Protein AF-A0A8J5IB08-F1 (afdb_monomer_lite)

Sequence (1137 aa):
MLRLRRYTSVGRRSAARDLHSLPSAELRNRFLQFFEDQGHRVVPSASLVPPGGDHSLLFVNAGMVPFKQAFLGIDGGAEARGYSRATSAQRCVRAGGKHNDLDQVGLTRRHHTMFEMLGNFSFGDYFKEQAIAMCWCFLTQELRLPIDRLHVTVLKSDQEARRLWKQIAGLPDHKILELDENENFWAMGDSGPCGPCSEVFWDLGDHIADPDERFLELWNLVFMQFFRNEGETEMASVEARVNAFAAAELDVTTVQLPREEAERSGAICNFGDKYGDVVRVVRIGGGGDVAEGGAAEAPVSSEFCGGTHVKNVKGIFPFALVSEGSVAAGTRRVEAVAGQAGARFLQAKAQTLSEVADQLSTTPAKVVERVTKMQKQMKQLESRAQALGDVLATLPSTPLVSGPIDGPISVPQVELHALDLPGGGEFSKVLKRRSEFLAEQGSPNSVLLVLLGSQVACIANAEAEVHADKLLQQVVKPLGGRGAVRDLRVRGLKQATQFAAELLLGMGEIAHVRSPYTPRRNEEEDVDTEDWTEADRFEAAKACFDVGEYLRVHHMLSHSDSWPENGDGDALRCPTQKTRFLAYYALYLAGEKAKEEMDLEMNVTGSSKEVARNLHRQGTNPHLKELYLALSAAYQQNSLDGFGLYLYAVVLKRLGYSTSTGSTQAQSSTPISMKTRHHVDFAEEQKRQQLHDSNASNSDRTNKSEPGGATTLTFDVTTRFILIESIRRYPWNWSAWVELAAHSPFMSSEEEVILAASCPWMFQLFQAHVLLDQQQNDAARALLTSLEEQFPQSTYLLAQQALASYHIRDFDQSQEQFERLAAQDPHRMENMDVYSNVLYVKEDKTGLSQLAHRALKVEKYRPETCCIVGNYYSIKNKHDRAIIYFHRALKLDPNFLSAWTLIGHEYIEMKNTSAAIEAYRHAIDLNVRDYRAWYGLGQAYEILNMFLYSIYYYRKSVAIRPYDARMWCALGGCYEKLNKVDEALACFHRAVNNQDREGIASYHLGRLYAGRGRQHEAAKYYLMHLGLRSAPESLLQDQDERFLLAGSAQNSEDRREVLVLPGGSGGNIRVDTPQALAAILFLANYYKQLGQFSEATIFCNRLLDMQGPEKEEAKALLREMHSLEATRMQFATTGGN

Secondary structure (DSSP, 8-state):
------------------GGG--HHHHHHHHHHHHHHTTPEE-PPPPSSPGGG-TT-SS--STTGGGHHHHTTTTSHHHHHT-SEEEEEEEEE----SS-GGGGTTTSTT--SEEEEEEEEESSS--HHHHHHHHHHIIIIIS---GGGEEEEEETT-HHHHHHHHHHH---GGGEEEE-TTTSEEESSSSEEEEEEEEEEEE--TT-S-HHHHEEEEEEEE---EEE--SHHHHHHHHHHHHHHHHS--BEEEEEEEHHHHHHTT-B--TT----SEEEEEEES--S---TTPPPPPPSEEEE-S--S-SBGGGGPSPEEEEEEEEETTEEEEEEE-HHHHHHHHHHHHHHHHHHHHHTTS-GGGHHHHHHHHHHHHHHHHHHHHHHHHHHTT------------SS-------EE--B----TTHHHHHHHHHHHHHTT--TT-EEEEEETTEEEEEE-TT----HHHHHHHHHGGG-HHHHHHHHHHTT-HHHHHHHHHHHHTTGGGGGS--S---S--TTSS-S---HHHHHHHHHHHHHHHHT-HHHHHHHHH----S---------PPPPHHHHHHHHHHHHHHHHHHHHHHHHHHHHSS-HHHHHHHTT-PPPPTTHHHHHHHHHHHHHTT---HHHHHHHHHHHHHTT-S---S--------------SS-SSSSSSTTSS-------------------------HHHHHHHHHHHHHHH-TT-HHHHHHHHHS-S---HHHHHHHHHH-HHHHHHHHHHHHHHTT-HHHHHHHHHHHHTT-TT-HHHHHHHHHHHHHHT-HHHHHHHHHHHHHH-TT--TTHHHHHHHHHHTT-HHHHHHHHHHHHHH-SS-HHHHHHHHHHHHTTT-HHHHHHHHHHHHHH-TT-HHHHHHHHHHHHHTT-HHHHHHHHHHHHHH-TT-HHHHHHHHHHHHHTT-HHHHHHHHHHHHHH-TT-HHHHHHHHHHHHHTT-HHHHHHHHHHHHHTT-TT-HHHHHHHHHHHHTT-HHHHHHHHHHHTT-SPPPGGG-S-S--------------S---------SS--S--TTSHHHHHHHHHHHHHHHHTT-HHHHHHHHHHHHTS-SHHHHHHHHHHHHHHHHHHHHHHHHHH---

Foldseek 3Di:
DDDDDDDDDDDDDDPPPDPPDQDPVNVLVLLQVLVVVVVAAEDEADAQQQPPPPQPDRGAADPCSVQQCLLVCVCPHPVVVPGQKHWYWYKHAPDDDLPRVVVCAPVAPARDRIDTDTDIDGSPPDFQLVLLLSVLCCVCPVVVDDLVFKAKEWEQVCVVNVVSCCVRVVDDPVRYHYDHCSPQKDDPAQWGFIAGKMWMWGACDPVPPDPVNRIDTDDIGTGGDDTRDCPPCPQVVVQVVLQVLLVPFWFKDKDKDFPVVLVVLVADEDPPDDDDRIFIKIFTHQDDDDDPDDDGDRTPHIYGDPDDPDRTSVQFPNKDWDDWHDPDRVDIDTDIGGHPRNVVVVVVVVVVLCVLCVVLVHHSVCSVVSVVVVVVVVVVVVVVVVVVVVVVLPDDDDFDDDDDDDDDDDDPDEDEGEDEDEDDDPVVVSVVVVLVVVVVVDDQHYWYWYDHDPDTDIDGDDPDPDPPVVVLCVVCVLLCAVVLLVLCVLLPVVVLNVQSVLLNVLQPCSNVPDPPDDDPPPCPPVPPPDPVVLVVLSVVLSVCVVVLVLVSSLVSLVDPPPDPPPDDDDDDDDRDLSSVSSNLVSLQSVLVVVQLVVLVVQLPPDDPVSNVVSLPDGDQRPCLVVSQVVLVVCVVVVNHALSSLLVNLVSCVSVVLDDPPDDDDDDDDDDPDPDDDDDDPDPVVVVVDDDDDDDDDDDDDDDDDDDDDPPPPRSLNVSLVSLLVSCLRPVSRLSSLVSNLVRDLDDDPVSLVSNCVSRVLSSLQSVLVSCVLLLVLVSSLVSLVVCCVSRVRRLVSLLSNLSSCVSVVVLVSSLVSVVVSCVSPVLDLPSVLSNLVSCLVVLVLPVLVVSLVSLCVNDVQELSNLSSVLSNCVSVVNLVSSLVSLVSSCSSPVLPLVSLLSNLVSCVVVVNLVSSLVSLVSSCVSPVLPLSSLQSPLVSCVVVVVLVSSLVSLVSSCVSPVLALVSLLSNLVSCVSVVVLVSSLVSLVSSVVSPVVQLSSLLVQLVSCVVVVVLVSSLVSLCVSQVQDDDDPPPPDDPDDDDDDDDDDDDPPPDPDDRDDDDDPDDPDPCPDPSNLVSLLSNLVSCVVVLVNSRSLVSLVSQCVDDDPSVVVSVVSVVVNVVVVVVVVVCVVVDDD

Organism: NCBI:txid2496075

Structure (mmCIF, N/CA/C/O backbone):
data_AF-A0A8J5IB08-F1
#
_entry.id   AF-A0A8J5IB08-F1
#
loop_
_atom_site.group_PDB
_atom_site.id
_atom_site.type_symbol
_atom_site.label_atom_id
_atom_site.label_alt_id
_atom_site.label_comp_id
_atom_site.label_asym_id
_atom_site.label_entity_id
_atom_site.label_seq_id
_atom_site.pdbx_PDB_ins_code
_atom_site.Cartn_x
_atom_site.Cartn_y
_atom_site.Cartn_z
_atom_site.occupancy
_atom_site.B_iso_or_equiv
_atom_site.auth_seq_id
_atom_site.auth_comp_id
_atom_site.auth_asym_id
_atom_site.auth_atom_id
_atom_site.pdbx_PDB_model_num
ATOM 1 N N . MET A 1 1 ? 36.129 2.587 -63.712 1.00 31.02 1 MET A N 1
ATOM 2 C CA . MET A 1 1 ? 37.326 3.461 -63.797 1.00 31.02 1 MET A CA 1
ATOM 3 C C . MET A 1 1 ? 36.909 4.910 -63.560 1.00 31.02 1 MET A C 1
ATOM 5 O O . MET A 1 1 ? 35.909 5.311 -64.130 1.00 31.02 1 MET A O 1
ATOM 9 N N . LEU A 1 2 ? 37.713 5.654 -62.780 1.00 25.58 2 LEU A N 1
ATOM 10 C CA . LEU A 1 2 ? 37.695 7.113 -62.516 1.00 25.58 2 LEU A CA 1
ATOM 11 C C . LEU A 1 2 ? 36.671 7.682 -61.507 1.00 25.58 2 LEU A C 1
ATOM 13 O O . LEU A 1 2 ? 35.718 8.345 -61.894 1.00 25.58 2 LEU A O 1
ATOM 17 N N . ARG A 1 3 ? 36.979 7.564 -60.204 1.00 23.00 3 ARG A N 1
ATOM 18 C CA . ARG A 1 3 ? 37.324 8.697 -59.299 1.00 23.00 3 ARG A CA 1
ATOM 19 C C . ARG A 1 3 ? 37.548 8.208 -57.852 1.00 23.00 3 ARG A C 1
ATOM 21 O O . ARG A 1 3 ? 36.832 8.559 -56.931 1.00 23.00 3 ARG A O 1
ATOM 28 N N . LEU A 1 4 ? 38.610 7.428 -57.656 1.00 28.06 4 LEU A N 1
ATOM 29 C CA . LEU A 1 4 ? 39.269 7.247 -56.358 1.00 28.06 4 LEU A CA 1
ATOM 30 C C . LEU A 1 4 ? 40.598 8.000 -56.436 1.00 28.06 4 LEU A C 1
ATOM 32 O O . LEU A 1 4 ? 41.594 7.447 -56.892 1.00 28.06 4 LEU A O 1
ATOM 36 N N . ARG A 1 5 ? 40.588 9.301 -56.122 1.00 27.64 5 ARG A N 1
ATOM 37 C CA . ARG A 1 5 ? 41.795 10.110 -55.871 1.00 27.64 5 ARG A CA 1
ATOM 38 C C . ARG A 1 5 ? 41.400 11.477 -55.320 1.00 27.64 5 ARG A C 1
ATOM 40 O O . ARG A 1 5 ? 41.049 12.371 -56.084 1.00 27.64 5 ARG A O 1
ATOM 47 N N . ARG A 1 6 ? 41.510 11.615 -54.002 1.00 28.61 6 ARG A N 1
ATOM 48 C CA . ARG A 1 6 ? 42.015 12.785 -53.262 1.00 28.61 6 ARG A CA 1
ATOM 49 C C . ARG A 1 6 ? 41.823 12.472 -51.786 1.00 28.61 6 ARG A C 1
ATOM 51 O O . ARG A 1 6 ? 40.702 12.539 -51.334 1.00 28.61 6 ARG A O 1
ATOM 58 N N . TYR A 1 7 ? 42.891 12.060 -51.112 1.00 27.33 7 TYR A N 1
ATOM 59 C CA . TYR A 1 7 ? 43.240 12.420 -49.731 1.00 27.33 7 TYR A CA 1
ATOM 60 C C . TYR A 1 7 ? 44.576 11.736 -49.416 1.00 27.33 7 TYR A C 1
ATOM 62 O O . TYR A 1 7 ? 44.661 10.701 -48.770 1.00 27.33 7 TYR A O 1
ATOM 70 N N . THR A 1 8 ? 45.652 12.319 -49.938 1.00 28.09 8 THR A N 1
ATOM 71 C CA . THR A 1 8 ? 47.007 12.096 -49.432 1.00 28.09 8 THR A CA 1
ATOM 72 C C . THR A 1 8 ? 47.593 13.464 -49.141 1.00 28.09 8 THR A C 1
ATOM 74 O O . THR A 1 8 ? 47.812 14.212 -50.087 1.00 28.09 8 THR A O 1
ATOM 77 N N . SER A 1 9 ? 47.812 13.741 -47.851 1.00 29.73 9 SER A N 1
ATOM 78 C CA . SER A 1 9 ? 48.865 14.584 -47.256 1.00 29.73 9 SER A CA 1
ATOM 79 C C . SER A 1 9 ? 48.345 15.504 -46.143 1.00 29.73 9 SER A C 1
ATOM 81 O O . SER A 1 9 ? 48.130 16.690 -46.371 1.00 29.73 9 SER A O 1
ATOM 83 N N . VAL A 1 10 ? 48.246 14.984 -44.915 1.00 30.84 10 VAL A N 1
ATOM 84 C CA . VAL A 1 10 ? 48.510 15.779 -43.705 1.00 30.84 10 VAL A CA 1
ATOM 85 C C . VAL A 1 10 ? 49.291 14.908 -42.718 1.00 30.84 10 VAL A C 1
ATOM 87 O O . VAL A 1 10 ? 48.803 13.885 -42.261 1.00 30.84 10 VAL A O 1
ATOM 90 N N . GLY A 1 11 ? 50.533 15.325 -42.462 1.00 27.03 11 GLY A N 1
ATOM 91 C CA . GLY A 1 11 ? 51.249 15.225 -41.187 1.00 27.03 11 GLY A CA 1
ATOM 92 C C . GLY A 1 11 ? 51.314 13.883 -40.456 1.00 27.03 11 GLY A C 1
ATOM 93 O O . GLY A 1 11 ? 50.397 13.505 -39.739 1.00 27.03 11 GLY A O 1
ATOM 94 N N . ARG A 1 12 ? 52.503 13.268 -40.474 1.00 33.53 12 ARG A N 1
ATOM 95 C CA . ARG A 1 12 ? 52.973 12.346 -39.429 1.00 33.53 12 ARG A CA 1
ATOM 96 C C . ARG A 1 12 ? 52.881 13.019 -38.045 1.00 33.53 12 ARG A C 1
ATOM 98 O O . ARG A 1 12 ? 53.773 13.769 -37.663 1.00 33.53 12 ARG A O 1
ATOM 105 N N . ARG A 1 13 ? 51.827 12.716 -37.291 1.00 29.78 13 ARG A N 1
ATOM 106 C CA . ARG A 1 13 ? 51.799 12.683 -35.820 1.00 29.78 13 ARG A CA 1
ATOM 107 C C . ARG A 1 13 ? 51.134 11.362 -35.439 1.00 29.78 13 ARG A C 1
ATOM 109 O O . ARG A 1 13 ? 50.157 10.972 -36.069 1.00 29.78 13 ARG A O 1
ATOM 116 N N . SER A 1 14 ? 51.738 10.631 -34.509 1.00 31.97 14 SER A N 1
ATOM 117 C CA . SER A 1 14 ? 51.389 9.255 -34.146 1.00 31.97 14 SER A CA 1
ATOM 118 C C . SER A 1 14 ? 49.915 9.120 -33.743 1.00 31.97 14 SER A C 1
ATOM 120 O O . SER A 1 14 ? 49.540 9.433 -32.618 1.00 31.97 14 SER A O 1
ATOM 122 N N . ALA A 1 15 ? 49.086 8.623 -34.659 1.00 32.94 15 ALA A N 1
ATOM 123 C CA . ALA A 1 15 ? 47.690 8.257 -34.418 1.00 32.94 15 ALA A CA 1
ATOM 124 C C . ALA A 1 15 ? 47.576 6.806 -33.911 1.00 32.94 15 ALA A C 1
ATOM 126 O O . ALA A 1 15 ? 46.748 6.038 -34.386 1.00 32.94 15 ALA A O 1
ATOM 127 N N . ALA A 1 16 ? 48.455 6.446 -32.978 1.00 33.03 16 ALA A N 1
ATOM 128 C CA . ALA A 1 16 ? 48.367 5.242 -32.159 1.00 33.03 16 ALA A CA 1
ATOM 129 C C . ALA A 1 16 ? 48.093 5.661 -30.704 1.00 33.03 16 ALA A C 1
ATOM 131 O O . ALA A 1 16 ? 48.766 5.213 -29.787 1.00 33.03 16 ALA A O 1
ATOM 132 N N . ARG A 1 17 ? 47.164 6.610 -30.523 1.00 34.16 17 ARG A N 1
ATOM 133 C CA . ARG A 1 17 ? 46.481 6.854 -29.251 1.00 34.16 17 ARG A CA 1
ATOM 134 C C . ARG A 1 17 ? 45.122 6.169 -29.344 1.00 34.16 17 ARG A C 1
ATOM 136 O O . ARG A 1 17 ? 44.182 6.711 -29.913 1.00 34.16 17 ARG A O 1
ATOM 143 N N . ASP A 1 18 ? 45.160 4.911 -28.931 1.00 40.81 18 ASP A N 1
ATOM 144 C CA . ASP A 1 18 ? 44.198 4.228 -28.074 1.00 40.81 18 ASP A CA 1
ATOM 145 C C . ASP A 1 18 ? 42.718 4.231 -28.478 1.00 40.81 18 ASP A C 1
ATOM 147 O O . ASP A 1 18 ? 41.937 5.120 -28.160 1.00 40.81 18 ASP A O 1
ATOM 151 N N . LEU A 1 19 ? 42.303 3.096 -29.047 1.00 43.59 19 LEU A N 1
ATOM 152 C CA . LEU A 1 19 ? 40.911 2.638 -29.109 1.00 43.59 19 LEU A CA 1
ATOM 153 C C . LEU A 1 19 ? 40.273 2.476 -27.703 1.00 43.59 19 LEU A C 1
ATOM 155 O O . LEU A 1 19 ? 39.069 2.270 -27.595 1.00 43.59 19 LEU A O 1
ATOM 159 N N . HIS A 1 20 ? 41.071 2.570 -26.630 1.00 44.91 20 HIS A N 1
ATOM 160 C CA . HIS A 1 20 ? 40.664 2.411 -25.230 1.00 44.91 20 HIS A CA 1
ATOM 161 C C . HIS A 1 20 ? 39.833 3.576 -24.660 1.00 44.91 20 HIS A C 1
ATOM 163 O O . HIS A 1 20 ? 39.441 3.509 -23.499 1.00 44.91 20 HIS A O 1
ATOM 169 N N . SER A 1 21 ? 39.533 4.620 -25.442 1.00 51.50 21 SER A N 1
ATOM 170 C CA . SER A 1 21 ? 38.833 5.814 -24.945 1.00 51.50 21 SER A CA 1
ATOM 171 C C . SER A 1 21 ? 37.720 6.346 -25.854 1.00 51.50 21 SER A C 1
ATOM 173 O O . SER A 1 21 ? 37.365 7.513 -25.723 1.00 51.50 21 SER A O 1
ATOM 175 N N . LEU A 1 22 ? 37.197 5.561 -26.804 1.00 63.03 22 LEU A N 1
ATOM 176 C CA . LEU A 1 22 ? 36.076 6.000 -27.649 1.00 63.03 22 LEU A CA 1
ATOM 177 C C . LEU A 1 22 ? 34.758 5.885 -26.865 1.00 63.03 22 LEU A C 1
ATOM 179 O O . LEU A 1 22 ? 34.326 4.763 -26.592 1.00 63.03 22 LEU A O 1
ATOM 183 N N . PRO A 1 23 ? 34.085 7.000 -26.517 1.00 71.56 23 PRO A N 1
ATOM 184 C CA . PRO A 1 23 ? 32.798 6.938 -25.840 1.00 71.56 23 PRO A CA 1
ATOM 185 C C . PRO A 1 23 ? 31.757 6.274 -26.744 1.00 71.56 23 PRO A C 1
ATOM 187 O O . PRO A 1 23 ? 31.730 6.504 -27.957 1.00 71.56 23 PRO A O 1
ATOM 190 N N . SER A 1 24 ? 30.833 5.511 -26.160 1.00 73.69 24 SER A N 1
ATOM 191 C CA . SER A 1 24 ? 29.781 4.796 -26.902 1.00 73.69 24 SER A CA 1
ATOM 192 C C . SER A 1 24 ? 28.961 5.719 -27.814 1.00 73.69 24 SER A C 1
ATOM 194 O O . SER A 1 24 ? 28.569 5.331 -28.914 1.00 73.69 24 SER A O 1
ATOM 196 N N . ALA A 1 25 ? 28.737 6.970 -27.393 1.00 75.94 25 ALA A N 1
ATOM 197 C CA . ALA A 1 25 ? 28.060 7.983 -28.200 1.00 75.94 25 ALA A CA 1
ATOM 198 C C . ALA A 1 25 ? 28.853 8.373 -29.460 1.00 75.94 25 ALA A C 1
ATOM 200 O O . ALA A 1 25 ? 28.258 8.578 -30.517 1.00 75.94 25 ALA A O 1
ATOM 201 N N . GLU A 1 26 ? 30.182 8.447 -29.371 1.00 81.94 26 GLU A N 1
ATOM 202 C CA . GLU A 1 26 ? 31.035 8.759 -30.516 1.00 81.94 26 GLU A CA 1
ATOM 203 C C . GLU A 1 26 ? 31.082 7.588 -31.500 1.00 81.94 26 GLU A C 1
ATOM 205 O O . GLU A 1 26 ? 30.905 7.799 -32.698 1.00 81.94 26 GLU A O 1
ATOM 210 N N . LEU A 1 27 ? 31.225 6.353 -31.007 1.00 84.88 27 LEU A N 1
ATOM 211 C CA . LEU A 1 27 ? 31.163 5.150 -31.843 1.00 84.88 27 LEU A CA 1
ATOM 212 C C . LEU A 1 27 ? 29.825 5.055 -32.591 1.00 84.88 27 LEU A C 1
ATOM 214 O O . LEU A 1 27 ? 29.804 4.817 -33.800 1.00 84.88 27 LEU A O 1
ATOM 218 N N . ARG A 1 28 ? 28.713 5.308 -31.887 1.00 89.31 28 ARG A N 1
ATOM 219 C CA . ARG A 1 28 ? 27.367 5.362 -32.472 1.00 89.31 28 ARG A CA 1
ATOM 220 C C . ARG A 1 28 ? 27.288 6.403 -33.585 1.00 89.31 28 ARG A C 1
ATOM 222 O O . ARG A 1 28 ? 26.820 6.093 -34.676 1.00 89.31 28 ARG A O 1
ATOM 229 N N . ASN A 1 29 ? 27.755 7.621 -33.324 1.00 89.19 29 ASN A N 1
ATOM 230 C CA . ASN A 1 29 ? 27.704 8.704 -34.303 1.00 89.19 29 ASN A CA 1
ATOM 231 C C . ASN A 1 29 ? 28.573 8.401 -35.527 1.00 89.19 29 ASN A C 1
ATOM 233 O O . ASN A 1 29 ? 28.102 8.576 -36.646 1.00 89.19 29 ASN A O 1
ATOM 237 N N . ARG A 1 30 ? 29.789 7.871 -35.335 1.00 91.50 30 ARG A N 1
ATOM 238 C CA . ARG A 1 30 ? 30.668 7.453 -36.439 1.00 91.50 30 ARG A CA 1
ATOM 239 C C . ARG A 1 30 ? 30.033 6.358 -37.292 1.00 91.50 30 ARG A C 1
ATOM 241 O O . ARG A 1 30 ? 30.085 6.443 -38.512 1.00 91.50 30 ARG A O 1
ATOM 248 N N . PHE A 1 31 ? 29.392 5.364 -36.674 1.00 93.75 31 PHE A N 1
ATOM 249 C CA . PHE A 1 31 ? 28.672 4.317 -37.403 1.00 93.75 31 PHE A CA 1
ATOM 250 C C . PHE A 1 31 ? 27.521 4.888 -38.237 1.00 93.75 31 PHE A C 1
ATOM 252 O O . PHE A 1 31 ? 27.423 4.615 -39.433 1.00 93.75 31 PHE A O 1
ATOM 259 N N . LEU A 1 32 ? 26.653 5.696 -37.620 1.00 93.94 32 LEU A N 1
ATOM 260 C CA . LEU A 1 32 ? 25.498 6.276 -38.307 1.00 93.94 32 LEU A CA 1
ATOM 261 C C . LEU A 1 32 ? 25.935 7.189 -39.456 1.00 93.94 32 LEU A C 1
ATOM 263 O O . LEU A 1 32 ? 25.386 7.078 -40.549 1.00 93.94 32 LEU A O 1
ATOM 267 N N . GLN A 1 33 ? 26.952 8.022 -39.228 1.00 93.69 33 GLN A N 1
ATOM 268 C CA . GLN A 1 33 ? 27.485 8.942 -40.228 1.00 93.69 33 GLN A CA 1
ATOM 269 C C . GLN A 1 33 ? 28.177 8.205 -41.381 1.00 93.69 33 GLN A C 1
ATOM 271 O O . GLN A 1 33 ? 27.921 8.518 -42.539 1.00 93.69 33 GLN A O 1
ATOM 276 N N . PHE A 1 34 ? 28.970 7.166 -41.092 1.00 95.50 34 PHE A N 1
ATOM 277 C CA . PHE A 1 34 ? 29.599 6.342 -42.126 1.00 95.50 34 PHE A CA 1
ATOM 278 C C . PHE A 1 34 ? 28.562 5.747 -43.086 1.00 95.50 34 PHE A C 1
ATOM 280 O O . PHE A 1 34 ? 28.745 5.803 -44.298 1.00 95.50 34 PHE A O 1
ATOM 287 N N . PHE A 1 35 ? 27.460 5.196 -42.568 1.00 94.88 35 PHE A N 1
ATOM 288 C CA . PHE A 1 35 ? 26.410 4.634 -43.423 1.00 94.88 35 PHE A CA 1
ATOM 289 C C . PHE A 1 35 ? 25.536 5.707 -44.082 1.00 94.88 35 PHE A C 1
ATOM 291 O O . PHE A 1 35 ? 25.094 5.504 -45.212 1.00 94.88 35 PHE A O 1
ATOM 298 N N . GLU A 1 36 ? 25.332 6.861 -43.446 1.00 94.06 36 GLU A N 1
ATOM 299 C CA . GLU A 1 36 ? 24.692 8.014 -44.091 1.00 94.06 36 GLU A CA 1
ATOM 300 C C . GLU A 1 36 ? 25.476 8.468 -45.333 1.00 94.06 36 GLU A C 1
ATOM 302 O O . GLU A 1 36 ? 24.888 8.638 -46.404 1.00 94.06 36 GLU A O 1
ATOM 307 N N . ASP A 1 37 ? 26.808 8.524 -45.240 1.00 93.12 37 ASP A N 1
ATOM 308 C CA . ASP A 1 37 ? 27.702 8.836 -46.364 1.00 93.12 37 ASP A CA 1
ATOM 309 C C . ASP A 1 37 ? 27.651 7.776 -47.487 1.00 93.12 37 ASP A C 1
ATOM 311 O O . ASP A 1 37 ? 27.913 8.084 -48.653 1.00 93.12 37 ASP A O 1
ATOM 315 N N . GLN A 1 38 ? 27.267 6.530 -47.170 1.00 90.06 38 GLN A N 1
ATOM 316 C CA . GLN A 1 38 ? 27.010 5.453 -48.146 1.00 90.06 38 GLN A CA 1
ATOM 317 C C . GLN A 1 38 ? 25.568 5.454 -48.699 1.00 90.06 38 GLN A C 1
ATOM 319 O O . GLN A 1 38 ? 25.180 4.553 -49.457 1.00 90.06 38 GLN A O 1
ATOM 324 N N . GLY A 1 39 ? 24.770 6.472 -48.364 1.00 89.69 39 GLY A N 1
ATOM 325 C CA . GLY A 1 39 ? 23.407 6.662 -48.857 1.00 89.69 39 GLY A CA 1
ATOM 326 C C . GLY A 1 39 ? 22.322 5.970 -48.029 1.00 89.69 39 GLY A C 1
ATOM 327 O O . GLY A 1 39 ? 21.196 5.832 -48.512 1.00 89.69 39 GLY A O 1
ATOM 328 N N . HIS A 1 40 ? 22.622 5.521 -46.807 1.00 93.94 40 HIS A N 1
ATOM 329 C CA . HIS A 1 40 ? 21.616 4.990 -45.885 1.00 93.94 40 HIS A CA 1
ATOM 330 C C . HIS A 1 40 ? 20.861 6.113 -45.183 1.00 93.94 40 HIS A C 1
ATOM 332 O O . HIS A 1 40 ? 21.436 7.095 -44.727 1.00 93.94 40 HIS A O 1
ATOM 338 N N . ARG A 1 41 ? 19.547 5.950 -45.021 1.00 93.75 41 ARG A N 1
ATOM 339 C CA . ARG A 1 41 ? 18.749 6.862 -44.200 1.00 93.75 41 ARG A CA 1
ATOM 340 C C . ARG A 1 41 ? 18.975 6.562 -42.719 1.00 93.75 41 ARG A C 1
ATOM 342 O O . ARG A 1 41 ? 18.704 5.445 -42.285 1.00 93.75 41 ARG A O 1
ATOM 349 N N . VAL A 1 42 ? 19.387 7.554 -41.930 1.00 93.75 42 VAL A N 1
ATOM 350 C CA . VAL A 1 42 ? 19.427 7.430 -40.464 1.00 93.75 42 VAL A CA 1
ATOM 351 C C . VAL A 1 42 ? 17.997 7.374 -39.917 1.00 93.75 42 VAL A C 1
ATOM 353 O O . VAL A 1 42 ? 17.211 8.309 -40.098 1.00 93.75 42 VAL A O 1
ATOM 356 N N . VAL A 1 43 ? 17.647 6.265 -39.265 1.00 91.06 43 VAL A N 1
ATOM 357 C CA . VAL A 1 43 ? 16.329 6.012 -38.667 1.00 91.06 43 VAL A CA 1
ATOM 358 C C . VAL A 1 43 ? 16.460 6.031 -37.137 1.00 91.06 43 VAL A C 1
ATOM 360 O O . VAL A 1 43 ? 17.354 5.375 -36.596 1.00 91.06 43 VAL A O 1
ATOM 363 N N . PRO A 1 44 ? 15.599 6.775 -36.414 1.00 88.12 44 PRO A N 1
ATOM 364 C CA . PRO A 1 44 ? 15.640 6.811 -34.955 1.00 88.12 44 PRO A CA 1
ATOM 365 C C . PRO A 1 44 ? 15.276 5.451 -34.344 1.00 88.12 44 PRO A C 1
ATOM 367 O O . PRO A 1 44 ? 14.481 4.703 -34.912 1.00 88.12 44 PRO A O 1
ATOM 370 N N . SER A 1 45 ? 15.817 5.161 -33.155 1.00 87.75 45 SER A N 1
ATOM 371 C CA . SER A 1 45 ? 15.467 3.957 -32.390 1.00 87.75 45 SER A CA 1
ATOM 372 C C . SER A 1 45 ? 13.954 3.871 -32.172 1.00 87.75 45 SER A C 1
ATOM 374 O O . SER A 1 45 ? 13.324 4.829 -31.720 1.00 87.75 45 SER A O 1
ATOM 376 N N . ALA A 1 46 ? 13.382 2.701 -32.439 1.00 84.44 46 ALA A N 1
ATOM 377 C CA . ALA A 1 46 ? 11.991 2.378 -32.159 1.00 84.44 46 ALA A CA 1
ATOM 378 C C . ALA A 1 46 ? 11.780 1.982 -30.686 1.00 84.44 46 ALA A C 1
ATOM 380 O O . ALA A 1 46 ? 12.740 1.749 -29.943 1.00 84.44 46 ALA A O 1
ATOM 381 N N . SER A 1 47 ? 10.507 1.892 -30.283 1.00 85.81 47 SER A N 1
ATOM 382 C CA . SER A 1 47 ? 10.076 1.383 -28.972 1.00 85.81 47 SER A CA 1
ATOM 383 C C . SER A 1 47 ? 10.625 -0.022 -28.696 1.00 85.81 47 SER A C 1
ATOM 385 O O . SER A 1 47 ? 10.756 -0.823 -29.618 1.00 85.81 47 SER A O 1
ATOM 387 N N . LEU A 1 48 ? 10.894 -0.335 -27.422 1.00 83.50 48 LEU A N 1
ATOM 388 C CA . LEU A 1 48 ? 11.236 -1.696 -26.990 1.00 83.50 48 LEU A CA 1
ATOM 389 C C . LEU A 1 48 ? 10.064 -2.668 -27.129 1.00 83.50 48 LEU A C 1
ATOM 391 O O . LEU A 1 48 ? 10.288 -3.867 -27.235 1.00 83.50 48 LEU A O 1
ATOM 395 N N . VAL A 1 49 ? 8.830 -2.166 -27.134 1.00 82.56 49 VAL A N 1
ATOM 396 C CA . VAL A 1 49 ? 7.659 -2.965 -27.503 1.00 82.56 49 VAL A CA 1
ATOM 397 C C . VAL A 1 49 ? 7.576 -2.975 -29.032 1.00 82.56 49 VAL A C 1
ATOM 399 O O . VAL A 1 49 ? 7.519 -1.881 -29.611 1.00 82.56 49 VAL A O 1
ATOM 402 N N . PRO A 1 50 ? 7.578 -4.152 -29.690 1.00 75.62 50 PRO A N 1
ATOM 403 C CA . PRO A 1 50 ? 7.588 -4.239 -31.144 1.00 75.62 50 PRO A CA 1
ATOM 404 C C . PRO A 1 50 ? 6.478 -3.393 -31.794 1.00 75.62 50 PRO A C 1
ATOM 406 O O . PRO A 1 50 ? 5.307 -3.493 -31.413 1.00 75.62 50 PRO A O 1
ATOM 409 N N . PRO A 1 51 ? 6.820 -2.522 -32.759 1.00 65.12 51 PRO A N 1
ATOM 410 C CA . PRO A 1 51 ? 5.844 -1.656 -33.405 1.00 65.12 51 PRO A CA 1
ATOM 411 C C . PRO A 1 51 ? 4.881 -2.455 -34.297 1.00 65.12 51 PRO A C 1
ATOM 413 O O . PRO A 1 51 ? 5.225 -3.503 -34.835 1.00 65.12 51 PRO A O 1
ATOM 416 N N . GLY A 1 52 ? 3.666 -1.929 -34.485 1.00 62.03 52 GLY A N 1
ATOM 417 C CA . GLY A 1 52 ? 2.706 -2.468 -35.453 1.00 62.03 52 GLY A CA 1
ATOM 418 C C . GLY A 1 52 ? 2.023 -3.780 -35.049 1.00 62.03 52 GLY A C 1
ATOM 419 O O . GLY A 1 52 ? 1.524 -4.475 -35.928 1.00 62.03 52 GLY A O 1
ATOM 420 N N . GLY A 1 53 ? 1.982 -4.104 -33.750 1.00 56.91 53 GLY A N 1
ATOM 421 C CA . GLY A 1 53 ? 1.242 -5.261 -33.228 1.00 56.91 53 GLY A CA 1
ATOM 422 C C . GLY A 1 53 ? 1.921 -6.610 -33.476 1.00 56.91 53 GLY A C 1
ATOM 423 O O . GLY A 1 53 ? 1.244 -7.631 -33.513 1.00 56.91 53 GLY A O 1
ATOM 424 N N . ASP A 1 54 ? 3.243 -6.629 -33.675 1.00 62.56 54 ASP A N 1
ATOM 425 C CA . ASP A 1 54 ? 3.994 -7.879 -33.813 1.00 62.56 54 ASP A CA 1
ATOM 426 C C . ASP A 1 54 ? 3.987 -8.667 -32.490 1.00 62.56 54 ASP A C 1
ATOM 428 O O . ASP A 1 54 ? 4.731 -8.356 -31.563 1.00 62.56 54 ASP A O 1
ATOM 432 N N . HIS A 1 55 ? 3.129 -9.687 -32.413 1.00 63.06 55 HIS A N 1
ATOM 433 C CA . HIS A 1 55 ? 2.967 -10.560 -31.245 1.00 63.06 55 HIS A CA 1
ATOM 434 C C . HIS A 1 55 ? 3.992 -11.705 -31.175 1.00 63.06 55 HIS A C 1
ATOM 436 O O . HIS A 1 55 ? 3.940 -12.504 -30.241 1.00 63.06 55 HIS A O 1
ATOM 442 N N . SER A 1 56 ? 4.910 -11.812 -32.147 1.00 61.59 56 SER A N 1
ATOM 443 C CA . SER A 1 56 ? 5.935 -12.872 -32.152 1.00 61.59 56 SER A CA 1
ATOM 444 C C . SER A 1 56 ? 7.046 -12.650 -31.124 1.00 61.59 56 SER A C 1
ATOM 446 O O . SER A 1 56 ? 7.718 -13.603 -30.741 1.00 61.59 56 SER A O 1
ATOM 448 N N . LEU A 1 57 ? 7.231 -11.412 -30.654 1.00 67.69 57 LEU A N 1
ATOM 449 C CA . LEU A 1 57 ? 8.232 -11.048 -29.657 1.00 67.69 57 LEU A CA 1
ATOM 450 C C . LEU A 1 57 ? 7.593 -10.186 -28.568 1.00 67.69 57 LEU A C 1
ATOM 452 O O . LEU A 1 57 ? 6.785 -9.306 -28.854 1.00 67.69 57 LEU A O 1
ATOM 456 N N . LEU A 1 58 ? 7.988 -10.410 -27.314 1.00 70.44 58 LEU A N 1
ATOM 457 C CA . LEU A 1 58 ? 7.560 -9.569 -26.191 1.00 70.44 58 LEU A CA 1
ATOM 458 C C . LEU A 1 58 ? 8.313 -8.226 -26.175 1.00 70.44 58 LEU A C 1
ATOM 460 O O . LEU A 1 58 ? 7.725 -7.186 -25.887 1.00 70.44 58 LEU A O 1
ATOM 464 N N . PHE A 1 59 ? 9.603 -8.251 -26.529 1.00 80.44 59 PHE A N 1
ATOM 465 C CA . PHE A 1 59 ? 10.472 -7.079 -26.627 1.00 80.44 59 PHE A CA 1
ATOM 466 C C . PHE A 1 59 ? 11.324 -7.125 -27.900 1.00 80.44 59 PHE A C 1
ATOM 468 O O . PHE A 1 59 ? 11.634 -8.197 -28.417 1.00 80.44 59 PHE A O 1
ATOM 475 N N . VAL A 1 60 ? 11.740 -5.955 -28.387 1.00 81.81 60 VAL A N 1
ATOM 476 C CA . VAL A 1 60 ? 12.738 -5.812 -29.453 1.00 81.81 60 VAL A CA 1
ATOM 477 C C . VAL A 1 60 ? 14.068 -6.375 -28.954 1.00 81.81 60 VAL A C 1
ATOM 479 O O . VAL A 1 60 ? 14.741 -5.764 -28.125 1.00 81.81 60 VAL A O 1
ATOM 482 N N . ASN A 1 61 ? 14.435 -7.551 -29.458 1.00 79.94 61 ASN A N 1
ATOM 483 C CA . ASN A 1 61 ? 15.670 -8.257 -29.115 1.00 79.94 61 ASN A CA 1
ATOM 484 C C . ASN A 1 61 ? 16.787 -8.071 -30.156 1.00 79.94 61 ASN A C 1
ATOM 486 O O . ASN A 1 61 ? 17.938 -8.376 -29.854 1.00 79.94 61 ASN A O 1
ATOM 490 N N . ALA A 1 62 ? 16.464 -7.555 -31.348 1.00 83.00 62 ALA A N 1
ATOM 491 C CA . ALA A 1 62 ? 17.413 -7.317 -32.428 1.00 83.00 62 ALA A CA 1
ATOM 492 C C . ALA A 1 62 ? 17.123 -6.031 -33.213 1.00 83.00 62 ALA A C 1
ATOM 494 O O . ALA A 1 62 ? 15.971 -5.623 -33.379 1.00 83.00 62 ALA A O 1
ATOM 495 N N . GLY A 1 63 ? 18.179 -5.429 -33.771 1.00 86.06 63 GLY A N 1
ATOM 496 C CA . GLY A 1 63 ? 18.100 -4.161 -34.502 1.00 86.06 63 GLY A CA 1
ATOM 497 C C . GLY A 1 63 ? 17.189 -4.184 -35.735 1.00 86.06 63 GLY A C 1
ATOM 498 O O . GLY A 1 63 ? 16.688 -3.140 -36.138 1.00 86.06 63 GLY A O 1
ATOM 499 N N . MET A 1 64 ? 16.924 -5.358 -36.316 1.00 84.94 64 MET A N 1
ATOM 500 C CA . MET A 1 64 ? 16.052 -5.500 -37.490 1.00 84.94 64 MET A CA 1
ATOM 501 C C . MET A 1 64 ? 14.559 -5.608 -37.179 1.00 84.94 64 MET A C 1
ATOM 503 O O . MET A 1 64 ? 13.751 -5.448 -38.092 1.00 84.94 64 MET A O 1
ATOM 507 N N . VAL A 1 65 ? 14.166 -5.870 -35.925 1.00 83.94 65 VAL A N 1
ATOM 508 C CA . VAL A 1 65 ? 12.750 -6.042 -35.543 1.00 83.94 65 VAL A CA 1
ATOM 509 C C . VAL A 1 65 ? 11.879 -4.859 -36.005 1.00 83.94 65 VAL A C 1
ATOM 511 O O . VAL A 1 65 ? 10.840 -5.108 -36.617 1.00 83.94 65 VAL A O 1
ATOM 514 N N . PRO A 1 66 ? 12.292 -3.580 -35.853 1.00 86.12 66 PRO A N 1
ATOM 515 C CA . PRO A 1 66 ? 11.513 -2.434 -36.347 1.00 86.12 66 PRO A CA 1
ATOM 516 C C . PRO A 1 66 ? 11.339 -2.391 -37.877 1.00 86.12 66 PRO A C 1
ATOM 518 O O . PRO A 1 66 ? 10.445 -1.715 -38.402 1.00 86.12 66 PRO A O 1
ATOM 521 N N . PHE A 1 67 ? 12.202 -3.101 -38.603 1.00 85.56 67 PHE A N 1
ATOM 522 C CA . PHE A 1 67 ? 12.210 -3.192 -40.061 1.00 85.56 67 PHE A CA 1
ATOM 523 C C . PHE A 1 67 ? 11.552 -4.470 -40.582 1.00 85.56 67 PHE A C 1
ATOM 525 O O . PHE A 1 67 ? 11.351 -4.586 -41.788 1.00 85.56 67 PHE A O 1
ATOM 532 N N . LYS A 1 68 ? 11.151 -5.401 -39.706 1.00 80.31 68 LYS A N 1
ATOM 533 C CA . LYS A 1 68 ? 10.521 -6.670 -40.095 1.00 80.31 68 LYS A CA 1
ATOM 534 C C . LYS A 1 68 ? 9.324 -6.451 -41.019 1.00 80.31 68 LYS A C 1
ATOM 536 O O . LYS A 1 68 ? 9.286 -7.032 -42.092 1.00 80.31 68 LYS A O 1
ATOM 541 N N . GLN A 1 69 ? 8.394 -5.559 -40.676 1.00 76.50 69 GLN A N 1
ATOM 542 C CA . GLN A 1 69 ? 7.232 -5.273 -41.536 1.00 76.50 69 GLN A CA 1
ATOM 543 C C . GLN A 1 69 ? 7.625 -4.756 -42.927 1.00 76.50 69 GLN A C 1
ATOM 545 O O . GLN A 1 69 ? 7.012 -5.166 -43.912 1.00 76.50 69 GLN A O 1
ATOM 550 N N . ALA A 1 70 ? 8.692 -3.953 -43.012 1.00 78.44 70 ALA A N 1
ATOM 551 C CA . ALA A 1 70 ? 9.211 -3.449 -44.278 1.00 78.44 70 ALA A CA 1
ATOM 552 C C . ALA A 1 70 ? 9.851 -4.565 -45.122 1.00 78.44 70 ALA A C 1
ATOM 554 O O . ALA A 1 70 ? 9.638 -4.602 -46.331 1.00 78.44 70 ALA A O 1
ATOM 555 N N . PHE A 1 71 ? 10.567 -5.508 -44.494 1.00 76.69 71 PHE A N 1
ATOM 556 C CA . PHE A 1 71 ? 11.086 -6.710 -45.163 1.00 76.69 71 PHE A CA 1
ATOM 557 C C . PHE A 1 71 ? 9.977 -7.643 -45.664 1.00 76.69 71 PHE A C 1
ATOM 559 O O . PHE A 1 71 ? 10.162 -8.327 -46.665 1.00 76.69 71 PHE A O 1
ATOM 566 N N . LEU A 1 72 ? 8.826 -7.660 -44.987 1.00 71.94 72 LEU A N 1
ATOM 567 C CA . LEU A 1 72 ? 7.667 -8.478 -45.358 1.00 71.94 72 LEU A CA 1
ATOM 568 C C . LEU A 1 72 ? 6.689 -7.773 -46.300 1.00 71.94 72 LEU A C 1
ATOM 570 O O . LEU A 1 72 ? 5.720 -8.386 -46.738 1.00 71.94 72 LEU A O 1
ATOM 574 N N . GLY A 1 73 ? 6.909 -6.489 -46.592 1.00 68.31 73 GLY A N 1
ATOM 575 C CA . GLY A 1 73 ? 6.002 -5.682 -47.409 1.00 68.31 73 GLY A CA 1
ATOM 576 C C . GLY A 1 73 ? 4.632 -5.417 -46.770 1.00 68.31 73 GLY A C 1
ATOM 577 O O . GLY A 1 73 ? 3.743 -4.906 -47.447 1.00 68.31 73 GLY A O 1
ATOM 578 N N . ILE A 1 74 ? 4.447 -5.733 -45.481 1.00 68.00 74 ILE A N 1
ATOM 579 C CA . ILE A 1 74 ? 3.153 -5.663 -44.773 1.00 68.00 74 ILE A CA 1
ATOM 580 C C . ILE A 1 74 ? 2.653 -4.217 -44.659 1.00 68.00 74 ILE A C 1
ATOM 582 O O . ILE A 1 74 ? 1.458 -3.952 -44.763 1.00 68.00 74 ILE A O 1
ATOM 586 N N . ASP A 1 75 ? 3.564 -3.266 -44.480 1.00 62.31 75 ASP A N 1
ATOM 587 C CA . ASP A 1 75 ? 3.269 -1.838 -44.348 1.00 62.31 75 ASP A CA 1
ATOM 588 C C . ASP A 1 75 ? 3.544 -1.043 -45.638 1.00 62.31 75 ASP A C 1
ATOM 590 O O . ASP A 1 75 ? 3.748 0.171 -45.605 1.00 62.31 75 ASP A O 1
ATOM 594 N N . GLY A 1 76 ? 3.538 -1.728 -46.787 1.00 62.91 76 GLY A N 1
ATOM 595 C CA . GLY A 1 76 ? 3.906 -1.158 -48.085 1.00 62.91 76 GLY A CA 1
ATOM 596 C C . GLY A 1 76 ? 5.412 -1.188 -48.369 1.00 62.91 76 GLY A C 1
ATOM 597 O O . GLY A 1 76 ? 5.850 -0.650 -49.386 1.00 62.91 76 GLY A O 1
ATOM 598 N N . GLY A 1 77 ? 6.199 -1.827 -47.496 1.00 73.50 77 GLY A N 1
ATOM 599 C CA . GLY A 1 77 ? 7.624 -2.057 -47.699 1.00 73.50 77 GLY A CA 1
ATOM 600 C C . GLY A 1 77 ? 8.479 -0.798 -47.552 1.00 73.50 77 GLY A C 1
ATOM 601 O O . GLY A 1 77 ? 8.029 0.268 -47.127 1.00 73.50 77 GLY A O 1
ATOM 602 N N . ALA A 1 78 ? 9.751 -0.919 -47.922 1.00 68.31 78 ALA A N 1
ATOM 603 C CA . ALA A 1 78 ? 10.719 0.172 -47.825 1.00 68.31 78 ALA A CA 1
ATOM 604 C C . ALA A 1 78 ? 10.341 1.388 -48.704 1.00 68.31 78 ALA A C 1
ATOM 606 O O . ALA A 1 78 ? 10.534 2.538 -48.305 1.00 68.31 78 ALA A O 1
ATOM 607 N N . GLU A 1 79 ? 9.691 1.145 -49.850 1.00 69.19 79 GLU A N 1
ATOM 608 C CA . GLU A 1 79 ? 9.185 2.191 -50.750 1.00 69.19 79 GLU A CA 1
ATOM 609 C C . GLU A 1 79 ? 8.145 3.093 -50.072 1.00 69.19 79 GLU A C 1
ATOM 611 O O . GLU A 1 79 ? 8.242 4.318 -50.160 1.00 69.19 79 GLU A O 1
ATOM 616 N N . ALA A 1 80 ? 7.194 2.517 -49.325 1.00 74.44 80 ALA A N 1
ATOM 617 C CA . ALA A 1 80 ? 6.200 3.289 -48.578 1.00 74.44 80 ALA A CA 1
ATOM 618 C C . ALA A 1 80 ? 6.816 4.106 -47.428 1.00 74.44 80 ALA A C 1
ATOM 620 O O . ALA A 1 80 ? 6.278 5.153 -47.057 1.00 74.44 80 ALA A O 1
ATOM 621 N N . ARG A 1 81 ? 7.958 3.660 -46.885 1.00 79.25 81 ARG A N 1
ATOM 622 C CA . ARG A 1 81 ? 8.719 4.374 -45.846 1.00 79.25 81 ARG A CA 1
ATOM 623 C C . ARG A 1 81 ? 9.692 5.426 -46.405 1.00 79.25 81 ARG A C 1
ATOM 625 O O . ARG A 1 81 ? 10.251 6.200 -45.628 1.00 79.25 81 ARG A O 1
ATOM 632 N N . GLY A 1 82 ? 9.859 5.500 -47.729 1.00 80.19 82 GLY A N 1
ATOM 633 C CA . GLY A 1 82 ? 10.642 6.533 -48.412 1.00 80.19 82 GLY A CA 1
ATOM 634 C C . GLY A 1 82 ? 12.161 6.324 -48.390 1.00 80.19 82 GLY A C 1
ATOM 635 O O . GLY A 1 82 ? 12.900 7.297 -48.540 1.00 80.19 82 GLY A O 1
ATOM 636 N N . TYR A 1 83 ? 12.641 5.092 -48.190 1.00 83.31 83 TYR A N 1
ATOM 637 C CA . TYR A 1 83 ? 14.069 4.755 -48.240 1.00 83.31 83 TYR A CA 1
ATOM 638 C C . TYR A 1 83 ? 14.301 3.327 -48.754 1.00 83.31 83 TYR A C 1
ATOM 640 O O . TYR A 1 83 ? 13.517 2.435 -48.467 1.00 83.31 83 TYR A O 1
ATOM 648 N N . SER A 1 84 ? 15.400 3.089 -49.479 1.00 84.75 84 SER A N 1
ATOM 649 C CA . SER A 1 84 ? 15.849 1.744 -49.904 1.00 84.75 84 SER A CA 1
ATOM 650 C C . SER A 1 84 ? 16.985 1.178 -49.040 1.00 84.75 84 SER A C 1
ATOM 652 O O . SER A 1 84 ? 17.227 -0.028 -49.042 1.00 84.75 84 SER A O 1
ATOM 654 N N . ARG A 1 85 ? 17.645 2.049 -48.266 1.00 91.06 85 ARG A N 1
ATOM 655 C CA . ARG A 1 85 ? 18.738 1.762 -47.329 1.00 91.06 85 ARG A CA 1
ATOM 656 C C . ARG A 1 85 ? 18.454 2.449 -45.998 1.00 91.06 85 ARG A C 1
ATOM 658 O O . ARG A 1 85 ? 18.098 3.629 -46.000 1.00 91.06 85 ARG A O 1
ATOM 665 N N . ALA A 1 86 ? 18.661 1.769 -44.875 1.00 92.25 86 ALA A N 1
ATOM 666 C CA . ALA A 1 86 ? 18.482 2.356 -43.545 1.00 92.25 86 ALA A CA 1
ATOM 667 C C . ALA A 1 86 ? 19.651 2.037 -42.610 1.00 92.25 86 ALA A C 1
ATOM 669 O O . ALA A 1 86 ? 20.235 0.962 -42.689 1.00 92.25 86 ALA A O 1
ATOM 670 N N . THR A 1 87 ? 19.976 2.954 -41.704 1.00 94.81 87 THR A N 1
ATOM 671 C CA . THR A 1 87 ? 20.923 2.727 -40.606 1.00 94.81 87 THR A CA 1
ATOM 672 C C . THR A 1 87 ? 20.309 3.198 -39.293 1.00 94.81 87 THR A C 1
ATOM 674 O O . THR A 1 87 ? 19.593 4.202 -39.272 1.00 94.81 87 THR A O 1
ATOM 677 N N . SER A 1 88 ? 20.525 2.467 -38.202 1.00 94.31 88 SER A N 1
ATOM 678 C CA . SER A 1 88 ? 19.953 2.810 -36.894 1.00 94.31 88 SER A CA 1
ATOM 679 C C . SER A 1 88 ? 20.802 2.313 -35.731 1.00 94.31 88 SER A C 1
ATOM 681 O O . SER A 1 88 ? 21.468 1.285 -35.838 1.00 94.31 88 SER A O 1
ATOM 683 N N . ALA A 1 89 ? 20.683 2.998 -34.594 1.00 93.38 89 ALA A N 1
ATOM 684 C CA . ALA A 1 89 ? 21.148 2.529 -33.294 1.00 93.38 89 ALA A CA 1
ATOM 685 C C . ALA A 1 89 ? 19.929 2.130 -32.450 1.00 93.38 89 ALA A C 1
ATOM 687 O O . ALA A 1 89 ? 19.271 2.990 -31.863 1.00 93.38 89 ALA A O 1
ATOM 688 N N . GLN A 1 90 ? 19.585 0.842 -32.455 1.00 92.19 90 GLN A N 1
ATOM 689 C CA . GLN A 1 90 ? 18.361 0.328 -31.843 1.00 92.19 90 GLN A CA 1
ATOM 690 C C . GLN A 1 90 ? 18.637 -0.211 -30.443 1.00 92.19 90 GLN A C 1
ATOM 692 O O . GLN A 1 90 ? 19.437 -1.128 -30.259 1.00 92.19 90 GLN A O 1
ATOM 697 N N . ARG A 1 91 ? 17.905 0.300 -29.454 1.00 89.69 91 ARG A N 1
ATOM 698 C CA . ARG A 1 91 ? 17.891 -0.280 -28.107 1.00 89.69 91 ARG A CA 1
ATOM 699 C C . ARG A 1 91 ? 17.215 -1.650 -28.130 1.00 89.69 91 ARG A C 1
ATOM 701 O O . ARG A 1 91 ? 16.104 -1.768 -28.647 1.00 89.69 91 ARG A O 1
ATOM 708 N N . CYS A 1 92 ? 17.879 -2.654 -27.572 1.00 83.88 92 CYS A N 1
ATOM 709 C CA . CYS A 1 92 ? 17.445 -4.045 -27.566 1.00 83.88 92 CYS A CA 1
ATOM 710 C C . CYS A 1 92 ? 17.489 -4.620 -26.147 1.00 83.88 92 CYS A C 1
ATOM 712 O O . CYS A 1 92 ? 18.405 -4.322 -25.378 1.00 83.88 92 CYS A O 1
ATOM 714 N N . VAL A 1 93 ? 16.520 -5.478 -25.827 1.00 80.94 93 VAL A N 1
ATOM 715 C CA . VAL A 1 93 ? 16.492 -6.277 -24.594 1.00 80.94 93 VAL A CA 1
ATOM 716 C C . VAL A 1 93 ? 16.720 -7.736 -24.956 1.00 80.94 93 VAL A C 1
ATOM 718 O O . VAL A 1 93 ? 16.029 -8.283 -25.818 1.00 80.94 93 VAL A O 1
ATOM 721 N N . ARG A 1 94 ? 17.665 -8.392 -24.282 1.00 73.69 94 ARG A N 1
ATOM 722 C CA . ARG A 1 94 ? 17.867 -9.835 -24.432 1.00 73.69 94 ARG A CA 1
ATOM 723 C C . ARG A 1 94 ? 16.725 -10.562 -23.718 1.00 73.69 94 ARG A C 1
ATOM 725 O O . ARG A 1 94 ? 16.726 -10.683 -22.499 1.00 73.69 94 ARG A O 1
ATOM 732 N N . ALA A 1 95 ? 15.742 -11.014 -24.489 1.00 60.44 95 ALA A N 1
ATOM 733 C CA . ALA A 1 95 ? 14.572 -11.742 -24.007 1.00 60.44 95 ALA A CA 1
ATOM 734 C C . ALA A 1 95 ? 14.356 -12.992 -24.874 1.00 60.44 95 ALA A C 1
ATOM 736 O O . ALA A 1 95 ? 13.554 -12.958 -25.798 1.00 60.44 95 ALA A O 1
ATOM 737 N N . GLY A 1 96 ? 15.110 -14.064 -24.597 1.00 54.28 96 GLY A N 1
ATOM 738 C CA . GLY A 1 96 ? 15.026 -15.348 -25.310 1.00 54.28 96 GLY A CA 1
ATOM 739 C C . GLY A 1 96 ? 15.463 -15.298 -26.787 1.00 54.28 96 GLY A C 1
ATOM 740 O O . GLY A 1 96 ? 15.143 -14.376 -27.535 1.00 54.28 96 GLY A O 1
ATOM 741 N N . GLY A 1 97 ? 16.222 -16.300 -27.226 1.00 47.91 97 GLY A N 1
ATOM 742 C CA . GLY A 1 97 ? 16.709 -16.436 -28.604 1.00 47.91 97 GLY A CA 1
ATOM 743 C C . GLY A 1 97 ? 17.065 -17.888 -28.932 1.00 47.91 97 GLY A C 1
ATOM 744 O O . GLY A 1 97 ? 16.841 -18.770 -28.106 1.00 47.91 97 GLY A O 1
ATOM 745 N N . LYS A 1 98 ? 17.630 -18.139 -30.128 1.00 43.34 98 LYS A N 1
ATOM 746 C CA . LYS A 1 98 ? 18.086 -19.476 -30.590 1.00 43.34 98 LYS A CA 1
ATOM 747 C C . LYS A 1 98 ? 19.001 -20.166 -29.563 1.00 43.34 98 LYS A C 1
ATOM 749 O O . LYS A 1 98 ? 18.928 -21.378 -29.394 1.00 43.34 98 LYS A O 1
ATOM 754 N N . HIS A 1 99 ? 19.795 -19.372 -28.848 1.00 48.50 99 HIS A N 1
ATOM 755 C CA . HIS A 1 99 ? 20.535 -19.770 -27.658 1.00 48.50 99 HIS A CA 1
ATOM 756 C C . HIS A 1 99 ? 19.824 -19.149 -26.456 1.00 48.50 99 HIS A C 1
ATOM 758 O O . HIS A 1 99 ? 19.769 -17.925 -26.302 1.00 48.50 99 HIS A O 1
ATOM 764 N N . ASN A 1 100 ? 19.150 -19.981 -25.668 1.00 51.06 100 ASN A N 1
ATOM 765 C CA . ASN A 1 100 ? 18.342 -19.529 -24.544 1.00 51.06 100 ASN A CA 1
ATOM 766 C C . ASN A 1 100 ? 19.247 -19.311 -23.319 1.00 51.06 100 ASN A C 1
ATOM 768 O O . ASN A 1 100 ? 19.076 -19.945 -22.286 1.00 51.06 100 ASN A O 1
ATOM 772 N N . ASP A 1 101 ? 20.227 -18.412 -23.446 1.00 58.28 101 ASP A N 1
ATOM 773 C CA . ASP A 1 101 ? 21.294 -18.190 -22.457 1.00 58.28 101 ASP A CA 1
ATOM 774 C C . ASP A 1 101 ? 20.871 -17.194 -21.366 1.00 58.28 101 ASP A C 1
ATOM 776 O O . ASP A 1 101 ? 21.687 -16.435 -20.839 1.00 58.28 101 ASP A O 1
ATOM 780 N N . LEU A 1 102 ? 19.571 -17.156 -21.048 1.00 61.16 102 LEU A N 1
ATOM 781 C CA . LEU A 1 102 ? 18.992 -16.282 -20.020 1.00 61.16 102 LEU A CA 1
ATOM 782 C C . LEU A 1 102 ? 19.703 -16.459 -18.677 1.00 61.16 102 LEU A C 1
ATOM 784 O O . LEU A 1 102 ? 19.984 -15.471 -18.004 1.00 61.16 102 LEU A O 1
ATOM 788 N N . ASP A 1 103 ? 20.083 -17.695 -18.359 1.00 58.91 103 ASP A N 1
ATOM 789 C CA . ASP A 1 103 ? 20.811 -18.036 -17.138 1.00 58.91 103 ASP A CA 1
ATOM 790 C C . ASP A 1 103 ? 22.248 -17.482 -17.122 1.00 58.91 103 ASP A C 1
ATOM 792 O O . ASP A 1 103 ? 22.841 -17.366 -16.055 1.00 58.91 103 ASP A O 1
ATOM 796 N N . GLN A 1 104 ? 22.817 -17.108 -18.278 1.00 56.03 104 GLN A N 1
ATOM 797 C CA . GLN A 1 104 ? 24.159 -16.517 -18.388 1.00 56.03 104 GLN A CA 1
ATOM 798 C C . GLN A 1 104 ? 24.155 -14.983 -18.473 1.00 56.03 104 GLN A C 1
ATOM 800 O O . GLN A 1 104 ? 25.226 -14.357 -18.455 1.00 56.03 104 GLN A O 1
ATOM 805 N N . VAL A 1 105 ? 22.975 -14.356 -18.569 1.00 61.38 105 VAL A N 1
ATOM 806 C CA . VAL A 1 105 ? 22.833 -12.896 -18.633 1.00 61.38 105 VAL A CA 1
ATOM 807 C C . VAL A 1 105 ? 23.362 -12.271 -17.343 1.00 61.38 105 VAL A C 1
ATOM 809 O O . VAL A 1 105 ? 22.912 -12.582 -16.247 1.00 61.38 105 VAL A O 1
ATOM 812 N N . GLY A 1 106 ? 24.343 -11.376 -17.473 1.00 55.91 106 GLY A N 1
ATOM 813 C CA . GLY A 1 106 ? 25.003 -10.724 -16.339 1.00 55.91 106 GLY A CA 1
ATOM 814 C C . GLY A 1 106 ? 26.092 -11.550 -15.641 1.00 55.91 106 GLY A C 1
ATOM 815 O O . GLY A 1 106 ? 26.814 -10.980 -14.828 1.00 55.91 106 GLY A O 1
ATOM 816 N N . LEU A 1 107 ? 26.263 -12.837 -15.977 1.00 55.88 107 LEU A N 1
ATOM 817 C CA . LEU A 1 107 ? 27.344 -13.687 -15.445 1.00 55.88 107 LEU A CA 1
ATOM 818 C C . LEU A 1 107 ? 28.626 -13.632 -16.283 1.00 55.88 107 LEU A C 1
ATOM 820 O O . LEU A 1 107 ? 29.708 -13.913 -15.781 1.00 55.88 107 LEU A O 1
ATOM 824 N N . THR A 1 108 ? 28.512 -13.266 -17.560 1.00 59.66 108 THR A N 1
ATOM 825 C CA . THR A 1 108 ? 29.632 -13.243 -18.513 1.00 59.66 108 THR A CA 1
ATOM 826 C C . THR A 1 108 ? 29.774 -11.862 -19.147 1.00 59.66 108 THR A C 1
ATOM 828 O O . THR A 1 108 ? 28.816 -11.088 -19.226 1.00 59.66 108 THR A O 1
ATOM 831 N N . ARG A 1 109 ? 30.964 -11.557 -19.675 1.00 57.78 109 ARG A N 1
ATOM 832 C CA . ARG A 1 109 ? 31.261 -10.257 -20.311 1.00 57.78 109 ARG A CA 1
ATOM 833 C C . ARG A 1 109 ? 30.500 -10.007 -21.623 1.00 57.78 109 ARG A C 1
ATOM 835 O O . ARG A 1 109 ? 30.477 -8.875 -22.087 1.00 57.78 109 ARG A O 1
ATOM 842 N N . ARG A 1 110 ? 29.881 -11.042 -22.204 1.00 63.25 110 ARG A N 1
ATOM 843 C CA . ARG A 1 110 ? 29.211 -11.022 -23.522 1.00 63.25 110 ARG A CA 1
ATOM 844 C C . ARG A 1 110 ? 27.677 -11.075 -23.461 1.00 63.25 110 ARG A C 1
ATOM 846 O O . ARG A 1 110 ? 27.011 -10.823 -24.466 1.00 63.25 110 ARG A O 1
ATOM 853 N N . HIS A 1 111 ? 27.089 -11.393 -22.303 1.00 69.56 111 HIS A N 1
ATOM 854 C CA . HIS A 1 111 ? 25.638 -11.544 -22.156 1.00 69.56 111 HIS A CA 1
ATOM 855 C C . HIS A 1 111 ? 25.004 -10.366 -21.402 1.00 69.56 111 HIS A C 1
ATOM 857 O O . HIS A 1 111 ? 24.749 -10.433 -20.200 1.00 69.56 111 HIS A O 1
ATOM 863 N N . HIS A 1 112 ? 24.721 -9.277 -22.127 1.00 68.38 112 HIS A N 1
ATOM 864 C CA . HIS A 1 112 ? 24.036 -8.095 -21.590 1.00 68.38 112 HIS A CA 1
ATOM 865 C C . HIS A 1 112 ? 22.505 -8.220 -21.647 1.00 68.38 112 HIS A C 1
ATOM 867 O O . HIS A 1 112 ? 21.945 -8.690 -22.636 1.00 68.38 112 HIS A O 1
ATOM 873 N N . THR A 1 113 ? 21.820 -7.734 -20.607 1.00 73.19 113 THR A N 1
ATOM 874 C CA . THR A 1 113 ? 20.346 -7.671 -20.536 1.00 73.19 113 THR A CA 1
ATOM 875 C C . THR A 1 113 ? 19.761 -6.613 -21.476 1.00 73.19 113 THR A C 1
ATOM 877 O O . THR A 1 113 ? 18.738 -6.839 -22.113 1.00 73.19 113 THR A O 1
ATOM 880 N N . MET A 1 114 ? 20.417 -5.454 -21.564 1.00 78.88 114 MET A N 1
ATOM 881 C CA . MET A 1 114 ? 19.995 -4.286 -22.336 1.00 78.88 114 MET A CA 1
ATOM 882 C C . MET A 1 114 ? 21.215 -3.725 -23.060 1.00 78.88 114 MET A C 1
ATOM 884 O O . MET A 1 114 ? 22.251 -3.511 -22.430 1.00 78.88 114 MET A O 1
ATOM 888 N N . PHE A 1 115 ? 21.109 -3.511 -24.366 1.00 81.88 115 PHE A N 1
ATOM 889 C CA . PHE A 1 115 ? 22.230 -3.079 -25.200 1.00 81.88 115 PHE A CA 1
ATOM 890 C C . PHE A 1 115 ? 21.734 -2.355 -26.458 1.00 81.88 115 PHE A C 1
ATOM 892 O O . PHE A 1 115 ? 20.551 -2.403 -26.795 1.00 81.88 115 PHE A O 1
ATOM 899 N N . GLU A 1 116 ? 22.623 -1.642 -27.147 1.00 86.56 116 GLU A N 1
ATOM 900 C CA . GLU A 1 116 ? 22.317 -1.004 -28.429 1.00 86.56 116 GLU A CA 1
ATOM 901 C C . GLU A 1 116 ? 22.900 -1.835 -29.572 1.00 86.56 116 GLU A C 1
ATOM 903 O O . GLU A 1 116 ? 24.095 -2.116 -29.590 1.00 86.56 116 GLU A O 1
ATOM 908 N N . MET A 1 117 ? 22.063 -2.209 -30.540 1.00 88.62 117 MET A N 1
ATOM 909 C CA . MET A 1 117 ? 22.523 -2.789 -31.799 1.00 88.62 117 MET A CA 1
ATOM 910 C C . MET A 1 117 ? 22.635 -1.698 -32.857 1.00 88.62 117 MET A C 1
ATOM 912 O O . MET A 1 117 ? 21.643 -1.056 -33.217 1.00 88.62 117 MET A O 1
ATOM 916 N N . LEU A 1 118 ? 23.847 -1.521 -33.373 1.00 92.50 118 LEU A N 1
ATOM 917 C CA . LEU A 1 118 ? 24.114 -0.708 -34.552 1.00 92.50 118 LEU A CA 1
ATOM 918 C C . LEU A 1 118 ? 23.868 -1.574 -35.787 1.00 92.50 118 LEU A C 1
ATOM 920 O O . LEU A 1 118 ? 24.467 -2.636 -35.927 1.00 92.50 118 LEU A O 1
ATOM 924 N N . GLY A 1 119 ? 22.952 -1.151 -36.654 1.00 92.19 119 GLY A N 1
ATOM 925 C CA . GLY A 1 119 ? 22.536 -1.951 -37.802 1.00 92.19 119 GLY A CA 1
ATOM 926 C C . GLY A 1 119 ? 22.450 -1.132 -39.077 1.00 92.19 119 GLY A C 1
ATOM 927 O O . GLY A 1 119 ? 21.914 -0.023 -39.069 1.00 92.19 119 GLY A O 1
ATOM 928 N N . ASN A 1 120 ? 22.946 -1.708 -40.169 1.00 92.12 120 ASN A N 1
ATOM 929 C CA . ASN A 1 120 ? 22.760 -1.231 -41.533 1.00 92.12 120 ASN A CA 1
ATOM 930 C C . ASN A 1 120 ? 21.879 -2.226 -42.306 1.00 92.12 120 ASN A C 1
ATOM 932 O O . ASN A 1 120 ? 22.140 -3.426 -42.339 1.00 92.12 120 ASN A O 1
ATOM 936 N N . PHE A 1 121 ? 20.839 -1.720 -42.956 1.00 91.88 121 PHE A N 1
ATOM 937 C CA . PHE A 1 121 ? 19.797 -2.519 -43.591 1.00 91.88 121 PHE A CA 1
ATOM 938 C C . PHE A 1 121 ? 19.670 -2.147 -45.067 1.00 91.88 121 PHE A C 1
ATOM 940 O O . PHE A 1 121 ? 19.554 -0.968 -45.415 1.00 91.88 121 PHE A O 1
ATOM 947 N N . SER A 1 122 ? 19.668 -3.171 -45.920 1.00 89.06 122 SER A N 1
ATOM 948 C CA . SER A 1 122 ? 19.316 -3.084 -47.338 1.00 89.06 122 SER A CA 1
ATOM 949 C C . SER A 1 122 ? 17.948 -3.707 -47.549 1.00 89.06 122 SER A C 1
ATOM 951 O O . SER A 1 122 ? 17.703 -4.796 -47.037 1.00 89.06 122 SER A O 1
ATOM 953 N N . PHE A 1 123 ? 17.092 -3.067 -48.343 1.00 85.56 123 PHE A N 1
ATOM 954 C CA . PHE A 1 123 ? 15.788 -3.613 -48.733 1.00 85.56 123 PHE A CA 1
ATOM 955 C C . PHE A 1 123 ? 15.781 -4.115 -50.186 1.00 85.56 123 PHE A C 1
ATOM 957 O O . PHE A 1 123 ? 14.791 -3.965 -50.897 1.00 85.56 123 PHE A O 1
ATOM 964 N N . GLY A 1 124 ? 16.898 -4.710 -50.626 1.00 74.25 124 GLY A N 1
ATOM 965 C CA . GLY A 1 124 ? 17.040 -5.337 -51.948 1.00 74.25 124 GLY A CA 1
ATOM 966 C C . GLY A 1 124 ? 17.943 -4.585 -52.928 1.00 74.25 124 GLY A C 1
ATOM 967 O O . GLY A 1 124 ? 18.013 -4.944 -54.099 1.00 74.25 124 GLY A O 1
ATOM 968 N N . ASP A 1 125 ? 18.638 -3.547 -52.468 1.00 77.50 125 ASP A N 1
ATOM 969 C CA . ASP A 1 125 ? 19.476 -2.691 -53.307 1.00 77.50 125 ASP A CA 1
ATOM 970 C C . ASP A 1 125 ? 20.975 -3.060 -53.266 1.00 77.50 125 ASP A C 1
ATOM 972 O O . ASP A 1 125 ? 21.714 -2.740 -54.199 1.00 77.50 125 ASP A O 1
ATOM 976 N N . TYR A 1 126 ? 21.422 -3.761 -52.216 1.00 87.94 126 TYR A N 1
ATOM 977 C CA . TYR A 1 126 ? 22.746 -4.370 -52.128 1.00 87.94 126 TYR A CA 1
ATOM 978 C C . TYR A 1 126 ? 22.731 -5.682 -51.333 1.00 87.94 126 TYR A C 1
ATOM 980 O O . TYR A 1 126 ? 21.846 -5.930 -50.521 1.00 87.94 126 TYR A O 1
ATOM 988 N N . PHE A 1 127 ? 23.728 -6.541 -51.564 1.00 86.56 127 PHE A N 1
ATOM 989 C CA . PHE A 1 127 ? 23.817 -7.868 -50.940 1.00 86.56 127 PHE A CA 1
ATOM 990 C C . PHE A 1 127 ? 25.251 -8.158 -50.453 1.00 86.56 127 PHE A C 1
ATOM 992 O O . PHE A 1 127 ? 25.946 -7.237 -50.021 1.00 86.56 127 PHE A O 1
ATOM 999 N N . LYS A 1 128 ? 25.712 -9.415 -50.521 1.00 90.31 128 LYS A N 1
ATOM 1000 C CA . LYS A 1 128 ? 26.977 -9.903 -49.935 1.00 90.31 128 LYS A CA 1
ATOM 1001 C C . LYS A 1 128 ? 28.213 -9.049 -50.236 1.00 90.31 128 LYS A C 1
ATOM 1003 O O . LYS A 1 128 ? 28.880 -8.620 -49.303 1.00 90.31 128 LYS A O 1
ATOM 1008 N N . GLU A 1 129 ? 28.526 -8.782 -51.507 1.00 90.44 129 GLU A N 1
ATOM 1009 C CA . GLU A 1 129 ? 29.774 -8.092 -51.891 1.00 90.44 129 GLU A CA 1
ATOM 1010 C C . GLU A 1 129 ? 29.889 -6.699 -51.255 1.00 90.44 129 GLU A C 1
ATOM 1012 O O . GLU A 1 129 ? 30.897 -6.368 -50.634 1.00 90.44 129 GLU A O 1
ATOM 1017 N N . GLN A 1 130 ? 28.832 -5.893 -51.359 1.00 89.56 130 GLN A N 1
ATOM 1018 C CA . GLN A 1 130 ? 28.825 -4.529 -50.831 1.00 89.56 130 GLN A CA 1
ATOM 1019 C C . GLN A 1 130 ? 28.692 -4.513 -49.303 1.00 89.56 130 GLN A C 1
ATOM 1021 O O . GLN A 1 130 ? 29.331 -3.688 -48.654 1.00 89.56 130 GLN A O 1
ATOM 1026 N N . ALA A 1 131 ? 27.923 -5.440 -48.717 1.00 90.81 131 ALA A N 1
ATOM 1027 C CA . ALA A 1 131 ? 27.805 -5.576 -47.266 1.00 90.81 131 ALA A CA 1
ATOM 1028 C C . ALA A 1 131 ? 29.156 -5.921 -46.616 1.00 90.81 131 ALA A C 1
ATOM 1030 O O . ALA A 1 131 ? 29.568 -5.246 -45.672 1.00 90.81 131 ALA A O 1
ATOM 1031 N N . ILE A 1 132 ? 29.879 -6.902 -47.173 1.00 93.12 132 ILE A N 1
ATOM 1032 C CA . ILE A 1 132 ? 31.219 -7.293 -46.714 1.00 93.12 132 ILE A CA 1
ATOM 1033 C C . ILE A 1 132 ? 32.206 -6.131 -46.897 1.00 93.12 132 ILE A C 1
ATOM 1035 O O . ILE A 1 132 ? 32.958 -5.819 -45.976 1.00 93.12 132 ILE A O 1
ATOM 1039 N N . ALA A 1 133 ? 32.179 -5.438 -48.042 1.00 92.38 133 ALA A N 1
ATOM 1040 C CA . ALA A 1 133 ? 33.060 -4.295 -48.293 1.00 92.38 133 ALA A CA 1
ATOM 1041 C C . ALA A 1 133 ? 32.835 -3.134 -47.313 1.00 92.38 133 ALA A C 1
ATOM 1043 O O . ALA A 1 133 ? 33.807 -2.583 -46.796 1.00 92.38 133 ALA A O 1
ATOM 1044 N N . MET A 1 134 ? 31.580 -2.773 -47.026 1.00 93.44 134 MET A N 1
ATOM 1045 C CA . MET A 1 134 ? 31.257 -1.705 -46.071 1.00 93.44 134 MET A CA 1
ATOM 1046 C C . MET A 1 134 ? 31.624 -2.088 -44.634 1.00 93.44 134 MET A C 1
ATOM 1048 O O . MET A 1 134 ? 32.243 -1.283 -43.944 1.00 93.44 134 MET A O 1
ATOM 1052 N N . CYS A 1 135 ? 31.307 -3.316 -44.206 1.00 93.56 135 CYS A N 1
ATOM 1053 C CA . CYS A 1 135 ? 31.692 -3.841 -42.893 1.00 93.56 135 CYS A CA 1
ATOM 1054 C C . CYS A 1 135 ? 33.214 -3.803 -42.711 1.00 93.56 135 CYS A C 1
ATOM 1056 O O . CYS A 1 135 ? 33.720 -3.203 -41.761 1.00 93.56 135 CYS A O 1
ATOM 1058 N N . TRP A 1 136 ? 33.956 -4.359 -43.672 1.00 94.06 136 TRP A N 1
ATOM 1059 C CA . TRP A 1 136 ? 35.412 -4.398 -43.606 1.00 94.06 136 TRP A CA 1
ATOM 1060 C C . TRP A 1 136 ? 36.031 -2.996 -43.623 1.00 94.06 136 TRP A C 1
ATOM 1062 O O . TRP A 1 136 ? 36.954 -2.720 -42.855 1.00 94.06 136 TRP A O 1
ATOM 1072 N N . CYS A 1 137 ? 35.504 -2.092 -44.455 1.00 92.56 137 CYS A N 1
ATOM 1073 C CA . CYS A 1 137 ? 35.950 -0.702 -44.526 1.00 92.56 137 CYS A CA 1
ATOM 1074 C C . CYS A 1 137 ? 35.747 0.014 -43.185 1.00 92.56 137 CYS A C 1
ATOM 1076 O O . CYS A 1 137 ? 36.681 0.632 -42.676 1.00 92.56 137 CYS A O 1
ATOM 1078 N N . PHE A 1 138 ? 34.573 -0.131 -42.565 1.00 92.56 138 PHE A N 1
ATOM 1079 C CA . PHE A 1 138 ? 34.305 0.477 -41.264 1.00 92.56 138 PHE A CA 1
ATOM 1080 C C . PHE A 1 138 ? 35.264 -0.048 -40.185 1.00 92.56 138 PHE A C 1
ATOM 1082 O O . PHE A 1 138 ? 35.903 0.736 -39.487 1.00 92.56 138 PHE A O 1
ATOM 1089 N N . LEU A 1 139 ? 35.446 -1.368 -40.081 1.00 90.94 139 LEU A N 1
ATOM 1090 C CA . LEU A 1 139 ? 36.316 -1.953 -39.055 1.00 90.94 139 LEU A CA 1
ATOM 1091 C C . LEU A 1 139 ? 37.798 -1.572 -39.249 1.00 90.94 139 LEU A C 1
ATOM 1093 O O . LEU A 1 139 ? 38.478 -1.211 -38.292 1.00 90.94 139 LEU A O 1
ATOM 1097 N N . THR A 1 140 ? 38.313 -1.625 -40.481 1.00 89.81 140 THR A N 1
ATOM 1098 C CA . THR A 1 140 ? 39.760 -1.489 -40.763 1.00 89.81 140 THR A CA 1
ATOM 1099 C C . THR A 1 140 ? 40.209 -0.082 -41.150 1.00 89.81 140 THR A C 1
ATOM 1101 O O . THR A 1 140 ? 41.372 0.255 -40.936 1.00 89.81 140 THR A O 1
ATOM 1104 N N . GLN A 1 141 ? 39.332 0.758 -41.709 1.00 88.06 141 GLN A N 1
ATOM 1105 C CA . GLN A 1 141 ? 39.675 2.120 -42.144 1.00 88.06 141 GLN A CA 1
ATOM 1106 C C . GLN A 1 141 ? 39.129 3.177 -41.181 1.00 88.06 141 GLN A C 1
ATOM 1108 O O . GLN A 1 141 ? 39.887 4.062 -40.774 1.00 88.06 141 GLN A O 1
ATOM 1113 N N . GLU A 1 142 ? 37.857 3.059 -40.783 1.00 86.75 142 GLU A N 1
ATOM 1114 C CA . GLU A 1 142 ? 37.199 4.031 -39.896 1.00 86.75 142 GLU A CA 1
ATOM 1115 C C . GLU A 1 142 ? 37.604 3.817 -38.430 1.00 86.75 142 GLU A C 1
ATOM 1117 O O . GLU A 1 142 ? 38.112 4.732 -37.779 1.00 86.75 142 GLU A O 1
ATOM 1122 N N . LEU A 1 143 ? 37.472 2.583 -37.928 1.00 85.38 143 LEU A N 1
ATOM 1123 C CA . LEU A 1 143 ? 37.898 2.203 -36.574 1.00 85.38 143 LEU A CA 1
ATOM 1124 C C . LEU A 1 143 ? 39.377 1.816 -36.482 1.00 85.38 143 LEU A C 1
ATOM 1126 O O . LEU A 1 143 ? 39.926 1.768 -35.385 1.00 85.38 143 LEU A O 1
ATOM 1130 N N . ARG A 1 144 ? 40.038 1.577 -37.623 1.00 87.50 144 ARG A N 1
ATOM 1131 C CA . ARG A 1 144 ? 41.469 1.222 -37.704 1.00 87.50 144 ARG A CA 1
ATOM 1132 C C . ARG A 1 144 ? 41.847 0.001 -36.865 1.00 87.50 144 ARG A C 1
ATOM 1134 O O . ARG A 1 144 ? 42.929 -0.041 -36.276 1.00 87.50 144 ARG A O 1
ATOM 1141 N N . LEU A 1 145 ? 40.967 -0.998 -36.824 1.00 86.19 145 LEU A N 1
ATOM 1142 C CA . LEU A 1 145 ? 41.228 -2.237 -36.105 1.00 86.19 145 LEU A CA 1
ATOM 1143 C C . LEU A 1 145 ? 42.367 -3.041 -36.768 1.00 86.19 145 LEU A C 1
ATOM 1145 O O . LEU A 1 145 ? 42.376 -3.202 -37.994 1.00 86.19 145 LEU A O 1
ATOM 1149 N N . PRO A 1 146 ? 43.314 -3.575 -35.975 1.00 86.19 146 PRO A N 1
ATOM 1150 C CA . PRO A 1 146 ? 44.345 -4.496 -36.445 1.00 86.19 146 PRO A CA 1
ATOM 1151 C C . PRO A 1 146 ? 43.768 -5.749 -37.127 1.00 86.19 146 PRO A C 1
ATOM 1153 O O . PRO A 1 146 ? 43.050 -6.543 -36.519 1.00 86.19 146 PRO A O 1
ATOM 1156 N N . ILE A 1 147 ? 44.110 -5.950 -38.404 1.00 87.12 147 ILE A N 1
ATOM 1157 C CA . ILE A 1 147 ? 43.616 -7.067 -39.237 1.00 87.12 147 ILE A CA 1
ATOM 1158 C C . ILE A 1 147 ? 44.117 -8.432 -38.723 1.00 87.12 147 ILE A C 1
ATOM 1160 O O . ILE A 1 147 ? 43.461 -9.465 -38.875 1.00 87.12 147 ILE A O 1
ATOM 1164 N N . ASP A 1 148 ? 45.281 -8.459 -38.081 1.00 86.44 148 ASP A N 1
ATOM 1165 C CA . ASP A 1 148 ? 45.891 -9.648 -37.483 1.00 86.44 148 ASP A CA 1
ATOM 1166 C C . ASP A 1 148 ? 45.096 -10.213 -36.297 1.00 86.44 148 ASP A C 1
ATOM 1168 O O . ASP A 1 148 ? 45.256 -11.393 -36.001 1.00 86.44 148 ASP A O 1
ATOM 1172 N N . ARG A 1 149 ? 44.163 -9.454 -35.712 1.00 87.44 149 ARG A N 1
ATOM 1173 C CA . ARG A 1 149 ? 43.267 -9.933 -34.643 1.00 87.44 149 ARG A CA 1
ATOM 1174 C C . ARG A 1 149 ? 41.848 -10.262 -35.096 1.00 87.44 149 ARG A C 1
ATOM 1176 O O . ARG A 1 149 ? 41.064 -10.784 -34.313 1.00 87.44 149 ARG A O 1
ATOM 1183 N N . LEU A 1 150 ? 41.516 -9.977 -36.353 1.00 90.56 150 LEU A N 1
ATOM 1184 C CA . LEU A 1 150 ? 40.197 -10.263 -36.908 1.00 90.56 150 LEU A CA 1
ATOM 1185 C C . LEU A 1 150 ? 40.147 -11.677 -37.497 1.00 90.56 150 LEU A C 1
ATOM 1187 O O . LEU A 1 150 ? 41.060 -12.097 -38.219 1.00 90.56 150 LEU A O 1
ATOM 1191 N N . HIS A 1 151 ? 39.069 -12.386 -37.182 1.00 91.38 151 HIS A N 1
ATOM 1192 C CA . HIS A 1 151 ? 38.699 -13.694 -37.719 1.00 91.38 151 HIS A CA 1
ATOM 1193 C C . HIS A 1 151 ? 37.283 -13.617 -38.284 1.00 91.38 151 HIS A C 1
ATOM 1195 O O . HIS A 1 151 ? 36.489 -12.786 -37.847 1.00 91.38 151 HIS A O 1
ATOM 1201 N N . VAL A 1 152 ? 36.967 -14.455 -39.268 1.00 92.94 152 VAL A N 1
ATOM 1202 C CA . VAL A 1 152 ? 35.650 -14.471 -39.911 1.00 92.94 152 VAL A CA 1
ATOM 1203 C C . VAL A 1 152 ? 35.120 -15.894 -39.980 1.00 92.94 152 VAL A C 1
ATOM 1205 O O . VAL A 1 152 ? 35.873 -16.816 -40.292 1.00 92.94 152 VAL A O 1
ATOM 1208 N N . THR A 1 153 ? 33.825 -16.069 -39.741 1.00 92.44 153 THR A N 1
ATOM 1209 C CA . THR A 1 153 ? 33.114 -17.336 -39.940 1.00 92.44 153 THR A CA 1
ATOM 1210 C C . THR A 1 153 ? 32.157 -17.233 -41.128 1.00 92.44 153 THR A C 1
ATOM 1212 O O . THR A 1 153 ? 31.629 -16.158 -41.433 1.00 92.44 153 THR A O 1
ATOM 1215 N N . VAL A 1 154 ? 31.971 -18.332 -41.856 1.00 92.00 154 VAL A N 1
ATOM 1216 C CA . VAL A 1 154 ? 31.039 -18.443 -42.988 1.00 92.00 154 VAL A CA 1
ATOM 1217 C C . VAL A 1 154 ? 30.331 -19.794 -42.957 1.00 92.00 154 VAL A C 1
ATOM 1219 O O . VAL A 1 154 ? 30.920 -20.806 -42.578 1.00 92.00 154 VAL A O 1
ATOM 1222 N N . LEU A 1 155 ? 29.087 -19.839 -43.433 1.00 89.19 155 LEU A N 1
ATOM 1223 C CA . LEU A 1 155 ? 28.365 -21.099 -43.594 1.00 89.19 155 LEU A CA 1
ATOM 1224 C C . LEU A 1 155 ? 29.064 -22.003 -44.623 1.00 89.19 155 LEU A C 1
ATOM 1226 O O . LEU A 1 155 ? 29.353 -21.564 -45.736 1.00 89.19 155 LEU A O 1
ATOM 1230 N N . LYS A 1 156 ? 29.269 -23.288 -44.300 1.00 87.00 156 LYS A N 1
ATOM 1231 C CA . LYS A 1 156 ? 29.909 -24.292 -45.184 1.00 87.00 156 LYS A CA 1
ATOM 1232 C C . LYS A 1 156 ? 29.325 -24.342 -46.601 1.00 87.00 156 LYS A C 1
ATOM 1234 O O . LYS A 1 156 ? 30.058 -24.550 -47.570 1.00 87.00 156 LYS A O 1
ATOM 1239 N N . SER A 1 157 ? 28.011 -24.162 -46.737 1.00 85.25 157 SER A N 1
ATOM 1240 C CA . SER A 1 157 ? 27.319 -24.153 -48.032 1.00 85.25 157 SER A CA 1
ATOM 1241 C C . SER A 1 157 ? 27.427 -22.815 -48.785 1.00 85.25 157 SER A C 1
ATOM 1243 O O . SER A 1 157 ? 27.194 -22.786 -49.993 1.00 85.25 157 SER A O 1
ATOM 1245 N N . ASP A 1 158 ? 27.846 -21.722 -48.132 1.00 87.38 158 ASP A N 1
ATOM 1246 C CA . ASP A 1 158 ? 27.972 -20.381 -48.719 1.00 87.38 158 ASP A CA 1
ATOM 1247 C C . ASP A 1 158 ? 29.399 -20.083 -49.221 1.00 87.38 158 ASP A C 1
ATOM 1249 O O . ASP A 1 158 ? 30.142 -19.237 -48.713 1.00 87.38 158 ASP A O 1
ATOM 1253 N N . GLN A 1 159 ? 29.783 -20.777 -50.294 1.00 88.69 159 GLN A N 1
ATOM 1254 C CA . GLN A 1 159 ? 31.094 -20.610 -50.936 1.00 88.69 159 GLN A CA 1
ATOM 1255 C C . GLN A 1 159 ? 31.284 -19.224 -51.583 1.00 88.69 159 GLN A C 1
ATOM 1257 O O . GLN A 1 159 ? 32.413 -18.777 -51.812 1.00 88.69 159 GLN A O 1
ATOM 1262 N N . GLU A 1 160 ? 30.190 -18.514 -51.860 1.00 90.25 160 GLU A N 1
ATOM 1263 C CA . GLU A 1 160 ? 30.227 -17.153 -52.388 1.00 90.25 160 GLU A CA 1
ATOM 1264 C C . GLU A 1 160 ? 30.763 -16.171 -51.341 1.00 90.25 160 GLU A C 1
ATOM 1266 O O . GLU A 1 160 ? 31.697 -15.420 -51.639 1.00 90.25 160 GLU A O 1
ATOM 1271 N N . ALA A 1 161 ? 30.235 -16.218 -50.112 1.00 88.81 161 ALA A N 1
ATOM 1272 C CA . ALA A 1 161 ? 30.710 -15.385 -49.010 1.00 88.81 161 ALA A CA 1
ATOM 1273 C C . ALA A 1 161 ? 32.201 -15.633 -48.723 1.00 88.81 161 ALA A C 1
ATOM 1275 O O . ALA A 1 161 ? 32.971 -14.679 -48.601 1.00 88.81 161 ALA A O 1
ATOM 1276 N N . ARG A 1 162 ? 32.647 -16.901 -48.731 1.00 90.00 162 ARG A N 1
ATOM 1277 C CA . ARG A 1 162 ? 34.070 -17.260 -48.574 1.00 90.00 162 ARG A CA 1
ATOM 1278 C C . ARG A 1 162 ? 34.957 -16.603 -49.632 1.00 90.00 162 ARG A C 1
ATOM 1280 O O . ARG A 1 162 ? 36.002 -16.032 -49.310 1.00 90.00 162 ARG A O 1
ATOM 1287 N N . ARG A 1 163 ? 34.556 -16.676 -50.905 1.00 92.06 163 ARG A N 1
ATOM 1288 C CA . ARG A 1 163 ? 35.303 -16.063 -52.015 1.00 92.06 163 ARG A CA 1
ATOM 1289 C C . ARG A 1 163 ? 35.368 -14.542 -51.870 1.00 92.06 163 ARG A C 1
ATOM 1291 O O . ARG A 1 163 ? 36.424 -13.957 -52.111 1.00 92.06 163 ARG A O 1
ATOM 1298 N N . LEU A 1 164 ? 34.263 -13.914 -51.468 1.00 91.88 164 LEU A N 1
ATOM 1299 C CA . LEU A 1 164 ? 34.179 -12.467 -51.270 1.00 91.88 164 LEU A CA 1
ATOM 1300 C C . LEU A 1 164 ? 35.062 -11.998 -50.112 1.00 91.88 164 LEU A C 1
ATOM 1302 O O . LEU A 1 164 ? 35.811 -11.043 -50.290 1.00 91.88 164 LEU A O 1
ATOM 1306 N N . TRP A 1 165 ? 35.075 -12.701 -48.978 1.00 92.31 165 TRP A N 1
ATOM 1307 C CA . TRP A 1 165 ? 35.975 -12.385 -47.866 1.00 92.31 165 TRP A CA 1
ATOM 1308 C C . TRP A 1 165 ? 37.453 -12.469 -48.260 1.00 92.31 165 TRP A C 1
ATOM 1310 O O . TRP A 1 165 ? 38.226 -11.569 -47.936 1.00 92.31 165 TRP A O 1
ATOM 1320 N N . LYS A 1 166 ? 37.849 -13.472 -49.054 1.00 90.19 166 LYS A N 1
ATOM 1321 C CA . LYS A 1 166 ? 39.215 -13.538 -49.606 1.00 90.19 166 LYS A CA 1
ATOM 1322 C C . LYS A 1 166 ? 39.534 -12.361 -50.525 1.00 90.19 166 LYS A C 1
ATOM 1324 O O . LYS A 1 166 ? 40.618 -11.791 -50.442 1.00 90.19 166 LYS A O 1
ATOM 1329 N N . GLN A 1 167 ? 38.605 -12.010 -51.412 1.00 89.94 167 GLN A N 1
ATOM 1330 C CA . GLN A 1 167 ? 38.816 -10.975 -52.422 1.00 89.94 167 GLN A CA 1
ATOM 1331 C C . GLN A 1 167 ? 38.815 -9.557 -51.828 1.00 89.94 167 GLN A C 1
ATOM 1333 O O . GLN A 1 167 ? 39.598 -8.717 -52.264 1.00 89.94 167 GLN A O 1
ATOM 1338 N N . ILE A 1 168 ? 37.933 -9.289 -50.862 1.00 88.69 168 ILE A N 1
ATOM 1339 C CA . ILE A 1 168 ? 37.701 -7.958 -50.289 1.00 88.69 168 ILE A CA 1
ATOM 1340 C C . ILE A 1 168 ? 38.624 -7.706 -49.095 1.00 88.69 168 ILE A C 1
ATOM 1342 O O . ILE A 1 168 ? 39.263 -6.657 -49.031 1.00 88.69 168 ILE A O 1
ATOM 1346 N N . ALA A 1 169 ? 38.701 -8.655 -48.157 1.00 85.19 169 ALA A N 1
ATOM 1347 C CA . ALA A 1 169 ? 39.452 -8.478 -46.916 1.00 85.19 169 ALA A CA 1
ATOM 1348 C C . ALA A 1 169 ? 40.915 -8.931 -47.014 1.00 85.19 169 ALA A C 1
ATOM 1350 O O . ALA A 1 169 ? 41.737 -8.520 -46.197 1.00 85.19 169 ALA A O 1
ATOM 1351 N N . GLY A 1 170 ? 41.257 -9.769 -48.001 1.00 84.69 170 GLY A N 1
ATOM 1352 C CA . GLY A 1 170 ? 42.612 -10.307 -48.158 1.00 84.69 170 GLY A CA 1
ATOM 1353 C C . GLY A 1 170 ? 43.035 -11.248 -47.024 1.00 84.69 170 GLY A C 1
ATOM 1354 O O . GLY A 1 170 ? 44.230 -11.443 -46.805 1.00 84.69 170 GLY A O 1
ATOM 1355 N N . LEU A 1 171 ? 42.073 -11.809 -46.283 1.00 85.25 171 LEU A N 1
ATOM 1356 C CA . LEU A 1 171 ? 42.343 -12.700 -45.158 1.00 85.25 171 LEU A CA 1
ATOM 1357 C C . LEU A 1 171 ? 42.892 -14.061 -45.637 1.00 85.25 171 LEU A C 1
ATOM 1359 O O . LEU A 1 171 ? 42.380 -14.623 -46.611 1.00 85.25 171 LEU A O 1
ATOM 1363 N N . PRO A 1 172 ? 43.914 -14.619 -44.960 1.00 84.94 172 PRO A N 1
ATOM 1364 C CA . PRO A 1 172 ? 44.427 -15.954 -45.254 1.00 84.94 172 PRO A CA 1
ATOM 1365 C C . PRO A 1 172 ? 43.413 -17.043 -44.864 1.00 84.94 172 PRO A C 1
ATOM 1367 O O . PRO A 1 172 ? 42.587 -16.844 -43.978 1.00 84.94 172 PRO A O 1
ATOM 1370 N N . ASP A 1 173 ? 43.514 -18.227 -45.480 1.00 84.19 173 ASP A N 1
ATOM 1371 C CA . ASP A 1 173 ? 42.539 -19.321 -45.309 1.00 84.19 173 ASP A CA 1
ATOM 1372 C C . ASP A 1 173 ? 42.306 -19.740 -43.849 1.00 84.19 173 ASP A C 1
ATOM 1374 O O . ASP A 1 173 ? 41.179 -20.030 -43.475 1.00 84.19 173 ASP A O 1
ATOM 1378 N N . HIS A 1 174 ? 43.336 -19.712 -43.000 1.00 85.06 174 HIS A N 1
ATOM 1379 C CA . HIS A 1 174 ? 43.211 -20.091 -41.586 1.00 85.06 174 HIS A CA 1
ATOM 1380 C C . HIS A 1 174 ? 42.399 -19.094 -40.737 1.00 85.06 174 HIS A C 1
ATOM 1382 O O . HIS A 1 174 ? 42.078 -19.397 -39.592 1.00 85.06 174 HIS A O 1
ATOM 1388 N N . LYS A 1 175 ? 42.085 -17.904 -41.269 1.00 87.06 175 LYS A N 1
ATOM 1389 C CA . LYS A 1 175 ? 41.260 -16.883 -40.601 1.00 87.06 175 LYS A CA 1
ATOM 1390 C C . LYS A 1 175 ? 39.804 -16.874 -41.060 1.00 87.06 175 LYS A C 1
ATOM 1392 O O . LYS A 1 175 ? 39.023 -16.102 -40.510 1.00 87.06 175 LYS A O 1
ATOM 1397 N N . ILE A 1 176 ? 39.457 -17.694 -42.054 1.00 90.62 176 ILE A N 1
ATOM 1398 C CA . ILE A 1 176 ? 38.093 -17.849 -42.563 1.00 90.62 176 ILE A CA 1
ATOM 1399 C C . ILE A 1 176 ? 37.620 -19.255 -42.185 1.00 90.62 176 ILE A C 1
ATOM 1401 O O . ILE A 1 176 ? 37.977 -20.232 -42.842 1.00 90.62 176 ILE A O 1
ATOM 1405 N N . LEU A 1 177 ? 36.856 -19.351 -41.102 1.00 89.44 177 LEU A N 1
ATOM 1406 C CA . LEU A 1 177 ? 36.357 -20.608 -40.548 1.00 89.44 177 LEU A CA 1
ATOM 1407 C C . LEU A 1 177 ? 35.017 -20.977 -41.197 1.00 89.44 177 LEU A C 1
ATOM 1409 O O . LEU A 1 177 ? 34.137 -20.132 -41.328 1.00 89.44 177 LEU A O 1
ATOM 1413 N N . GLU A 1 178 ? 34.856 -22.235 -41.603 1.00 88.25 178 GLU A N 1
ATOM 1414 C CA . GLU A 1 178 ? 33.605 -22.733 -42.184 1.00 88.25 178 GLU A CA 1
ATOM 1415 C C . GLU A 1 178 ? 32.797 -23.502 -41.133 1.00 88.25 178 GLU A C 1
ATOM 1417 O O . GLU A 1 178 ? 33.198 -24.599 -40.728 1.00 88.25 178 GLU A O 1
ATOM 1422 N N . LEU A 1 179 ? 31.647 -22.960 -40.726 1.00 87.31 179 LEU A N 1
ATOM 1423 C CA . LEU A 1 179 ? 30.776 -23.556 -39.707 1.00 87.31 179 LEU A CA 1
ATOM 1424 C C . LEU A 1 179 ? 29.472 -24.096 -40.315 1.00 87.31 179 LEU A C 1
ATOM 1426 O O . LEU A 1 179 ? 29.185 -23.915 -41.503 1.00 87.31 179 LEU A O 1
ATOM 1430 N N . ASP A 1 180 ? 28.724 -24.870 -39.533 1.00 86.00 180 ASP A N 1
ATOM 1431 C CA . ASP A 1 180 ? 27.477 -25.502 -39.972 1.00 86.00 180 ASP A CA 1
ATOM 1432 C C . ASP A 1 180 ? 26.257 -24.562 -39.851 1.00 86.00 180 ASP A C 1
ATOM 1434 O O . ASP A 1 180 ? 26.375 -23.393 -39.489 1.00 86.00 180 ASP A O 1
ATOM 1438 N N . GLU A 1 181 ? 25.066 -25.066 -40.192 1.00 78.56 181 GLU A N 1
ATOM 1439 C CA . GLU A 1 181 ? 23.809 -24.302 -40.102 1.00 78.56 181 GLU A CA 1
ATOM 1440 C C . GLU A 1 181 ? 23.380 -24.009 -38.653 1.00 78.56 181 GLU A C 1
ATOM 1442 O O . GLU A 1 181 ? 22.561 -23.119 -38.405 1.00 78.56 181 GLU A O 1
ATOM 1447 N N . ASN A 1 182 ? 23.921 -24.726 -37.666 1.00 77.06 182 ASN A N 1
ATOM 1448 C CA . ASN A 1 182 ? 23.615 -24.431 -36.271 1.00 77.06 182 ASN A CA 1
ATOM 1449 C C . ASN A 1 182 ? 24.282 -23.121 -35.843 1.00 77.06 182 ASN A C 1
ATOM 1451 O O . ASN A 1 182 ? 23.663 -22.353 -35.103 1.00 77.06 182 ASN A O 1
ATOM 1455 N N . GLU A 1 183 ? 25.461 -22.826 -36.390 1.00 76.94 183 GLU A N 1
ATOM 1456 C CA . GLU A 1 183 ? 26.262 -21.649 -36.047 1.00 76.94 183 GLU A CA 1
ATOM 1457 C C . GLU A 1 183 ? 26.084 -20.498 -37.055 1.00 76.94 183 GLU A C 1
ATOM 1459 O O . GLU A 1 183 ? 25.664 -19.414 -36.668 1.00 76.94 183 GLU A O 1
ATOM 1464 N N . ASN A 1 184 ? 26.275 -20.719 -38.364 1.00 87.50 184 ASN A N 1
ATOM 1465 C CA . ASN A 1 184 ? 26.224 -19.656 -39.388 1.00 87.50 184 ASN A CA 1
ATOM 1466 C C . ASN A 1 184 ? 24.902 -19.597 -40.187 1.00 87.50 184 ASN A C 1
ATOM 1468 O O . ASN A 1 184 ? 24.878 -19.293 -41.387 1.00 87.50 184 ASN A O 1
ATOM 1472 N N . PHE A 1 185 ? 23.775 -19.867 -39.529 1.00 85.19 185 PHE A N 1
ATOM 1473 C CA . PHE A 1 185 ? 22.446 -19.617 -40.092 1.00 85.19 185 PHE A CA 1
ATOM 1474 C C . PHE A 1 185 ? 21.571 -18.854 -39.104 1.00 85.19 185 PHE A C 1
ATOM 1476 O O . PHE A 1 185 ? 21.244 -19.336 -38.010 1.00 85.19 185 PHE A O 1
ATOM 1483 N N . TRP A 1 186 ? 21.149 -17.667 -39.528 1.00 84.75 186 TRP A N 1
ATOM 1484 C CA . TRP A 1 186 ? 20.404 -16.738 -38.701 1.00 84.75 186 TRP A CA 1
ATOM 1485 C C . TRP A 1 186 ? 18.907 -16.770 -39.048 1.00 84.75 186 TRP A C 1
ATOM 1487 O O . TRP A 1 186 ? 18.515 -16.798 -40.220 1.00 84.75 186 TRP A O 1
ATOM 1497 N N . ALA A 1 187 ? 18.054 -16.743 -38.021 1.00 75.31 187 ALA A N 1
ATOM 1498 C CA . ALA A 1 187 ? 16.602 -16.667 -38.155 1.00 75.31 187 ALA A CA 1
ATOM 1499 C C . ALA A 1 187 ? 15.990 -15.778 -37.060 1.00 75.31 187 ALA A C 1
ATOM 1501 O O . ALA A 1 187 ? 16.428 -15.818 -35.912 1.00 75.31 187 ALA A O 1
ATOM 1502 N N . MET A 1 188 ? 14.939 -15.025 -37.410 1.00 64.25 188 MET A N 1
ATOM 1503 C CA . MET A 1 188 ? 14.183 -14.166 -36.476 1.00 64.25 188 MET A CA 1
ATOM 1504 C C . MET A 1 188 ? 13.490 -14.931 -35.329 1.00 64.25 188 MET A C 1
ATOM 1506 O O . MET A 1 188 ? 13.126 -14.322 -34.326 1.00 64.25 188 MET A O 1
ATOM 1510 N N . GLY A 1 189 ? 13.252 -16.231 -35.503 1.00 64.75 189 GLY A N 1
ATOM 1511 C CA . GLY A 1 189 ? 12.436 -17.087 -34.642 1.00 64.75 189 GLY A CA 1
ATOM 1512 C C . GLY A 1 189 ? 11.843 -18.239 -35.459 1.00 64.75 189 GLY A C 1
ATOM 1513 O O . GLY A 1 189 ? 12.307 -18.505 -36.571 1.00 64.75 189 GLY A O 1
ATOM 1514 N N . ASP A 1 190 ? 10.796 -18.886 -34.940 1.00 57.78 190 ASP A N 1
ATOM 1515 C CA . ASP A 1 190 ? 10.116 -20.006 -35.620 1.00 57.78 190 ASP A CA 1
ATOM 1516 C C . ASP A 1 190 ? 9.508 -19.581 -36.972 1.00 57.78 190 ASP A C 1
ATOM 1518 O O . ASP A 1 190 ? 9.507 -20.339 -37.941 1.00 57.78 190 ASP A O 1
ATOM 1522 N N . SER A 1 191 ? 9.075 -18.319 -37.077 1.00 57.66 191 SER A N 1
ATOM 1523 C CA . SER A 1 191 ? 8.658 -17.687 -38.330 1.00 57.66 191 SER A CA 1
ATOM 1524 C C . SER A 1 191 ? 9.302 -16.310 -38.504 1.00 57.66 191 SER A C 1
ATOM 1526 O O . SER A 1 191 ? 9.521 -15.574 -37.538 1.00 57.66 191 SER A O 1
ATOM 1528 N N . GLY A 1 192 ? 9.624 -15.942 -39.744 1.00 67.12 192 GLY A N 1
ATOM 1529 C CA . GLY A 1 192 ? 10.297 -14.679 -40.041 1.00 67.12 192 GLY A CA 1
ATOM 1530 C C . GLY A 1 192 ? 11.327 -14.759 -41.172 1.00 67.12 192 GLY A C 1
ATOM 1531 O O . GLY A 1 192 ? 11.596 -15.839 -41.698 1.00 67.12 192 GLY A O 1
ATOM 1532 N N . PRO A 1 193 ? 11.920 -13.617 -41.567 1.00 72.38 193 PRO A N 1
ATOM 1533 C CA . PRO A 1 193 ? 13.041 -13.606 -42.502 1.00 72.38 193 PRO A CA 1
ATOM 1534 C C . PRO A 1 193 ? 14.242 -14.353 -41.908 1.00 72.38 193 PRO A C 1
ATOM 1536 O O . PRO A 1 193 ? 14.504 -14.269 -40.705 1.00 72.38 193 PRO A O 1
ATOM 1539 N N . CYS A 1 194 ? 14.960 -15.091 -42.751 1.00 81.69 194 CYS A N 1
ATOM 1540 C CA . CYS A 1 194 ? 16.138 -15.867 -42.372 1.00 81.69 194 CYS A CA 1
ATOM 1541 C C . CYS A 1 194 ? 17.136 -15.997 -43.535 1.00 81.69 194 CYS A C 1
ATOM 1543 O O . CYS A 1 194 ? 16.845 -15.660 -44.692 1.00 81.69 194 CYS A O 1
ATOM 1545 N N . GLY A 1 195 ? 18.345 -16.461 -43.225 1.00 85.25 195 GLY A N 1
ATOM 1546 C CA . GLY A 1 195 ? 19.389 -16.660 -44.223 1.00 85.25 195 GLY A CA 1
ATOM 1547 C C . GLY A 1 195 ? 20.744 -17.051 -43.634 1.00 85.25 195 GLY A C 1
ATOM 1548 O O . GLY A 1 195 ? 20.920 -17.023 -42.413 1.00 85.25 195 GLY A O 1
ATOM 1549 N N . PRO A 1 196 ? 21.709 -17.409 -44.500 1.00 89.19 196 PRO A N 1
ATOM 1550 C CA . PRO A 1 196 ? 23.087 -17.622 -44.084 1.00 89.19 196 PRO A CA 1
ATOM 1551 C C . PRO A 1 196 ? 23.662 -16.329 -43.503 1.00 89.19 196 PRO A C 1
ATOM 1553 O O . PRO A 1 196 ? 23.356 -15.230 -43.981 1.00 89.19 196 PRO A O 1
ATOM 1556 N N . CYS A 1 197 ? 24.506 -16.459 -42.485 1.00 89.94 197 CYS A N 1
ATOM 1557 C CA . CYS A 1 197 ? 25.231 -15.331 -41.917 1.00 89.94 197 CYS A CA 1
ATOM 1558 C C . CYS A 1 197 ? 26.744 -15.556 -41.940 1.00 89.94 197 CYS A C 1
ATOM 1560 O O . CYS A 1 197 ? 27.237 -16.674 -42.103 1.00 89.94 197 CYS A O 1
ATOM 1562 N N . SER A 1 198 ? 27.479 -14.457 -41.822 1.00 92.44 198 SER A N 1
ATOM 1563 C CA . SER A 1 198 ? 28.926 -14.445 -41.660 1.00 92.44 198 SER A CA 1
ATOM 1564 C C . SER A 1 198 ? 29.285 -13.498 -40.527 1.00 92.44 198 SER A C 1
ATOM 1566 O O . SER A 1 198 ? 28.807 -12.365 -40.500 1.00 92.44 198 SER A O 1
ATOM 1568 N N . GLU A 1 199 ? 30.110 -13.952 -39.593 1.00 91.81 199 GLU A N 1
ATOM 1569 C CA . GLU A 1 199 ? 30.397 -13.204 -38.369 1.00 91.81 199 GLU A CA 1
ATOM 1570 C C . GLU A 1 199 ? 31.870 -12.823 -38.308 1.00 91.81 199 GLU A C 1
ATOM 1572 O O . GLU A 1 199 ? 32.741 -13.580 -38.739 1.00 91.81 199 GLU A O 1
ATOM 1577 N N . VAL A 1 200 ? 32.147 -11.630 -37.786 1.00 92.69 200 VAL A N 1
ATOM 1578 C CA . VAL A 1 200 ? 33.503 -11.123 -37.569 1.00 92.69 200 VAL A CA 1
ATOM 1579 C C . VAL A 1 200 ? 33.818 -11.190 -36.082 1.00 92.69 200 VAL A C 1
ATOM 1581 O O . VAL A 1 200 ? 33.130 -10.569 -35.274 1.00 92.69 200 VAL A O 1
ATOM 1584 N N . PHE A 1 201 ? 34.890 -11.893 -35.733 1.00 88.88 201 PHE A N 1
ATOM 1585 C CA . PHE A 1 201 ? 35.370 -12.066 -34.367 1.00 88.88 201 PHE A CA 1
ATOM 1586 C C . PHE A 1 201 ? 36.661 -11.290 -34.124 1.00 88.88 201 PHE A C 1
ATOM 1588 O O . PHE A 1 201 ? 37.533 -11.200 -34.993 1.00 88.88 201 PHE A O 1
ATOM 1595 N N . TRP A 1 202 ? 36.791 -10.773 -32.908 1.00 87.19 202 TRP A N 1
ATOM 1596 C CA . TRP A 1 202 ? 38.004 -10.183 -32.364 1.00 87.19 202 TRP A CA 1
ATOM 1597 C C . TRP A 1 202 ? 38.694 -11.165 -31.422 1.00 87.19 202 TRP A C 1
ATOM 1599 O O . TRP A 1 202 ? 38.102 -11.592 -30.430 1.00 87.19 202 TRP A O 1
ATOM 1609 N N . ASP A 1 203 ? 39.949 -11.498 -31.719 1.00 86.31 203 ASP A N 1
ATOM 1610 C CA . ASP A 1 203 ? 40.798 -12.300 -30.841 1.00 86.31 203 ASP A CA 1
ATOM 1611 C C . ASP A 1 203 ? 41.400 -11.418 -29.733 1.00 86.31 203 ASP A C 1
ATOM 1613 O O . ASP A 1 203 ? 42.237 -10.539 -29.982 1.00 86.31 203 ASP A O 1
ATOM 1617 N N . LEU A 1 204 ? 40.967 -11.651 -28.491 1.00 78.06 204 LEU A N 1
ATOM 1618 C CA . LEU A 1 204 ? 41.502 -10.969 -27.313 1.00 78.06 204 LEU A CA 1
ATOM 1619 C C . LEU A 1 204 ? 42.923 -11.449 -26.968 1.00 78.06 204 LEU A C 1
ATOM 1621 O O . LEU A 1 204 ? 43.676 -10.689 -26.363 1.00 78.06 204 LEU A O 1
ATOM 1625 N N . GLY A 1 205 ? 43.333 -12.632 -27.432 1.00 78.00 205 GLY A N 1
ATOM 1626 C CA . GLY A 1 205 ? 44.680 -13.189 -27.304 1.00 78.00 205 GLY A CA 1
ATOM 1627 C C . GLY A 1 205 ? 44.797 -14.345 -26.307 1.00 78.00 205 GLY A C 1
ATOM 1628 O O . GLY A 1 205 ? 43.923 -14.583 -25.479 1.00 78.00 205 GLY A O 1
ATOM 1629 N N . ASP A 1 206 ? 45.935 -15.046 -26.354 1.00 75.81 206 ASP A N 1
ATOM 1630 C CA . ASP A 1 206 ? 46.184 -16.306 -25.624 1.00 75.81 206 ASP A CA 1
ATOM 1631 C C . ASP A 1 206 ? 46.214 -16.186 -24.084 1.00 75.81 206 ASP A C 1
ATOM 1633 O O . ASP A 1 206 ? 46.346 -17.187 -23.386 1.00 75.81 206 ASP A O 1
ATOM 1637 N N . HIS A 1 207 ? 46.131 -14.972 -23.533 1.00 74.19 207 HIS A N 1
ATOM 1638 C CA . HIS A 1 207 ? 46.160 -14.731 -22.087 1.00 74.19 207 HIS A CA 1
ATOM 1639 C C . HIS A 1 207 ? 44.802 -14.961 -21.403 1.00 74.19 207 HIS A C 1
ATOM 1641 O O . HIS A 1 207 ? 44.736 -14.984 -20.174 1.00 74.19 207 HIS A O 1
ATOM 1647 N N . ILE A 1 208 ? 43.727 -15.129 -22.179 1.00 72.38 208 ILE A N 1
ATOM 1648 C CA . ILE A 1 208 ? 42.420 -15.546 -21.669 1.00 72.38 208 ILE A CA 1
ATOM 1649 C C . ILE A 1 208 ? 42.405 -17.075 -21.599 1.00 72.38 208 ILE A C 1
ATOM 1651 O O . ILE A 1 208 ? 42.556 -17.751 -22.612 1.00 72.38 208 ILE A O 1
ATOM 1655 N N . ALA A 1 209 ? 42.267 -17.608 -20.382 1.00 66.81 209 ALA A N 1
ATOM 1656 C CA . ALA A 1 209 ? 42.373 -19.042 -20.111 1.00 66.81 209 ALA A CA 1
ATOM 1657 C C . ALA A 1 209 ? 41.182 -19.857 -20.641 1.00 66.81 209 ALA A C 1
ATOM 1659 O O . ALA A 1 209 ? 41.349 -21.038 -20.940 1.00 66.81 209 ALA A O 1
ATOM 1660 N N . ASP A 1 210 ? 40.005 -19.236 -20.746 1.00 70.44 210 ASP A N 1
ATOM 1661 C CA . ASP A 1 210 ? 38.811 -19.850 -21.319 1.00 70.44 210 ASP A CA 1
ATOM 1662 C C . ASP A 1 210 ? 38.773 -19.605 -22.843 1.00 70.44 210 ASP A C 1
ATOM 1664 O O . ASP A 1 210 ? 38.655 -18.449 -23.271 1.00 70.44 210 ASP A O 1
ATOM 1668 N N . PRO A 1 211 ? 38.880 -20.657 -23.679 1.00 65.00 211 PRO A N 1
ATOM 1669 C CA . PRO A 1 211 ? 38.798 -20.531 -25.132 1.00 65.00 211 PRO A CA 1
ATOM 1670 C C . PRO A 1 211 ? 37.499 -19.875 -25.607 1.00 65.00 211 PRO A C 1
ATOM 1672 O O . PRO A 1 211 ? 37.519 -19.167 -26.616 1.00 65.00 211 PRO A O 1
ATOM 1675 N N . ASP A 1 212 ? 36.400 -20.062 -24.873 1.00 63.91 212 ASP A N 1
ATOM 1676 C CA . ASP A 1 212 ? 35.097 -19.523 -25.250 1.00 63.91 212 ASP A CA 1
ATOM 1677 C C . ASP A 1 212 ? 35.014 -18.017 -24.968 1.00 63.91 212 ASP A C 1
ATOM 1679 O O . ASP A 1 212 ? 34.296 -17.305 -25.667 1.00 63.91 212 ASP A O 1
ATOM 1683 N N . GLU A 1 213 ? 35.760 -17.490 -23.991 1.00 68.44 213 GLU A N 1
ATOM 1684 C CA . GLU A 1 213 ? 35.810 -16.048 -23.694 1.00 68.44 213 GLU A CA 1
ATOM 1685 C C . GLU A 1 213 ? 36.865 -15.288 -24.512 1.00 68.44 213 GLU A C 1
ATOM 1687 O O . GLU A 1 213 ? 36.896 -14.055 -24.489 1.00 68.44 213 GLU A O 1
ATOM 1692 N N . ARG A 1 214 ? 37.730 -16.000 -25.245 1.00 79.50 214 ARG A N 1
ATOM 1693 C CA . ARG A 1 214 ? 38.813 -15.411 -26.045 1.00 79.50 214 ARG A CA 1
ATOM 1694 C C . ARG A 1 214 ? 38.312 -14.654 -27.276 1.00 79.50 214 ARG A C 1
ATOM 1696 O O . ARG A 1 214 ? 38.902 -13.636 -27.646 1.00 79.50 214 ARG A O 1
ATOM 1703 N N . PHE A 1 215 ? 37.266 -15.154 -27.927 1.00 81.81 215 PHE A N 1
ATOM 1704 C CA . PHE A 1 215 ? 36.742 -14.579 -29.164 1.00 81.81 215 PHE A CA 1
ATOM 1705 C C . PHE A 1 215 ? 35.481 -13.759 -28.887 1.00 81.81 215 PHE A C 1
ATOM 1707 O O . PHE A 1 215 ? 34.487 -14.276 -28.381 1.00 81.81 215 PHE A O 1
ATOM 1714 N N . LEU A 1 216 ? 35.515 -12.475 -29.248 1.00 81.81 216 LEU A N 1
ATOM 1715 C CA . LEU A 1 216 ? 34.371 -11.571 -29.123 1.00 81.81 216 LEU A CA 1
ATOM 1716 C C . LEU A 1 216 ? 33.752 -11.312 -30.498 1.00 81.81 216 LEU A C 1
ATOM 1718 O O . LEU A 1 216 ? 34.432 -10.814 -31.395 1.00 81.81 216 LEU A O 1
ATOM 1722 N N . GLU A 1 217 ? 32.468 -11.615 -30.664 1.00 86.12 217 GLU A N 1
ATOM 1723 C CA . GLU A 1 217 ? 31.723 -11.262 -31.876 1.00 86.12 217 GLU A CA 1
ATOM 1724 C C . GLU A 1 217 ? 31.590 -9.733 -31.981 1.00 86.12 217 GLU A C 1
ATOM 1726 O O . GLU A 1 217 ? 31.058 -9.078 -31.083 1.00 86.12 217 GLU A O 1
ATOM 1731 N N . LEU A 1 218 ? 32.092 -9.156 -33.076 1.00 87.75 218 LEU A N 1
ATOM 1732 C CA . LEU A 1 218 ? 32.007 -7.720 -33.362 1.00 87.75 218 LEU A CA 1
ATOM 1733 C C . LEU A 1 218 ? 30.855 -7.372 -34.304 1.00 87.75 218 LEU A C 1
ATOM 1735 O O . LEU A 1 218 ? 30.286 -6.286 -34.203 1.00 87.75 218 LEU A O 1
ATOM 1739 N N . TRP A 1 219 ? 30.571 -8.241 -35.276 1.00 90.88 219 TRP A N 1
ATOM 1740 C CA . TRP A 1 219 ? 29.603 -7.956 -36.333 1.00 90.88 219 TRP A CA 1
ATOM 1741 C C . TRP A 1 219 ? 29.002 -9.238 -36.899 1.00 90.88 219 TRP A C 1
ATOM 1743 O O . TRP A 1 219 ? 29.742 -10.114 -37.340 1.00 90.88 219 TRP A O 1
ATOM 1753 N N . ASN A 1 220 ? 27.671 -9.283 -36.993 1.00 90.44 220 ASN A N 1
ATOM 1754 C CA . ASN A 1 220 ? 26.925 -10.337 -37.679 1.00 90.44 220 ASN A CA 1
ATOM 1755 C C . ASN A 1 220 ? 26.368 -9.848 -39.028 1.00 90.44 220 ASN A C 1
ATOM 1757 O O . ASN A 1 220 ? 25.506 -8.964 -39.071 1.00 90.44 220 ASN A O 1
ATOM 1761 N N . LEU A 1 221 ? 26.878 -10.371 -40.145 1.00 90.75 221 LEU A N 1
ATOM 1762 C CA . LEU A 1 221 ? 26.363 -10.088 -41.487 1.00 90.75 221 LEU A CA 1
ATOM 1763 C C . LEU A 1 221 ? 25.325 -11.138 -41.872 1.00 90.75 221 LEU A C 1
ATOM 1765 O O . LEU A 1 221 ? 25.673 -12.232 -42.307 1.00 90.75 221 LEU A O 1
ATOM 1769 N N . VAL A 1 222 ? 24.048 -10.780 -41.765 1.00 89.00 222 VAL A N 1
ATOM 1770 C CA . VAL A 1 222 ? 22.931 -11.655 -42.136 1.00 89.00 222 VAL A CA 1
ATOM 1771 C C . VAL A 1 222 ? 22.523 -11.417 -43.591 1.00 89.00 222 VAL A C 1
ATOM 1773 O O . VAL A 1 222 ? 22.043 -10.338 -43.948 1.00 89.00 222 VAL A O 1
ATOM 1776 N N . PHE A 1 223 ? 22.650 -12.441 -44.436 1.00 88.38 223 PHE A N 1
ATOM 1777 C CA . PHE A 1 223 ? 22.236 -12.397 -45.840 1.00 88.38 223 PHE A CA 1
ATOM 1778 C C . PHE A 1 223 ? 20.811 -12.933 -45.987 1.00 88.38 223 PHE A C 1
ATOM 1780 O O . PHE A 1 223 ? 20.584 -14.075 -46.387 1.00 88.38 223 PHE A O 1
ATOM 1787 N N . MET A 1 224 ? 19.832 -12.102 -45.623 1.00 81.00 224 MET A N 1
ATOM 1788 C CA . MET A 1 224 ? 18.414 -12.464 -45.706 1.00 81.00 224 MET A CA 1
ATOM 1789 C C . MET A 1 224 ? 18.021 -12.805 -47.146 1.00 81.00 224 MET A C 1
ATOM 1791 O O . MET A 1 224 ? 18.077 -11.956 -48.033 1.00 81.00 224 MET A O 1
ATOM 1795 N N . GLN A 1 225 ? 17.610 -14.051 -47.361 1.00 75.81 225 GLN A N 1
ATOM 1796 C CA . GLN A 1 225 ? 17.229 -14.568 -48.681 1.00 75.81 225 GLN A CA 1
ATOM 1797 C C . GLN A 1 225 ? 16.035 -15.530 -48.622 1.00 75.81 225 GLN A C 1
ATOM 1799 O O . GLN A 1 225 ? 15.482 -15.892 -49.659 1.00 75.81 225 GLN A O 1
ATOM 1804 N N . PHE A 1 226 ? 15.616 -15.925 -47.417 1.00 75.25 226 PHE A N 1
ATOM 1805 C CA . PHE A 1 226 ? 14.502 -16.834 -47.185 1.00 75.25 226 PHE A CA 1
ATOM 1806 C C . PHE A 1 226 ? 13.485 -16.206 -46.227 1.00 75.25 226 PHE A C 1
ATOM 1808 O O . PHE A 1 226 ? 13.821 -15.360 -45.396 1.00 75.25 226 PHE A O 1
ATOM 1815 N N . PHE A 1 227 ? 12.231 -16.645 -46.326 1.00 66.62 227 PHE A N 1
ATOM 1816 C CA . PHE A 1 227 ? 11.189 -16.332 -45.355 1.00 66.62 227 PHE A CA 1
ATOM 1817 C C . PHE A 1 227 ? 10.611 -17.635 -44.808 1.00 66.62 227 PHE A C 1
ATOM 1819 O O . PHE A 1 227 ? 10.079 -18.449 -45.565 1.00 66.62 227 PHE A O 1
ATOM 1826 N N . ARG A 1 228 ? 10.746 -17.846 -43.498 1.00 63.62 228 ARG A N 1
ATOM 1827 C CA . ARG A 1 228 ? 10.231 -19.023 -42.802 1.00 63.62 228 ARG A CA 1
ATOM 1828 C C . ARG A 1 228 ? 8.776 -18.765 -42.405 1.00 63.62 228 ARG A C 1
ATOM 1830 O O . ARG A 1 228 ? 8.499 -17.910 -41.568 1.00 63.62 228 ARG A O 1
ATOM 1837 N N . ASN A 1 229 ? 7.856 -19.473 -43.056 1.00 53.41 229 ASN A N 1
ATOM 1838 C CA . ASN A 1 229 ? 6.408 -19.332 -42.907 1.00 53.41 229 ASN A CA 1
ATOM 1839 C C . ASN A 1 229 ? 5.826 -20.478 -42.072 1.00 53.41 229 ASN A C 1
ATOM 1841 O O . ASN A 1 229 ? 5.694 -21.582 -42.589 1.00 53.41 229 ASN A O 1
ATOM 1845 N N . GLU A 1 230 ? 5.410 -20.203 -40.836 1.00 52.25 230 GLU A N 1
ATOM 1846 C CA . GLU A 1 230 ? 4.705 -21.175 -39.970 1.00 52.25 230 GLU A CA 1
ATOM 1847 C C . GLU A 1 230 ? 3.480 -20.541 -39.257 1.00 52.25 230 GLU A C 1
ATOM 1849 O O . GLU A 1 230 ? 3.141 -20.880 -38.128 1.00 52.25 230 GLU A O 1
ATOM 1854 N N . GLY A 1 231 ? 2.823 -19.547 -39.875 1.00 50.41 231 GLY A N 1
ATOM 1855 C CA . GLY A 1 231 ? 1.723 -18.779 -39.254 1.00 50.41 231 GLY A CA 1
ATOM 1856 C C . GLY A 1 231 ? 0.336 -19.067 -39.838 1.00 50.41 231 GLY A C 1
ATOM 1857 O O . GLY A 1 231 ? -0.404 -19.915 -39.350 1.00 50.41 231 GLY A O 1
ATOM 1858 N N . GLU A 1 232 ? -0.047 -18.363 -40.903 1.00 45.97 232 GLU A N 1
ATOM 1859 C CA . GLU A 1 232 ? -1.421 -18.438 -41.432 1.00 45.97 232 GLU A CA 1
ATOM 1860 C C . GLU A 1 232 ? -1.712 -19.736 -42.192 1.00 45.97 232 GLU A C 1
ATOM 1862 O O . GLU A 1 232 ? -2.800 -20.299 -42.077 1.00 45.97 232 GLU A O 1
ATOM 1867 N N . THR A 1 233 ? -0.736 -20.253 -42.938 1.00 52.00 233 THR A N 1
ATOM 1868 C CA . THR A 1 233 ? -0.887 -21.504 -43.688 1.00 52.00 233 THR A CA 1
ATOM 1869 C C . THR A 1 233 ? -0.868 -22.728 -42.787 1.00 52.00 233 THR A C 1
ATOM 1871 O O . THR A 1 233 ? -1.533 -23.703 -43.121 1.00 52.00 233 THR A O 1
ATOM 1874 N N . GLU A 1 234 ? -0.164 -22.690 -41.650 1.00 59.62 234 GLU A N 1
ATOM 1875 C CA . GLU A 1 234 ? -0.111 -23.811 -40.711 1.00 59.62 234 GLU A CA 1
ATOM 1876 C C . GLU A 1 234 ? -1.365 -23.878 -39.843 1.00 59.62 234 GLU A C 1
ATOM 1878 O O . GLU A 1 234 ? -1.969 -24.941 -39.779 1.00 59.62 234 GLU A O 1
ATOM 1883 N N . MET A 1 235 ? -1.831 -22.764 -39.268 1.00 65.12 235 MET A N 1
ATOM 1884 C CA . MET A 1 235 ? -3.056 -22.745 -38.456 1.00 65.12 235 MET A CA 1
ATOM 1885 C C . MET A 1 235 ? -4.303 -23.052 -39.289 1.00 65.12 235 MET A C 1
ATOM 1887 O O . MET A 1 235 ? -5.131 -23.862 -38.875 1.00 65.12 235 MET A O 1
ATOM 1891 N N . ALA A 1 236 ? -4.399 -22.503 -40.507 1.00 65.12 236 ALA A N 1
ATOM 1892 C CA . ALA A 1 236 ? -5.446 -22.889 -41.451 1.00 65.12 236 ALA A CA 1
ATOM 1893 C C . ALA A 1 236 ? -5.305 -24.356 -41.889 1.00 65.12 236 ALA A C 1
ATOM 1895 O O . ALA A 1 236 ? -6.309 -25.045 -42.042 1.00 65.12 236 ALA A O 1
ATOM 1896 N N . SER A 1 237 ? -4.077 -24.868 -42.044 1.00 70.38 237 SER A N 1
ATOM 1897 C CA . SER A 1 237 ? -3.818 -26.292 -42.305 1.00 70.38 237 SER A CA 1
ATOM 1898 C C . SER A 1 237 ? -4.211 -27.177 -41.121 1.00 70.38 237 SER A C 1
ATOM 1900 O O . SER A 1 237 ? -4.769 -28.245 -41.339 1.00 70.38 237 SER A O 1
ATOM 1902 N N . VAL A 1 238 ? -3.951 -26.767 -39.878 1.00 77.50 238 VAL A N 1
ATOM 1903 C CA . VAL A 1 238 ? -4.324 -27.495 -38.659 1.00 77.50 238 VAL A CA 1
ATOM 1904 C C . VAL A 1 238 ? -5.839 -27.509 -38.527 1.00 77.50 238 VAL A C 1
ATOM 1906 O O . VAL A 1 238 ? -6.419 -28.584 -38.407 1.00 77.50 238 VAL A O 1
ATOM 1909 N N . GLU A 1 239 ? -6.495 -26.352 -38.641 1.00 80.69 239 GLU A N 1
ATOM 1910 C CA . GLU A 1 239 ? -7.955 -26.254 -38.622 1.00 80.69 239 GLU A CA 1
ATOM 1911 C C . GLU A 1 239 ? -8.584 -27.083 -39.754 1.00 80.69 239 GLU A C 1
ATOM 1913 O O . GLU A 1 239 ? -9.514 -27.850 -39.507 1.00 80.69 239 GLU A O 1
ATOM 1918 N N . ALA A 1 240 ? -8.045 -27.020 -40.977 1.00 77.75 240 ALA A N 1
ATOM 1919 C CA . ALA A 1 240 ? -8.517 -27.820 -42.108 1.00 77.75 240 ALA A CA 1
ATOM 1920 C C . ALA A 1 240 ? -8.287 -29.325 -41.906 1.00 77.75 240 ALA A C 1
ATOM 1922 O O . ALA A 1 240 ? -9.157 -30.126 -42.235 1.00 77.75 240 ALA A O 1
ATOM 1923 N N . ARG A 1 241 ? -7.144 -29.726 -41.340 1.00 80.81 241 ARG A N 1
ATOM 1924 C CA . ARG A 1 241 ? -6.787 -31.129 -41.088 1.00 80.81 241 ARG A CA 1
ATOM 1925 C C . ARG A 1 241 ? -7.635 -31.729 -39.972 1.00 80.81 241 ARG A C 1
ATOM 1927 O O . ARG A 1 241 ? -8.152 -32.829 -40.134 1.00 80.81 241 ARG A O 1
ATOM 1934 N N . VAL A 1 242 ? -7.844 -30.992 -38.881 1.00 83.06 242 VAL A N 1
ATOM 1935 C CA . VAL A 1 242 ? -8.745 -31.396 -37.793 1.00 83.06 242 VAL A CA 1
ATOM 1936 C C . VAL A 1 242 ? -10.182 -31.472 -38.298 1.00 83.06 242 VAL A C 1
ATOM 1938 O O . VAL A 1 242 ? -10.858 -32.455 -38.020 1.00 83.06 242 VAL A O 1
ATOM 1941 N N . ASN A 1 243 ? -10.642 -30.506 -39.098 1.00 85.94 243 ASN A N 1
ATOM 1942 C CA . ASN A 1 243 ? -11.969 -30.571 -39.714 1.00 85.94 243 ASN A CA 1
ATOM 1943 C C . ASN A 1 243 ? -12.108 -31.721 -40.720 1.00 85.94 243 ASN A C 1
ATOM 1945 O O . ASN A 1 243 ? -13.174 -32.325 -40.788 1.00 85.94 243 ASN A O 1
ATOM 1949 N N . ALA A 1 244 ? -11.053 -32.064 -41.463 1.00 81.44 244 ALA A N 1
ATOM 1950 C CA . ALA A 1 244 ? -11.046 -33.222 -42.353 1.00 81.44 244 ALA A CA 1
ATOM 1951 C C . ALA A 1 244 ? -11.158 -34.540 -41.568 1.00 81.44 244 ALA A C 1
ATOM 1953 O O . ALA A 1 244 ? -11.953 -35.401 -41.938 1.00 81.44 244 ALA A O 1
ATOM 1954 N N . PHE A 1 245 ? -10.435 -34.678 -40.451 1.00 80.12 245 PHE A N 1
ATOM 1955 C CA . PHE A 1 245 ? -10.568 -35.837 -39.562 1.00 80.12 245 PHE A CA 1
ATOM 1956 C C . PHE A 1 245 ? -11.913 -35.876 -38.838 1.00 80.12 245 PHE A C 1
ATOM 1958 O O . PHE A 1 245 ? -12.506 -36.939 -38.722 1.00 80.12 245 PHE A O 1
ATOM 1965 N N . ALA A 1 246 ? -12.425 -34.732 -38.388 1.00 82.31 246 ALA A N 1
ATOM 1966 C CA . ALA A 1 246 ? -13.737 -34.628 -37.759 1.00 82.31 246 ALA A CA 1
ATOM 1967 C C . ALA A 1 246 ? -14.883 -34.909 -38.747 1.00 82.31 246 ALA A C 1
ATOM 1969 O O . ALA A 1 246 ? -15.952 -35.349 -38.339 1.00 82.31 246 ALA A O 1
ATOM 1970 N N . ALA A 1 247 ? -14.675 -34.674 -40.044 1.00 79.31 247 ALA A N 1
ATOM 1971 C CA . ALA A 1 247 ? -15.610 -35.071 -41.092 1.00 79.31 247 ALA A CA 1
ATOM 1972 C C . ALA A 1 247 ? -1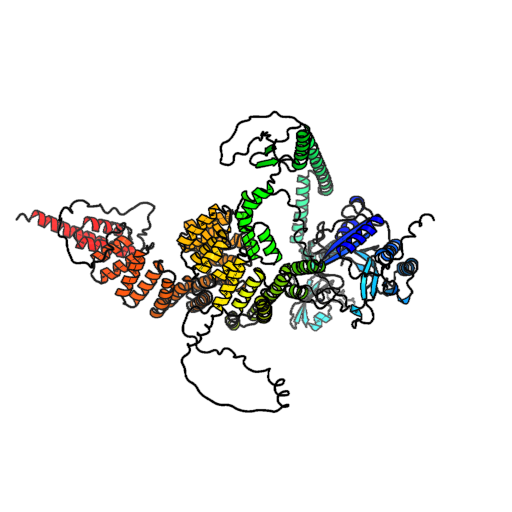5.536 -36.576 -41.420 1.00 79.31 247 ALA A C 1
ATOM 1974 O O . ALA A 1 247 ? -16.494 -37.120 -41.970 1.00 79.31 247 ALA A O 1
ATOM 1975 N N . ALA A 1 248 ? -14.432 -37.251 -41.079 1.00 71.06 248 ALA A N 1
ATOM 1976 C CA . ALA A 1 248 ? -14.315 -38.700 -41.181 1.00 71.06 248 ALA A CA 1
ATOM 1977 C C . ALA A 1 248 ? -15.081 -39.363 -40.021 1.00 71.06 248 ALA A C 1
ATOM 1979 O O . ALA A 1 248 ? -14.956 -38.959 -38.870 1.00 71.06 248 ALA A O 1
ATOM 1980 N N . GLU A 1 249 ? -15.892 -40.386 -40.294 1.00 73.62 249 GLU A N 1
ATOM 1981 C CA . GLU A 1 249 ? -16.747 -41.041 -39.285 1.00 73.62 249 GLU A CA 1
ATOM 1982 C C . GLU A 1 249 ? -15.959 -42.021 -38.392 1.00 73.62 249 GLU A C 1
ATOM 1984 O O . GLU A 1 249 ? -16.349 -43.170 -38.213 1.00 73.62 249 GLU A O 1
ATOM 1989 N N . LEU A 1 250 ? -14.832 -41.576 -37.827 1.00 81.94 250 LEU A N 1
ATOM 1990 C CA . LEU A 1 250 ? -13.929 -42.406 -37.028 1.00 81.94 250 LEU A CA 1
ATOM 1991 C C . LEU A 1 250 ? -14.429 -42.574 -35.586 1.00 81.94 250 LEU A C 1
ATOM 1993 O O . LEU A 1 250 ? -14.743 -41.600 -34.892 1.00 81.94 250 LEU A O 1
ATOM 1997 N N . ASP A 1 251 ? -14.430 -43.814 -35.109 1.00 82.81 251 ASP A N 1
ATOM 1998 C CA . ASP A 1 251 ? -14.789 -44.137 -33.731 1.00 82.81 251 ASP A CA 1
ATOM 1999 C C . ASP A 1 251 ? -13.649 -43.852 -32.747 1.00 82.81 251 ASP A C 1
ATOM 2001 O O . ASP A 1 251 ? -12.460 -43.973 -33.063 1.00 82.81 251 ASP A O 1
ATOM 2005 N N . VAL A 1 252 ? -14.038 -43.481 -31.524 1.00 85.00 252 VAL A N 1
ATOM 2006 C CA . VAL A 1 252 ? -13.127 -43.227 -30.407 1.00 85.00 252 VAL A CA 1
ATOM 2007 C C . VAL A 1 252 ? -13.269 -44.353 -29.388 1.00 85.00 252 VAL A C 1
ATOM 2009 O O . VAL A 1 252 ? -14.319 -44.515 -28.762 1.00 85.00 252 VAL A O 1
ATOM 2012 N N . THR A 1 253 ? -12.202 -45.125 -29.198 1.00 83.62 253 THR A N 1
ATOM 2013 C CA . THR A 1 253 ? -12.166 -46.274 -28.281 1.00 83.62 253 THR A CA 1
ATOM 2014 C C . THR A 1 253 ? -11.237 -46.008 -27.100 1.00 83.62 253 THR A C 1
ATOM 2016 O O . THR A 1 253 ? -10.357 -45.150 -27.156 1.00 83.62 253 THR A O 1
ATOM 2019 N N . THR A 1 254 ? -11.442 -46.728 -25.994 1.00 83.44 254 THR A N 1
ATOM 2020 C CA . THR A 1 254 ? -10.585 -46.622 -24.803 1.00 83.44 254 THR A CA 1
ATOM 2021 C C . THR A 1 254 ? -10.154 -47.997 -24.332 1.00 83.44 254 THR A C 1
ATOM 2023 O O . THR A 1 254 ? -10.986 -48.901 -24.264 1.00 83.44 254 THR A O 1
ATOM 2026 N N . VAL A 1 255 ? -8.878 -48.143 -23.978 1.00 82.75 255 VAL A N 1
ATOM 2027 C CA . VAL A 1 255 ? -8.298 -49.387 -23.454 1.00 82.75 255 VAL A CA 1
ATOM 2028 C C . VAL A 1 255 ? -7.498 -49.063 -22.195 1.00 82.75 255 VAL A C 1
ATOM 2030 O O . VAL A 1 255 ? -6.846 -48.024 -22.124 1.00 82.75 255 VAL A O 1
ATOM 2033 N N . GLN A 1 256 ? -7.567 -49.922 -21.179 1.00 85.81 256 GLN A N 1
ATOM 2034 C CA . GLN A 1 256 ? -6.706 -49.820 -19.999 1.00 85.81 256 GLN A CA 1
ATOM 2035 C C . GLN A 1 256 ? -5.518 -50.755 -20.179 1.00 85.81 256 GLN A C 1
ATOM 2037 O O . GLN A 1 256 ? -5.712 -51.940 -20.440 1.00 85.81 256 GLN A O 1
ATOM 2042 N N . LEU A 1 257 ? -4.311 -50.212 -20.060 1.00 83.50 257 LEU A N 1
ATOM 2043 C CA . LEU A 1 257 ? -3.063 -50.936 -20.269 1.00 83.50 257 LEU A CA 1
ATOM 2044 C C . LEU A 1 257 ? -2.093 -50.635 -19.121 1.00 83.50 257 LEU A C 1
ATOM 2046 O O . LEU A 1 257 ? -2.111 -49.522 -18.582 1.00 83.50 257 LEU A O 1
ATOM 2050 N N . PRO A 1 258 ? -1.219 -51.583 -18.749 1.00 86.88 258 PRO A N 1
ATOM 2051 C CA . PRO A 1 258 ? -0.036 -51.271 -17.960 1.00 86.88 258 PRO A CA 1
ATOM 2052 C C . PRO A 1 258 ? 0.778 -50.166 -18.638 1.00 86.88 258 PRO A C 1
ATOM 2054 O O . PRO A 1 258 ? 0.899 -50.142 -19.866 1.00 86.88 258 PRO A O 1
ATOM 2057 N N . ARG A 1 259 ? 1.358 -49.259 -17.849 1.00 82.06 259 ARG A N 1
ATOM 2058 C CA . ARG A 1 259 ? 2.077 -48.084 -18.366 1.00 82.06 259 ARG A CA 1
ATOM 2059 C C . ARG A 1 259 ? 3.145 -48.439 -19.404 1.00 82.06 259 ARG A C 1
ATOM 2061 O O . ARG A 1 259 ? 3.163 -47.854 -20.480 1.00 82.06 259 ARG A O 1
ATOM 2068 N N . GLU A 1 260 ? 3.979 -49.434 -19.120 1.00 78.50 260 GLU A N 1
ATOM 2069 C CA . GLU A 1 260 ? 5.049 -49.860 -20.035 1.00 78.50 260 GLU A CA 1
ATOM 2070 C C . GLU A 1 260 ? 4.530 -50.408 -21.374 1.00 78.50 260 GLU A C 1
ATOM 2072 O O . GLU A 1 260 ? 5.225 -50.355 -22.389 1.00 78.50 260 GLU A O 1
ATOM 2077 N N . GLU A 1 261 ? 3.326 -50.982 -21.383 1.00 79.94 261 GLU A N 1
ATOM 2078 C CA . GLU A 1 261 ? 2.683 -51.512 -22.586 1.00 79.94 261 GLU A CA 1
ATOM 2079 C C . GLU A 1 261 ? 1.995 -50.394 -23.379 1.00 79.94 261 GLU A C 1
ATOM 2081 O O . GLU A 1 261 ? 2.065 -50.363 -24.608 1.00 79.94 261 GLU A O 1
ATOM 2086 N N . ALA A 1 262 ? 1.409 -49.420 -22.677 1.00 79.19 262 ALA A N 1
ATOM 2087 C CA . ALA A 1 262 ? 0.861 -48.211 -23.278 1.00 79.19 262 ALA A CA 1
ATOM 2088 C C . ALA A 1 262 ? 1.949 -47.375 -23.978 1.00 79.19 262 ALA A C 1
ATOM 2090 O O . ALA A 1 262 ? 1.758 -46.982 -25.130 1.00 79.19 262 ALA A O 1
ATOM 2091 N N . GLU A 1 263 ? 3.106 -47.180 -23.335 1.00 77.44 263 GLU A N 1
ATOM 2092 C CA . GLU A 1 263 ? 4.264 -46.482 -23.918 1.00 77.44 263 GLU A CA 1
ATOM 2093 C C . GLU A 1 263 ? 4.810 -47.240 -25.144 1.00 77.44 263 GLU A C 1
ATOM 2095 O O . GLU A 1 263 ? 5.054 -46.639 -26.191 1.00 77.44 263 GLU A O 1
ATOM 2100 N N . ARG A 1 264 ? 4.901 -48.579 -25.075 1.00 76.50 264 ARG A N 1
ATOM 2101 C CA . ARG A 1 264 ? 5.293 -49.421 -26.223 1.00 76.50 264 ARG A CA 1
ATOM 2102 C C . ARG A 1 264 ? 4.313 -49.371 -27.395 1.00 76.50 264 ARG A C 1
ATOM 2104 O O . ARG A 1 264 ? 4.731 -49.583 -28.529 1.00 76.50 264 ARG A O 1
ATOM 2111 N N . SER A 1 265 ? 3.036 -49.083 -27.144 1.00 72.56 265 SER A N 1
ATOM 2112 C CA . SER A 1 265 ? 2.019 -48.940 -28.196 1.00 72.56 265 SER A CA 1
ATOM 2113 C C . SER A 1 265 ? 2.099 -47.612 -28.963 1.00 72.56 265 SER A C 1
ATOM 2115 O O . SER A 1 265 ? 1.306 -47.398 -29.878 1.00 72.56 265 SER A O 1
ATOM 2117 N N . GLY A 1 266 ? 3.042 -46.726 -28.609 1.00 70.88 266 GLY A N 1
ATOM 2118 C CA . GLY A 1 266 ? 3.226 -45.423 -29.254 1.00 70.88 266 GLY A CA 1
ATOM 2119 C C . GLY A 1 266 ? 2.231 -44.353 -28.798 1.00 70.88 266 GLY A C 1
ATOM 2120 O O . GLY A 1 266 ? 2.084 -43.335 -29.468 1.00 70.88 266 GLY A O 1
ATOM 2121 N N . ALA A 1 267 ? 1.531 -44.575 -27.682 1.00 77.62 267 ALA A N 1
ATOM 2122 C CA . ALA A 1 267 ? 0.584 -43.610 -27.142 1.00 77.62 267 ALA A CA 1
ATOM 2123 C C . ALA A 1 267 ? 1.307 -42.454 -26.426 1.00 77.62 267 ALA A C 1
ATOM 2125 O O . ALA A 1 267 ? 2.237 -42.672 -25.649 1.00 77.62 267 ALA A O 1
ATOM 2126 N N . ILE A 1 268 ? 0.870 -41.223 -26.699 1.00 75.69 268 ILE A N 1
ATOM 2127 C CA . ILE A 1 268 ? 1.532 -39.997 -26.236 1.00 75.69 268 ILE A CA 1
ATOM 2128 C C . ILE A 1 268 ? 1.138 -39.690 -24.782 1.00 75.69 268 ILE A C 1
ATOM 2130 O O . ILE A 1 268 ? -0.027 -39.821 -24.396 1.00 75.69 268 ILE A O 1
ATOM 2134 N N . CYS A 1 269 ? 2.120 -39.267 -23.983 1.00 74.12 269 CYS A N 1
ATOM 2135 C CA . CYS A 1 269 ? 1.988 -38.891 -22.576 1.00 74.12 269 CYS A CA 1
ATOM 2136 C C . CYS A 1 269 ? 2.257 -37.383 -22.409 1.00 74.12 269 CYS A C 1
ATOM 2138 O O . CYS A 1 269 ? 3.277 -36.887 -22.891 1.00 74.12 269 CYS A O 1
ATOM 2140 N N . ASN A 1 270 ? 1.363 -36.647 -21.738 1.00 62.31 270 ASN A N 1
ATOM 2141 C CA . ASN A 1 270 ? 1.514 -35.197 -21.551 1.00 62.31 270 ASN A CA 1
ATOM 2142 C C . ASN A 1 270 ? 2.567 -34.842 -20.484 1.00 62.31 270 ASN A C 1
ATOM 2144 O O . ASN A 1 270 ? 2.626 -35.457 -19.417 1.00 62.31 270 ASN A O 1
ATOM 2148 N N . PHE A 1 271 ? 3.367 -33.804 -20.762 1.00 48.69 271 PHE A N 1
ATOM 2149 C CA . PHE A 1 271 ? 4.402 -33.278 -19.864 1.00 48.69 271 PHE A CA 1
ATOM 2150 C C . PHE A 1 271 ? 3.809 -32.780 -18.533 1.00 48.69 271 PHE A C 1
ATOM 2152 O O . PHE A 1 271 ? 2.990 -31.866 -18.519 1.00 48.69 271 PHE A O 1
ATOM 2159 N N . GLY A 1 272 ? 4.283 -33.333 -17.410 1.00 54.62 272 GLY A N 1
ATOM 2160 C CA . GLY A 1 272 ? 4.027 -32.815 -16.056 1.00 54.62 272 GLY A CA 1
ATOM 2161 C C . GLY A 1 272 ? 3.001 -33.583 -15.214 1.00 54.62 272 GLY A C 1
ATOM 2162 O O . GLY A 1 272 ? 2.967 -33.391 -13.997 1.00 54.62 272 GLY A O 1
ATOM 2163 N N . ASP A 1 273 ? 2.226 -34.492 -15.808 1.00 58.31 273 ASP A N 1
ATOM 2164 C CA . ASP A 1 273 ? 1.204 -35.256 -15.084 1.00 58.31 273 ASP A CA 1
ATOM 2165 C C . ASP A 1 273 ? 1.757 -36.551 -14.459 1.00 58.31 273 ASP A C 1
ATOM 2167 O O . ASP A 1 273 ? 2.589 -37.258 -15.032 1.00 58.31 273 ASP A O 1
ATOM 2171 N N . LYS A 1 274 ? 1.283 -36.885 -13.250 1.00 67.00 274 LYS A N 1
ATOM 2172 C CA . LYS A 1 274 ? 1.644 -38.125 -12.542 1.00 67.00 274 LYS A CA 1
ATOM 2173 C C . LYS A 1 274 ? 0.642 -39.234 -12.877 1.00 67.00 274 LYS A C 1
ATOM 2175 O O . LYS A 1 274 ? -0.494 -39.197 -12.412 1.00 67.00 274 LYS A O 1
ATOM 2180 N N . TYR A 1 275 ? 1.081 -40.237 -13.634 1.00 74.56 275 TYR A N 1
ATOM 2181 C CA . TYR A 1 275 ? 0.287 -41.419 -13.994 1.00 74.56 275 TYR A CA 1
ATOM 2182 C C . TYR A 1 275 ? 0.584 -42.609 -13.063 1.00 74.56 275 TYR A C 1
ATOM 2184 O O . TYR A 1 275 ? 1.717 -42.765 -12.607 1.00 74.56 275 TYR A O 1
ATOM 2192 N N . GLY A 1 276 ? -0.427 -43.442 -12.788 1.00 75.81 276 GLY A N 1
ATOM 2193 C CA . GLY A 1 276 ? -0.275 -44.703 -12.042 1.00 75.81 276 GLY A CA 1
ATOM 2194 C C . GLY A 1 276 ? 0.200 -45.877 -12.913 1.00 75.81 276 GLY A C 1
ATOM 2195 O O . GLY A 1 276 ? 0.422 -45.713 -14.111 1.00 75.81 276 GLY A O 1
ATOM 2196 N N . ASP A 1 277 ? 0.319 -47.071 -12.320 1.00 80.50 277 ASP A N 1
ATOM 2197 C CA . ASP A 1 277 ? 0.857 -48.277 -12.987 1.00 80.50 277 ASP A CA 1
ATOM 2198 C C . ASP A 1 277 ? -0.028 -48.799 -14.134 1.00 80.50 277 ASP A C 1
ATOM 2200 O O . ASP A 1 277 ? 0.457 -49.436 -15.072 1.00 80.50 277 ASP A O 1
ATOM 2204 N N . VAL A 1 278 ? -1.328 -48.496 -14.082 1.00 82.94 278 VAL A N 1
ATOM 2205 C CA . VAL A 1 278 ? -2.304 -48.766 -15.143 1.00 82.94 278 VAL A CA 1
ATOM 2206 C C . VAL A 1 278 ? -2.830 -47.435 -15.664 1.00 82.94 278 VAL A C 1
ATOM 2208 O O . VAL A 1 278 ? -3.350 -46.618 -14.899 1.00 82.94 278 VAL A O 1
ATOM 2211 N N . VAL A 1 279 ? -2.719 -47.227 -16.973 1.00 85.25 279 VAL A N 1
ATOM 2212 C CA . VAL A 1 279 ? -3.134 -46.003 -17.661 1.00 85.25 279 VAL A CA 1
ATOM 2213 C C . VAL A 1 279 ? -4.252 -46.298 -18.655 1.00 85.25 279 VAL A C 1
ATOM 2215 O O . VAL A 1 279 ? -4.344 -47.380 -19.236 1.00 85.25 279 VAL A O 1
ATOM 2218 N N . ARG A 1 280 ? -5.141 -45.324 -18.847 1.00 85.62 280 ARG A N 1
ATOM 2219 C CA . ARG A 1 280 ? -6.182 -45.379 -19.875 1.00 85.62 280 ARG A CA 1
ATOM 2220 C C . ARG A 1 280 ? -5.654 -44.721 -21.144 1.00 85.62 280 ARG A C 1
ATOM 2222 O O . ARG A 1 280 ? -5.272 -43.554 -21.117 1.00 85.62 280 ARG A O 1
ATOM 2229 N N . VAL A 1 281 ? -5.677 -45.467 -22.241 1.00 83.62 281 VAL A N 1
ATOM 2230 C CA . VAL A 1 281 ? -5.293 -45.005 -23.575 1.00 83.62 281 VAL A CA 1
ATOM 2231 C C . VAL A 1 281 ? -6.556 -44.784 -24.399 1.00 83.62 281 VAL A C 1
ATOM 2233 O O . VAL A 1 281 ? -7.376 -45.694 -24.545 1.00 83.62 281 VAL A O 1
ATOM 2236 N N . VAL A 1 282 ? -6.722 -43.572 -24.918 1.00 86.19 282 VAL A N 1
ATOM 2237 C CA . VAL A 1 282 ? -7.776 -43.201 -25.868 1.00 86.19 282 VAL A CA 1
ATOM 2238 C C . VAL A 1 282 ? -7.215 -43.337 -27.278 1.00 86.19 282 VAL A C 1
ATOM 2240 O O . VAL A 1 282 ? -6.126 -42.839 -27.542 1.00 86.19 282 VAL A O 1
ATOM 2243 N N . ARG A 1 283 ? -7.951 -43.997 -28.178 1.00 84.06 283 ARG A N 1
ATOM 2244 C CA . ARG A 1 283 ? -7.578 -44.194 -29.588 1.00 84.06 283 ARG A CA 1
ATOM 2245 C C . ARG A 1 283 ? -8.656 -43.656 -30.515 1.00 84.06 283 ARG A C 1
ATOM 2247 O O . ARG A 1 283 ? -9.842 -43.881 -30.274 1.00 84.06 283 ARG A O 1
ATOM 2254 N N . ILE A 1 284 ? -8.233 -42.983 -31.578 1.00 82.00 284 ILE A N 1
ATOM 2255 C CA . ILE A 1 284 ? -9.098 -42.413 -32.613 1.00 82.00 284 ILE A CA 1
ATOM 2256 C C . ILE A 1 284 ? -8.827 -43.145 -33.932 1.00 82.00 284 ILE A C 1
ATOM 2258 O O . ILE A 1 284 ? -7.735 -43.023 -34.487 1.00 82.00 284 ILE A O 1
ATOM 2262 N N . GLY A 1 285 ? -9.814 -43.892 -34.438 1.00 71.94 285 GLY A N 1
ATOM 2263 C CA . GLY A 1 285 ? -9.656 -44.753 -35.620 1.00 71.94 285 GLY A CA 1
ATOM 2264 C C . GLY A 1 285 ? -8.819 -46.020 -35.363 1.00 71.94 285 GLY A C 1
ATOM 2265 O O . GLY A 1 285 ? -8.191 -46.159 -34.316 1.00 71.94 285 GLY A O 1
ATOM 2266 N N . GLY A 1 286 ? -8.835 -46.970 -36.308 1.00 65.62 286 GLY A N 1
ATOM 2267 C CA . GLY A 1 286 ? -8.045 -48.215 -36.227 1.00 65.62 286 GLY A CA 1
ATOM 2268 C C . GLY A 1 286 ? -8.624 -49.316 -35.321 1.00 65.62 286 GLY A C 1
ATOM 2269 O O . GLY A 1 286 ? -7.896 -50.202 -34.883 1.00 65.62 286 GLY A O 1
ATOM 2270 N N . GLY A 1 287 ? -9.923 -49.265 -35.008 1.00 54.75 287 GLY A N 1
ATOM 2271 C CA . GLY A 1 287 ? -10.610 -50.224 -34.133 1.00 54.75 287 GLY A CA 1
ATOM 2272 C C . GLY A 1 287 ? -11.667 -51.053 -34.859 1.00 54.75 287 GLY A C 1
ATOM 2273 O O . GLY A 1 287 ? -12.847 -50.918 -34.556 1.00 54.75 287 GLY A O 1
ATOM 2274 N N . GLY A 1 288 ? -11.262 -51.878 -35.824 1.00 46.34 288 GLY A N 1
ATOM 2275 C CA . GLY A 1 288 ? -12.109 -52.930 -36.392 1.00 46.34 288 GLY A CA 1
ATOM 2276 C C . GLY A 1 288 ? -11.505 -54.297 -36.085 1.00 46.34 288 GLY A C 1
ATOM 2277 O O . GLY A 1 288 ? -10.290 -54.455 -36.196 1.00 46.34 288 GLY A O 1
ATOM 2278 N N . ASP A 1 289 ? -12.333 -55.264 -35.685 1.00 40.00 289 ASP A N 1
ATOM 2279 C CA . ASP A 1 289 ? -11.920 -56.659 -35.517 1.00 40.00 289 ASP A CA 1
ATOM 2280 C C . ASP A 1 289 ? -11.142 -57.129 -36.755 1.00 40.00 289 ASP A C 1
ATOM 2282 O O . ASP A 1 289 ? -11.625 -57.045 -37.888 1.00 40.00 289 ASP A O 1
ATOM 2286 N N . VAL A 1 290 ? -9.913 -57.600 -36.537 1.00 39.19 290 VAL A N 1
ATOM 2287 C CA . VAL A 1 290 ? -9.041 -58.118 -37.592 1.00 39.19 290 VAL A CA 1
ATOM 2288 C C . VAL A 1 290 ? -9.683 -59.387 -38.151 1.00 39.19 290 VAL A C 1
ATOM 2290 O O . VAL A 1 290 ? -9.577 -60.460 -37.560 1.00 39.19 290 VAL A O 1
ATOM 2293 N N . ALA A 1 291 ? -10.347 -59.281 -39.302 1.00 40.34 291 ALA A N 1
ATOM 2294 C CA . ALA A 1 291 ? -10.581 -60.442 -40.146 1.00 40.34 291 ALA A CA 1
ATOM 2295 C C . ALA A 1 291 ? -9.210 -60.959 -40.611 1.00 40.34 291 ALA A C 1
ATOM 2297 O O . ALA A 1 291 ? -8.385 -60.190 -41.113 1.00 40.34 291 ALA A O 1
ATOM 2298 N N . GLU A 1 292 ? -8.956 -62.247 -40.374 1.00 37.78 292 GLU A N 1
ATOM 2299 C CA . GLU A 1 292 ? -7.685 -62.931 -40.620 1.00 37.78 292 GLU A CA 1
ATOM 2300 C C . GLU A 1 292 ? -7.053 -62.532 -41.968 1.00 37.78 292 GLU A C 1
ATOM 2302 O O . GLU A 1 292 ? -7.577 -62.842 -43.037 1.00 37.78 292 GLU A O 1
ATOM 2307 N N . GLY A 1 293 ? -5.897 -61.857 -41.908 1.00 44.91 293 GLY A N 1
ATOM 2308 C CA . GLY A 1 293 ? -5.007 -61.650 -43.057 1.00 44.91 293 GLY A CA 1
ATOM 2309 C C . GLY A 1 293 ? -4.816 -60.213 -43.561 1.00 44.91 293 GLY A C 1
ATOM 2310 O O . GLY A 1 293 ? -4.021 -60.022 -44.480 1.00 44.91 293 GLY A O 1
ATOM 2311 N N . GLY A 1 294 ? -5.473 -59.201 -42.985 1.00 39.12 294 GLY A N 1
ATOM 2312 C CA . GLY A 1 294 ? -5.243 -57.786 -43.326 1.00 39.12 294 GLY A CA 1
ATOM 2313 C C . GLY A 1 294 ? -4.306 -57.072 -42.345 1.00 39.12 294 GLY A C 1
ATOM 2314 O O . GLY A 1 294 ? -4.446 -57.233 -41.135 1.00 39.12 294 GLY A O 1
ATOM 2315 N N . ALA A 1 295 ? -3.360 -56.268 -42.844 1.00 41.62 295 ALA A N 1
ATOM 2316 C CA . ALA A 1 295 ? -2.547 -55.385 -42.002 1.00 41.62 295 ALA A CA 1
ATOM 2317 C C . ALA A 1 295 ? -3.459 -54.397 -41.251 1.00 41.62 295 ALA A C 1
ATOM 2319 O O . ALA A 1 295 ? -4.243 -53.691 -41.881 1.00 41.62 295 ALA A O 1
ATOM 2320 N N . ALA A 1 296 ? -3.377 -54.366 -39.918 1.00 49.16 296 ALA A N 1
ATOM 2321 C CA . ALA A 1 296 ? -4.171 -53.459 -39.094 1.00 49.16 296 ALA A CA 1
ATOM 2322 C C . ALA A 1 296 ? -3.823 -51.996 -39.424 1.00 49.16 296 ALA A C 1
ATOM 2324 O O . ALA A 1 296 ? -2.656 -51.606 -39.347 1.00 49.16 296 ALA A O 1
ATOM 2325 N N . GLU A 1 297 ? -4.820 -51.189 -39.798 1.00 55.56 297 GLU A N 1
ATOM 2326 C CA . GLU A 1 297 ? -4.636 -49.747 -39.973 1.00 55.56 297 GLU A CA 1
ATOM 2327 C C . GLU A 1 297 ? -4.277 -49.105 -38.628 1.00 55.56 297 GLU A C 1
ATOM 2329 O O . GLU A 1 297 ? -4.972 -49.283 -37.625 1.00 55.56 297 GLU A O 1
ATOM 2334 N N . ALA A 1 298 ? -3.168 -48.367 -38.604 1.00 61.16 298 ALA A N 1
ATOM 2335 C CA . ALA A 1 298 ? -2.713 -47.669 -37.412 1.00 61.16 298 ALA A CA 1
ATOM 2336 C C . ALA A 1 298 ? -3.737 -46.596 -36.979 1.00 61.16 298 ALA A C 1
ATOM 2338 O O . ALA A 1 298 ? -4.313 -45.922 -37.839 1.00 61.16 298 ALA A O 1
ATOM 2339 N N . PRO A 1 299 ? -3.965 -46.408 -35.664 1.00 69.31 299 PRO A N 1
ATOM 2340 C CA . PRO A 1 299 ? -4.854 -45.361 -35.170 1.00 69.31 299 PRO A CA 1
ATOM 2341 C C . PRO A 1 299 ? -4.338 -43.974 -35.578 1.00 69.31 299 PRO A C 1
ATOM 2343 O O . PRO A 1 299 ? -3.134 -43.724 -35.579 1.00 69.31 299 PRO A O 1
ATOM 2346 N N . VAL A 1 300 ? -5.258 -43.057 -35.887 1.00 73.56 300 VAL A N 1
ATOM 2347 C CA . VAL A 1 300 ? -4.950 -41.676 -36.310 1.00 73.56 300 VAL A CA 1
ATOM 2348 C C . VAL A 1 300 ? -4.353 -40.864 -35.158 1.00 73.56 300 VAL A C 1
ATOM 2350 O O . VAL A 1 300 ? -3.471 -40.037 -35.375 1.00 73.56 300 VAL A O 1
ATOM 2353 N N . SER A 1 301 ? -4.822 -41.103 -33.931 1.00 79.44 301 SER A N 1
ATOM 2354 C CA . SER A 1 301 ? -4.216 -40.577 -32.704 1.00 79.44 301 SER A CA 1
ATOM 2355 C C . SER A 1 301 ? -4.412 -41.556 -31.543 1.00 79.44 301 SER A C 1
ATOM 2357 O O . SER A 1 301 ? -5.428 -42.259 -31.480 1.00 79.44 301 SER A O 1
ATOM 2359 N N . SER A 1 302 ? -3.434 -41.612 -30.634 1.00 82.94 302 SER A N 1
ATOM 2360 C CA . SER A 1 302 ? -3.450 -42.450 -29.435 1.00 82.94 302 SER A CA 1
ATOM 2361 C C . SER A 1 302 ? -2.774 -41.726 -28.265 1.00 82.94 302 SER A C 1
ATOM 2363 O O . SER A 1 302 ? -1.588 -41.414 -28.335 1.00 82.94 302 SER A O 1
ATOM 2365 N N . GLU A 1 303 ? -3.505 -41.488 -27.173 1.00 86.06 303 GLU A N 1
ATOM 2366 C CA . GLU A 1 303 ? -3.056 -40.634 -26.056 1.00 86.06 303 GLU A CA 1
ATOM 2367 C C . GLU A 1 303 ? -3.450 -41.194 -24.684 1.00 86.06 303 GLU A C 1
ATOM 2369 O O . GLU A 1 303 ? -4.460 -41.891 -24.538 1.00 86.06 303 GLU A O 1
ATOM 2374 N N . PHE A 1 304 ? -2.668 -40.858 -23.656 1.00 83.69 304 PHE A N 1
ATOM 2375 C CA . PHE A 1 304 ? -2.991 -41.150 -22.259 1.00 83.69 304 PHE A CA 1
ATOM 2376 C C . PHE A 1 304 ? -4.046 -40.147 -21.791 1.00 83.69 304 PHE A C 1
ATOM 2378 O O . PHE A 1 304 ? -3.771 -38.954 -21.695 1.00 83.69 304 PHE A O 1
ATOM 2385 N N . CYS A 1 305 ? -5.266 -40.600 -21.495 1.00 77.62 305 CYS A N 1
ATOM 2386 C CA . CYS A 1 305 ? -6.341 -39.677 -21.134 1.00 77.62 305 CYS A CA 1
ATOM 2387 C C . CYS A 1 305 ? -7.381 -40.296 -20.190 1.00 77.62 305 CYS A C 1
ATOM 2389 O O . CYS A 1 305 ? -7.677 -41.491 -20.220 1.00 77.62 305 CYS A O 1
ATOM 2391 N N . GLY A 1 306 ? -7.967 -39.450 -19.336 1.00 67.75 306 GLY A N 1
ATOM 2392 C CA . GLY A 1 306 ? -8.940 -39.818 -18.307 1.00 67.75 306 GLY A CA 1
ATOM 2393 C C . GLY A 1 306 ? -10.327 -40.224 -18.820 1.00 67.75 306 GLY A C 1
ATOM 2394 O O . GLY A 1 306 ? -11.151 -40.658 -18.018 1.00 67.75 306 GLY A O 1
ATOM 2395 N N . GLY A 1 307 ? -10.620 -40.147 -20.122 1.00 69.94 307 GLY A N 1
ATOM 2396 C CA . GLY A 1 307 ? -11.910 -40.549 -20.703 1.00 69.94 307 GLY A CA 1
ATOM 2397 C C . GLY A 1 307 ? -12.214 -39.865 -22.036 1.00 69.94 307 GLY A C 1
ATOM 2398 O O . GLY A 1 307 ? -11.407 -39.090 -22.536 1.00 69.94 307 GLY A O 1
ATOM 2399 N N . THR A 1 308 ? -13.382 -40.151 -22.616 1.00 74.69 308 THR A N 1
ATOM 2400 C CA . THR A 1 308 ? -13.822 -39.577 -23.898 1.00 74.69 308 THR A CA 1
ATOM 2401 C C . THR A 1 308 ? -15.126 -38.798 -23.725 1.00 74.69 308 THR A C 1
ATOM 2403 O O . THR A 1 308 ? -16.059 -39.255 -23.066 1.00 74.69 308 THR A O 1
ATOM 2406 N N . HIS A 1 309 ? -15.205 -37.606 -24.321 1.00 78.25 309 HIS A N 1
ATOM 2407 C CA . HIS A 1 309 ? -16.436 -36.801 -24.364 1.00 78.25 309 HIS A CA 1
ATOM 2408 C C . HIS A 1 309 ? -17.293 -37.085 -25.604 1.00 78.25 309 HIS A C 1
ATOM 2410 O O . HIS A 1 309 ? -18.466 -36.719 -25.650 1.00 78.25 309 HIS A O 1
ATOM 2416 N N . VAL A 1 310 ? -16.713 -37.753 -26.601 1.00 80.38 310 VAL A N 1
ATOM 2417 C CA . VAL A 1 310 ? -17.366 -38.133 -27.852 1.00 80.38 310 VAL A CA 1
ATOM 2418 C C . VAL A 1 310 ? -17.093 -39.606 -28.134 1.00 80.38 310 VAL A C 1
ATOM 2420 O O . VAL A 1 310 ? -16.008 -40.107 -27.850 1.00 80.38 310 VAL A O 1
ATOM 2423 N N . LYS A 1 311 ? -18.094 -40.307 -28.675 1.00 82.12 311 LYS A N 1
ATOM 2424 C CA . LYS A 1 311 ? -17.950 -41.702 -29.128 1.00 82.12 311 LYS A CA 1
ATOM 2425 C C . LYS A 1 311 ? -17.402 -41.797 -30.553 1.00 82.12 311 LYS A C 1
ATOM 2427 O O . LYS A 1 311 ? -16.826 -42.808 -30.920 1.00 82.12 311 LYS A O 1
ATOM 2432 N N . ASN A 1 312 ? -17.585 -40.734 -31.331 1.00 85.38 312 ASN A N 1
ATOM 2433 C CA . ASN A 1 312 ? -17.171 -40.626 -32.721 1.00 85.38 312 ASN A CA 1
ATOM 2434 C C . ASN A 1 312 ? -16.698 -39.188 -32.979 1.00 85.38 312 ASN A C 1
ATOM 2436 O O . ASN A 1 312 ? -17.298 -38.238 -32.456 1.00 85.38 312 ASN A O 1
ATOM 2440 N N . VAL A 1 313 ? -15.632 -39.022 -33.763 1.00 85.81 313 VAL A N 1
ATOM 2441 C CA . VAL A 1 313 ? -15.022 -37.704 -34.020 1.00 85.81 313 VAL A CA 1
ATOM 2442 C C . VAL A 1 313 ? -15.927 -36.759 -34.812 1.00 85.81 313 VAL A C 1
ATOM 2444 O O . VAL A 1 313 ? -15.740 -35.549 -34.755 1.00 85.81 313 VAL A O 1
ATOM 2447 N N . LYS A 1 314 ? -17.005 -37.247 -35.431 1.00 84.06 314 LYS A N 1
ATOM 2448 C CA . LYS A 1 314 ? -18.045 -36.382 -36.010 1.00 84.06 314 LYS A CA 1
ATOM 2449 C C . LYS A 1 314 ? -18.632 -35.383 -35.011 1.00 84.06 314 LYS A C 1
ATOM 2451 O O . LYS A 1 314 ? -19.044 -34.290 -35.389 1.00 84.06 314 LYS A O 1
ATOM 2456 N N . GLY A 1 315 ? -18.638 -35.727 -33.720 1.00 83.25 315 GLY A N 1
ATOM 2457 C CA . GLY A 1 315 ? -19.131 -34.851 -32.655 1.00 83.25 315 GLY A CA 1
ATOM 2458 C C . GLY A 1 315 ? -18.324 -33.562 -32.451 1.00 83.25 315 GLY A C 1
ATOM 2459 O O . GLY A 1 315 ? -18.831 -32.644 -31.807 1.00 83.25 315 GLY A O 1
ATOM 2460 N N . ILE A 1 316 ? -17.100 -33.474 -32.988 1.00 86.56 316 ILE A N 1
ATOM 2461 C CA . ILE A 1 316 ? -16.250 -32.277 -32.885 1.00 86.56 316 ILE A CA 1
ATOM 2462 C C . ILE A 1 316 ? -16.308 -31.378 -34.135 1.00 86.56 316 ILE A C 1
ATOM 2464 O O . ILE A 1 316 ? -15.744 -30.287 -34.115 1.00 86.56 316 ILE A O 1
ATOM 2468 N N . PHE A 1 317 ? -17.042 -31.763 -35.186 1.00 85.25 317 PHE A N 1
ATOM 2469 C CA . PHE A 1 317 ? -17.239 -30.931 -36.378 1.00 85.25 317 PHE A CA 1
ATOM 2470 C C . PHE A 1 317 ? -18.369 -29.891 -36.176 1.00 85.25 317 PHE A C 1
ATOM 2472 O O . PHE A 1 317 ? -19.455 -30.270 -35.728 1.00 85.25 317 PHE A O 1
ATOM 2479 N N . PRO A 1 318 ? -18.198 -28.603 -36.543 1.00 87.88 318 PRO A N 1
ATOM 2480 C CA . PRO A 1 318 ? -16.974 -27.961 -37.024 1.00 87.88 318 PRO A CA 1
ATOM 2481 C C . PRO A 1 318 ? -16.031 -27.571 -35.874 1.00 87.88 318 PRO A C 1
ATOM 2483 O O . PRO A 1 318 ? -16.473 -27.176 -34.793 1.00 87.88 318 PRO A O 1
ATOM 2486 N N . PHE A 1 319 ? -14.734 -27.629 -36.146 1.00 89.38 319 PHE A N 1
ATOM 2487 C CA . PHE A 1 319 ? -13.651 -27.150 -35.296 1.00 89.38 319 PHE A CA 1
ATOM 2488 C C . PHE A 1 319 ? -13.174 -25.783 -35.801 1.00 89.38 319 PHE A C 1
ATOM 2490 O O . PHE A 1 319 ? -12.946 -25.617 -36.996 1.00 89.38 319 PHE A O 1
ATOM 2497 N N . ALA A 1 320 ? -13.040 -24.806 -34.908 1.00 87.75 320 ALA A N 1
ATOM 2498 C CA . ALA A 1 320 ? -12.572 -23.464 -35.239 1.00 87.75 320 ALA A CA 1
ATOM 2499 C C . ALA A 1 320 ? -11.595 -22.955 -34.179 1.00 87.75 320 ALA A C 1
ATOM 2501 O O . ALA A 1 320 ? -11.854 -23.054 -32.973 1.00 87.75 320 ALA A O 1
ATOM 2502 N N . LEU A 1 321 ? -10.489 -22.371 -34.630 1.00 84.38 321 LEU A N 1
ATOM 2503 C CA . LEU A 1 321 ? -9.489 -21.755 -33.769 1.00 84.38 321 LEU A CA 1
ATOM 2504 C C . LEU A 1 321 ? -9.967 -20.364 -33.319 1.00 84.38 321 LEU A C 1
ATOM 2506 O O . LEU A 1 321 ? -10.461 -19.548 -34.105 1.00 84.38 321 LEU A O 1
ATOM 2510 N N . VAL A 1 322 ? -9.863 -20.100 -32.017 1.00 81.31 322 VAL A N 1
ATOM 2511 C CA . VAL A 1 322 ? -10.317 -18.854 -31.380 1.00 81.31 322 VAL A CA 1
ATOM 2512 C C . VAL A 1 322 ? -9.164 -17.877 -31.243 1.00 81.31 322 VAL A C 1
ATOM 2514 O O . VAL A 1 322 ? -9.307 -16.710 -31.613 1.00 81.31 322 VAL A O 1
ATOM 2517 N N . SER A 1 323 ? -8.045 -18.349 -30.699 1.00 74.44 323 SER A N 1
ATOM 2518 C CA . SER A 1 323 ? -6.872 -17.534 -30.412 1.00 74.44 323 SER A CA 1
ATOM 2519 C C . SER A 1 323 ? -5.597 -18.382 -30.436 1.00 74.44 323 SER A C 1
ATOM 2521 O O . SER A 1 323 ? -5.621 -19.597 -30.222 1.00 74.44 323 SER A O 1
ATOM 2523 N N . GLU A 1 324 ? -4.480 -17.712 -30.697 1.00 65.75 324 GLU A N 1
ATOM 2524 C CA . GLU A 1 324 ? -3.126 -18.235 -30.554 1.00 65.75 324 GLU A CA 1
ATOM 2525 C C . GLU A 1 324 ? -2.366 -17.307 -29.605 1.00 65.75 324 GLU A C 1
ATOM 2527 O O . GLU A 1 324 ? -2.511 -16.084 -29.671 1.00 65.75 324 GLU A O 1
ATOM 2532 N N . GLY A 1 325 ? -1.566 -17.883 -28.713 1.00 47.91 325 GLY A N 1
ATOM 2533 C CA . GLY A 1 325 ? -0.683 -17.144 -27.821 1.00 47.91 325 GLY A CA 1
ATOM 2534 C C . GLY A 1 325 ? 0.650 -17.858 -27.652 1.00 47.91 325 GLY A C 1
ATOM 2535 O O . GLY A 1 325 ? 0.708 -19.085 -27.593 1.00 47.91 325 GLY A O 1
ATOM 2536 N N . SER A 1 326 ? 1.734 -17.095 -27.549 1.00 48.94 326 SER A N 1
ATOM 2537 C CA . SER A 1 326 ? 3.043 -17.647 -27.193 1.00 48.94 326 SER A CA 1
ATOM 2538 C C . SER A 1 326 ? 3.092 -17.954 -25.694 1.00 48.94 326 SER A C 1
ATOM 2540 O O . SER A 1 326 ? 2.660 -17.135 -24.881 1.00 48.94 326 SER A O 1
ATOM 2542 N N . VAL A 1 327 ? 3.592 -19.138 -25.326 1.00 44.66 327 VAL A N 1
ATOM 2543 C CA . VAL A 1 327 ? 3.835 -19.518 -23.919 1.00 44.66 327 VAL A CA 1
ATOM 2544 C C . VAL A 1 327 ? 5.329 -19.492 -23.608 1.00 44.66 327 VAL A C 1
ATOM 2546 O O . VAL A 1 327 ? 5.725 -19.027 -22.544 1.00 44.66 327 VAL A O 1
ATOM 2549 N N . ALA A 1 328 ? 6.147 -19.975 -24.543 1.00 37.16 328 ALA A N 1
ATOM 2550 C CA . ALA A 1 328 ? 7.606 -19.972 -24.501 1.00 37.16 328 ALA A CA 1
ATOM 2551 C C . ALA A 1 328 ? 8.154 -20.118 -25.934 1.00 37.16 328 ALA A C 1
ATOM 2553 O O . ALA A 1 328 ? 7.399 -20.418 -26.861 1.00 37.16 328 ALA A O 1
ATOM 2554 N N . ALA A 1 329 ? 9.463 -19.942 -26.131 1.00 38.66 329 ALA A N 1
ATOM 2555 C CA . ALA A 1 329 ? 10.100 -20.210 -27.422 1.00 38.66 329 ALA A CA 1
ATOM 2556 C C . ALA A 1 329 ? 9.817 -21.658 -27.878 1.00 38.66 329 ALA A C 1
ATOM 2558 O O . ALA A 1 329 ? 9.987 -22.596 -27.098 1.00 38.66 329 ALA A O 1
ATOM 2559 N N . GLY A 1 330 ? 9.330 -21.840 -29.110 1.00 45.09 330 GLY A N 1
ATOM 2560 C CA . GLY A 1 330 ? 8.959 -23.148 -29.659 1.00 45.09 330 GLY A CA 1
ATOM 2561 C C . GLY A 1 330 ? 7.670 -23.770 -29.101 1.00 45.09 330 GLY A C 1
ATOM 2562 O O . GLY A 1 330 ? 7.330 -24.885 -29.486 1.00 45.09 330 GLY A O 1
ATOM 2563 N N . THR A 1 331 ? 6.934 -23.096 -28.202 1.00 49.47 331 THR A N 1
ATOM 2564 C CA . THR A 1 331 ? 5.677 -23.615 -27.627 1.00 49.47 331 THR A CA 1
ATOM 2565 C C . THR A 1 331 ? 4.540 -22.602 -27.750 1.00 49.47 331 THR A C 1
ATOM 2567 O O . THR A 1 331 ? 4.573 -21.511 -27.172 1.00 49.47 331 THR A O 1
ATOM 2570 N N . ARG A 1 332 ? 3.481 -22.998 -28.463 1.00 61.56 332 ARG A N 1
ATOM 2571 C CA . ARG A 1 332 ? 2.290 -22.179 -28.717 1.00 61.56 332 ARG A CA 1
ATOM 2572 C C . ARG A 1 332 ? 1.100 -22.718 -27.930 1.00 61.56 332 ARG A C 1
ATOM 2574 O O . ARG A 1 332 ? 0.865 -23.923 -27.884 1.00 61.56 332 ARG A O 1
ATOM 2581 N N . ARG A 1 333 ? 0.321 -21.820 -27.334 1.00 70.75 333 ARG A N 1
ATOM 2582 C CA . ARG A 1 333 ? -1.004 -22.124 -26.796 1.00 70.75 333 ARG A CA 1
ATOM 2583 C C . ARG A 1 333 ? -2.040 -21.782 -27.846 1.00 70.75 333 ARG A C 1
ATOM 2585 O O . ARG A 1 333 ? -2.138 -20.639 -28.281 1.00 70.75 333 ARG A O 1
ATOM 2592 N N . VAL A 1 334 ? -2.838 -22.777 -28.198 1.00 72.94 334 VAL A N 1
ATOM 2593 C CA . VAL A 1 334 ? -3.941 -22.635 -29.139 1.00 72.94 334 VAL A CA 1
ATOM 2594 C C . VAL A 1 334 ? -5.244 -22.858 -28.387 1.00 72.94 334 VAL A C 1
ATOM 2596 O O . VAL A 1 334 ? -5.404 -23.867 -27.700 1.00 72.94 334 VAL A O 1
ATOM 2599 N N . GLU A 1 335 ? -6.174 -21.916 -28.503 1.00 80.12 335 GLU A N 1
ATOM 2600 C CA . GLU A 1 335 ? -7.530 -22.070 -27.982 1.00 80.12 335 GLU A CA 1
ATOM 2601 C C . GLU A 1 335 ? -8.482 -22.342 -29.141 1.00 80.12 335 GLU A C 1
ATOM 2603 O O . GLU A 1 335 ? -8.475 -21.635 -30.149 1.00 80.12 335 GLU A O 1
ATOM 2608 N N . ALA A 1 336 ? -9.314 -23.371 -29.000 1.00 83.69 336 ALA A N 1
ATOM 2609 C CA . ALA A 1 336 ? -10.203 -23.825 -30.057 1.00 83.69 336 ALA A CA 1
ATOM 2610 C C . ALA A 1 336 ? -11.585 -24.187 -29.516 1.00 83.69 336 ALA A C 1
ATOM 2612 O O . ALA A 1 336 ? -11.741 -24.596 -28.363 1.00 83.69 336 ALA A O 1
ATOM 2613 N N . VAL A 1 337 ? -12.592 -24.065 -30.375 1.00 89.94 337 VAL A N 1
ATOM 2614 C CA . VAL A 1 337 ? -13.971 -24.482 -30.111 1.00 89.94 337 VAL A CA 1
ATOM 2615 C C . VAL A 1 337 ? -14.408 -25.503 -31.154 1.00 89.94 337 VAL A C 1
ATOM 2617 O O . VAL A 1 337 ? -14.053 -25.405 -32.323 1.00 89.94 337 VAL A O 1
ATOM 2620 N N . ALA A 1 338 ? -15.195 -26.487 -30.729 1.00 87.50 338 ALA A N 1
ATOM 2621 C CA . ALA A 1 338 ? -15.616 -27.610 -31.561 1.00 87.50 338 ALA A CA 1
ATOM 2622 C C . ALA A 1 338 ? -17.134 -27.840 -31.481 1.00 87.50 338 ALA A C 1
ATOM 2624 O O . ALA A 1 338 ? -17.799 -27.398 -30.534 1.00 87.50 338 ALA A O 1
ATOM 2625 N N . GLY A 1 339 ? -17.695 -28.529 -32.476 1.00 86.94 339 GLY A N 1
ATOM 2626 C CA . GLY A 1 339 ? -19.112 -28.891 -32.524 1.00 86.94 339 GLY A CA 1
ATOM 2627 C C . GLY A 1 339 ? -20.050 -27.676 -32.549 1.00 86.94 339 GLY A C 1
ATOM 2628 O O . GLY A 1 339 ? -19.809 -26.675 -33.225 1.00 86.94 339 GLY A O 1
ATOM 2629 N N . GLN A 1 340 ? -21.134 -27.726 -31.767 1.00 84.50 340 GLN A N 1
ATOM 2630 C CA . GLN A 1 340 ? -22.146 -26.657 -31.742 1.00 84.50 340 GLN A CA 1
ATOM 2631 C C . GLN A 1 340 ? -21.582 -25.296 -31.297 1.00 84.50 340 GLN A C 1
ATOM 2633 O O . GLN A 1 340 ? -22.058 -24.251 -31.749 1.00 84.50 340 GLN A O 1
ATOM 2638 N N . ALA A 1 341 ? -20.584 -25.295 -30.408 1.00 83.94 341 ALA A N 1
ATOM 2639 C CA . ALA A 1 341 ? -19.915 -24.071 -29.975 1.00 83.94 341 ALA A CA 1
ATOM 2640 C C . ALA A 1 341 ? -19.094 -23.455 -31.119 1.00 83.94 341 ALA A C 1
ATOM 2642 O O . ALA A 1 341 ? -19.170 -22.244 -31.328 1.00 83.94 341 ALA A O 1
ATOM 2643 N N . GLY A 1 342 ? -18.402 -24.287 -31.907 1.00 85.88 342 GLY A N 1
ATOM 2644 C CA . GLY A 1 342 ? -17.691 -23.864 -33.117 1.00 85.88 342 GLY A CA 1
ATOM 2645 C C . GLY A 1 342 ? -18.626 -23.269 -34.170 1.00 85.88 342 GLY A C 1
ATOM 2646 O O . GLY A 1 342 ? -18.379 -22.174 -34.672 1.00 85.88 342 GLY A O 1
ATOM 2647 N N . ALA A 1 343 ? -19.768 -23.915 -34.426 1.00 85.00 343 ALA A N 1
ATOM 2648 C CA . ALA A 1 343 ? -20.769 -23.399 -35.364 1.00 85.00 343 ALA A CA 1
ATOM 2649 C C . ALA A 1 343 ? -21.313 -22.018 -34.945 1.00 85.00 343 ALA A C 1
ATOM 2651 O O . ALA A 1 343 ? -21.391 -21.103 -35.765 1.00 85.00 343 ALA A O 1
ATOM 2652 N N . ARG A 1 344 ? -21.638 -21.838 -33.654 1.00 87.69 344 ARG A N 1
ATOM 2653 C CA . ARG A 1 344 ? -22.092 -20.541 -33.115 1.00 87.69 344 ARG A CA 1
ATOM 2654 C C . ARG A 1 344 ? -21.013 -19.465 -33.211 1.00 87.69 344 ARG A C 1
ATOM 2656 O O . ARG A 1 344 ? -21.332 -18.322 -33.518 1.00 87.69 344 ARG A O 1
ATOM 2663 N N . PHE A 1 345 ? -19.756 -19.822 -32.962 1.00 86.25 345 PHE A N 1
ATOM 2664 C CA . PHE A 1 345 ? -18.627 -18.899 -33.055 1.00 86.25 345 PHE A CA 1
ATOM 2665 C C . PHE A 1 345 ? -18.418 -18.386 -34.486 1.00 86.25 345 PHE A C 1
ATOM 2667 O O . PHE A 1 345 ? -18.307 -17.177 -34.697 1.00 86.25 345 PHE A O 1
ATOM 2674 N N . LEU A 1 346 ? -18.439 -19.283 -35.478 1.00 84.44 346 LEU A N 1
ATOM 2675 C CA . LEU A 1 346 ? -18.335 -18.914 -36.893 1.00 84.44 346 LEU A CA 1
ATOM 2676 C C . LEU A 1 346 ? -19.518 -18.042 -37.340 1.00 84.44 346 LEU A C 1
ATOM 2678 O O . LEU A 1 346 ? -19.324 -17.044 -38.036 1.00 84.44 346 LEU A O 1
ATOM 2682 N N . GLN A 1 347 ? -20.732 -18.367 -36.887 1.00 86.88 347 GLN A N 1
ATOM 2683 C CA . GLN A 1 347 ? -21.927 -17.574 -37.178 1.00 86.88 347 GLN A CA 1
ATOM 2684 C C . GLN A 1 347 ? -21.855 -16.166 -36.563 1.00 86.88 347 GLN A C 1
ATOM 2686 O O . GLN A 1 347 ? -22.167 -15.190 -37.242 1.00 86.88 347 GLN A O 1
ATOM 2691 N N . ALA A 1 348 ? -21.394 -16.043 -35.314 1.00 84.62 348 ALA A N 1
ATOM 2692 C CA . ALA A 1 348 ? -21.217 -14.753 -34.649 1.00 84.62 348 ALA A CA 1
ATOM 2693 C C . ALA A 1 348 ? -20.180 -13.876 -35.372 1.00 84.62 348 ALA A C 1
ATOM 2695 O O . ALA A 1 348 ? -20.445 -12.702 -35.621 1.00 84.62 348 ALA A O 1
ATOM 2696 N N . LYS A 1 349 ? -19.041 -14.449 -35.794 1.00 81.81 349 LYS A N 1
ATOM 2697 C CA . LYS A 1 349 ? -18.031 -13.730 -36.594 1.00 81.81 349 LYS A CA 1
ATOM 2698 C C . LYS A 1 349 ? -18.596 -13.221 -37.922 1.00 81.81 349 LYS A C 1
ATOM 2700 O O . LYS A 1 349 ? -18.344 -12.074 -38.292 1.00 81.81 349 LYS A O 1
ATOM 2705 N N . ALA A 1 350 ? -19.373 -14.048 -38.624 1.00 84.62 350 ALA A N 1
ATOM 2706 C CA . ALA A 1 350 ? -20.022 -13.646 -39.870 1.00 84.62 350 ALA A CA 1
ATOM 2707 C C . ALA A 1 350 ? -21.026 -12.499 -39.649 1.00 84.62 350 ALA A C 1
ATOM 2709 O O . ALA A 1 350 ? -21.079 -11.564 -40.449 1.00 84.62 350 ALA A O 1
ATOM 2710 N N . GLN A 1 351 ? -21.773 -12.536 -38.543 1.00 86.88 351 GLN A N 1
ATOM 2711 C CA . GLN A 1 351 ? -22.728 -11.491 -38.185 1.00 86.88 351 GLN A CA 1
ATOM 2712 C C . GLN A 1 351 ? -22.034 -10.164 -37.849 1.00 86.88 351 GLN A C 1
ATOM 2714 O O . GLN A 1 351 ? -22.405 -9.136 -38.409 1.00 86.88 351 GLN A O 1
ATOM 2719 N N . THR A 1 352 ? -20.974 -10.179 -37.035 1.00 84.88 352 THR A N 1
ATOM 2720 C CA . THR A 1 352 ? -20.185 -8.972 -36.729 1.00 84.88 352 THR A CA 1
ATOM 2721 C C . THR A 1 352 ? -19.591 -8.349 -37.991 1.00 84.88 352 THR A C 1
ATOM 2723 O O . THR A 1 352 ? -19.624 -7.132 -38.158 1.00 84.88 352 THR A O 1
ATOM 2726 N N . LEU A 1 353 ? -19.078 -9.167 -38.917 1.00 83.38 353 LEU A N 1
ATOM 2727 C CA . LEU A 1 353 ? -18.554 -8.660 -40.185 1.00 83.38 353 LEU A CA 1
ATOM 2728 C C . LEU A 1 353 ? -19.655 -8.013 -41.043 1.00 83.38 353 LEU A C 1
ATOM 2730 O O . LEU A 1 353 ? -19.398 -7.005 -41.701 1.00 83.38 353 LEU A O 1
ATOM 2734 N N . SER A 1 354 ? -20.872 -8.562 -41.015 1.00 85.62 354 SER A N 1
ATOM 2735 C CA . SER A 1 354 ? -22.035 -7.961 -41.675 1.00 85.62 354 SER A CA 1
ATOM 2736 C C . SER A 1 354 ? -22.419 -6.621 -41.045 1.00 85.62 354 SER A C 1
ATOM 2738 O O . SER A 1 354 ? -22.582 -5.645 -41.766 1.00 85.62 354 SER A O 1
ATOM 2740 N N . GLU A 1 355 ? -22.475 -6.536 -39.715 1.00 86.19 355 GLU A N 1
ATOM 2741 C CA . GLU A 1 355 ? -22.811 -5.300 -38.991 1.00 86.19 355 GLU A CA 1
ATOM 2742 C C . GLU A 1 355 ? -21.803 -4.174 -39.270 1.00 86.19 355 GLU A C 1
ATOM 2744 O O . GLU A 1 355 ? -22.187 -3.026 -39.503 1.00 86.19 355 GLU A O 1
ATOM 2749 N N . VAL A 1 356 ? -20.506 -4.498 -39.304 1.00 81.81 356 VAL A N 1
ATOM 2750 C CA . VAL A 1 356 ? -19.447 -3.539 -39.662 1.00 81.81 356 VAL A CA 1
ATOM 2751 C C . VAL A 1 356 ? -19.586 -3.084 -41.117 1.00 81.81 356 VAL A C 1
ATOM 2753 O O . VAL A 1 356 ? -19.392 -1.906 -41.424 1.00 81.81 356 VAL A O 1
ATOM 2756 N N . ALA A 1 357 ? -19.934 -4.000 -42.021 1.00 87.94 357 ALA A N 1
ATOM 2757 C CA . ALA A 1 357 ? -20.169 -3.670 -43.419 1.00 87.94 357 ALA A CA 1
ATOM 2758 C C . ALA A 1 357 ? -21.370 -2.726 -43.589 1.00 87.94 357 ALA A C 1
ATOM 2760 O O . ALA A 1 357 ? -21.253 -1.721 -44.296 1.00 87.94 357 ALA A O 1
ATOM 2761 N N . ASP A 1 358 ? -22.464 -2.975 -42.866 1.00 86.94 358 ASP A N 1
ATOM 2762 C CA . ASP A 1 358 ? -23.666 -2.140 -42.877 1.00 86.94 358 ASP A CA 1
ATOM 2763 C C . ASP A 1 358 ? -23.382 -0.728 -42.342 1.00 86.94 358 ASP A C 1
ATOM 2765 O O . ASP A 1 358 ? -23.724 0.265 -42.991 1.00 86.94 358 ASP A O 1
ATOM 2769 N N . GLN A 1 359 ? -22.669 -0.612 -41.214 1.00 84.62 359 GLN A N 1
ATOM 2770 C CA . GLN A 1 359 ? -22.269 0.685 -40.647 1.00 84.62 359 GLN A CA 1
ATOM 2771 C C . GLN A 1 359 ? -21.390 1.501 -41.602 1.00 84.62 359 GLN A C 1
ATOM 2773 O O . GLN A 1 359 ? -21.502 2.725 -41.673 1.00 84.62 359 GLN A O 1
ATOM 2778 N N . LEU A 1 360 ? -20.531 0.827 -42.368 1.00 84.00 360 LEU A N 1
ATOM 2779 C CA . LEU A 1 360 ? -19.662 1.456 -43.363 1.00 84.00 360 LEU A CA 1
ATOM 2780 C C . LEU A 1 360 ? -20.331 1.618 -44.739 1.00 84.00 360 LEU A C 1
ATOM 2782 O O . LEU A 1 360 ? -19.683 2.108 -45.675 1.00 84.00 360 LEU A O 1
ATOM 2786 N N . SER A 1 361 ? -21.609 1.231 -44.861 1.00 88.25 361 SER A N 1
ATOM 2787 C CA . SER A 1 361 ? -22.390 1.226 -46.105 1.00 88.25 361 SER A CA 1
ATOM 2788 C C . SER A 1 361 ? -21.653 0.523 -47.253 1.00 88.25 361 SER A C 1
ATOM 2790 O O . SER A 1 361 ? -21.527 1.051 -48.360 1.00 88.25 361 SER A O 1
ATOM 2792 N N . THR A 1 362 ? -21.098 -0.654 -46.970 1.00 89.94 362 THR A N 1
ATOM 2793 C CA . THR A 1 362 ? -20.328 -1.473 -47.911 1.00 89.94 362 THR A CA 1
ATOM 2794 C C . THR A 1 362 ? -20.699 -2.948 -47.766 1.00 89.94 362 THR A C 1
ATOM 2796 O O . THR A 1 362 ? -21.463 -3.332 -46.893 1.00 89.94 362 THR A O 1
ATOM 2799 N N . THR A 1 363 ? -20.173 -3.801 -48.639 1.00 86.62 363 THR A N 1
ATOM 2800 C CA . THR A 1 363 ? -20.328 -5.259 -48.519 1.00 86.62 363 THR A CA 1
ATOM 2801 C C . THR A 1 363 ? -19.202 -5.844 -47.661 1.00 86.62 363 THR A C 1
ATOM 2803 O O . THR A 1 363 ? -18.085 -5.332 -47.773 1.00 86.62 363 THR A O 1
ATOM 2806 N N . PRO A 1 364 ? -19.410 -6.953 -46.920 1.00 82.00 364 PRO A N 1
ATOM 2807 C CA . PRO A 1 364 ? -18.373 -7.625 -46.121 1.00 82.00 364 PRO A CA 1
ATOM 2808 C C . PRO A 1 364 ? -17.024 -7.804 -46.838 1.00 82.00 364 PRO A C 1
ATOM 2810 O O . PRO A 1 364 ? -15.973 -7.515 -46.274 1.00 82.00 364 PRO A O 1
ATOM 2813 N N . ALA A 1 365 ? -17.045 -8.162 -48.127 1.00 82.56 365 ALA A N 1
ATOM 2814 C CA . ALA A 1 365 ? -15.843 -8.335 -48.950 1.00 82.56 365 ALA A CA 1
ATOM 2815 C C . ALA A 1 365 ? -15.056 -7.035 -49.240 1.00 82.56 365 ALA A C 1
ATOM 2817 O O . ALA A 1 365 ? -13.893 -7.093 -49.622 1.00 82.56 365 ALA A O 1
ATOM 2818 N N . LYS A 1 366 ? -15.677 -5.860 -49.080 1.00 84.94 366 LYS A N 1
ATOM 2819 C CA . LYS A 1 366 ? -15.115 -4.532 -49.404 1.00 84.94 366 LYS A CA 1
ATOM 2820 C C . LYS A 1 366 ? -14.917 -3.639 -48.175 1.00 84.94 366 LYS A C 1
ATOM 2822 O O . LYS A 1 366 ? -14.615 -2.453 -48.313 1.00 84.94 366 LYS A O 1
ATOM 2827 N N . VAL A 1 367 ? -15.092 -4.181 -46.968 1.00 83.12 367 VAL A N 1
ATOM 2828 C CA . VAL A 1 367 ? -14.913 -3.443 -45.705 1.00 83.12 367 VAL A CA 1
ATOM 2829 C C . VAL A 1 367 ? -13.504 -2.858 -45.604 1.00 83.12 367 VAL A C 1
ATOM 2831 O O . VAL A 1 367 ? -13.346 -1.662 -45.362 1.00 83.12 367 VAL A O 1
ATOM 2834 N N . VAL A 1 368 ? -12.483 -3.669 -45.888 1.00 77.62 368 VAL A N 1
ATOM 2835 C CA . VAL A 1 368 ? -11.066 -3.276 -45.782 1.00 77.62 368 VAL A CA 1
ATOM 2836 C C . VAL A 1 368 ? -10.719 -2.111 -46.720 1.00 77.62 368 VAL A C 1
ATOM 2838 O O . VAL A 1 368 ? -10.051 -1.156 -46.318 1.00 77.62 368 VAL A O 1
ATOM 2841 N N . GLU A 1 369 ? -11.229 -2.139 -47.953 1.00 79.88 369 GLU A N 1
ATOM 2842 C CA . GLU A 1 369 ? -11.023 -1.082 -48.954 1.00 79.88 369 GLU A CA 1
ATOM 2843 C C . GLU A 1 369 ? -11.680 0.249 -48.534 1.00 79.88 369 GLU A C 1
ATOM 2845 O O . GLU A 1 369 ? -11.121 1.337 -48.709 1.00 79.88 369 GLU A O 1
ATOM 2850 N N . ARG A 1 370 ? -12.874 0.188 -47.929 1.00 80.19 370 ARG A N 1
ATOM 2851 C CA . ARG A 1 370 ? -13.600 1.381 -47.469 1.00 80.19 370 ARG A CA 1
ATOM 2852 C C . ARG A 1 370 ? -12.899 2.054 -46.289 1.00 80.19 370 ARG A C 1
ATOM 2854 O O . ARG A 1 370 ? -12.769 3.280 -46.289 1.00 80.19 370 ARG A O 1
ATOM 2861 N N . VAL A 1 371 ? -12.412 1.264 -45.330 1.00 76.31 371 VAL A N 1
ATOM 2862 C CA . VAL A 1 371 ? -11.677 1.752 -44.149 1.00 76.31 371 VAL A CA 1
ATOM 2863 C C . VAL A 1 371 ? -10.382 2.457 -44.559 1.00 76.31 371 VAL A C 1
ATOM 2865 O O . VAL A 1 371 ? -10.125 3.582 -44.127 1.00 76.31 371 VAL A O 1
ATOM 2868 N N . THR A 1 372 ? -9.607 1.859 -45.465 1.00 72.19 372 THR A N 1
ATOM 2869 C CA . THR A 1 372 ? -8.357 2.460 -45.971 1.00 72.19 372 THR A CA 1
ATOM 2870 C C . THR A 1 372 ? -8.596 3.769 -46.728 1.00 72.19 372 THR A C 1
ATOM 2872 O O . THR A 1 372 ? -7.817 4.718 -46.598 1.00 72.19 372 THR A O 1
ATOM 2875 N N . LYS A 1 373 ? -9.699 3.883 -47.480 1.00 75.50 373 LYS A N 1
ATOM 2876 C CA . LYS A 1 373 ? -10.082 5.144 -48.138 1.00 75.50 373 LYS A CA 1
ATOM 2877 C C . LYS A 1 373 ? -10.462 6.237 -47.132 1.00 75.50 373 LYS A C 1
ATOM 2879 O O . LYS A 1 373 ? -10.087 7.392 -47.324 1.00 75.50 373 LYS A O 1
ATOM 2884 N N . MET A 1 374 ? -11.163 5.880 -46.058 1.00 72.12 374 MET A N 1
ATOM 2885 C CA . MET A 1 374 ? -11.604 6.824 -45.025 1.00 72.12 374 MET A CA 1
ATOM 2886 C C . MET A 1 374 ? -10.425 7.384 -44.212 1.00 72.12 374 MET A C 1
ATOM 2888 O O . MET A 1 374 ? -10.355 8.588 -43.970 1.00 72.12 374 MET A O 1
ATOM 2892 N N . GLN A 1 375 ? -9.432 6.547 -43.895 1.00 67.56 375 GLN A N 1
ATOM 2893 C CA . GLN A 1 375 ? -8.192 6.976 -43.233 1.00 67.56 375 GLN A CA 1
ATOM 2894 C C . GLN A 1 375 ? -7.404 8.005 -44.061 1.00 67.56 375 GLN A C 1
ATOM 2896 O O . GLN A 1 375 ? -6.869 8.972 -43.515 1.00 67.56 375 GLN A O 1
ATOM 2901 N N . LYS A 1 376 ? -7.369 7.850 -45.393 1.00 72.19 376 LYS A N 1
ATOM 2902 C CA . LYS A 1 376 ? -6.748 8.842 -46.289 1.00 72.19 376 LYS A CA 1
ATOM 2903 C C . LYS A 1 376 ? -7.491 10.183 -46.280 1.00 72.19 376 LYS A C 1
ATOM 2905 O O . LYS A 1 376 ? -6.849 11.227 -46.353 1.00 72.19 376 LYS A O 1
ATOM 2910 N N . GLN A 1 377 ? -8.821 10.166 -46.165 1.00 72.88 377 GLN A N 1
ATOM 2911 C CA . GLN A 1 377 ? -9.632 11.388 -46.098 1.00 72.88 377 GLN A CA 1
ATOM 2912 C C . GLN A 1 377 ? -9.438 12.150 -44.780 1.00 72.88 377 GLN A C 1
ATOM 2914 O O . GLN A 1 377 ? -9.353 13.377 -44.812 1.00 72.88 377 GLN A O 1
ATOM 2919 N N . MET A 1 378 ? -9.294 11.454 -43.645 1.00 62.91 378 MET A N 1
ATOM 2920 C CA . MET A 1 378 ? -9.011 12.101 -42.353 1.00 62.91 378 MET A CA 1
ATOM 2921 C C . MET A 1 378 ? -7.696 12.893 -42.382 1.00 62.91 378 MET A C 1
ATOM 2923 O O . MET A 1 378 ? -7.691 14.070 -42.032 1.00 62.91 378 MET A O 1
ATOM 2927 N N . LYS A 1 379 ? -6.619 12.311 -42.928 1.00 64.56 379 LYS A N 1
ATOM 2928 C CA . LYS A 1 379 ? -5.327 13.009 -43.077 1.00 64.56 379 LYS A CA 1
ATOM 2929 C C . LYS A 1 379 ? -5.405 14.265 -43.956 1.00 64.56 379 LYS A C 1
ATOM 2931 O O . LYS A 1 379 ? -4.689 15.233 -43.720 1.00 64.56 379 LYS A O 1
ATOM 2936 N N . GLN A 1 380 ? -6.264 14.273 -44.978 1.00 67.25 380 GLN A N 1
ATOM 2937 C CA . GLN A 1 380 ? -6.452 15.455 -45.831 1.00 67.25 380 GLN A CA 1
ATOM 2938 C C . GLN A 1 380 ? -7.234 16.578 -45.139 1.00 67.25 380 GLN A C 1
ATOM 2940 O O . GLN A 1 380 ? -6.974 17.752 -45.406 1.00 67.25 380 GLN A O 1
ATOM 2945 N N . LEU A 1 381 ? -8.190 16.244 -44.268 1.00 60.28 381 LEU A N 1
ATOM 2946 C CA . LEU A 1 381 ? -8.959 17.237 -43.513 1.00 60.28 381 LEU A CA 1
ATOM 2947 C C . LEU A 1 381 ? -8.107 17.926 -42.441 1.00 60.28 381 LEU A C 1
ATOM 2949 O O . LEU A 1 381 ? -8.192 19.145 -42.301 1.00 60.28 381 LEU A O 1
ATOM 2953 N N . GLU A 1 382 ? -7.230 17.180 -41.768 1.00 56.22 382 GLU A N 1
ATOM 2954 C CA . GLU A 1 382 ? -6.274 17.725 -40.792 1.00 56.22 382 GLU A CA 1
ATOM 2955 C C . GLU A 1 382 ? -5.346 18.774 -41.425 1.00 56.22 382 GLU A C 1
ATOM 2957 O O . GLU A 1 382 ? -5.192 19.875 -40.899 1.00 56.22 382 GLU A O 1
ATOM 2962 N N . SER A 1 383 ? -4.819 18.492 -42.621 1.00 58.53 383 SER A N 1
ATOM 2963 C CA . SER A 1 383 ? -3.975 19.433 -43.371 1.00 58.53 383 SER A CA 1
ATOM 2964 C C . SER A 1 383 ? -4.700 20.735 -43.757 1.00 58.53 383 SER A C 1
ATOM 2966 O O . SER A 1 383 ? -4.080 21.798 -43.789 1.00 58.53 383 SER A O 1
ATOM 2968 N N . ARG A 1 384 ? -6.011 20.687 -44.040 1.00 55.84 384 ARG A N 1
ATOM 2969 C CA . ARG A 1 384 ? -6.795 21.881 -44.418 1.00 55.84 384 ARG A CA 1
ATOM 2970 C C . ARG A 1 384 ? -7.153 22.760 -43.223 1.00 55.84 384 ARG A C 1
ATOM 2972 O O . ARG A 1 384 ? -7.235 23.973 -43.391 1.00 55.84 384 ARG A O 1
ATOM 2979 N N . ALA A 1 385 ? -7.354 22.170 -42.045 1.00 51.84 385 ALA A N 1
ATOM 2980 C CA . ALA A 1 385 ? -7.575 22.922 -40.810 1.00 51.84 385 ALA A CA 1
ATOM 2981 C C . ALA A 1 385 ? -6.351 23.784 -40.458 1.00 51.84 385 ALA A C 1
ATOM 2983 O O . ALA A 1 385 ? -6.501 24.936 -40.058 1.00 51.84 385 ALA A O 1
ATOM 2984 N N . GLN A 1 386 ? -5.152 23.255 -40.710 1.00 49.06 386 GLN A N 1
ATOM 2985 C CA . GLN A 1 386 ? -3.885 23.942 -40.469 1.00 49.06 386 GLN A CA 1
ATOM 2986 C C . GLN A 1 386 ? -3.717 25.193 -41.355 1.00 49.06 386 GLN A C 1
ATOM 2988 O O . GLN A 1 386 ? -3.409 26.272 -40.864 1.00 49.06 386 GLN A O 1
ATOM 2993 N N . ALA A 1 387 ? -4.052 25.094 -42.646 1.00 53.81 387 ALA A N 1
ATOM 2994 C CA . ALA A 1 387 ? -3.957 26.221 -43.582 1.00 53.81 387 ALA A CA 1
ATOM 2995 C C . ALA A 1 387 ? -4.940 27.379 -43.289 1.00 53.81 387 ALA A C 1
ATOM 2997 O O . ALA A 1 387 ? -4.702 28.513 -43.699 1.00 53.81 387 ALA A O 1
ATOM 2998 N N . LEU A 1 388 ? -6.057 27.113 -42.600 1.00 42.03 388 LEU A N 1
ATOM 2999 C CA . LEU A 1 388 ? -7.043 28.134 -42.215 1.00 42.03 388 LEU A CA 1
ATOM 3000 C C . LEU A 1 388 ? -6.610 28.939 -40.978 1.00 42.03 388 LEU A C 1
ATOM 3002 O O . LEU A 1 388 ? -6.961 30.115 -40.873 1.00 42.03 388 LEU A O 1
ATOM 3006 N N . GLY A 1 389 ? -5.824 28.335 -40.078 1.00 48.12 389 GLY A N 1
ATOM 3007 C CA . GLY A 1 389 ? -5.239 29.019 -38.919 1.00 48.12 389 GLY A CA 1
ATOM 3008 C C . GLY A 1 389 ? -4.257 30.125 -39.317 1.00 48.12 389 GLY A C 1
ATOM 3009 O O . GLY A 1 389 ? -4.260 31.201 -38.718 1.00 48.12 389 GLY A O 1
ATOM 3010 N N . ASP A 1 390 ? -3.502 29.912 -40.398 1.00 47.53 390 ASP A N 1
ATOM 3011 C CA . ASP A 1 390 ? -2.514 30.867 -40.916 1.00 47.53 390 ASP A CA 1
ATOM 3012 C C . ASP A 1 390 ? -3.133 32.183 -41.432 1.00 47.53 390 ASP A C 1
ATOM 3014 O O . ASP A 1 390 ? -2.504 33.239 -41.357 1.00 47.53 390 ASP A O 1
ATOM 3018 N N . VAL A 1 391 ? -4.380 32.159 -41.921 1.00 47.00 391 VAL A N 1
ATOM 3019 C CA . VAL A 1 391 ? -5.066 33.338 -42.494 1.00 47.00 391 VAL A CA 1
ATOM 3020 C C . VAL A 1 391 ? -5.662 34.249 -41.409 1.00 47.00 391 VAL A C 1
ATOM 3022 O O . VAL A 1 391 ? -5.752 35.467 -41.578 1.00 47.00 391 VAL A O 1
ATOM 3025 N N . LEU A 1 392 ? -6.041 33.683 -40.261 1.00 40.47 392 LEU A N 1
ATOM 3026 C CA . LEU A 1 392 ? -6.623 34.423 -39.134 1.00 40.47 392 LEU A CA 1
ATOM 3027 C C . LEU A 1 392 ? -5.601 35.318 -38.407 1.00 40.47 392 LEU A C 1
ATOM 3029 O O . LEU A 1 392 ? -5.984 36.319 -37.806 1.00 40.47 392 LEU A O 1
ATOM 3033 N N . ALA A 1 393 ? -4.304 35.016 -38.514 1.00 47.97 393 ALA A N 1
ATOM 3034 C CA . ALA A 1 393 ? -3.224 35.743 -37.840 1.00 47.97 393 ALA A CA 1
ATOM 3035 C C . ALA A 1 393 ? -2.897 37.135 -38.437 1.00 47.97 393 ALA A C 1
ATOM 3037 O O . ALA A 1 393 ? -2.096 37.875 -37.862 1.00 47.97 393 ALA A O 1
ATOM 3038 N N . THR A 1 394 ? -3.488 37.508 -39.580 1.00 45.09 394 THR A N 1
ATOM 3039 C CA . THR A 1 394 ? -3.116 38.715 -40.353 1.00 45.09 394 THR A CA 1
ATOM 3040 C C . THR A 1 394 ? -4.030 39.947 -40.200 1.00 45.09 394 THR A C 1
ATOM 3042 O O . THR A 1 394 ? -3.796 40.948 -40.873 1.00 45.09 394 THR A O 1
ATOM 3045 N N . LEU A 1 395 ? -5.039 39.946 -39.318 1.00 37.19 395 LEU A N 1
ATOM 3046 C CA . LEU A 1 395 ? -5.963 41.090 -39.142 1.00 37.19 395 LEU A CA 1
ATOM 3047 C C . LEU A 1 395 ? -5.520 42.078 -38.022 1.00 37.19 395 LEU A C 1
ATOM 3049 O O . LEU A 1 395 ? -4.977 41.639 -37.007 1.00 37.19 395 LEU A O 1
ATOM 3053 N N . PRO A 1 396 ? -5.722 43.408 -38.165 1.00 35.94 396 PRO A N 1
ATOM 3054 C CA . PRO A 1 396 ? -5.388 44.412 -37.137 1.00 35.94 396 PRO A CA 1
ATOM 3055 C C . PRO A 1 396 ? -6.574 44.799 -36.218 1.00 35.94 396 PRO A C 1
ATOM 3057 O O . PRO A 1 396 ? -7.712 44.856 -36.678 1.00 35.94 396 PRO A O 1
ATOM 3060 N N . SER A 1 397 ? -6.310 45.151 -34.946 1.00 35.75 397 SER A N 1
ATOM 3061 C CA . SER A 1 397 ? -7.308 45.686 -33.989 1.00 35.75 397 SER A CA 1
ATOM 3062 C C . SER A 1 397 ? -6.738 46.758 -33.030 1.00 35.75 397 SER A C 1
ATOM 3064 O O . SER A 1 397 ? -5.548 46.760 -32.721 1.00 35.75 397 SER A O 1
ATOM 3066 N N . THR A 1 398 ? -7.607 47.694 -32.619 1.00 30.70 398 THR A N 1
ATOM 3067 C CA . THR A 1 398 ? -7.376 49.000 -31.949 1.00 30.70 398 THR A CA 1
ATOM 3068 C C . THR A 1 398 ? -7.121 48.943 -30.426 1.00 30.70 398 THR A C 1
ATOM 3070 O O . THR A 1 398 ? -7.714 48.092 -29.768 1.00 30.70 398 THR A O 1
ATOM 3073 N N . PRO A 1 399 ? -6.334 49.873 -29.833 1.00 31.52 399 PRO A N 1
ATOM 3074 C CA . PRO A 1 399 ? -6.005 49.883 -28.397 1.00 31.52 399 PRO A CA 1
ATOM 3075 C C . PRO A 1 399 ? -7.107 50.491 -27.500 1.00 31.52 399 PRO A C 1
ATOM 3077 O O . PRO A 1 399 ? -7.740 51.480 -27.870 1.00 31.52 399 PRO A O 1
ATOM 3080 N N . LEU A 1 400 ? -7.296 49.927 -26.296 1.00 29.53 400 LEU A N 1
ATOM 3081 C CA . LEU A 1 400 ? -8.251 50.363 -25.263 1.00 29.53 400 LEU A CA 1
ATOM 3082 C C . LEU A 1 400 ? -7.527 50.655 -23.926 1.00 29.53 400 LEU A C 1
ATOM 3084 O O . LEU A 1 400 ? -7.065 49.737 -23.263 1.00 29.53 400 LEU A O 1
ATOM 3088 N N . VAL A 1 401 ? -7.541 51.941 -23.542 1.00 31.78 401 VAL A N 1
ATOM 3089 C CA . VAL A 1 401 ? -7.407 52.536 -22.187 1.00 31.78 401 VAL A CA 1
ATOM 3090 C C . VAL A 1 401 ? -6.023 52.562 -21.502 1.00 31.78 401 VAL A C 1
ATOM 3092 O O . VAL A 1 401 ? -5.429 51.541 -21.183 1.00 31.78 401 VAL A O 1
ATOM 3095 N N . SER A 1 402 ? -5.589 53.782 -21.150 1.00 28.58 402 SER A N 1
ATOM 3096 C CA . SER A 1 402 ? -4.463 54.121 -20.266 1.00 28.58 402 SER A CA 1
ATOM 3097 C C . SER A 1 402 ? -4.969 54.673 -18.918 1.00 28.58 402 SER A C 1
ATOM 3099 O O . SER A 1 402 ? -5.590 55.739 -18.894 1.00 28.58 402 SER A O 1
ATOM 3101 N N . GLY A 1 403 ? -4.691 54.003 -17.794 1.00 30.19 403 GLY A N 1
ATOM 3102 C CA . GLY A 1 403 ? -4.916 54.543 -16.441 1.00 30.19 403 GLY A CA 1
ATOM 3103 C C . GLY A 1 403 ? -4.263 53.691 -15.330 1.00 30.19 403 GLY A C 1
ATOM 3104 O O . GLY A 1 403 ? -4.181 52.478 -15.512 1.00 30.19 403 GLY A O 1
ATOM 3105 N N . PRO A 1 404 ? -3.778 54.271 -14.205 1.00 29.45 404 PRO A N 1
ATOM 3106 C CA . PRO A 1 404 ? -3.003 53.554 -13.180 1.00 29.45 404 PRO A CA 1
ATOM 3107 C C . PRO A 1 404 ? -3.888 52.790 -12.172 1.00 29.45 404 PRO A C 1
ATOM 3109 O O . PRO A 1 404 ? -4.970 53.259 -11.824 1.00 29.45 404 PRO A O 1
ATOM 3112 N N . ILE A 1 405 ? -3.400 51.650 -11.662 1.00 28.72 405 ILE A N 1
ATOM 3113 C CA . ILE A 1 405 ? -4.005 50.853 -10.574 1.00 28.72 405 ILE A CA 1
ATOM 3114 C C . ILE A 1 405 ? -3.101 50.962 -9.331 1.00 28.72 405 ILE A C 1
ATOM 3116 O O . ILE A 1 405 ? -1.903 50.709 -9.434 1.00 28.72 405 ILE A O 1
ATOM 3120 N N . ASP A 1 406 ? -3.662 51.319 -8.170 1.00 25.91 406 ASP A N 1
ATOM 3121 C CA . ASP A 1 406 ? -2.944 51.427 -6.887 1.00 25.91 406 ASP A CA 1
ATOM 3122 C C . ASP A 1 406 ? -2.779 50.058 -6.182 1.00 25.91 406 ASP A C 1
ATOM 3124 O O . ASP A 1 406 ? -3.751 49.341 -5.944 1.00 25.91 406 ASP A O 1
ATOM 3128 N N . GLY A 1 407 ? -1.534 49.725 -5.812 1.00 30.95 407 GLY A N 1
ATOM 3129 C CA . GLY A 1 407 ? -1.077 48.542 -5.057 1.00 30.95 407 GLY A CA 1
ATOM 3130 C C . GLY A 1 407 ? 0.439 48.644 -4.765 1.00 30.95 407 GLY A C 1
ATOM 3131 O O . GLY A 1 407 ? 1.111 49.447 -5.411 1.00 30.95 407 GLY A O 1
ATOM 3132 N N . PRO A 1 408 ? 1.023 47.900 -3.796 1.00 29.56 408 PRO A N 1
ATOM 3133 C CA . PRO A 1 408 ? 2.248 48.299 -3.077 1.00 29.56 408 PRO A CA 1
ATOM 3134 C C . PRO A 1 408 ? 3.581 48.105 -3.828 1.00 29.56 408 PRO A C 1
ATOM 3136 O O . PRO A 1 408 ? 4.626 47.964 -3.196 1.00 29.56 408 PRO A O 1
ATOM 3139 N N . ILE A 1 409 ? 3.583 48.125 -5.162 1.00 31.59 409 ILE A N 1
ATOM 3140 C CA . ILE A 1 409 ? 4.808 48.198 -5.968 1.00 31.59 409 ILE A CA 1
ATOM 3141 C C . ILE A 1 409 ? 4.543 49.141 -7.146 1.00 31.59 409 ILE A C 1
ATOM 3143 O O . ILE A 1 409 ? 3.977 48.749 -8.162 1.00 31.59 409 ILE A O 1
ATOM 3147 N N . SER A 1 410 ? 4.954 50.402 -7.002 1.00 25.64 410 SER A N 1
ATOM 3148 C CA . SER A 1 410 ? 4.962 51.365 -8.104 1.00 25.64 410 SER A CA 1
ATOM 3149 C C . SER A 1 410 ? 6.205 51.131 -8.964 1.00 25.64 410 SER A C 1
ATOM 3151 O O . SER A 1 410 ? 7.329 51.305 -8.490 1.00 25.64 410 SER A O 1
ATOM 3153 N N . VAL A 1 411 ? 6.008 50.723 -10.220 1.00 32.06 411 VAL A N 1
ATOM 3154 C CA . VAL A 1 411 ? 7.053 50.712 -11.255 1.00 32.06 411 VAL A CA 1
ATOM 3155 C C . VAL A 1 411 ? 6.721 51.847 -12.234 1.00 32.06 411 VAL A C 1
ATOM 3157 O O . VAL A 1 411 ? 5.637 51.819 -12.820 1.00 32.06 411 VAL A O 1
ATOM 3160 N N . PRO A 1 412 ? 7.567 52.877 -12.416 1.00 31.47 412 PRO A N 1
ATOM 3161 C CA . PRO A 1 412 ? 7.223 53.999 -13.287 1.00 31.47 412 PRO A CA 1
ATOM 3162 C C . PRO A 1 412 ? 7.344 53.627 -14.778 1.00 31.47 412 PRO A C 1
ATOM 3164 O O . PRO A 1 412 ? 8.329 53.014 -15.173 1.00 31.47 412 PRO A O 1
ATOM 3167 N N . GLN A 1 413 ? 6.396 54.110 -15.596 1.00 37.31 413 GLN A N 1
ATOM 3168 C CA . GLN A 1 413 ? 6.448 54.225 -17.072 1.00 37.31 413 GLN A CA 1
ATOM 3169 C C . GLN A 1 413 ? 6.361 52.934 -17.915 1.00 37.31 413 GLN A C 1
ATOM 3171 O O . GLN A 1 413 ? 7.247 52.659 -18.719 1.00 37.31 413 GLN A O 1
ATOM 3176 N N . VAL A 1 414 ? 5.247 52.198 -17.831 1.00 38.97 414 VAL A N 1
ATOM 3177 C CA . VAL A 1 414 ? 4.923 51.119 -18.788 1.00 38.97 414 VAL A CA 1
ATOM 3178 C C . VAL A 1 414 ? 3.558 51.389 -19.432 1.00 38.97 414 VAL A C 1
ATOM 3180 O O . VAL A 1 414 ? 2.549 51.455 -18.732 1.00 38.97 414 VAL A O 1
ATOM 3183 N N . GLU A 1 415 ? 3.514 51.558 -20.759 1.00 33.78 415 GLU A N 1
ATOM 3184 C CA . GLU A 1 415 ? 2.261 51.566 -21.535 1.00 33.78 415 GLU A CA 1
ATOM 3185 C C . GLU A 1 415 ? 1.801 50.126 -21.809 1.00 33.78 415 GLU A C 1
ATOM 3187 O O . GLU A 1 415 ? 2.585 49.281 -22.244 1.00 33.78 415 GLU A O 1
ATOM 3192 N N . LEU A 1 416 ? 0.524 49.853 -21.531 1.00 34.59 416 LEU A N 1
ATOM 3193 C CA . LEU A 1 416 ? -0.087 48.523 -21.517 1.00 34.59 416 LEU A CA 1
ATOM 3194 C C . LEU A 1 416 ? -1.063 48.392 -22.697 1.00 34.59 416 LEU A C 1
ATOM 3196 O O . LEU A 1 416 ? -1.985 49.195 -22.831 1.00 34.59 416 LEU A O 1
ATOM 3200 N N . HIS A 1 417 ? -0.893 47.369 -23.539 1.00 35.19 417 HIS A N 1
ATOM 3201 C CA . HIS A 1 417 ? -1.813 47.063 -24.643 1.00 35.19 417 HIS A CA 1
ATOM 3202 C C . HIS A 1 417 ? -2.394 45.655 -24.469 1.00 35.19 417 HIS A C 1
ATOM 3204 O O . HIS A 1 417 ? -1.634 44.691 -24.430 1.00 35.19 417 HIS A O 1
ATOM 3210 N N . ALA A 1 418 ? -3.724 45.534 -24.397 1.00 30.91 418 ALA A N 1
ATOM 3211 C CA . ALA A 1 418 ? -4.433 44.257 -24.263 1.00 30.91 418 ALA A CA 1
ATOM 3212 C C . ALA A 1 418 ? -5.064 43.811 -25.597 1.00 30.91 418 ALA A C 1
ATOM 3214 O O . ALA A 1 418 ? -5.635 44.627 -26.323 1.00 30.91 418 ALA A O 1
ATOM 3215 N N . LEU A 1 419 ? -4.992 42.512 -25.905 1.00 35.69 419 LEU A N 1
ATOM 3216 C CA . LEU A 1 419 ? -5.679 41.876 -27.035 1.00 35.69 419 LEU A CA 1
ATOM 3217 C C . LEU A 1 419 ? -6.253 40.527 -26.581 1.00 35.69 419 LEU A C 1
ATOM 3219 O O . LEU A 1 419 ? -5.528 39.769 -25.943 1.00 35.69 419 LEU A O 1
ATOM 3223 N N . ASP A 1 420 ? -7.507 40.235 -26.931 1.00 33.34 420 ASP A N 1
ATOM 3224 C CA . ASP A 1 420 ? -8.242 39.036 -26.499 1.00 33.34 420 ASP A CA 1
ATOM 3225 C C . ASP A 1 420 ? -8.471 38.086 -27.693 1.00 33.34 420 ASP A C 1
ATOM 3227 O O . ASP A 1 420 ? -8.994 38.514 -28.728 1.00 33.34 420 ASP A O 1
ATOM 3231 N N . LEU A 1 421 ? -8.036 36.819 -27.599 1.00 37.81 421 LEU A N 1
ATOM 3232 C CA . LEU A 1 421 ? -8.112 35.828 -28.693 1.00 37.81 421 LEU A CA 1
ATOM 3233 C C . LEU A 1 421 ? -8.392 34.385 -28.185 1.00 37.81 421 LEU A C 1
ATOM 3235 O O . LEU A 1 421 ? -7.905 34.018 -27.117 1.00 37.81 421 LEU A O 1
ATOM 3239 N N . PRO A 1 422 ? -9.113 33.515 -28.937 1.00 32.94 422 PRO A N 1
ATOM 3240 C CA . PRO A 1 422 ? -9.486 32.160 -28.490 1.00 32.94 422 PRO A CA 1
ATOM 3241 C C . PRO A 1 422 ? -8.483 31.045 -28.886 1.00 32.94 422 PRO A C 1
ATOM 3243 O O . PRO A 1 422 ? -7.873 31.102 -29.949 1.00 32.94 422 PRO A O 1
ATOM 3246 N N . GLY A 1 423 ? -8.349 30.015 -28.029 1.00 31.95 423 GLY A N 1
ATOM 3247 C CA . GLY A 1 423 ? -7.214 29.070 -27.873 1.00 31.95 423 GLY A CA 1
ATOM 3248 C C . GLY A 1 423 ? -6.926 27.945 -28.912 1.00 31.95 423 GLY A C 1
ATOM 3249 O O . GLY A 1 423 ? -7.851 27.339 -29.441 1.00 31.95 423 GLY A O 1
ATOM 3250 N N . GLY A 1 424 ? -5.636 27.575 -29.095 1.00 32.88 424 GLY A N 1
ATOM 3251 C CA . GLY A 1 424 ? -5.085 26.382 -29.784 1.00 32.88 424 GLY A CA 1
ATOM 3252 C C . GLY A 1 424 ? -3.543 26.400 -30.019 1.00 32.88 424 GLY A C 1
ATOM 3253 O O . GLY A 1 424 ? -2.954 27.440 -30.277 1.00 32.88 424 GLY A O 1
ATOM 3254 N N . GLY A 1 425 ? -2.861 25.244 -29.951 1.00 37.25 425 GLY A N 1
ATOM 3255 C CA . GLY A 1 425 ? -1.393 25.064 -29.806 1.00 37.25 425 GLY A CA 1
ATOM 3256 C C . GLY A 1 425 ? -0.403 25.598 -30.870 1.00 37.25 425 GLY A C 1
ATOM 3257 O O . GLY A 1 425 ? 0.792 25.341 -30.734 1.00 37.25 425 GLY A O 1
ATOM 3258 N N . GLU A 1 426 ? -0.819 26.363 -31.883 1.00 42.59 426 GLU A N 1
ATOM 3259 C CA . GLU A 1 426 ? 0.086 26.969 -32.889 1.00 42.59 426 GLU A CA 1
ATOM 3260 C C . GLU A 1 426 ? 0.519 28.424 -32.558 1.00 42.59 426 GLU A C 1
ATOM 3262 O O . GLU A 1 426 ? 1.274 29.054 -33.303 1.00 42.59 426 GLU A O 1
ATOM 3267 N N . PHE A 1 427 ? 0.136 28.944 -31.384 1.00 48.50 427 PHE A N 1
ATOM 3268 C CA . PHE A 1 427 ? 0.336 30.342 -30.958 1.00 48.50 427 PHE A CA 1
ATOM 3269 C C . PHE A 1 427 ? 1.773 30.856 -30.858 1.00 48.50 427 PHE A C 1
ATOM 3271 O O . PHE A 1 427 ? 2.009 32.050 -31.048 1.00 48.50 427 PHE A O 1
ATOM 3278 N N . SER A 1 428 ? 2.746 29.993 -30.556 1.00 41.41 428 SER A N 1
ATOM 3279 C CA . SER A 1 428 ? 4.133 30.422 -30.318 1.00 41.41 428 SER A CA 1
ATOM 3280 C C . SER A 1 428 ? 4.745 31.124 -31.538 1.00 41.41 428 SER A C 1
ATOM 3282 O O . SER A 1 428 ? 5.517 32.070 -31.385 1.00 41.41 428 SER A O 1
ATOM 3284 N N . LYS A 1 429 ? 4.364 30.709 -32.752 1.00 43.31 429 LYS A N 1
ATOM 3285 C CA . LYS A 1 429 ? 4.893 31.278 -34.001 1.00 43.31 429 LYS A CA 1
ATOM 3286 C C . LYS A 1 429 ? 4.237 32.613 -34.360 1.00 43.31 429 LYS A C 1
ATOM 3288 O O . LYS A 1 429 ? 4.914 33.498 -34.878 1.00 43.31 429 LYS A O 1
ATOM 3293 N N . VAL A 1 430 ? 2.949 32.772 -34.048 1.00 42.84 430 VAL A N 1
ATOM 3294 C CA . VAL A 1 430 ? 2.187 34.011 -34.284 1.00 42.84 430 VAL A CA 1
ATOM 3295 C C . VAL A 1 430 ? 2.614 35.109 -33.303 1.00 42.84 430 VAL A C 1
ATOM 3297 O O . VAL A 1 430 ? 2.862 36.239 -33.721 1.00 42.84 430 VAL A O 1
ATOM 3300 N N . LEU A 1 431 ? 2.798 34.768 -32.021 1.00 47.28 431 LEU A N 1
ATOM 3301 C CA . LEU A 1 431 ? 3.251 35.704 -30.982 1.00 47.28 431 LEU A CA 1
ATOM 3302 C C . LEU A 1 431 ? 4.677 36.217 -31.238 1.00 47.28 431 LEU A C 1
ATOM 3304 O O . LEU A 1 431 ? 4.932 37.408 -31.080 1.00 47.28 431 LEU A O 1
ATOM 3308 N N . LYS A 1 432 ? 5.578 35.347 -31.716 1.00 49.38 432 LYS A N 1
ATOM 3309 C CA . LYS A 1 432 ? 6.971 35.708 -32.028 1.00 49.38 432 LYS A CA 1
ATOM 3310 C C . LYS A 1 432 ? 7.086 36.678 -33.213 1.00 49.38 432 LYS A C 1
ATOM 3312 O O . LYS A 1 432 ? 7.852 37.632 -33.160 1.00 49.38 432 LYS A O 1
ATOM 3317 N N . ARG A 1 433 ? 6.256 36.507 -34.249 1.00 49.06 433 ARG A N 1
ATOM 3318 C CA . ARG A 1 433 ? 6.200 37.459 -35.376 1.00 49.06 433 ARG A CA 1
ATOM 3319 C C . ARG A 1 433 ? 5.578 38.802 -34.992 1.00 49.06 433 ARG A C 1
ATOM 3321 O O . ARG A 1 433 ? 5.957 39.831 -35.541 1.00 49.06 433 ARG A O 1
ATOM 3328 N N . ARG A 1 434 ? 4.630 38.820 -34.047 1.00 47.53 434 ARG A N 1
ATOM 3329 C CA . ARG A 1 434 ? 4.019 40.068 -33.560 1.00 47.53 434 ARG A CA 1
ATOM 3330 C C . ARG A 1 434 ? 4.980 40.865 -32.669 1.00 47.53 434 ARG A C 1
ATOM 3332 O O . ARG A 1 434 ? 4.983 42.088 -32.765 1.00 47.53 434 ARG A O 1
ATOM 3339 N N . SER A 1 435 ? 5.814 40.195 -31.862 1.00 45.78 435 SER A N 1
ATOM 3340 C CA . SER A 1 435 ? 6.871 40.860 -31.080 1.00 45.78 435 SER A CA 1
ATOM 3341 C C . SER A 1 435 ? 7.953 41.476 -31.969 1.00 45.78 435 SER A C 1
ATOM 3343 O O . SER A 1 435 ? 8.421 42.570 -31.678 1.00 45.78 435 SER A O 1
ATOM 3345 N N . GLU A 1 436 ? 8.298 40.822 -33.081 1.00 51.81 436 GLU A N 1
ATOM 3346 C CA . GLU A 1 436 ? 9.246 41.354 -34.072 1.00 51.81 436 GLU A CA 1
ATOM 3347 C C . GLU A 1 436 ? 8.691 42.614 -34.769 1.00 51.81 436 GLU A C 1
ATOM 3349 O O . GLU A 1 436 ? 9.394 43.612 -34.885 1.00 51.81 436 GLU A O 1
ATOM 3354 N N . PHE A 1 437 ? 7.401 42.630 -35.130 1.00 48.28 437 PHE A N 1
ATOM 3355 C CA . PHE A 1 437 ? 6.750 43.797 -35.748 1.00 48.28 437 PHE A CA 1
ATOM 3356 C C . PHE A 1 437 ? 6.624 45.014 -34.808 1.00 48.28 437 PHE A C 1
ATOM 3358 O O . PHE A 1 437 ? 6.711 46.156 -35.253 1.00 48.28 437 PHE A O 1
ATOM 3365 N N . LEU A 1 438 ? 6.412 44.793 -33.504 1.00 46.56 438 LEU A N 1
ATOM 3366 C CA . LEU A 1 438 ? 6.342 45.877 -32.511 1.00 46.56 438 LEU A CA 1
ATOM 3367 C C . LEU A 1 438 ? 7.727 46.453 -32.179 1.00 46.56 438 LEU A C 1
ATOM 3369 O O . LEU A 1 438 ? 7.835 47.654 -31.935 1.00 46.56 438 LEU A O 1
ATOM 3373 N N . ALA A 1 439 ? 8.783 45.634 -32.242 1.00 50.31 439 ALA A N 1
ATOM 3374 C CA . ALA A 1 439 ? 10.164 46.096 -32.098 1.00 50.31 439 ALA A CA 1
ATOM 3375 C C . ALA A 1 439 ? 10.578 47.065 -33.226 1.00 50.31 439 ALA A C 1
ATOM 3377 O O . ALA A 1 439 ? 11.319 48.014 -32.979 1.00 50.31 439 ALA A O 1
ATOM 3378 N N . GLU A 1 440 ? 10.045 46.893 -34.441 1.00 51.34 440 GLU A N 1
ATOM 3379 C CA . GLU A 1 440 ? 10.308 47.785 -35.582 1.00 51.34 440 GLU A CA 1
ATOM 3380 C C . GLU A 1 440 ? 9.615 49.164 -35.478 1.00 51.34 440 GLU A C 1
ATOM 3382 O O . GLU A 1 440 ? 10.017 50.099 -36.169 1.00 51.34 440 GLU A O 1
ATOM 3387 N N . GLN A 1 441 ? 8.602 49.331 -34.614 1.00 48.72 441 GLN A N 1
ATOM 3388 C CA . GLN A 1 441 ? 7.820 50.578 -34.480 1.00 48.72 441 GLN A CA 1
ATOM 3389 C C . GLN A 1 441 ? 8.336 51.548 -33.391 1.00 48.72 441 GLN A C 1
ATOM 3391 O O . GLN A 1 441 ? 7.811 52.653 -33.266 1.00 48.72 441 GLN A O 1
ATOM 3396 N N . GLY A 1 442 ? 9.399 51.200 -32.655 1.00 40.75 442 GLY A N 1
ATOM 3397 C CA . GLY A 1 442 ? 10.239 52.184 -31.954 1.00 40.75 442 GLY A CA 1
ATOM 3398 C C . GLY A 1 442 ? 9.721 52.782 -30.634 1.00 40.75 442 GLY A C 1
ATOM 3399 O O . GLY A 1 442 ? 9.933 53.971 -30.401 1.00 40.75 442 GLY A O 1
ATOM 3400 N N . SER A 1 443 ? 9.111 51.999 -29.734 1.00 41.19 443 SER A N 1
ATOM 3401 C CA . SER A 1 443 ? 8.856 52.425 -28.342 1.00 41.19 443 SER A CA 1
ATOM 3402 C C . SER A 1 443 ? 9.695 51.611 -27.329 1.00 41.19 443 SER A C 1
ATOM 3404 O O . SER A 1 443 ? 9.353 50.469 -27.015 1.00 41.19 443 SER A O 1
ATOM 3406 N N . PRO A 1 444 ? 10.801 52.167 -26.790 1.00 41.72 444 PRO A N 1
ATOM 3407 C CA . PRO A 1 444 ? 11.810 51.396 -26.047 1.00 41.72 444 PRO A CA 1
ATOM 3408 C C . PRO A 1 444 ? 11.382 50.883 -24.655 1.00 41.72 444 PRO A C 1
ATOM 3410 O O . PRO A 1 444 ? 12.083 50.056 -24.090 1.00 41.72 444 PRO A O 1
ATOM 3413 N N . ASN A 1 445 ? 10.217 51.281 -24.121 1.00 41.91 445 ASN A N 1
ATOM 3414 C CA . ASN A 1 445 ? 9.758 50.913 -22.764 1.00 41.91 445 ASN A CA 1
ATOM 3415 C C . ASN A 1 445 ? 8.358 50.259 -22.705 1.00 41.91 445 ASN A C 1
ATOM 3417 O O . ASN A 1 445 ? 7.671 50.337 -21.687 1.00 41.91 445 ASN A O 1
ATOM 3421 N N . SER A 1 446 ? 7.893 49.617 -23.778 1.00 37.50 446 SER A N 1
ATOM 3422 C CA . SER A 1 446 ? 6.586 48.941 -23.777 1.00 37.50 446 SER A CA 1
ATOM 3423 C C . SER A 1 446 ? 6.692 47.466 -23.345 1.00 37.50 446 SER A C 1
ATOM 3425 O O . SER A 1 446 ? 7.572 46.730 -23.793 1.00 37.50 446 SER A O 1
ATOM 3427 N N . VAL A 1 447 ? 5.790 47.018 -22.460 1.00 41.56 447 VAL A N 1
ATOM 3428 C CA . VAL A 1 447 ? 5.612 45.601 -22.085 1.00 41.56 447 VAL A CA 1
ATOM 3429 C C . VAL A 1 447 ? 4.256 45.154 -22.614 1.00 41.56 447 VAL A C 1
ATOM 3431 O O . VAL A 1 447 ? 3.228 45.745 -22.281 1.00 41.56 447 VAL A O 1
ATOM 3434 N N . LEU A 1 448 ? 4.239 44.109 -23.444 1.00 37.97 448 LEU A N 1
ATOM 3435 C CA . LEU A 1 448 ? 3.002 43.586 -24.014 1.00 37.97 448 LEU A CA 1
ATOM 3436 C C . LEU A 1 448 ? 2.448 42.483 -23.104 1.00 37.97 448 LEU A C 1
ATOM 3438 O O . LEU A 1 448 ? 3.048 41.415 -22.960 1.00 37.97 448 LEU A O 1
ATOM 3442 N N . LEU A 1 449 ? 1.287 42.739 -22.505 1.00 37.47 449 LEU A N 1
ATOM 3443 C CA . LEU A 1 449 ? 0.523 41.764 -21.729 1.00 37.47 449 LEU A CA 1
ATOM 3444 C C . LEU A 1 449 ? -0.633 41.254 -22.591 1.00 37.47 449 LEU A C 1
ATOM 3446 O O . LEU A 1 449 ? -1.582 41.983 -22.872 1.00 37.47 449 LEU A O 1
ATOM 3450 N N . VAL A 1 450 ? -0.548 39.996 -23.022 1.00 36.56 450 VAL A N 1
ATOM 3451 C CA . VAL A 1 450 ? -1.617 39.352 -23.792 1.00 36.56 450 VAL A CA 1
ATOM 3452 C C . VAL A 1 450 ? -2.470 38.537 -22.824 1.00 36.56 450 VAL A C 1
ATOM 3454 O O . VAL A 1 450 ? -1.982 37.606 -22.179 1.00 36.56 450 VAL A O 1
ATOM 3457 N N . LEU A 1 451 ? -3.741 38.917 -22.709 1.00 33.66 451 LEU A N 1
ATOM 3458 C CA . LEU A 1 451 ? -4.757 38.197 -21.948 1.00 33.66 451 LEU A CA 1
ATOM 3459 C C . LEU A 1 451 ? -5.437 37.203 -22.890 1.00 33.66 451 LEU A C 1
ATOM 3461 O O . LEU A 1 451 ? -6.057 37.599 -23.871 1.00 33.66 451 LEU A O 1
ATOM 3465 N N . LEU A 1 452 ? -5.301 35.911 -22.607 1.00 32.25 452 LEU A N 1
ATOM 3466 C CA . LEU A 1 452 ? -6.010 34.847 -23.320 1.00 32.25 452 LEU A CA 1
ATOM 3467 C C . LEU A 1 452 ? -7.023 34.249 -22.341 1.00 32.25 452 LEU A C 1
ATOM 3469 O O . LEU A 1 452 ? -6.707 33.311 -21.605 1.00 32.25 452 LEU A O 1
ATOM 3473 N N . GLY A 1 453 ? -8.225 34.826 -22.268 1.00 43.91 453 GLY A N 1
ATOM 3474 C CA . GLY A 1 453 ? -9.224 34.430 -21.270 1.00 43.91 453 GLY A CA 1
ATOM 3475 C C . GLY A 1 453 ? -8.717 34.599 -19.827 1.00 43.91 453 GLY A C 1
ATOM 3476 O O . GLY A 1 453 ? -8.377 35.703 -19.416 1.00 43.91 453 GLY A O 1
ATOM 3477 N N . SER A 1 454 ? -8.662 33.514 -19.042 1.00 28.55 454 SER A N 1
ATOM 3478 C CA . SER A 1 454 ? -8.229 33.521 -17.630 1.00 28.55 454 SER A CA 1
ATOM 3479 C C . SER A 1 454 ? -6.711 33.399 -17.416 1.00 28.55 454 SER A C 1
ATOM 3481 O O . SER A 1 454 ? -6.270 33.222 -16.282 1.00 28.55 454 SER A O 1
ATOM 3483 N N . GLN A 1 455 ? -5.899 33.472 -18.476 1.00 32.62 455 GLN A N 1
ATOM 3484 C CA . GLN A 1 455 ? -4.437 33.405 -18.392 1.00 32.62 455 GLN A CA 1
ATOM 3485 C C . GLN A 1 455 ? -3.783 34.722 -18.825 1.00 32.62 455 GLN A C 1
ATOM 3487 O O . GLN A 1 455 ? -4.152 35.315 -19.840 1.00 32.62 455 GLN A O 1
ATOM 3492 N N . VAL A 1 456 ? -2.762 35.143 -18.074 1.00 31.06 456 VAL A N 1
ATOM 3493 C CA . VAL A 1 456 ? -1.914 36.303 -18.380 1.00 31.06 456 VAL A CA 1
ATOM 3494 C C . VAL A 1 456 ? -0.582 35.808 -18.943 1.00 31.06 456 VAL A C 1
ATOM 3496 O O . VAL A 1 456 ? 0.136 35.074 -18.263 1.00 31.06 456 VAL A O 1
ATOM 3499 N N . ALA A 1 457 ? -0.219 36.231 -20.155 1.00 36.62 457 ALA A N 1
ATOM 3500 C CA . ALA A 1 457 ? 1.122 36.039 -20.705 1.00 36.62 457 ALA A CA 1
ATOM 3501 C C . ALA A 1 457 ? 1.831 37.398 -20.835 1.00 36.62 457 ALA A C 1
ATOM 3503 O O . ALA A 1 457 ? 1.322 38.310 -21.486 1.00 36.62 457 ALA A O 1
ATOM 3504 N N . CYS A 1 458 ? 3.005 37.535 -20.210 1.00 36.56 458 CYS A N 1
ATOM 3505 C CA . CYS A 1 458 ? 3.815 38.755 -20.235 1.00 36.56 458 CYS A CA 1
ATOM 3506 C C . CYS A 1 458 ? 5.002 38.578 -21.192 1.00 36.56 458 CYS A C 1
ATOM 3508 O O . CYS A 1 458 ? 5.776 37.632 -21.037 1.00 36.56 458 CYS A O 1
ATOM 3510 N N . ILE A 1 459 ? 5.151 39.472 -22.172 1.00 42.59 459 ILE A N 1
ATOM 3511 C CA . ILE A 1 459 ? 6.335 39.545 -23.037 1.00 42.59 459 ILE A CA 1
ATOM 3512 C C . ILE A 1 459 ? 6.987 40.910 -22.801 1.00 42.59 459 ILE A C 1
ATOM 3514 O O . ILE A 1 459 ? 6.427 41.949 -23.154 1.00 42.59 459 ILE A O 1
ATOM 3518 N N . ALA A 1 460 ? 8.163 40.902 -22.170 1.00 38.16 460 ALA A N 1
ATOM 3519 C CA . ALA A 1 460 ? 8.968 42.098 -21.942 1.00 38.16 460 ALA A CA 1
ATOM 3520 C C . ALA A 1 460 ? 9.928 42.340 -23.117 1.00 38.16 460 ALA A C 1
ATOM 3522 O O . ALA A 1 460 ? 10.483 41.392 -23.678 1.00 38.16 460 ALA A O 1
ATOM 3523 N N . ASN A 1 461 ? 10.111 43.611 -23.479 1.00 38.16 461 ASN A N 1
ATOM 3524 C CA . ASN A 1 461 ? 11.057 44.030 -24.507 1.00 38.16 461 ASN A CA 1
ATOM 3525 C C . ASN A 1 461 ? 12.512 43.861 -24.021 1.00 38.16 461 ASN A C 1
ATOM 3527 O O . ASN A 1 461 ? 12.797 43.966 -22.828 1.00 38.16 461 ASN A O 1
ATOM 3531 N N . ALA A 1 462 ? 13.425 43.583 -24.951 1.00 39.25 462 ALA A N 1
ATOM 3532 C CA . ALA A 1 462 ? 14.757 43.030 -24.686 1.00 39.25 462 ALA A CA 1
ATOM 3533 C C . ALA A 1 462 ? 15.760 43.976 -23.989 1.00 39.25 462 ALA A C 1
ATOM 3535 O O . ALA A 1 462 ? 16.856 43.537 -23.654 1.00 39.25 462 ALA A O 1
ATOM 3536 N N . GLU A 1 463 ? 15.411 45.243 -23.745 1.00 34.84 463 GLU A N 1
ATOM 3537 C CA . GLU A 1 463 ? 16.341 46.247 -23.196 1.00 34.84 463 GLU A CA 1
ATOM 3538 C C . GLU A 1 463 ? 16.114 46.592 -21.709 1.00 34.84 463 GLU A C 1
ATOM 3540 O O . GLU A 1 463 ? 16.925 47.302 -21.117 1.00 34.84 463 GLU A O 1
ATOM 3545 N N . ALA A 1 464 ? 15.075 46.056 -21.053 1.00 34.31 464 ALA A N 1
ATOM 3546 C CA . ALA A 1 464 ? 14.874 46.240 -19.613 1.00 34.31 464 ALA A CA 1
ATOM 3547 C C . ALA A 1 464 ? 15.609 45.153 -18.802 1.00 34.31 464 ALA A C 1
ATOM 3549 O O . ALA A 1 464 ? 15.228 43.983 -18.786 1.00 34.31 464 ALA A O 1
ATOM 3550 N N . GLU A 1 465 ? 16.656 45.554 -18.083 1.00 32.84 465 GLU A N 1
ATOM 3551 C CA . GLU A 1 465 ? 17.589 44.703 -17.327 1.00 32.84 465 GLU A CA 1
ATOM 3552 C C . GLU A 1 465 ? 17.008 44.114 -16.014 1.00 32.84 465 GLU A C 1
ATOM 3554 O O . GLU A 1 465 ? 17.689 43.993 -14.996 1.00 32.84 465 GLU A O 1
ATOM 3559 N N . VAL A 1 466 ? 15.731 43.717 -16.001 1.00 33.88 466 VAL A N 1
ATOM 3560 C CA . VAL A 1 466 ? 15.100 43.014 -14.870 1.00 33.88 466 VAL A CA 1
ATOM 3561 C C . VAL A 1 466 ? 14.557 41.678 -15.367 1.00 33.88 466 VAL A C 1
ATOM 3563 O O . VAL A 1 466 ? 13.452 41.577 -15.890 1.00 33.88 466 VAL A O 1
ATOM 3566 N N . HIS A 1 467 ? 15.358 40.620 -15.217 1.00 39.06 467 HIS A N 1
ATOM 3567 C CA . HIS A 1 467 ? 14.940 39.256 -15.546 1.00 39.06 467 HIS A CA 1
ATOM 3568 C C . HIS A 1 467 ? 13.803 38.804 -14.620 1.00 39.06 467 HIS A C 1
ATOM 3570 O O . HIS A 1 467 ? 14.016 38.605 -13.422 1.00 39.06 467 HIS A O 1
ATOM 3576 N N . ALA A 1 468 ? 12.617 38.567 -15.186 1.00 34.75 468 ALA A N 1
ATOM 3577 C CA . ALA A 1 468 ? 11.464 37.980 -14.496 1.00 34.75 468 ALA A CA 1
ATOM 3578 C C . ALA A 1 468 ? 11.808 36.671 -13.745 1.00 34.75 468 ALA A C 1
ATOM 3580 O O . ALA A 1 468 ? 11.230 36.378 -12.698 1.00 34.75 468 ALA A O 1
ATOM 3581 N N . ASP A 1 469 ? 12.820 35.932 -14.214 1.00 34.19 469 ASP A N 1
ATOM 3582 C CA . ASP A 1 469 ? 13.345 34.728 -13.563 1.00 34.19 469 ASP A CA 1
ATOM 3583 C C . ASP A 1 469 ? 13.926 34.977 -12.157 1.00 34.19 469 ASP A C 1
ATOM 3585 O O . ASP A 1 469 ? 13.795 34.117 -11.285 1.00 34.19 469 ASP A O 1
ATOM 3589 N N . LYS A 1 470 ? 14.533 36.146 -11.886 1.00 35.56 470 LYS A N 1
ATOM 3590 C CA . LYS A 1 470 ? 15.110 36.456 -10.559 1.00 35.56 470 LYS A CA 1
ATOM 3591 C C . LYS A 1 470 ? 14.032 36.691 -9.500 1.00 35.56 470 LYS A C 1
ATOM 3593 O O . LYS A 1 470 ? 14.209 36.276 -8.357 1.00 35.56 470 LYS A O 1
ATOM 3598 N N . LEU A 1 471 ? 12.915 37.309 -9.884 1.00 34.66 471 LEU A N 1
ATOM 3599 C CA . LEU A 1 471 ? 11.767 37.543 -9.002 1.00 34.66 471 LEU A CA 1
ATOM 3600 C C . LEU A 1 471 ? 11.027 36.234 -8.678 1.00 34.66 471 LEU A C 1
ATOM 3602 O O . LEU A 1 471 ? 10.684 35.995 -7.523 1.00 34.66 471 LEU A O 1
ATOM 3606 N N . LEU A 1 472 ? 10.871 35.333 -9.655 1.00 37.72 472 LEU A N 1
ATOM 3607 C CA . LEU A 1 472 ? 10.236 34.022 -9.450 1.00 37.72 472 LEU A CA 1
ATOM 3608 C C . LEU A 1 472 ? 11.101 33.047 -8.633 1.00 37.72 472 LEU A C 1
ATOM 3610 O O . LEU A 1 472 ? 10.584 32.302 -7.798 1.00 37.72 472 LEU A O 1
ATOM 3614 N N . GLN A 1 473 ? 12.426 33.069 -8.809 1.00 36.44 473 GLN A N 1
ATOM 3615 C CA . GLN A 1 473 ? 13.343 32.228 -8.030 1.00 36.44 473 GLN A CA 1
ATOM 3616 C C . GLN A 1 473 ? 13.377 32.582 -6.537 1.00 36.44 473 GLN A C 1
ATOM 3618 O O . GLN A 1 473 ? 13.599 31.688 -5.720 1.00 36.44 473 GLN A O 1
ATOM 3623 N N . GLN A 1 474 ? 13.144 33.843 -6.163 1.00 34.59 474 GLN A N 1
ATOM 3624 C CA . GLN A 1 474 ? 13.111 34.266 -4.757 1.00 34.59 474 GLN A CA 1
ATOM 3625 C C . GLN A 1 474 ? 11.875 33.749 -4.004 1.00 34.59 474 GLN A C 1
ATOM 3627 O O . GLN A 1 474 ? 11.964 33.509 -2.803 1.00 34.59 474 GLN A O 1
ATOM 3632 N N . VAL A 1 475 ? 10.767 33.493 -4.707 1.00 38.78 475 VAL A N 1
ATOM 3633 C CA . VAL A 1 475 ? 9.528 32.950 -4.120 1.00 38.78 475 VAL A CA 1
ATOM 3634 C C . VAL A 1 475 ? 9.579 31.416 -3.979 1.00 38.78 475 VAL A C 1
ATOM 3636 O O . VAL A 1 475 ? 9.045 30.871 -3.019 1.00 38.78 475 VAL A O 1
ATOM 3639 N N . VAL A 1 476 ? 10.264 30.700 -4.886 1.00 41.16 476 VAL A N 1
ATOM 3640 C CA . VAL A 1 476 ? 10.253 29.215 -4.950 1.00 41.16 476 VAL A CA 1
ATOM 3641 C C . VAL A 1 476 ? 11.423 28.543 -4.202 1.00 41.16 476 VAL A C 1
ATOM 3643 O O . VAL A 1 476 ? 11.297 27.400 -3.757 1.00 41.16 476 VAL A O 1
ATOM 3646 N N . LYS A 1 477 ? 12.566 29.223 -4.017 1.00 43.81 477 LYS A N 1
ATOM 3647 C CA . LYS A 1 477 ? 13.769 28.660 -3.355 1.00 43.81 477 LYS A CA 1
ATOM 3648 C C . LYS A 1 477 ? 13.542 28.069 -1.947 1.00 43.81 477 LYS A C 1
ATOM 3650 O O . LYS A 1 477 ? 14.123 27.019 -1.675 1.00 43.81 477 LYS A O 1
ATOM 3655 N N . PRO A 1 478 ? 12.718 28.664 -1.061 1.00 47.88 478 PRO A N 1
ATOM 3656 C CA . PRO A 1 478 ? 12.483 28.131 0.290 1.00 47.88 478 PRO A CA 1
ATOM 3657 C C . PRO A 1 478 ? 11.726 26.786 0.333 1.00 47.88 478 PRO A C 1
ATOM 3659 O O . PRO A 1 478 ? 11.686 26.129 1.373 1.00 47.88 478 PRO A O 1
ATOM 3662 N N . LEU A 1 479 ? 11.132 26.358 -0.787 1.00 51.84 479 LEU A N 1
ATOM 3663 C CA . LEU A 1 479 ? 10.256 25.182 -0.873 1.00 51.84 479 LEU A CA 1
ATOM 3664 C C . LEU A 1 479 ? 10.942 23.942 -1.487 1.00 51.84 479 LEU A C 1
ATOM 3666 O O . LEU A 1 479 ? 10.303 22.912 -1.663 1.00 51.84 479 LEU A O 1
ATOM 3670 N N . GLY A 1 480 ? 12.232 24.009 -1.849 1.00 58.19 480 GLY A N 1
ATOM 3671 C CA . GLY A 1 480 ? 12.991 22.892 -2.453 1.00 58.19 480 GLY A CA 1
ATOM 3672 C C . GLY A 1 480 ? 12.668 22.601 -3.928 1.00 58.19 480 GLY A C 1
ATOM 3673 O O . GLY A 1 480 ? 13.545 22.191 -4.694 1.00 58.19 480 GLY A O 1
ATOM 3674 N N . GLY A 1 481 ? 11.439 22.891 -4.364 1.00 65.88 481 GLY A N 1
ATOM 3675 C CA . GLY A 1 481 ? 11.008 22.899 -5.763 1.00 65.88 481 GLY A CA 1
ATOM 3676 C C . GLY A 1 481 ? 11.297 21.602 -6.535 1.00 65.88 481 GLY A C 1
ATOM 3677 O O . GLY A 1 481 ? 11.451 20.516 -5.979 1.00 65.88 481 GLY A O 1
ATOM 3678 N N . ARG A 1 482 ? 11.412 21.711 -7.867 1.00 69.62 482 ARG A N 1
ATOM 3679 C CA . ARG A 1 482 ? 11.731 20.564 -8.747 1.00 69.62 482 ARG A CA 1
ATOM 3680 C C . ARG A 1 482 ? 13.138 19.992 -8.520 1.00 69.62 482 ARG A C 1
ATOM 3682 O O . ARG A 1 482 ? 13.383 18.846 -8.891 1.00 69.62 482 ARG A O 1
ATOM 3689 N N . GLY A 1 483 ? 14.051 20.778 -7.941 1.00 70.81 483 GLY A N 1
ATOM 3690 C CA . GLY A 1 483 ? 15.413 20.347 -7.616 1.00 70.81 483 GLY A CA 1
ATOM 3691 C C . GLY A 1 483 ? 15.421 19.246 -6.559 1.00 70.81 483 GLY A C 1
ATOM 3692 O O . GLY A 1 483 ? 16.005 18.192 -6.792 1.00 70.81 483 GLY A O 1
ATOM 3693 N N . ALA A 1 484 ? 14.668 19.430 -5.470 1.00 78.19 484 ALA A N 1
ATOM 3694 C CA . ALA A 1 484 ? 14.567 18.428 -4.412 1.00 78.19 484 ALA A CA 1
ATOM 3695 C C . ALA A 1 484 ? 13.982 17.094 -4.913 1.00 78.19 484 ALA A C 1
ATOM 3697 O O . ALA A 1 484 ? 14.540 16.027 -4.657 1.00 78.19 484 ALA A O 1
ATOM 3698 N N . VAL A 1 485 ? 12.912 17.151 -5.718 1.00 82.50 485 VAL A N 1
ATOM 3699 C CA . VAL A 1 485 ? 12.315 15.958 -6.350 1.00 82.50 485 VAL A CA 1
ATOM 3700 C C . VAL A 1 485 ? 13.333 15.239 -7.244 1.00 82.50 485 VAL A C 1
ATOM 3702 O O . VAL A 1 485 ? 13.413 14.010 -7.231 1.00 82.50 485 VAL A O 1
ATOM 3705 N N . ARG A 1 486 ? 14.145 15.984 -8.010 1.00 81.75 486 ARG A N 1
ATOM 3706 C CA . ARG A 1 486 ? 15.206 15.408 -8.851 1.00 81.75 486 ARG A CA 1
ATOM 3707 C C . ARG A 1 486 ? 16.263 14.703 -8.003 1.00 81.75 486 ARG A C 1
ATOM 3709 O O . ARG A 1 486 ? 16.602 13.565 -8.319 1.00 81.75 486 ARG A O 1
ATOM 3716 N N . ASP A 1 487 ? 16.768 15.349 -6.958 1.00 83.88 487 ASP A N 1
ATOM 3717 C CA . ASP A 1 487 ? 17.852 14.819 -6.124 1.00 83.88 487 ASP A CA 1
ATOM 3718 C C . ASP A 1 487 ? 17.451 13.541 -5.382 1.00 83.88 487 ASP A C 1
ATOM 3720 O O . ASP A 1 487 ? 18.235 12.587 -5.340 1.00 83.88 487 ASP A O 1
ATOM 3724 N N . LEU A 1 488 ? 16.223 13.503 -4.849 1.00 88.19 488 LEU A N 1
ATOM 3725 C CA . LEU A 1 488 ? 15.636 12.326 -4.200 1.00 88.19 488 LEU A CA 1
ATOM 3726 C C . LEU A 1 488 ? 15.455 11.172 -5.196 1.00 88.19 488 LEU A C 1
ATOM 3728 O O . LEU A 1 488 ? 15.828 10.030 -4.906 1.00 88.19 488 LEU A O 1
ATOM 3732 N N . ARG A 1 489 ? 14.959 11.478 -6.404 1.00 88.88 489 ARG A N 1
ATOM 3733 C CA . ARG A 1 489 ? 14.741 10.492 -7.472 1.00 88.88 489 ARG A CA 1
ATOM 3734 C C . ARG A 1 489 ? 16.046 9.880 -7.969 1.00 88.88 489 ARG A C 1
ATOM 3736 O O . ARG A 1 489 ? 16.127 8.664 -8.134 1.00 88.88 489 ARG A O 1
ATOM 3743 N N . VAL A 1 490 ? 17.063 10.710 -8.212 1.00 86.19 490 VAL A N 1
ATOM 3744 C CA . VAL A 1 490 ? 18.392 10.267 -8.672 1.00 86.19 490 VAL A CA 1
ATOM 3745 C C . VAL A 1 490 ? 19.016 9.301 -7.664 1.00 86.19 490 VAL A C 1
ATOM 3747 O O . VAL A 1 490 ? 19.629 8.315 -8.055 1.00 86.19 490 VAL A O 1
ATOM 3750 N N . ARG A 1 491 ? 18.783 9.523 -6.369 1.00 89.00 491 ARG A N 1
ATOM 3751 C CA . ARG A 1 491 ? 19.269 8.664 -5.281 1.00 89.00 491 ARG A CA 1
ATOM 3752 C C . ARG A 1 491 ? 18.413 7.416 -5.031 1.00 89.00 491 ARG A C 1
ATOM 3754 O O . ARG A 1 491 ? 18.791 6.578 -4.224 1.00 89.00 491 ARG A O 1
ATOM 3761 N N . GLY A 1 492 ? 17.284 7.256 -5.724 1.00 88.44 492 GLY A N 1
ATOM 3762 C CA . GLY A 1 492 ? 16.433 6.067 -5.619 1.00 88.44 492 GLY A CA 1
ATOM 3763 C C . GLY A 1 492 ? 15.487 6.047 -4.412 1.00 88.44 492 GLY A C 1
ATOM 3764 O O . GLY A 1 492 ? 14.854 5.023 -4.167 1.00 88.44 492 GLY A O 1
ATOM 3765 N N . LEU A 1 493 ? 15.344 7.158 -3.678 1.00 92.19 493 LEU A N 1
ATOM 3766 C CA . LEU A 1 493 ? 14.445 7.267 -2.522 1.00 92.19 493 LEU A CA 1
ATOM 3767 C C . LEU A 1 493 ? 12.994 7.486 -2.983 1.00 92.19 493 LEU A C 1
ATOM 3769 O O . LEU A 1 493 ? 12.523 8.621 -3.083 1.00 92.19 493 LEU A O 1
ATOM 3773 N N . LYS A 1 494 ? 12.281 6.397 -3.301 1.00 90.69 494 LYS A N 1
ATOM 3774 C CA . LYS A 1 494 ? 10.953 6.434 -3.946 1.00 90.69 494 LYS A CA 1
ATOM 3775 C C . LYS A 1 494 ? 9.884 7.147 -3.107 1.00 90.69 494 LYS A C 1
ATOM 3777 O O . LYS A 1 494 ? 9.247 8.062 -3.621 1.00 90.69 494 LYS A O 1
ATOM 3782 N N . GLN A 1 495 ? 9.727 6.796 -1.827 1.00 89.75 495 GLN A N 1
ATOM 3783 C CA . GLN A 1 495 ? 8.684 7.367 -0.958 1.00 89.75 495 GLN A CA 1
ATOM 3784 C C . GLN A 1 495 ? 8.910 8.860 -0.692 1.00 89.75 495 GLN A C 1
ATOM 3786 O O . GLN A 1 495 ? 7.989 9.660 -0.817 1.00 89.75 495 GLN A O 1
ATOM 3791 N N . ALA A 1 496 ? 10.151 9.261 -0.399 1.00 89.69 496 ALA A N 1
ATOM 3792 C CA . ALA A 1 496 ? 10.484 10.672 -0.215 1.00 89.69 496 ALA A CA 1
ATOM 3793 C C . ALA A 1 496 ? 10.272 11.480 -1.509 1.00 89.69 496 ALA A C 1
ATOM 3795 O O . ALA A 1 496 ? 9.809 12.617 -1.456 1.00 89.69 496 ALA A O 1
ATOM 3796 N N . THR A 1 497 ? 10.566 10.883 -2.674 1.00 91.06 497 THR A N 1
ATOM 3797 C CA . THR A 1 497 ? 10.305 11.490 -3.993 1.00 91.06 497 THR A CA 1
ATOM 3798 C C . THR A 1 497 ? 8.809 11.683 -4.229 1.00 91.06 497 THR A C 1
ATOM 3800 O O . THR A 1 497 ? 8.406 12.761 -4.661 1.00 91.06 497 THR A O 1
ATOM 3803 N N . GLN A 1 498 ? 7.997 10.658 -3.945 1.00 90.00 498 GLN A N 1
ATOM 3804 C CA . GLN A 1 498 ? 6.538 10.713 -4.066 1.00 90.00 498 GLN A CA 1
ATOM 3805 C C . GLN A 1 498 ? 5.975 11.822 -3.177 1.00 90.00 498 GLN A C 1
ATOM 3807 O O . GLN A 1 498 ? 5.297 12.710 -3.677 1.00 90.00 498 GLN A O 1
ATOM 3812 N N . PHE A 1 499 ? 6.339 11.828 -1.896 1.00 90.19 499 PHE A N 1
ATOM 3813 C CA . PHE A 1 499 ? 5.901 12.840 -0.941 1.00 90.19 499 PHE A CA 1
ATOM 3814 C C . PHE A 1 499 ? 6.271 14.267 -1.383 1.00 90.19 499 PHE A C 1
ATOM 3816 O O . PHE A 1 499 ? 5.420 15.155 -1.416 1.00 90.19 499 PHE A O 1
ATOM 3823 N N . ALA A 1 500 ? 7.529 14.492 -1.782 1.00 87.06 500 ALA A N 1
ATOM 3824 C CA . ALA A 1 500 ? 7.977 15.804 -2.245 1.00 87.06 500 ALA A CA 1
ATOM 3825 C C . ALA A 1 500 ? 7.247 16.244 -3.528 1.00 87.06 500 ALA A C 1
ATOM 3827 O O . ALA A 1 500 ? 6.949 17.426 -3.700 1.00 87.06 500 ALA A O 1
ATOM 3828 N N . ALA A 1 501 ? 6.940 15.302 -4.426 1.00 85.88 501 ALA A N 1
ATOM 3829 C CA . ALA A 1 501 ? 6.170 15.573 -5.634 1.00 85.88 501 ALA A CA 1
ATOM 3830 C C . ALA A 1 501 ? 4.692 15.876 -5.329 1.00 85.88 501 ALA A C 1
ATOM 3832 O O . ALA A 1 501 ? 4.147 16.810 -5.914 1.00 85.88 501 ALA A O 1
ATOM 3833 N N . GLU A 1 502 ? 4.062 15.143 -4.406 1.00 86.75 502 GLU A N 1
ATOM 3834 C CA . GLU A 1 502 ? 2.680 15.377 -3.963 1.00 86.75 502 GLU A CA 1
ATOM 3835 C C . GLU A 1 502 ? 2.520 16.771 -3.346 1.00 86.75 502 GLU A C 1
ATOM 3837 O O . GLU A 1 502 ? 1.612 17.511 -3.726 1.00 86.75 502 GLU A O 1
ATOM 3842 N N . LEU A 1 503 ? 3.438 17.184 -2.464 1.00 84.25 503 LEU A N 1
ATOM 3843 C CA . LEU A 1 503 ? 3.412 18.534 -1.892 1.00 84.25 503 LEU A CA 1
ATOM 3844 C C . LEU A 1 503 ? 3.643 19.625 -2.941 1.00 84.25 503 LEU A C 1
ATOM 3846 O O . LEU A 1 503 ? 2.968 20.653 -2.914 1.00 84.25 503 LEU A O 1
ATOM 3850 N N . LEU A 1 504 ? 4.557 19.396 -3.891 1.00 81.94 504 LEU A N 1
ATOM 3851 C CA . LEU A 1 504 ? 4.808 20.337 -4.984 1.00 81.94 504 LEU A CA 1
ATOM 3852 C C . LEU A 1 504 ? 3.575 20.511 -5.884 1.00 81.94 504 LEU A C 1
ATOM 3854 O O . LEU A 1 504 ? 3.292 21.623 -6.324 1.00 81.94 504 LEU A O 1
ATOM 3858 N N . LEU A 1 505 ? 2.836 19.430 -6.150 1.00 82.00 505 LEU A N 1
ATOM 3859 C CA . LEU A 1 505 ? 1.557 19.481 -6.866 1.00 82.00 505 LEU A CA 1
ATOM 3860 C C . LEU A 1 505 ? 0.473 20.184 -6.037 1.00 82.00 505 LEU A C 1
ATOM 3862 O O . LEU A 1 505 ? -0.320 20.946 -6.587 1.00 82.00 505 LEU A O 1
ATOM 3866 N N . GLY A 1 506 ? 0.486 19.996 -4.714 1.00 78.25 506 GLY A N 1
ATOM 3867 C CA . GLY A 1 506 ? -0.448 20.619 -3.776 1.00 78.25 506 GLY A CA 1
ATOM 3868 C C . GLY A 1 506 ? -0.399 22.151 -3.721 1.00 78.25 506 GLY A C 1
ATOM 3869 O O . GLY A 1 506 ? -1.319 22.764 -3.183 1.00 78.25 506 GLY A O 1
ATOM 3870 N N . MET A 1 507 ? 0.624 22.778 -4.310 1.00 72.19 507 MET A N 1
ATOM 3871 C CA . MET A 1 507 ? 0.721 24.236 -4.470 1.00 72.19 507 MET A CA 1
ATOM 3872 C C . MET A 1 507 ? -0.226 24.815 -5.546 1.00 72.19 507 MET A C 1
ATOM 3874 O O . MET A 1 507 ? -0.391 26.033 -5.620 1.00 72.19 507 MET A O 1
ATOM 3878 N N . GLY A 1 508 ? -0.842 23.983 -6.397 1.00 66.56 508 GLY A N 1
ATOM 3879 C CA . GLY A 1 508 ? -1.798 24.420 -7.425 1.00 66.56 508 GLY A CA 1
ATOM 3880 C C . GLY A 1 508 ? -1.196 25.305 -8.534 1.00 66.56 508 GLY A C 1
ATOM 3881 O O . GLY A 1 508 ? -0.032 25.163 -8.913 1.00 66.56 508 GLY A O 1
ATOM 3882 N N . GLU A 1 509 ? -1.987 26.240 -9.080 1.00 48.00 509 GLU A N 1
ATOM 3883 C CA . GLU A 1 509 ? -1.613 27.118 -10.213 1.00 48.00 509 GLU A CA 1
ATOM 3884 C C . GLU A 1 509 ? -0.407 28.038 -9.939 1.00 48.00 509 GLU A C 1
ATOM 3886 O O . GLU A 1 509 ? 0.239 28.509 -10.877 1.00 48.00 509 GLU A O 1
ATOM 3891 N N . ILE A 1 510 ? -0.027 28.219 -8.669 1.00 47.09 510 ILE A N 1
ATOM 3892 C CA . ILE A 1 510 ? 1.182 28.950 -8.253 1.00 47.09 510 ILE A CA 1
ATOM 3893 C C . ILE A 1 510 ? 2.450 28.258 -8.799 1.00 47.09 510 ILE A C 1
ATOM 3895 O O . ILE A 1 510 ? 3.438 28.920 -9.115 1.00 47.09 510 ILE A O 1
ATOM 3899 N N . ALA A 1 511 ? 2.409 26.937 -9.018 1.00 40.09 511 ALA A N 1
ATOM 3900 C CA . ALA A 1 511 ? 3.492 26.173 -9.645 1.00 40.09 511 ALA A CA 1
ATOM 3901 C C . ALA A 1 511 ? 3.550 26.313 -11.185 1.00 40.09 511 ALA A C 1
ATOM 3903 O O . ALA A 1 511 ? 4.542 25.915 -11.810 1.00 40.09 511 ALA A O 1
ATOM 3904 N N . HIS A 1 512 ? 2.493 26.853 -11.811 1.00 38.84 512 HIS A N 1
ATOM 3905 C CA . HIS A 1 512 ? 2.348 26.976 -13.265 1.00 38.84 512 HIS A CA 1
ATOM 3906 C C . HIS A 1 512 ? 2.759 28.334 -13.838 1.00 38.84 512 HIS A C 1
ATOM 3908 O O . HIS A 1 512 ? 2.782 28.464 -15.066 1.00 38.84 512 HIS A O 1
ATOM 3914 N N . VAL A 1 513 ? 3.198 29.284 -13.000 1.00 39.84 513 VAL A N 1
ATOM 3915 C CA . VAL A 1 513 ? 3.992 30.443 -13.441 1.00 39.84 513 VAL A CA 1
ATOM 3916 C C . VAL A 1 513 ? 5.347 29.920 -13.931 1.00 39.84 513 VAL A C 1
ATOM 3918 O O . VAL A 1 513 ? 6.348 29.875 -13.218 1.00 39.84 513 VAL A O 1
ATOM 3921 N N . ARG A 1 514 ? 5.344 29.364 -15.145 1.00 37.00 514 ARG A N 1
ATOM 3922 C CA . ARG A 1 514 ? 6.500 28.709 -15.745 1.00 37.00 514 ARG A CA 1
ATOM 3923 C C . ARG A 1 514 ? 7.558 29.763 -16.033 1.00 37.00 514 ARG A C 1
ATOM 3925 O O . ARG A 1 514 ? 7.377 30.598 -16.912 1.00 37.00 514 ARG A O 1
ATOM 3932 N N . SER A 1 515 ? 8.699 29.606 -15.368 1.00 33.06 515 SER A N 1
ATOM 3933 C CA . SER A 1 515 ? 9.997 29.920 -15.958 1.00 33.06 515 SER A CA 1
ATOM 3934 C C . SER A 1 515 ? 10.013 29.348 -17.388 1.00 33.06 515 SER A C 1
ATOM 3936 O O . SER A 1 515 ? 9.795 28.136 -17.560 1.00 33.06 515 SER A O 1
ATOM 3938 N N . PRO A 1 516 ? 10.143 30.194 -18.423 1.00 28.83 516 PRO A N 1
ATOM 3939 C CA . PRO A 1 516 ? 10.249 29.728 -19.790 1.00 28.83 516 PRO A CA 1
ATOM 3940 C C . PRO A 1 516 ? 11.533 28.921 -19.871 1.00 28.83 516 PRO A C 1
ATOM 3942 O O . PRO A 1 516 ? 12.600 29.476 -19.665 1.00 28.83 516 PRO A O 1
ATOM 3945 N N . TYR A 1 517 ? 11.396 27.614 -20.111 1.00 30.47 517 TYR A N 1
ATOM 3946 C CA . TYR A 1 517 ? 12.466 26.714 -20.535 1.00 30.47 517 TYR A CA 1
ATOM 3947 C C . TYR A 1 517 ? 13.843 27.166 -20.036 1.00 30.47 517 TYR A C 1
ATOM 3949 O O . TYR A 1 517 ? 14.628 27.703 -20.816 1.00 30.47 517 TYR A O 1
ATOM 3957 N N . THR A 1 518 ? 14.140 26.990 -18.742 1.00 29.06 518 THR A N 1
ATOM 3958 C CA . THR A 1 518 ? 15.544 27.040 -18.346 1.00 29.06 518 THR A CA 1
ATOM 3959 C C . THR A 1 518 ? 16.247 26.027 -19.247 1.00 29.06 518 THR A C 1
ATOM 3961 O O . THR A 1 518 ? 15.847 24.853 -19.263 1.00 29.06 518 THR A O 1
ATOM 3964 N N . PRO A 1 519 ? 17.249 26.441 -20.047 1.00 30.66 519 PRO A N 1
ATOM 3965 C CA . PRO A 1 519 ? 18.165 25.478 -20.628 1.00 30.66 519 PRO A CA 1
ATOM 3966 C C . PRO A 1 519 ? 18.613 24.565 -19.487 1.00 30.66 519 PRO A C 1
ATOM 3968 O O . PRO A 1 519 ? 18.628 25.001 -18.327 1.00 30.66 519 PRO A O 1
ATOM 3971 N N . ARG A 1 520 ? 18.958 23.303 -19.790 1.00 33.78 520 ARG A N 1
ATOM 3972 C CA . ARG A 1 520 ? 19.808 22.514 -18.884 1.00 33.78 520 ARG A CA 1
ATOM 3973 C C . ARG A 1 520 ? 20.797 23.501 -18.287 1.00 33.78 520 ARG A C 1
ATOM 3975 O O . ARG A 1 520 ? 21.493 24.140 -19.067 1.00 33.78 520 ARG A O 1
ATOM 3982 N N . ARG A 1 521 ? 20.705 23.729 -16.969 1.00 32.62 521 ARG A N 1
ATOM 3983 C CA . ARG A 1 521 ? 21.566 24.652 -16.227 1.00 32.62 521 ARG A CA 1
ATOM 3984 C C . ARG A 1 521 ? 22.940 24.493 -16.856 1.00 32.62 521 ARG A C 1
ATOM 3986 O O . ARG A 1 521 ? 23.399 23.355 -16.849 1.00 32.62 521 ARG A O 1
ATOM 3993 N N . ASN A 1 522 ? 23.465 25.532 -17.518 1.00 29.67 522 ASN A N 1
ATOM 3994 C CA . ASN A 1 522 ? 24.775 25.437 -18.144 1.00 29.67 522 ASN A CA 1
ATOM 3995 C C . ASN A 1 522 ? 25.689 24.882 -17.058 1.00 29.67 522 ASN A C 1
ATOM 3997 O O . ASN A 1 522 ? 25.894 25.513 -16.019 1.00 29.67 522 ASN A O 1
ATOM 4001 N N . GLU A 1 523 ? 26.112 23.642 -17.264 1.00 35.53 523 GLU A N 1
ATOM 4002 C CA . GLU A 1 523 ? 27.186 22.977 -16.557 1.00 35.53 523 GLU A CA 1
ATOM 4003 C C . GLU A 1 523 ? 28.448 23.745 -16.957 1.00 35.53 523 GLU A C 1
ATOM 4005 O O . GLU A 1 523 ? 29.265 23.263 -17.720 1.00 35.53 523 GLU A O 1
ATOM 4010 N N . GLU A 1 524 ? 28.560 25.005 -16.553 1.00 32.25 524 GLU A N 1
ATOM 4011 C CA . GLU A 1 524 ? 29.748 25.829 -16.776 1.00 32.25 524 GLU A CA 1
ATOM 4012 C C . GLU A 1 524 ? 30.234 26.454 -15.465 1.00 32.25 524 GLU A C 1
ATOM 4014 O O . GLU A 1 524 ? 31.408 26.788 -15.375 1.00 32.25 524 GLU A O 1
ATOM 4019 N N . GLU A 1 525 ? 29.404 26.528 -14.414 1.00 32.88 525 GLU A N 1
ATOM 4020 C CA . GLU A 1 525 ? 29.832 27.094 -13.120 1.00 32.88 525 GLU A CA 1
ATOM 4021 C C . GLU A 1 525 ? 30.031 26.065 -11.990 1.00 32.88 525 GLU A C 1
ATOM 4023 O O . GLU A 1 525 ? 30.649 26.410 -10.994 1.00 32.88 525 GLU A O 1
ATOM 4028 N N . ASP A 1 526 ? 29.622 24.801 -12.167 1.00 30.66 526 ASP A N 1
ATOM 4029 C CA . ASP A 1 526 ? 29.958 23.676 -11.263 1.00 30.66 526 ASP A CA 1
ATOM 4030 C C . ASP A 1 526 ? 30.470 22.451 -12.060 1.00 30.66 526 ASP A C 1
ATOM 4032 O O . ASP A 1 526 ? 30.219 21.300 -11.700 1.00 30.66 526 ASP A O 1
ATOM 4036 N N . VAL A 1 527 ? 31.189 22.665 -13.173 1.00 34.16 527 VAL A N 1
ATOM 4037 C CA . VAL A 1 527 ? 32.009 21.596 -13.782 1.00 34.16 527 VAL A CA 1
ATOM 4038 C C . VAL A 1 527 ? 33.306 21.502 -13.004 1.00 34.16 527 VAL A C 1
ATOM 4040 O O . VAL A 1 527 ? 34.393 21.796 -13.499 1.00 34.16 527 VAL A O 1
ATOM 4043 N N . ASP A 1 528 ? 33.199 21.003 -11.780 1.00 36.81 528 ASP A N 1
ATOM 4044 C CA . ASP A 1 528 ? 34.249 20.132 -11.285 1.00 36.81 528 ASP A CA 1
ATOM 4045 C C . ASP A 1 528 ? 34.193 18.864 -12.140 1.00 36.81 528 ASP A C 1
ATOM 4047 O O . ASP A 1 528 ? 33.589 17.876 -11.755 1.00 36.81 528 ASP A O 1
ATOM 4051 N N . THR A 1 529 ? 34.802 18.921 -13.334 1.00 42.75 529 THR A N 1
ATOM 4052 C CA . THR A 1 529 ? 35.268 17.776 -14.139 1.00 42.75 529 THR A CA 1
ATOM 4053 C C . THR A 1 529 ? 34.485 16.476 -13.890 1.00 42.75 529 THR A C 1
ATOM 4055 O O . THR A 1 529 ? 35.023 15.558 -13.269 1.00 42.75 529 THR A O 1
ATOM 4058 N N . GLU A 1 530 ? 33.214 16.404 -14.317 1.00 45.16 530 GLU A N 1
ATOM 4059 C CA . GLU A 1 530 ? 32.480 15.134 -14.286 1.00 45.16 530 GLU A CA 1
ATOM 4060 C C . GLU A 1 530 ? 33.221 14.161 -15.206 1.00 45.16 530 GLU A C 1
ATOM 4062 O O . GLU A 1 530 ? 33.330 14.361 -16.418 1.00 45.16 530 GLU A O 1
ATOM 4067 N N . ASP A 1 531 ? 33.800 13.132 -14.598 1.00 53.94 531 ASP A N 1
ATOM 4068 C CA . ASP A 1 531 ? 34.406 12.029 -15.314 1.00 53.94 531 ASP A CA 1
ATOM 4069 C C . ASP A 1 531 ? 33.276 11.300 -16.048 1.00 53.94 531 ASP A C 1
ATOM 4071 O O . ASP A 1 531 ? 32.421 10.659 -15.429 1.00 53.94 531 ASP A O 1
ATOM 4075 N N . TRP A 1 532 ? 33.229 11.444 -17.373 1.00 55.75 532 TRP A N 1
ATOM 4076 C CA . TRP A 1 532 ? 32.220 10.806 -18.223 1.00 55.75 532 TRP A CA 1
ATOM 4077 C C . TRP A 1 532 ? 32.122 9.298 -17.951 1.00 55.75 532 TRP A C 1
ATOM 4079 O O . TRP A 1 532 ? 31.043 8.718 -18.059 1.00 55.75 532 TRP A O 1
ATOM 4089 N N . THR A 1 533 ? 33.225 8.676 -17.513 1.00 59.03 533 THR A N 1
ATOM 4090 C CA . THR A 1 533 ? 33.253 7.260 -17.137 1.00 59.03 533 THR A CA 1
ATOM 4091 C C . THR A 1 533 ? 32.460 6.961 -15.859 1.00 59.03 533 THR A C 1
ATOM 4093 O O . THR A 1 533 ? 31.800 5.923 -15.785 1.00 59.03 533 THR A O 1
ATOM 4096 N N . GLU A 1 534 ? 32.454 7.857 -14.867 1.00 68.44 534 GLU A N 1
ATOM 4097 C CA . GLU A 1 534 ? 31.625 7.720 -13.665 1.00 68.44 534 GLU A CA 1
ATOM 4098 C C . GLU A 1 534 ? 30.148 7.971 -13.989 1.00 68.44 534 GLU A C 1
ATOM 4100 O O . GLU A 1 534 ? 29.281 7.239 -13.506 1.00 68.44 534 GLU A O 1
ATOM 4105 N N . ALA A 1 535 ? 29.852 8.965 -14.833 1.00 68.12 535 ALA A N 1
ATOM 4106 C CA . ALA A 1 535 ? 28.487 9.285 -15.248 1.00 68.12 535 ALA A CA 1
ATOM 4107 C C . ALA A 1 535 ? 27.817 8.112 -15.989 1.00 68.12 535 ALA A C 1
ATOM 4109 O O . ALA A 1 535 ? 26.697 7.727 -15.643 1.00 68.12 535 ALA A O 1
ATOM 4110 N N . ASP A 1 536 ? 28.524 7.485 -16.934 1.00 72.94 536 ASP A N 1
ATOM 4111 C CA . ASP A 1 536 ? 28.030 6.315 -17.669 1.00 72.94 536 ASP A CA 1
ATOM 4112 C C . ASP A 1 536 ? 27.793 5.114 -16.737 1.00 72.94 536 ASP A C 1
ATOM 4114 O O . ASP A 1 536 ? 26.757 4.442 -16.823 1.00 72.94 536 ASP A O 1
ATOM 4118 N N . ARG A 1 537 ? 28.717 4.863 -15.795 1.00 74.44 537 ARG A N 1
ATOM 4119 C CA . ARG A 1 537 ? 28.552 3.812 -14.776 1.00 74.44 537 ARG A CA 1
ATOM 4120 C C . ARG A 1 537 ? 27.351 4.088 -13.881 1.00 74.44 537 ARG A C 1
ATOM 4122 O O . ARG A 1 537 ? 26.588 3.165 -13.601 1.00 74.44 537 ARG A O 1
ATOM 4129 N N . PHE A 1 538 ? 27.173 5.334 -13.449 1.00 83.19 538 PHE A N 1
ATOM 4130 C CA . PHE A 1 538 ? 26.057 5.735 -12.603 1.00 83.19 538 PHE A CA 1
ATOM 4131 C C . PHE A 1 538 ? 24.715 5.527 -13.306 1.00 83.19 538 PHE A C 1
ATOM 4133 O O . PHE A 1 538 ? 23.822 4.926 -12.718 1.00 83.19 538 PHE A O 1
ATOM 4140 N N . GLU A 1 539 ? 24.566 5.963 -14.558 1.00 82.12 539 GLU A N 1
ATOM 4141 C CA . GLU A 1 539 ? 23.317 5.794 -15.314 1.00 82.12 539 GLU A CA 1
ATOM 4142 C C . GLU A 1 539 ? 23.001 4.313 -15.573 1.00 82.12 539 GLU A C 1
ATOM 4144 O O . GLU A 1 539 ? 21.869 3.865 -15.369 1.00 82.12 539 GLU A O 1
ATOM 4149 N N . ALA A 1 540 ? 24.010 3.512 -15.933 1.00 78.69 540 ALA A N 1
ATOM 4150 C CA . ALA A 1 540 ? 23.842 2.071 -16.110 1.00 78.69 540 ALA A CA 1
ATOM 4151 C C . ALA A 1 540 ? 23.459 1.369 -14.793 1.00 78.69 540 ALA A C 1
ATOM 4153 O O . ALA A 1 540 ? 22.559 0.523 -14.763 1.00 78.69 540 ALA A O 1
ATOM 4154 N N . ALA A 1 541 ? 24.099 1.748 -13.684 1.00 84.75 541 ALA A N 1
ATOM 4155 C CA . ALA A 1 541 ? 23.776 1.237 -12.358 1.00 84.75 541 ALA A CA 1
ATOM 4156 C C . ALA A 1 541 ? 22.382 1.701 -11.904 1.00 84.75 541 ALA A C 1
ATOM 4158 O O . ALA A 1 541 ? 21.621 0.915 -11.346 1.00 84.75 541 ALA A O 1
ATOM 4159 N N . LYS A 1 542 ? 21.982 2.940 -12.200 1.00 87.75 542 LYS A N 1
ATOM 4160 C CA . LYS A 1 542 ? 20.648 3.458 -11.880 1.00 87.75 542 LYS A CA 1
ATOM 4161 C C . LYS A 1 542 ? 19.552 2.710 -12.638 1.00 87.75 542 LYS A C 1
ATOM 4163 O O . LYS A 1 542 ? 18.527 2.388 -12.038 1.00 87.75 542 LYS A O 1
ATOM 4168 N N . ALA A 1 543 ? 19.786 2.366 -13.904 1.00 85.75 543 ALA A N 1
ATOM 4169 C CA . ALA A 1 543 ? 18.877 1.522 -14.673 1.00 85.75 543 ALA A CA 1
ATOM 4170 C C . ALA A 1 543 ? 18.716 0.130 -14.034 1.00 85.75 543 ALA A C 1
ATOM 4172 O O . ALA A 1 543 ? 17.592 -0.338 -13.865 1.00 85.75 543 ALA A O 1
ATOM 4173 N N . CYS A 1 544 ? 19.815 -0.498 -13.596 1.00 84.06 544 CYS A N 1
ATOM 4174 C CA . CYS A 1 544 ? 19.761 -1.777 -12.873 1.00 84.06 544 CYS A CA 1
ATOM 4175 C C . CYS A 1 544 ? 19.038 -1.645 -11.517 1.00 84.06 544 CYS A C 1
ATOM 4177 O O . CYS A 1 544 ? 18.275 -2.529 -11.122 1.00 84.06 544 CYS A O 1
ATOM 4179 N N . PHE A 1 545 ? 19.223 -0.517 -10.821 1.00 90.75 545 PHE A N 1
ATOM 4180 C CA . PHE A 1 545 ? 18.544 -0.214 -9.560 1.00 90.75 545 PHE A CA 1
ATOM 4181 C C . PHE A 1 545 ? 17.025 -0.147 -9.732 1.00 90.75 545 PHE A C 1
ATOM 4183 O O . PHE A 1 545 ? 16.285 -0.663 -8.896 1.00 90.75 545 PHE A O 1
ATOM 4190 N N . ASP A 1 546 ? 16.552 0.467 -10.818 1.00 88.25 546 ASP A N 1
ATOM 4191 C CA . ASP A 1 546 ? 15.119 0.617 -11.078 1.00 88.25 546 ASP A CA 1
ATOM 4192 C C . ASP A 1 546 ? 14.425 -0.711 -1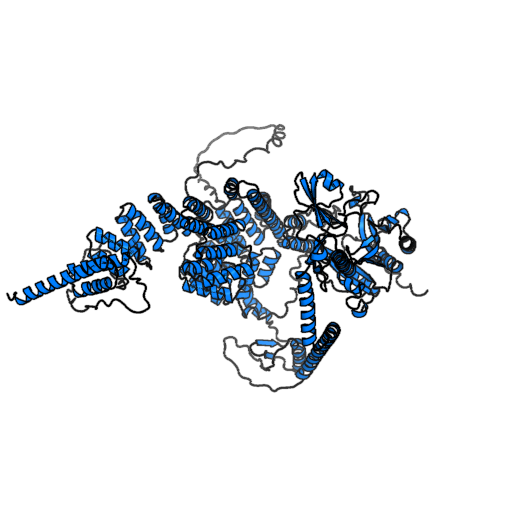1.413 1.00 88.25 546 ASP A C 1
ATOM 4194 O O . ASP A 1 546 ? 13.243 -0.866 -11.102 1.00 88.25 546 ASP A O 1
ATOM 4198 N N . VAL A 1 547 ? 15.168 -1.687 -11.944 1.00 87.38 547 VAL A N 1
ATOM 4199 C CA . VAL A 1 547 ? 14.701 -3.065 -12.192 1.00 87.38 547 VAL A CA 1
ATOM 4200 C C . VAL A 1 547 ? 14.757 -3.940 -10.924 1.00 87.38 547 VAL A C 1
ATOM 4202 O O . VAL A 1 547 ? 14.151 -5.007 -10.877 1.00 87.38 547 VAL A O 1
ATOM 4205 N N . GLY A 1 548 ? 15.421 -3.482 -9.855 1.00 86.12 548 GLY A N 1
ATOM 4206 C CA . GLY A 1 548 ? 15.533 -4.213 -8.586 1.00 86.12 548 GLY A CA 1
ATOM 4207 C C . GLY A 1 548 ? 16.718 -5.186 -8.505 1.00 86.12 548 GLY A C 1
ATOM 4208 O O . GLY A 1 548 ? 16.737 -6.061 -7.636 1.00 86.12 548 GLY A O 1
ATOM 4209 N N . GLU A 1 549 ? 17.718 -5.040 -9.383 1.00 88.62 549 GLU A N 1
ATOM 4210 C CA . GLU A 1 549 ? 18.965 -5.825 -9.381 1.00 88.62 549 GLU A CA 1
ATOM 4211 C C . GLU A 1 549 ? 20.029 -5.195 -8.465 1.00 88.62 549 GLU A C 1
ATOM 4213 O O . GLU A 1 549 ? 21.117 -4.808 -8.891 1.00 88.62 549 GLU A O 1
ATOM 4218 N N . TYR A 1 550 ? 19.721 -5.056 -7.178 1.00 90.31 550 TYR A N 1
ATOM 4219 C CA . TYR A 1 550 ? 20.509 -4.221 -6.266 1.00 90.31 550 TYR A CA 1
ATOM 4220 C C . TYR A 1 550 ? 21.971 -4.665 -6.053 1.00 90.31 550 TYR A C 1
ATOM 4222 O O . TYR A 1 550 ? 22.857 -3.817 -5.948 1.00 90.31 550 TYR A O 1
ATOM 4230 N N . LEU A 1 551 ? 22.262 -5.971 -6.043 1.00 86.62 551 LEU A N 1
ATOM 4231 C CA . LEU A 1 551 ? 23.644 -6.466 -5.919 1.00 86.62 551 LEU A CA 1
ATOM 4232 C C . LEU A 1 551 ? 24.509 -6.080 -7.124 1.00 86.62 551 LEU A C 1
ATOM 4234 O O . LEU A 1 551 ? 25.675 -5.725 -6.963 1.00 86.62 551 LEU A O 1
ATOM 4238 N N . ARG A 1 552 ? 23.925 -6.086 -8.327 1.00 83.31 552 ARG A N 1
ATOM 4239 C CA . ARG A 1 552 ? 24.607 -5.680 -9.558 1.00 83.31 552 ARG A CA 1
ATOM 4240 C C . ARG A 1 552 ? 24.950 -4.194 -9.529 1.00 83.31 552 ARG A C 1
ATOM 4242 O O . ARG A 1 552 ? 26.061 -3.823 -9.888 1.00 83.31 552 ARG A O 1
ATOM 4249 N N . VAL A 1 553 ? 24.030 -3.362 -9.037 1.00 86.88 553 VAL A N 1
ATOM 4250 C CA . VAL A 1 553 ? 24.269 -1.926 -8.804 1.00 86.88 553 VAL A CA 1
ATOM 4251 C C . VAL A 1 553 ? 25.452 -1.734 -7.866 1.00 86.88 553 VAL A C 1
ATOM 4253 O O . VAL A 1 553 ? 26.367 -0.985 -8.191 1.00 86.88 553 VAL A O 1
ATOM 4256 N N . HIS A 1 554 ? 25.453 -2.433 -6.725 1.00 87.06 554 HIS A N 1
ATOM 4257 C CA . HIS A 1 554 ? 26.556 -2.353 -5.776 1.00 87.06 554 HIS A CA 1
ATOM 4258 C C . HIS A 1 554 ? 27.879 -2.748 -6.442 1.00 87.06 554 HIS A C 1
ATOM 4260 O O . HIS A 1 554 ? 28.812 -1.958 -6.412 1.00 87.06 554 HIS A O 1
ATOM 4266 N N . HIS A 1 555 ? 27.932 -3.896 -7.126 1.00 83.81 555 HIS A N 1
ATOM 4267 C CA . HIS A 1 555 ? 29.126 -4.373 -7.830 1.00 83.81 555 HIS A CA 1
ATOM 4268 C C . HIS A 1 555 ? 29.648 -3.372 -8.876 1.00 83.81 555 HIS A C 1
ATOM 4270 O O . HIS A 1 555 ? 30.844 -3.087 -8.915 1.00 83.81 555 HIS A O 1
ATOM 4276 N N . MET A 1 556 ? 28.761 -2.810 -9.706 1.00 80.00 556 MET A N 1
ATOM 4277 C CA . MET A 1 556 ? 29.115 -1.825 -10.739 1.00 80.00 556 MET A CA 1
ATOM 4278 C C . MET A 1 556 ? 29.704 -0.535 -10.160 1.00 80.00 556 MET A C 1
ATOM 4280 O O . MET A 1 556 ? 30.514 0.114 -10.821 1.00 80.00 556 MET A O 1
ATOM 4284 N N . LEU A 1 557 ? 29.284 -0.157 -8.951 1.00 83.00 557 LEU A N 1
ATOM 4285 C CA . LEU A 1 557 ? 29.693 1.086 -8.299 1.00 83.00 557 LEU A CA 1
ATOM 4286 C C . LEU A 1 557 ? 30.797 0.894 -7.242 1.00 83.00 557 LEU A C 1
ATOM 4288 O O . LEU A 1 557 ? 31.396 1.886 -6.831 1.00 83.00 557 LEU A O 1
ATOM 4292 N N . SER A 1 558 ? 31.073 -0.340 -6.801 1.00 70.69 558 SER A N 1
ATOM 4293 C CA . SER A 1 558 ? 32.076 -0.659 -5.772 1.00 70.69 558 SER A CA 1
ATOM 4294 C C . SER A 1 558 ? 33.450 -1.040 -6.329 1.00 70.69 558 SER A C 1
ATOM 4296 O O . SER A 1 558 ? 34.452 -0.804 -5.658 1.00 70.69 558 SER A O 1
ATOM 4298 N N . HIS A 1 559 ? 33.530 -1.588 -7.547 1.00 56.50 559 HIS A N 1
ATOM 4299 C CA . HIS A 1 559 ? 34.797 -2.040 -8.132 1.00 56.50 559 HIS A CA 1
ATOM 4300 C C . HIS A 1 559 ? 35.552 -0.885 -8.803 1.00 56.50 559 HIS A C 1
ATOM 4302 O O . HIS A 1 559 ? 35.372 -0.590 -9.988 1.00 56.50 559 HIS A O 1
ATOM 4308 N N . SER A 1 560 ? 36.449 -0.255 -8.045 1.00 48.03 560 SER A N 1
ATOM 4309 C CA . SER A 1 560 ? 37.506 0.615 -8.569 1.00 48.03 560 SER A CA 1
ATOM 4310 C C . SER A 1 560 ? 38.706 -0.155 -9.136 1.00 48.03 560 SER A C 1
ATOM 4312 O O . SER A 1 560 ? 39.581 0.469 -9.709 1.00 48.03 560 SER A O 1
ATOM 4314 N N . ASP A 1 561 ? 38.771 -1.485 -9.034 1.00 35.06 561 ASP A N 1
ATOM 4315 C CA . ASP A 1 561 ? 40.028 -2.241 -9.221 1.00 35.06 561 ASP A CA 1
ATOM 4316 C C . ASP A 1 561 ? 40.321 -2.701 -10.665 1.00 35.06 561 ASP A C 1
ATOM 4318 O O . ASP A 1 561 ? 41.165 -3.560 -10.893 1.00 35.06 561 ASP A O 1
ATOM 4322 N N . SER A 1 562 ? 39.647 -2.137 -11.672 1.00 34.47 562 SER A N 1
ATOM 4323 C CA . SER A 1 562 ? 39.903 -2.441 -13.096 1.00 34.47 562 SER A CA 1
ATOM 4324 C C . SER A 1 562 ? 40.470 -1.250 -13.876 1.00 34.47 562 SER A C 1
ATOM 4326 O O . SER A 1 562 ? 40.147 -1.049 -15.046 1.00 34.47 562 SER A O 1
ATOM 4328 N N . TRP A 1 563 ? 41.328 -0.450 -13.241 1.00 36.19 563 TRP A N 1
ATOM 4329 C CA . TRP A 1 563 ? 42.210 0.464 -13.970 1.00 36.19 563 TRP A CA 1
ATOM 4330 C C . TRP A 1 563 ? 43.471 -0.303 -14.385 1.00 36.19 563 TRP A C 1
ATOM 4332 O O . TRP A 1 563 ? 44.047 -0.991 -13.542 1.00 36.19 563 TRP A O 1
ATOM 4342 N N . PRO A 1 564 ? 43.924 -0.233 -15.650 1.00 31.36 564 PRO A N 1
ATOM 4343 C CA . PRO A 1 564 ? 45.216 -0.794 -16.010 1.00 31.36 564 PRO A CA 1
ATOM 4344 C C . PRO A 1 564 ? 46.296 -0.108 -15.169 1.00 31.36 564 PRO A C 1
ATOM 4346 O O . PRO A 1 564 ? 46.407 1.117 -15.192 1.00 31.36 564 PRO A O 1
ATOM 4349 N N . GLU A 1 565 ? 47.104 -0.893 -14.456 1.00 29.02 565 GLU A N 1
ATOM 4350 C CA . GLU A 1 565 ? 48.359 -0.462 -13.834 1.00 29.02 565 GLU A CA 1
ATOM 4351 C C . GLU A 1 565 ? 49.389 -0.096 -14.917 1.00 29.02 565 GLU A C 1
ATOM 4353 O O . GLU A 1 565 ? 50.426 -0.732 -15.058 1.00 29.02 565 GLU A O 1
ATOM 4358 N N . ASN A 1 566 ? 49.117 0.922 -15.727 1.00 31.55 566 ASN A N 1
ATOM 4359 C CA . ASN A 1 566 ? 50.147 1.559 -16.530 1.00 31.55 566 ASN A CA 1
ATOM 4360 C C . ASN A 1 566 ? 50.327 2.958 -15.971 1.00 31.55 566 ASN A C 1
ATOM 4362 O O . ASN A 1 566 ? 49.485 3.835 -16.141 1.00 31.55 566 ASN A O 1
ATOM 4366 N N . GLY A 1 567 ? 51.411 3.097 -15.209 1.00 35.75 567 GLY A N 1
ATOM 4367 C CA . GLY A 1 567 ? 51.766 4.304 -14.493 1.00 35.75 567 GLY A CA 1
ATOM 4368 C C . GLY A 1 567 ? 51.864 5.505 -15.419 1.00 35.75 567 GLY A C 1
ATOM 4369 O O . GLY A 1 567 ? 52.849 5.651 -16.126 1.00 35.75 567 GLY A O 1
ATOM 4370 N N . ASP A 1 568 ? 50.864 6.371 -15.337 1.00 31.08 568 ASP A N 1
ATOM 4371 C CA . ASP A 1 568 ? 50.974 7.795 -15.615 1.00 31.08 568 ASP A CA 1
ATOM 4372 C C . ASP A 1 568 ? 49.943 8.528 -14.739 1.00 31.08 568 ASP A C 1
ATOM 4374 O O . ASP A 1 568 ? 48.779 8.675 -15.081 1.00 31.08 568 ASP A O 1
ATOM 4378 N N . GLY A 1 569 ? 50.389 8.933 -13.548 1.00 35.72 569 GLY A N 1
ATOM 4379 C CA . GLY A 1 569 ? 50.151 10.265 -12.982 1.00 35.72 569 GLY A CA 1
ATOM 4380 C C . GLY A 1 569 ? 48.746 10.818 -12.701 1.00 35.72 569 GLY A C 1
ATOM 4381 O O . GLY A 1 569 ? 48.715 11.911 -12.140 1.00 35.72 569 GLY A O 1
ATOM 4382 N N . ASP A 1 570 ? 47.627 10.157 -13.006 1.00 32.72 570 ASP A N 1
ATOM 4383 C CA . ASP A 1 570 ? 46.297 10.662 -12.627 1.00 32.72 570 ASP A CA 1
ATOM 4384 C C . ASP A 1 570 ? 45.836 10.062 -11.293 1.00 32.72 570 ASP A C 1
ATOM 4386 O O . ASP A 1 570 ? 45.621 8.861 -11.133 1.00 32.72 570 ASP A O 1
ATOM 4390 N N . ALA A 1 571 ? 45.747 10.928 -10.286 1.00 37.19 571 ALA A N 1
ATOM 4391 C CA . ALA A 1 571 ? 45.361 10.579 -8.930 1.00 37.19 571 ALA A CA 1
ATOM 4392 C C . ALA A 1 571 ? 43.983 9.894 -8.892 1.00 37.19 571 ALA A C 1
ATOM 4394 O O . ALA A 1 571 ? 43.008 10.416 -9.427 1.00 37.19 571 ALA A O 1
ATOM 4395 N N . LEU A 1 572 ? 43.916 8.764 -8.182 1.00 43.78 572 LEU A N 1
ATOM 4396 C CA . LEU A 1 572 ? 42.708 8.035 -7.791 1.00 43.78 572 LEU A CA 1
ATOM 4397 C C . LEU A 1 572 ? 41.624 9.018 -7.286 1.00 43.78 572 LEU A C 1
ATOM 4399 O O . LEU A 1 572 ? 41.666 9.470 -6.139 1.00 43.78 572 LEU A O 1
ATOM 4403 N N . ARG A 1 573 ? 40.676 9.418 -8.143 1.00 52.50 573 ARG A N 1
ATOM 4404 C CA . ARG A 1 573 ? 39.615 10.363 -7.763 1.00 52.50 573 ARG A CA 1
ATOM 4405 C C . ARG A 1 573 ? 38.509 9.632 -7.010 1.00 52.50 573 ARG A C 1
ATOM 4407 O O . ARG A 1 573 ? 38.003 8.604 -7.448 1.00 52.50 573 ARG A O 1
ATOM 4414 N N . CYS A 1 574 ? 38.143 10.170 -5.849 1.00 57.41 574 CYS A N 1
ATOM 4415 C CA . CYS A 1 574 ? 37.090 9.619 -5.005 1.00 57.41 574 CYS A CA 1
ATOM 4416 C C . CYS A 1 574 ? 35.730 9.660 -5.731 1.00 57.41 574 CYS A C 1
ATOM 4418 O O . CYS A 1 574 ? 35.374 10.724 -6.239 1.00 57.41 574 CYS A O 1
ATOM 4420 N N . PRO A 1 575 ? 34.930 8.576 -5.706 1.00 68.31 575 PRO A N 1
ATOM 4421 C CA . PRO A 1 575 ? 33.609 8.554 -6.334 1.00 68.31 575 PRO A CA 1
ATOM 4422 C C . PRO A 1 575 ? 32.696 9.634 -5.748 1.00 68.31 575 PRO A C 1
ATOM 4424 O O . PRO A 1 575 ? 32.753 9.905 -4.534 1.00 68.31 575 PRO A O 1
ATOM 4427 N N . THR A 1 576 ? 31.839 10.217 -6.594 1.00 79.31 576 THR A N 1
ATOM 4428 C CA . THR A 1 576 ? 30.896 11.275 -6.208 1.00 79.31 576 THR A CA 1
ATOM 4429 C C . THR A 1 576 ? 29.941 10.800 -5.111 1.00 79.31 576 THR A C 1
ATOM 4431 O O . THR A 1 576 ? 29.635 9.612 -4.961 1.00 79.31 576 THR A O 1
ATOM 4434 N N . GLN A 1 577 ? 29.417 11.749 -4.330 1.00 82.69 577 GLN A N 1
ATOM 4435 C CA . GLN A 1 577 ? 28.501 11.449 -3.223 1.00 82.69 577 GLN A CA 1
ATOM 4436 C C . GLN A 1 577 ? 27.221 10.737 -3.696 1.00 82.69 577 GLN A C 1
ATOM 4438 O O . GLN A 1 577 ? 26.744 9.822 -3.026 1.00 82.69 577 GLN A O 1
ATOM 4443 N N . LYS A 1 578 ? 26.707 11.090 -4.887 1.00 85.50 578 LYS A N 1
ATOM 4444 C CA . LYS A 1 578 ? 25.540 10.432 -5.507 1.00 85.50 578 LYS A CA 1
ATOM 4445 C C . LYS A 1 578 ? 25.810 8.949 -5.796 1.00 85.50 578 LYS A C 1
ATOM 4447 O O . LYS A 1 578 ? 24.987 8.105 -5.443 1.00 85.50 578 LYS A O 1
ATOM 4452 N N . THR A 1 579 ? 26.972 8.630 -6.367 1.00 86.75 579 THR A N 1
ATOM 4453 C CA . THR A 1 579 ? 27.380 7.262 -6.710 1.00 86.75 579 THR A CA 1
ATOM 4454 C C . THR A 1 579 ? 27.613 6.429 -5.458 1.00 86.75 579 THR A C 1
ATOM 4456 O O . THR A 1 579 ? 27.087 5.322 -5.336 1.00 86.75 579 THR A O 1
ATOM 4459 N N . ARG A 1 580 ? 28.329 6.994 -4.481 1.00 87.25 580 ARG A N 1
ATOM 4460 C CA . ARG A 1 580 ? 28.611 6.341 -3.198 1.00 87.25 580 ARG A CA 1
ATOM 4461 C C . ARG A 1 580 ? 27.335 6.022 -2.422 1.00 87.25 580 ARG A C 1
ATOM 4463 O O . ARG A 1 580 ? 27.184 4.907 -1.927 1.00 87.25 580 ARG A O 1
ATOM 4470 N N . PHE A 1 581 ? 26.405 6.976 -2.345 1.00 91.44 581 PHE A N 1
ATOM 4471 C CA . PHE A 1 581 ? 25.110 6.750 -1.708 1.00 91.44 581 PHE A CA 1
ATOM 4472 C C . PHE A 1 581 ? 24.337 5.623 -2.399 1.00 91.44 581 PHE A C 1
ATOM 4474 O O . PHE A 1 581 ? 23.872 4.710 -1.721 1.00 91.44 581 PHE A O 1
ATOM 4481 N N . LEU A 1 582 ? 24.231 5.652 -3.734 1.00 91.44 582 LEU A N 1
ATOM 4482 C CA . LEU A 1 582 ? 23.486 4.639 -4.485 1.00 91.44 582 LEU A CA 1
ATOM 4483 C C . LEU A 1 582 ? 24.094 3.237 -4.314 1.00 91.44 582 LEU A C 1
ATOM 4485 O O . LEU A 1 582 ? 23.348 2.272 -4.171 1.00 91.44 582 LEU A O 1
ATOM 4489 N N . ALA A 1 583 ? 25.425 3.126 -4.251 1.00 90.12 583 ALA A N 1
ATOM 4490 C CA . ALA A 1 583 ? 26.123 1.862 -4.015 1.00 90.12 583 ALA A CA 1
ATOM 4491 C C . ALA A 1 583 ? 25.803 1.254 -2.638 1.00 90.12 583 ALA A C 1
ATOM 4493 O O . ALA A 1 583 ? 25.518 0.057 -2.539 1.00 90.12 583 ALA A O 1
ATOM 4494 N N . TYR A 1 584 ? 25.827 2.066 -1.575 1.00 92.44 584 TYR A N 1
ATOM 4495 C CA . TYR A 1 584 ? 25.487 1.611 -0.222 1.00 92.44 584 TYR A CA 1
ATOM 4496 C C . TYR A 1 584 ? 23.992 1.349 -0.060 1.00 92.44 584 TYR A C 1
ATOM 4498 O O . TYR A 1 584 ? 23.598 0.366 0.566 1.00 92.44 584 TYR A O 1
ATOM 4506 N N . TYR A 1 585 ? 23.148 2.196 -0.647 1.00 94.75 585 TYR A N 1
ATOM 4507 C CA . TYR A 1 585 ? 21.703 2.029 -0.572 1.00 94.75 585 TYR A CA 1
ATOM 4508 C C . TYR A 1 585 ? 21.237 0.787 -1.339 1.00 94.75 585 TYR A C 1
ATOM 4510 O O . TYR A 1 585 ? 20.387 0.048 -0.847 1.00 94.75 585 TYR A O 1
ATOM 4518 N N . ALA A 1 586 ? 21.839 0.491 -2.493 1.00 93.50 586 ALA A N 1
ATOM 4519 C CA . ALA A 1 586 ? 21.582 -0.751 -3.210 1.00 93.50 586 ALA A CA 1
ATOM 4520 C C . ALA A 1 586 ? 22.004 -1.977 -2.388 1.00 93.50 586 ALA A C 1
ATOM 4522 O O . ALA A 1 586 ? 21.221 -2.910 -2.252 1.00 93.50 586 ALA A O 1
ATOM 4523 N N . LEU A 1 587 ? 23.180 -1.966 -1.755 1.00 92.06 587 LEU A N 1
ATOM 4524 C CA . LEU A 1 587 ? 23.590 -3.072 -0.881 1.00 92.06 587 LEU A CA 1
ATOM 4525 C C . LEU A 1 587 ? 22.628 -3.264 0.307 1.00 92.06 587 LEU A C 1
ATOM 4527 O O . LEU A 1 587 ? 22.291 -4.394 0.660 1.00 92.06 587 LEU A O 1
ATOM 4531 N N . TYR A 1 588 ? 22.127 -2.166 0.883 1.00 94.12 588 TYR A N 1
ATOM 4532 C CA . TYR A 1 588 ? 21.103 -2.218 1.927 1.00 94.12 588 TYR A CA 1
ATOM 4533 C C . TYR A 1 588 ? 19.817 -2.892 1.429 1.00 94.12 588 TYR A C 1
ATOM 4535 O O . TYR A 1 588 ? 19.353 -3.845 2.057 1.00 94.12 588 TYR A O 1
ATOM 4543 N N . LEU A 1 589 ? 19.280 -2.450 0.285 1.00 92.94 589 LEU A N 1
ATOM 4544 C CA . LEU A 1 589 ? 18.057 -3.006 -0.303 1.00 92.94 589 LEU A CA 1
ATOM 4545 C C . LEU A 1 589 ? 18.225 -4.454 -0.775 1.00 92.94 589 LEU A C 1
ATOM 4547 O O . LEU A 1 589 ? 17.292 -5.238 -0.641 1.00 92.94 589 LEU A O 1
ATOM 4551 N N . ALA A 1 590 ? 19.401 -4.833 -1.284 1.00 89.31 590 ALA A N 1
ATOM 4552 C CA . ALA A 1 590 ? 19.722 -6.221 -1.607 1.00 89.31 590 ALA A CA 1
ATOM 4553 C C . ALA A 1 590 ? 19.558 -7.126 -0.382 1.00 89.31 590 ALA A C 1
ATOM 4555 O O . ALA A 1 590 ? 18.960 -8.196 -0.466 1.00 89.31 590 ALA A O 1
ATOM 4556 N N . GLY A 1 591 ? 20.060 -6.672 0.766 1.00 86.88 591 GLY A N 1
ATOM 4557 C CA . GLY A 1 591 ? 19.959 -7.415 2.009 1.00 86.88 591 GLY A CA 1
ATOM 4558 C C . GLY A 1 591 ? 18.557 -7.424 2.628 1.00 86.88 591 GLY A C 1
ATOM 4559 O O . GLY A 1 591 ? 18.179 -8.433 3.219 1.00 86.88 591 GLY A O 1
ATOM 4560 N N . GLU A 1 592 ? 17.767 -6.352 2.480 1.00 87.06 592 GLU A N 1
ATOM 4561 C CA . GLU A 1 592 ? 16.346 -6.367 2.875 1.00 87.06 592 GLU A CA 1
ATOM 4562 C C . GLU A 1 592 ? 15.539 -7.319 1.980 1.00 87.06 592 GLU A C 1
ATOM 4564 O O . GLU A 1 592 ? 14.772 -8.124 2.495 1.00 87.06 592 GLU A O 1
ATOM 4569 N N . LYS A 1 593 ? 15.784 -7.316 0.663 1.00 86.62 593 LYS A N 1
ATOM 4570 C CA . LYS A 1 593 ? 15.159 -8.256 -0.277 1.00 86.62 593 LYS A CA 1
ATOM 4571 C C . LYS A 1 593 ? 15.500 -9.711 0.064 1.00 86.62 593 LYS A C 1
ATOM 4573 O O . LYS A 1 593 ? 14.607 -10.545 0.141 1.00 86.62 593 LYS A O 1
ATOM 4578 N N . ALA A 1 594 ? 16.773 -10.008 0.338 1.00 81.94 594 ALA A N 1
ATOM 4579 C CA . ALA A 1 594 ? 17.199 -11.345 0.752 1.00 81.94 594 ALA A CA 1
ATOM 4580 C C . ALA A 1 594 ? 16.560 -11.769 2.086 1.00 81.94 594 ALA A C 1
ATOM 4582 O O . ALA A 1 594 ? 16.178 -12.925 2.251 1.00 81.94 594 ALA A O 1
ATOM 4583 N N . LYS A 1 595 ? 16.407 -10.833 3.035 1.00 82.50 595 LYS A N 1
ATOM 4584 C CA . LYS A 1 595 ? 15.664 -11.075 4.278 1.00 82.50 595 LYS A CA 1
ATOM 4585 C C . LYS A 1 595 ? 14.209 -11.456 3.981 1.00 82.50 595 LYS A C 1
ATOM 4587 O O . LYS A 1 595 ? 13.734 -12.445 4.527 1.00 82.50 595 LYS A O 1
ATOM 4592 N N . GLU A 1 596 ? 13.517 -10.692 3.140 1.00 76.38 596 GLU A N 1
ATOM 4593 C CA . GLU A 1 596 ? 12.118 -10.956 2.776 1.00 76.38 596 GLU A CA 1
ATOM 4594 C C . GLU A 1 596 ? 11.950 -12.316 2.081 1.00 76.38 596 GLU A C 1
ATOM 4596 O O . GLU A 1 596 ? 11.022 -13.060 2.395 1.00 76.38 596 GLU A O 1
ATOM 4601 N N . GLU A 1 597 ? 12.867 -12.676 1.180 1.00 77.12 597 GLU A N 1
ATOM 4602 C CA . GLU A 1 597 ? 12.895 -13.983 0.512 1.00 77.12 597 GLU A CA 1
ATOM 4603 C C . GLU A 1 597 ? 13.095 -15.130 1.516 1.00 77.12 597 GLU A C 1
ATOM 4605 O O . GLU A 1 597 ? 12.333 -16.100 1.499 1.00 77.12 597 GLU A O 1
ATOM 4610 N N . MET A 1 598 ? 14.039 -14.994 2.457 1.00 70.94 598 MET A N 1
ATOM 4611 C CA . MET A 1 598 ? 14.230 -15.965 3.545 1.00 70.94 598 MET A CA 1
ATOM 4612 C C . MET A 1 598 ? 12.978 -16.089 4.424 1.00 70.94 598 MET A C 1
ATOM 4614 O O . MET A 1 598 ? 12.565 -17.200 4.764 1.00 70.94 598 MET A O 1
ATOM 4618 N N . ASP A 1 599 ? 12.352 -14.963 4.777 1.00 66.88 599 ASP A N 1
ATOM 4619 C CA . ASP A 1 599 ? 11.121 -14.934 5.570 1.00 66.88 599 ASP A CA 1
ATOM 4620 C C . ASP A 1 599 ? 9.968 -15.637 4.822 1.00 66.88 599 ASP A C 1
ATOM 4622 O O . ASP A 1 599 ? 9.188 -16.380 5.424 1.00 66.88 599 ASP A O 1
ATOM 4626 N N . LEU A 1 600 ? 9.872 -15.481 3.498 1.00 67.31 600 LEU A N 1
ATOM 4627 C CA . LEU A 1 600 ? 8.902 -16.190 2.655 1.00 67.31 600 LEU A CA 1
ATOM 4628 C C . LEU A 1 600 ? 9.171 -17.704 2.609 1.00 67.31 600 LEU A C 1
ATOM 4630 O O . LEU A 1 600 ? 8.243 -18.492 2.809 1.00 67.31 600 LEU A O 1
ATOM 4634 N N . GLU A 1 601 ? 10.418 -18.130 2.401 1.00 65.88 601 GLU A N 1
ATOM 4635 C CA . GLU A 1 601 ? 10.802 -19.550 2.348 1.00 65.88 601 GLU A CA 1
ATOM 4636 C C . GLU A 1 601 ? 10.557 -20.279 3.680 1.00 65.88 601 GLU A C 1
ATOM 4638 O O . GLU A 1 601 ? 10.008 -21.392 3.703 1.00 65.88 601 GLU A O 1
ATOM 4643 N N . MET A 1 602 ? 10.884 -19.632 4.806 1.00 58.25 602 MET A N 1
ATOM 4644 C CA . MET A 1 602 ? 10.626 -20.153 6.157 1.00 58.25 602 MET A CA 1
ATOM 4645 C C . MET A 1 602 ? 9.126 -20.323 6.455 1.00 58.25 602 MET A C 1
ATOM 4647 O O . MET A 1 602 ? 8.746 -21.166 7.278 1.00 58.25 602 MET A O 1
ATOM 4651 N N . ASN A 1 603 ? 8.267 -19.556 5.777 1.00 53.06 603 ASN A N 1
ATOM 4652 C CA . ASN A 1 603 ? 6.811 -19.602 5.922 1.00 53.06 603 ASN A CA 1
ATOM 4653 C C . ASN A 1 603 ? 6.119 -20.616 4.987 1.00 53.06 603 ASN A C 1
ATOM 4655 O O . ASN A 1 603 ? 4.965 -20.971 5.235 1.00 53.06 603 ASN A O 1
ATOM 4659 N N . VAL A 1 604 ? 6.788 -21.102 3.933 1.00 48.09 604 VAL A N 1
ATOM 4660 C CA . VAL A 1 604 ? 6.230 -22.071 2.961 1.00 48.09 604 VAL A CA 1
ATOM 4661 C C . VAL A 1 604 ? 6.580 -23.524 3.311 1.00 48.09 604 VAL A C 1
ATOM 4663 O O . VAL A 1 604 ? 5.819 -24.435 2.992 1.00 48.09 604 VAL A O 1
ATOM 4666 N N . THR A 1 605 ? 7.703 -23.755 3.993 1.00 38.72 605 THR A N 1
ATOM 4667 C CA . THR A 1 605 ? 8.274 -25.100 4.207 1.00 38.72 605 THR A CA 1
ATOM 4668 C C . THR A 1 605 ? 7.883 -25.775 5.530 1.00 38.72 605 THR A C 1
ATOM 4670 O O . THR A 1 605 ? 8.200 -26.946 5.730 1.00 38.72 605 THR A O 1
ATOM 4673 N N . GLY A 1 606 ? 7.169 -25.083 6.426 1.00 37.38 606 GLY A N 1
ATOM 4674 C CA . GLY A 1 606 ? 6.785 -25.604 7.744 1.00 37.38 606 GLY A CA 1
ATOM 4675 C C . GLY A 1 606 ? 5.376 -26.209 7.819 1.00 37.38 606 GLY A C 1
ATOM 4676 O O . GLY A 1 606 ? 4.449 -25.790 7.126 1.00 37.38 606 GLY A O 1
ATOM 4677 N N . SER A 1 607 ? 5.172 -27.152 8.744 1.00 38.53 607 SER A N 1
ATOM 4678 C CA . SER A 1 607 ? 3.841 -27.549 9.242 1.00 38.53 607 SER A CA 1
ATOM 4679 C C . SER A 1 607 ? 3.021 -26.325 9.695 1.00 38.53 607 SER A C 1
ATOM 4681 O O . SER A 1 607 ? 3.593 -25.332 10.125 1.00 38.53 607 SER A O 1
ATOM 4683 N N . SER A 1 608 ? 1.679 -26.373 9.720 1.00 41.88 608 SER A N 1
ATOM 4684 C CA . SER A 1 608 ? 0.840 -25.243 10.191 1.00 41.88 608 SER A CA 1
ATOM 4685 C C . SER A 1 608 ? 1.197 -24.746 11.607 1.00 41.88 608 SER A C 1
ATOM 4687 O O . SER A 1 608 ? 0.915 -23.597 11.937 1.00 41.88 608 SER A O 1
ATOM 4689 N N . LYS A 1 609 ? 1.829 -25.591 12.439 1.00 39.59 609 LYS A N 1
ATOM 4690 C CA . LYS A 1 609 ? 2.387 -25.215 13.754 1.00 39.59 609 LYS A CA 1
ATOM 4691 C C . LYS A 1 609 ? 3.799 -24.615 13.682 1.00 39.59 609 LYS A C 1
ATOM 4693 O O . LYS A 1 609 ? 4.190 -23.896 14.594 1.00 39.59 609 LYS A O 1
ATOM 4698 N N . GLU A 1 610 ? 4.564 -24.928 12.642 1.00 38.50 610 GLU A N 1
ATOM 4699 C CA . GLU A 1 610 ? 5.880 -24.347 12.362 1.00 38.50 610 GLU A CA 1
ATOM 4700 C C . GLU A 1 610 ? 5.752 -23.009 11.644 1.00 38.50 610 GLU A C 1
ATOM 4702 O O . GLU A 1 610 ? 6.439 -22.089 12.041 1.00 38.50 610 GLU A O 1
ATOM 4707 N N . VAL A 1 611 ? 4.807 -22.827 10.716 1.00 42.56 611 VAL A N 1
ATOM 4708 C CA . VAL A 1 611 ? 4.499 -21.511 10.117 1.00 42.56 611 VAL A CA 1
ATOM 4709 C C . VAL A 1 611 ? 4.098 -20.504 11.199 1.00 42.56 611 VAL A C 1
ATOM 4711 O O . VAL A 1 611 ? 4.610 -19.392 11.239 1.00 42.56 611 VAL A O 1
ATOM 4714 N N . ALA A 1 612 ? 3.269 -20.922 12.162 1.00 43.28 612 ALA A N 1
ATOM 4715 C CA . ALA A 1 612 ? 2.911 -20.103 13.320 1.00 43.28 612 ALA A CA 1
ATOM 4716 C C . ALA A 1 612 ? 4.055 -19.900 14.333 1.00 43.28 612 ALA A C 1
ATOM 4718 O O . ALA A 1 612 ? 3.913 -19.062 15.207 1.00 43.28 612 ALA A O 1
ATOM 4719 N N . ARG A 1 613 ? 5.161 -20.656 14.261 1.00 41.28 613 ARG A N 1
ATOM 4720 C CA . ARG A 1 613 ? 6.397 -20.403 15.035 1.00 41.28 613 ARG A CA 1
ATOM 4721 C C . ARG A 1 613 ? 7.451 -19.632 14.232 1.00 41.28 613 ARG A C 1
ATOM 4723 O O . ARG A 1 613 ? 8.318 -19.000 14.827 1.00 41.28 613 ARG A O 1
ATOM 4730 N N . ASN A 1 614 ? 7.400 -19.723 12.906 1.00 40.50 614 ASN A N 1
ATOM 4731 C CA . ASN A 1 614 ? 8.350 -19.142 11.963 1.00 40.50 614 ASN A CA 1
ATOM 4732 C C . ASN A 1 614 ? 7.955 -17.721 11.556 1.00 40.50 614 ASN A C 1
ATOM 4734 O O . ASN A 1 614 ? 8.851 -16.947 11.244 1.00 40.50 614 ASN A O 1
ATOM 4738 N N . LEU A 1 615 ? 6.678 -17.329 11.696 1.00 45.34 615 LEU A N 1
ATOM 4739 C CA . LEU A 1 615 ? 6.262 -15.917 11.653 1.00 45.34 615 LEU A CA 1
ATOM 4740 C C . LEU A 1 615 ? 7.085 -15.031 12.614 1.00 45.34 615 LEU A C 1
ATOM 4742 O O . LEU A 1 615 ? 7.181 -13.823 12.419 1.00 45.34 615 LEU A O 1
ATOM 4746 N N . HIS A 1 616 ? 7.673 -15.630 13.654 1.00 46.88 616 HIS A N 1
ATOM 4747 C CA . HIS A 1 616 ? 8.405 -14.961 14.730 1.00 46.88 616 HIS A CA 1
ATOM 4748 C C . HIS A 1 616 ? 9.920 -14.911 14.515 1.00 46.88 616 HIS A C 1
ATOM 4750 O O . HIS A 1 616 ? 10.612 -14.218 15.262 1.00 46.88 616 HIS A O 1
ATOM 4756 N N . ARG A 1 617 ? 10.463 -15.645 13.536 1.00 46.00 617 ARG A N 1
ATOM 4757 C CA . ARG A 1 617 ? 11.887 -15.583 13.185 1.00 46.00 617 ARG A CA 1
ATOM 4758 C C . ARG A 1 617 ? 12.046 -14.658 11.992 1.00 46.00 617 ARG A C 1
ATOM 4760 O O . ARG A 1 617 ? 11.947 -15.101 10.860 1.00 46.00 617 ARG A O 1
ATOM 4767 N N . GLN A 1 618 ? 12.303 -13.385 12.265 1.00 55.69 618 GLN A N 1
ATOM 4768 C CA . GLN A 1 618 ? 12.709 -12.457 11.216 1.00 55.69 618 GLN A CA 1
ATOM 4769 C C . GLN A 1 618 ? 14.152 -12.756 10.815 1.00 55.69 618 GLN A C 1
ATOM 4771 O O . GLN A 1 618 ? 15.047 -12.787 11.669 1.00 55.69 618 GLN A O 1
ATOM 4776 N N . GLY A 1 619 ? 14.387 -12.943 9.520 1.00 56.78 619 GLY A N 1
ATOM 4777 C CA . GLY A 1 619 ? 15.719 -12.897 8.948 1.00 56.78 619 GLY A CA 1
ATOM 4778 C C . GLY A 1 619 ? 16.400 -11.573 9.300 1.00 56.78 619 GLY A C 1
ATOM 4779 O O . GLY A 1 619 ? 15.768 -10.524 9.456 1.00 56.78 619 GLY A O 1
ATOM 4780 N N . THR A 1 620 ? 17.717 -11.599 9.461 1.00 70.56 620 THR A N 1
ATOM 4781 C CA . THR A 1 620 ? 18.515 -10.375 9.582 1.00 70.56 620 THR A CA 1
ATOM 4782 C C . THR A 1 620 ? 19.122 -10.064 8.231 1.00 70.56 620 THR A C 1
ATOM 4784 O O . THR A 1 620 ? 19.664 -10.963 7.594 1.00 70.56 620 THR A O 1
ATOM 4787 N N . ASN A 1 621 ? 19.092 -8.799 7.822 1.00 82.38 621 ASN A N 1
ATOM 4788 C CA . ASN A 1 621 ? 19.761 -8.374 6.601 1.00 82.38 621 ASN A CA 1
ATOM 4789 C C . ASN A 1 621 ? 21.276 -8.702 6.699 1.00 82.38 621 ASN A C 1
ATOM 4791 O O . ASN A 1 621 ? 21.947 -8.225 7.625 1.00 82.38 621 ASN A O 1
ATOM 4795 N N . PRO A 1 622 ? 21.817 -9.533 5.782 1.00 81.12 622 PRO A N 1
ATOM 4796 C CA . PRO A 1 622 ? 23.169 -10.081 5.891 1.00 81.12 622 PRO A CA 1
ATOM 4797 C C . PRO A 1 622 ? 24.266 -9.019 5.728 1.00 81.12 622 PRO A C 1
ATOM 4799 O O . PRO A 1 622 ? 25.351 -9.170 6.289 1.00 81.12 622 PRO A O 1
ATOM 4802 N N . HIS A 1 623 ? 23.974 -7.917 5.030 1.00 87.75 623 HIS A N 1
ATOM 4803 C CA . HIS A 1 623 ? 24.941 -6.865 4.706 1.00 87.75 623 HIS A CA 1
ATOM 4804 C C . HIS A 1 623 ? 24.974 -5.713 5.725 1.00 87.75 623 HIS A C 1
ATOM 4806 O O . HIS A 1 623 ? 25.794 -4.804 5.603 1.00 87.75 623 HIS A O 1
ATOM 4812 N N . LEU A 1 624 ? 24.133 -5.730 6.770 1.00 86.69 624 LEU A N 1
ATOM 4813 C CA . LEU A 1 624 ? 24.066 -4.627 7.745 1.00 86.69 624 LEU A CA 1
ATOM 4814 C C . LEU A 1 624 ? 25.401 -4.344 8.448 1.00 86.69 624 LEU A C 1
ATOM 4816 O O . LEU A 1 624 ? 25.735 -3.185 8.685 1.00 86.69 624 LEU A O 1
ATOM 4820 N N . LYS A 1 625 ? 26.169 -5.386 8.792 1.00 85.88 625 LYS A N 1
ATOM 4821 C CA . LYS A 1 625 ? 27.464 -5.224 9.479 1.00 85.88 625 LYS A CA 1
ATOM 4822 C C . LYS A 1 625 ? 28.513 -4.586 8.572 1.00 85.88 625 LYS A C 1
ATOM 4824 O O . LYS A 1 625 ? 29.249 -3.712 9.015 1.00 85.88 625 LYS A O 1
ATOM 4829 N N . GLU A 1 626 ? 28.559 -5.018 7.317 1.00 87.88 626 GLU A N 1
ATOM 4830 C CA . GLU A 1 626 ? 29.449 -4.471 6.293 1.00 87.88 626 GLU A CA 1
ATOM 4831 C C . GLU A 1 626 ? 29.137 -2.990 6.038 1.00 87.88 626 GLU A C 1
ATOM 4833 O O . GLU A 1 626 ? 30.025 -2.140 6.124 1.00 87.88 626 GLU A O 1
ATOM 4838 N N . LEU A 1 627 ? 27.854 -2.663 5.856 1.00 89.56 627 LEU A N 1
ATOM 4839 C CA . LEU A 1 627 ? 27.381 -1.288 5.695 1.00 89.56 627 LEU A CA 1
ATOM 4840 C C . LEU A 1 627 ? 27.706 -0.408 6.901 1.00 89.56 627 LEU A C 1
ATOM 4842 O O . LEU A 1 627 ? 28.127 0.734 6.732 1.00 89.56 627 LEU A O 1
ATOM 4846 N N . TYR A 1 628 ? 27.538 -0.929 8.117 1.00 89.38 628 TYR A N 1
ATOM 4847 C CA . TYR A 1 628 ? 27.886 -0.202 9.333 1.00 89.38 628 TYR A CA 1
ATOM 4848 C C . TYR A 1 628 ? 29.376 0.151 9.383 1.00 89.38 628 TYR A C 1
ATOM 4850 O O . TYR A 1 628 ? 29.722 1.294 9.685 1.00 89.38 628 TYR A O 1
ATOM 4858 N N . LEU A 1 629 ? 30.264 -0.792 9.058 1.00 87.31 629 LEU A N 1
ATOM 4859 C CA . LEU A 1 629 ? 31.708 -0.543 9.038 1.00 87.31 629 LEU A CA 1
ATOM 4860 C C . LEU A 1 629 ? 32.084 0.506 7.979 1.00 87.31 629 LEU A C 1
ATOM 4862 O O . LEU A 1 629 ? 32.820 1.443 8.285 1.00 87.31 629 LEU A O 1
ATOM 4866 N N . ALA A 1 630 ? 31.523 0.408 6.770 1.00 86.62 630 ALA A N 1
ATOM 4867 C CA . ALA A 1 630 ? 31.787 1.361 5.692 1.00 86.62 630 ALA A CA 1
ATOM 4868 C C . ALA A 1 630 ? 31.265 2.779 6.006 1.00 86.62 630 ALA A C 1
ATOM 4870 O O . ALA A 1 630 ? 31.987 3.768 5.855 1.00 86.62 630 ALA A O 1
ATOM 4871 N N . LEU A 1 631 ? 30.022 2.893 6.487 1.00 88.88 631 LEU A N 1
ATOM 4872 C CA . LEU A 1 631 ? 29.394 4.180 6.803 1.00 88.88 631 LEU A CA 1
ATOM 4873 C C . LEU A 1 631 ? 29.994 4.824 8.058 1.00 88.88 631 LEU A C 1
ATOM 4875 O O . LEU A 1 631 ? 30.172 6.039 8.082 1.00 88.88 631 LEU A O 1
ATOM 4879 N N . SER A 1 632 ? 30.364 4.040 9.075 1.00 88.19 632 SER A N 1
ATOM 4880 C CA . SER A 1 632 ? 31.025 4.575 10.275 1.00 88.19 632 SER A CA 1
ATOM 4881 C C . SER A 1 632 ? 32.419 5.131 9.969 1.00 88.19 632 SER A C 1
ATOM 4883 O O . SER A 1 632 ? 32.756 6.212 10.455 1.00 88.19 632 SER A O 1
ATOM 4885 N N . ALA A 1 633 ? 33.198 4.466 9.108 1.00 85.81 633 ALA A N 1
ATOM 4886 C CA . ALA A 1 633 ? 34.486 4.979 8.642 1.00 85.81 633 ALA A CA 1
ATOM 4887 C C . ALA A 1 633 ? 34.318 6.287 7.846 1.00 85.81 633 ALA A C 1
ATOM 4889 O O . ALA A 1 633 ? 35.015 7.271 8.102 1.00 85.81 633 ALA A O 1
ATOM 4890 N N . ALA A 1 634 ? 33.341 6.336 6.934 1.00 84.38 634 ALA A N 1
ATOM 4891 C CA . ALA A 1 634 ? 33.035 7.542 6.165 1.00 84.38 634 ALA A CA 1
ATOM 4892 C C . ALA A 1 634 ? 32.537 8.702 7.053 1.00 84.38 634 ALA A C 1
ATOM 4894 O O . ALA A 1 634 ? 32.899 9.859 6.823 1.00 84.38 634 ALA A O 1
ATOM 4895 N N . TYR A 1 635 ? 31.760 8.397 8.098 1.00 87.06 635 TYR A N 1
ATOM 4896 C CA . TYR A 1 635 ? 31.295 9.367 9.091 1.00 87.06 635 TYR A CA 1
ATOM 4897 C C . TYR A 1 635 ? 32.453 9.971 9.895 1.00 87.06 635 TYR A C 1
ATOM 4899 O O . TYR A 1 635 ? 32.519 11.190 10.044 1.00 87.06 635 TYR A O 1
ATOM 4907 N N . GLN A 1 636 ? 33.407 9.151 10.354 1.00 85.94 636 GLN A N 1
ATOM 4908 C CA . GLN A 1 636 ? 34.602 9.628 11.069 1.00 85.94 636 GLN A CA 1
ATOM 4909 C C . GLN A 1 636 ? 35.474 10.552 10.210 1.00 85.94 636 GLN A C 1
ATOM 4911 O O . GLN A 1 636 ? 36.090 11.480 10.726 1.00 85.94 636 GLN A O 1
ATOM 4916 N N . GLN A 1 637 ? 35.484 10.335 8.896 1.00 83.81 637 GLN A N 1
ATOM 4917 C CA . GLN A 1 637 ? 36.171 11.190 7.926 1.00 83.81 637 GLN A CA 1
ATOM 4918 C C . GLN A 1 637 ? 35.351 12.434 7.525 1.00 83.81 637 GLN A C 1
ATOM 4920 O O . GLN A 1 637 ? 35.787 13.194 6.665 1.00 83.81 637 GLN A O 1
ATOM 4925 N N . ASN A 1 638 ? 34.158 12.634 8.107 1.00 83.94 638 ASN A N 1
ATOM 4926 C CA . ASN A 1 638 ? 33.183 13.671 7.743 1.00 83.94 638 ASN A CA 1
ATOM 4927 C C . ASN A 1 638 ? 32.895 13.726 6.227 1.00 83.94 638 ASN A C 1
ATOM 4929 O O . ASN A 1 638 ? 32.679 14.794 5.658 1.00 83.94 638 ASN A O 1
ATOM 4933 N N . SER A 1 639 ? 32.909 12.564 5.563 1.00 82.19 639 SER A N 1
ATOM 4934 C CA . SER A 1 639 ? 32.817 12.461 4.102 1.00 82.19 639 SER A CA 1
ATOM 4935 C C . SER A 1 639 ? 31.415 12.125 3.586 1.00 82.19 639 SER A C 1
ATOM 4937 O O . SER A 1 639 ? 31.252 11.943 2.382 1.00 82.19 639 SER A O 1
ATOM 4939 N N . LEU A 1 640 ? 30.412 12.031 4.469 1.00 86.81 640 LEU A N 1
ATOM 4940 C CA . LEU A 1 640 ? 29.021 11.712 4.126 1.00 86.81 640 LEU A CA 1
ATOM 4941 C C . LEU A 1 640 ? 28.190 12.975 3.853 1.00 86.81 640 LEU A C 1
ATOM 4943 O O . LEU A 1 640 ? 28.218 13.936 4.627 1.00 86.81 640 LEU A O 1
ATOM 4947 N N . ASP A 1 641 ? 27.399 12.949 2.778 1.00 87.56 641 ASP A N 1
ATOM 4948 C CA . ASP A 1 641 ? 26.358 13.946 2.516 1.00 87.56 641 ASP A CA 1
ATOM 4949 C C . ASP A 1 641 ? 25.102 13.703 3.385 1.00 87.56 641 ASP A C 1
ATOM 4951 O O . ASP A 1 641 ? 25.023 12.738 4.151 1.00 87.56 641 ASP A O 1
ATOM 4955 N N . GLY A 1 642 ? 24.105 14.594 3.300 1.00 88.12 642 GLY A N 1
ATOM 4956 C CA . GLY A 1 642 ? 22.870 14.466 4.089 1.00 88.12 642 GLY A CA 1
ATOM 4957 C C . GLY A 1 642 ? 22.160 13.119 3.892 1.00 88.12 642 GLY A C 1
ATOM 4958 O O . GLY A 1 642 ? 21.605 12.568 4.842 1.00 88.12 642 GLY A O 1
ATOM 4959 N N . PHE A 1 643 ? 22.249 12.535 2.695 1.00 92.62 643 PHE A N 1
ATOM 4960 C CA . PHE A 1 643 ? 21.678 11.227 2.380 1.00 92.62 643 PHE A CA 1
ATOM 4961 C C . PHE A 1 643 ? 22.490 10.078 2.983 1.00 92.62 643 PHE A C 1
ATOM 4963 O O . PHE A 1 643 ? 21.912 9.157 3.560 1.00 92.62 643 PHE A O 1
ATOM 4970 N N . GLY A 1 644 ? 23.822 10.145 2.917 1.00 90.06 644 GLY A N 1
ATOM 4971 C CA . GLY A 1 644 ? 24.713 9.190 3.573 1.00 90.06 644 GLY A CA 1
ATOM 4972 C C . GLY A 1 644 ? 24.508 9.137 5.089 1.00 90.06 644 GLY A C 1
ATOM 4973 O O . GLY A 1 644 ? 24.467 8.049 5.661 1.00 90.06 644 GLY A O 1
ATOM 4974 N N . LEU A 1 645 ? 24.298 10.293 5.732 1.00 92.12 645 LEU A N 1
ATOM 4975 C CA . LEU A 1 645 ? 23.954 10.368 7.159 1.00 92.12 645 LEU A CA 1
ATOM 4976 C C . LEU A 1 645 ? 22.593 9.726 7.467 1.00 92.12 645 LEU A C 1
ATOM 4978 O O . LEU A 1 645 ? 22.475 8.988 8.445 1.00 92.12 645 LEU A O 1
ATOM 4982 N N . TYR A 1 646 ? 21.587 9.951 6.615 1.00 94.25 646 TYR A N 1
ATOM 4983 C CA . TYR A 1 646 ? 20.280 9.298 6.733 1.00 94.25 646 TYR A CA 1
ATOM 4984 C C . TYR A 1 646 ? 20.406 7.768 6.652 1.00 94.25 646 TYR A C 1
ATOM 4986 O O . TYR A 1 646 ? 19.920 7.064 7.537 1.00 94.25 646 TYR A O 1
ATOM 4994 N N . LEU A 1 647 ? 21.114 7.243 5.645 1.00 93.31 647 LEU A N 1
ATOM 4995 C CA . LEU A 1 647 ? 21.322 5.799 5.502 1.00 93.31 647 LEU A CA 1
ATOM 4996 C C . LEU A 1 647 ? 22.090 5.212 6.693 1.00 93.31 647 LEU A C 1
ATOM 4998 O O . LEU A 1 647 ? 21.748 4.134 7.175 1.00 93.31 647 LEU A O 1
ATOM 5002 N N . TYR A 1 648 ? 23.091 5.932 7.203 1.00 92.00 648 TYR A N 1
ATOM 5003 C CA . TYR A 1 648 ? 23.832 5.508 8.387 1.00 92.00 648 TYR A CA 1
ATOM 5004 C C . TYR A 1 648 ? 22.929 5.386 9.620 1.00 92.00 648 TYR A C 1
ATOM 5006 O O . TYR A 1 648 ? 22.979 4.369 10.313 1.00 92.00 648 TYR A O 1
ATOM 5014 N N . ALA A 1 649 ? 22.043 6.358 9.850 1.00 89.62 649 ALA A N 1
ATOM 5015 C CA . ALA A 1 649 ? 21.065 6.286 10.932 1.00 89.62 649 ALA A CA 1
ATOM 5016 C C . ALA A 1 649 ? 20.089 5.103 10.779 1.00 89.62 649 ALA A C 1
ATOM 5018 O O . ALA A 1 649 ? 19.813 4.402 11.754 1.00 89.62 649 ALA A O 1
ATOM 5019 N N . VAL A 1 650 ? 19.619 4.824 9.557 1.00 89.88 650 VAL A N 1
ATOM 5020 C CA . VAL A 1 650 ? 18.753 3.663 9.275 1.00 89.88 650 VAL A CA 1
ATOM 5021 C C . VAL A 1 650 ? 19.469 2.345 9.597 1.00 89.88 650 VAL A C 1
ATOM 5023 O O . VAL A 1 650 ? 18.894 1.474 10.252 1.00 89.88 650 VAL A O 1
ATOM 5026 N N . VAL A 1 651 ? 20.738 2.198 9.200 1.00 89.38 651 VAL A N 1
ATOM 5027 C CA . VAL A 1 651 ? 21.541 0.997 9.497 1.00 89.38 651 VAL A CA 1
ATOM 5028 C C . VAL A 1 651 ? 21.748 0.821 11.007 1.00 89.38 651 VAL A C 1
ATOM 5030 O O . VAL A 1 651 ? 21.589 -0.290 11.517 1.00 89.38 651 VAL A O 1
ATOM 5033 N N . LEU A 1 652 ? 22.031 1.905 11.742 1.00 86.00 652 LEU A N 1
ATOM 5034 C CA . LEU A 1 652 ? 22.154 1.880 13.207 1.00 86.00 652 LEU A CA 1
ATOM 5035 C C . LEU A 1 652 ? 20.870 1.379 13.883 1.00 86.00 652 LEU A C 1
ATOM 5037 O O . LEU A 1 652 ? 20.932 0.502 14.749 1.00 86.00 652 LEU A O 1
ATOM 5041 N N . LYS A 1 653 ? 19.708 1.882 13.446 1.00 81.88 653 LYS A N 1
ATOM 5042 C CA . LYS A 1 653 ? 18.393 1.451 13.943 1.00 81.88 653 LYS A CA 1
ATOM 5043 C C . LYS A 1 653 ? 18.164 -0.042 13.702 1.00 81.88 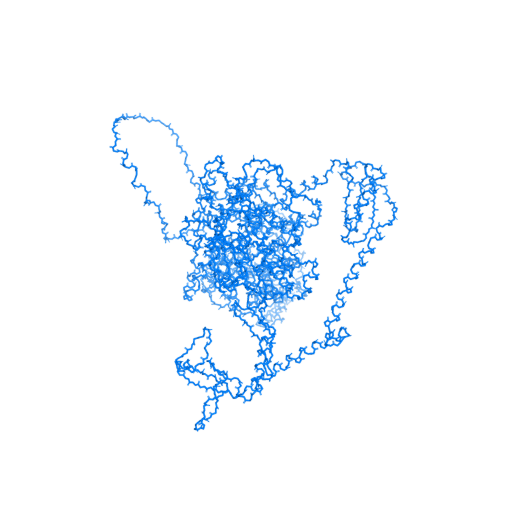653 LYS A C 1
ATOM 5045 O O . LYS A 1 653 ? 17.794 -0.770 14.620 1.00 81.88 653 LYS A O 1
ATOM 5050 N N . ARG A 1 654 ? 18.423 -0.524 12.482 1.00 82.94 654 ARG A N 1
ATOM 5051 C CA . ARG A 1 654 ? 18.191 -1.931 12.100 1.00 82.94 654 ARG A CA 1
ATOM 5052 C C . ARG A 1 654 ? 19.126 -2.927 12.792 1.00 82.94 654 ARG A C 1
ATOM 5054 O O . ARG A 1 654 ? 18.744 -4.079 12.961 1.00 82.94 654 ARG A O 1
ATOM 5061 N N . LEU A 1 655 ? 20.306 -2.497 13.237 1.00 79.56 655 LEU A N 1
ATOM 5062 C CA . LEU A 1 655 ? 21.214 -3.315 14.050 1.00 79.56 655 LEU A CA 1
ATOM 5063 C C . LEU A 1 655 ? 20.794 -3.428 15.531 1.00 79.56 655 LEU A C 1
ATOM 5065 O O . LEU A 1 655 ? 21.475 -4.099 16.305 1.00 79.56 655 LEU A O 1
ATOM 5069 N N . GLY A 1 656 ? 19.673 -2.813 15.931 1.00 65.94 656 GLY A N 1
ATOM 5070 C CA . GLY A 1 656 ? 19.157 -2.874 17.302 1.00 65.94 656 GLY A CA 1
ATOM 5071 C C . GLY A 1 656 ? 19.843 -1.904 18.265 1.00 65.94 656 GLY A C 1
ATOM 5072 O O . GLY A 1 656 ? 19.739 -2.070 19.479 1.00 65.94 656 GLY A O 1
ATOM 5073 N N . TYR A 1 657 ? 20.542 -0.886 17.749 1.00 58.91 657 TYR A N 1
ATOM 5074 C CA . TYR A 1 657 ? 21.184 0.145 18.571 1.00 58.91 657 TYR A CA 1
ATOM 5075 C C . TYR A 1 657 ? 20.231 1.278 18.996 1.00 58.91 657 TYR A C 1
ATOM 5077 O O . TYR A 1 657 ? 20.670 2.238 19.631 1.00 58.91 657 TYR A O 1
ATOM 5085 N N . SER A 1 658 ? 18.929 1.154 18.718 1.00 39.81 658 SER A N 1
ATOM 5086 C CA . SER A 1 658 ? 17.887 2.051 19.219 1.00 39.81 658 SER A CA 1
ATOM 5087 C C . SER A 1 658 ? 16.632 1.283 19.654 1.00 39.81 658 SER A C 1
ATOM 5089 O O . SER A 1 658 ? 16.255 0.289 19.042 1.00 39.81 658 SER A O 1
ATOM 5091 N N . THR A 1 659 ? 15.978 1.787 20.708 1.00 33.34 659 THR A N 1
ATOM 5092 C CA . THR A 1 659 ? 14.701 1.352 21.325 1.00 33.34 659 THR A CA 1
ATOM 5093 C C . THR A 1 659 ? 14.733 0.215 22.365 1.00 33.34 659 THR A C 1
ATOM 5095 O O . THR A 1 659 ? 14.389 -0.932 22.113 1.00 33.34 659 THR A O 1
ATOM 5098 N N . SER A 1 660 ? 15.011 0.582 23.623 1.00 28.89 660 SER A N 1
ATOM 5099 C CA . SER A 1 660 ? 14.445 -0.095 24.802 1.00 28.89 660 SER A CA 1
ATOM 5100 C C . SER A 1 660 ? 13.628 0.895 25.637 1.00 28.89 660 SER A C 1
ATOM 5102 O O . SER A 1 660 ? 13.969 1.274 26.755 1.00 28.89 660 SER A O 1
ATOM 5104 N N . THR A 1 661 ? 12.499 1.343 25.095 1.00 31.06 661 THR A N 1
ATOM 5105 C CA . THR A 1 661 ? 11.522 2.139 25.844 1.00 31.06 661 THR A CA 1
ATOM 5106 C C . THR A 1 661 ? 10.521 1.225 26.561 1.00 31.06 661 THR A C 1
ATOM 5108 O O . THR A 1 661 ? 9.403 1.007 26.118 1.00 31.06 661 THR A O 1
ATOM 5111 N N . GLY A 1 662 ? 10.934 0.722 27.731 1.00 28.00 662 GLY A N 1
ATOM 5112 C CA . GLY A 1 662 ? 10.046 0.461 28.873 1.00 28.00 662 GLY A CA 1
ATOM 5113 C C . GLY A 1 662 ? 9.288 -0.874 28.950 1.00 28.00 662 GLY A C 1
ATOM 5114 O O . GLY A 1 662 ? 8.096 -0.924 28.681 1.00 28.00 662 GLY A O 1
ATOM 5115 N N . SER A 1 663 ? 9.898 -1.903 29.547 1.00 26.61 663 SER A N 1
ATOM 5116 C CA . SER A 1 663 ? 9.343 -2.563 30.746 1.00 26.61 663 SER A CA 1
ATOM 5117 C C . SER A 1 663 ? 10.360 -3.515 31.382 1.00 26.61 663 SER A C 1
ATOM 5119 O O . SER A 1 663 ? 11.197 -4.128 30.728 1.00 26.61 663 SER A O 1
ATOM 5121 N N . THR A 1 664 ? 10.325 -3.559 32.706 1.00 34.16 664 THR A N 1
ATOM 5122 C CA . THR A 1 664 ? 11.153 -4.379 33.584 1.00 34.16 664 THR A CA 1
ATOM 5123 C C . THR A 1 664 ? 10.775 -5.860 33.446 1.00 34.16 664 THR A C 1
ATOM 5125 O O . THR A 1 664 ? 9.592 -6.179 33.428 1.00 34.16 664 THR A O 1
ATOM 5128 N N . GLN A 1 665 ? 11.790 -6.733 33.466 1.00 32.28 665 GLN A N 1
ATOM 5129 C CA . GLN A 1 665 ? 11.759 -8.209 33.431 1.00 32.28 665 GLN A CA 1
ATOM 5130 C C . GLN A 1 665 ? 11.665 -8.878 32.048 1.00 32.28 665 GLN A C 1
ATOM 5132 O O . GLN A 1 665 ? 10.600 -9.271 31.591 1.00 32.28 665 GLN A O 1
ATOM 5137 N N . ALA A 1 666 ? 12.833 -9.190 31.482 1.00 23.80 666 ALA A N 1
ATOM 5138 C CA . ALA A 1 666 ? 13.026 -10.419 30.718 1.00 23.80 666 ALA A CA 1
ATOM 5139 C C . ALA A 1 666 ? 14.294 -11.114 31.232 1.00 23.80 666 ALA A C 1
ATOM 5141 O O . ALA A 1 666 ? 15.411 -10.613 31.099 1.00 23.80 666 ALA A O 1
ATOM 5142 N N . GLN A 1 667 ? 14.096 -12.250 31.899 1.00 26.62 667 GLN A N 1
ATOM 5143 C CA . GLN A 1 667 ? 15.159 -13.187 32.227 1.00 26.62 667 GLN A CA 1
ATOM 5144 C C . GLN A 1 667 ? 15.704 -13.824 30.940 1.00 26.62 667 GLN A C 1
ATOM 5146 O O . GLN A 1 667 ? 14.949 -14.208 30.054 1.00 26.62 667 GLN A O 1
ATOM 5151 N N . SER A 1 668 ? 17.031 -13.964 30.908 1.00 27.58 668 SER A N 1
ATOM 5152 C CA . SER A 1 668 ? 17.804 -14.961 30.159 1.00 27.58 668 SER A CA 1
ATOM 5153 C C . SER A 1 668 ? 17.553 -15.095 28.649 1.00 27.58 668 SER A C 1
ATOM 5155 O O . SER A 1 668 ? 16.873 -16.007 28.192 1.00 27.58 668 SER A O 1
ATOM 5157 N N . SER A 1 669 ? 18.304 -14.332 27.858 1.00 23.86 669 SER A N 1
ATOM 5158 C CA . SER A 1 669 ? 19.220 -14.958 26.897 1.00 23.86 669 SER A CA 1
ATOM 5159 C C . SER A 1 669 ? 20.445 -14.058 26.737 1.00 23.86 669 SER A C 1
ATOM 5161 O O . SER A 1 669 ? 20.354 -12.851 26.540 1.00 23.86 669 SER A O 1
ATOM 5163 N N . THR A 1 670 ? 21.609 -14.641 26.991 1.00 23.62 670 THR A N 1
ATOM 5164 C CA . THR A 1 670 ? 22.920 -13.990 26.999 1.00 23.62 670 THR A CA 1
ATOM 5165 C C . THR A 1 670 ? 23.225 -13.312 25.659 1.00 23.62 670 THR A C 1
ATOM 5167 O O . THR A 1 670 ? 23.148 -13.991 24.633 1.00 23.62 670 THR A O 1
ATOM 5170 N N . PRO A 1 671 ? 23.673 -12.042 25.632 1.00 24.58 671 PRO A N 1
ATOM 5171 C CA . PRO A 1 671 ? 24.351 -11.510 24.464 1.00 24.58 671 PRO A CA 1
ATOM 5172 C C . PRO A 1 671 ? 25.712 -12.201 24.341 1.00 24.58 671 PRO A C 1
ATOM 5174 O O . PRO A 1 671 ? 26.503 -12.230 25.286 1.00 24.58 671 PRO A O 1
ATOM 5177 N N . ILE A 1 672 ? 25.966 -12.794 23.175 1.00 23.73 672 ILE A N 1
ATOM 5178 C CA . ILE A 1 672 ? 27.244 -13.414 22.820 1.00 23.73 672 ILE A CA 1
ATOM 5179 C C . ILE A 1 672 ? 28.328 -12.332 22.880 1.00 23.73 672 ILE A C 1
ATOM 5181 O O . ILE A 1 672 ? 28.443 -11.471 22.012 1.00 23.73 672 ILE A O 1
ATOM 5185 N N . SER A 1 673 ? 29.116 -12.383 23.950 1.00 24.12 673 SER A N 1
ATOM 5186 C CA . SER A 1 673 ? 30.339 -11.615 24.136 1.00 24.12 673 SER A CA 1
ATOM 5187 C C . SER A 1 673 ? 31.390 -12.086 23.129 1.00 24.12 673 SER A C 1
ATOM 5189 O O . SER A 1 673 ? 32.093 -13.063 23.380 1.00 24.12 673 SER A O 1
ATOM 5191 N N . MET A 1 674 ? 31.555 -11.377 22.011 1.00 25.84 674 MET A N 1
ATOM 5192 C CA . MET A 1 674 ? 32.788 -11.453 21.221 1.00 25.84 674 MET A CA 1
ATOM 5193 C C . MET A 1 674 ? 33.858 -10.555 21.854 1.00 25.84 674 MET A C 1
ATOM 5195 O O . MET A 1 674 ? 34.130 -9.444 21.410 1.00 25.84 674 MET A O 1
ATOM 5199 N N . LYS A 1 675 ? 34.488 -11.072 22.911 1.00 25.89 675 LYS A N 1
ATOM 5200 C CA . LYS A 1 675 ? 35.882 -10.760 23.240 1.00 25.89 675 LYS A CA 1
ATOM 5201 C C . LYS A 1 675 ? 36.689 -12.042 23.036 1.00 25.89 675 LYS A C 1
ATOM 5203 O O . LYS A 1 675 ? 36.234 -13.122 23.402 1.00 25.89 675 LYS A O 1
ATOM 5208 N N . THR A 1 676 ? 37.892 -11.883 22.485 1.00 27.09 676 THR A N 1
ATOM 5209 C CA . THR A 1 676 ? 38.974 -12.878 22.323 1.00 27.09 676 THR A CA 1
ATOM 5210 C C . THR A 1 676 ? 38.798 -13.994 21.283 1.00 27.09 676 THR A C 1
ATOM 5212 O O . THR A 1 676 ? 38.374 -15.096 21.607 1.00 27.09 676 THR A O 1
ATOM 5215 N N . ARG A 1 677 ? 39.292 -13.745 20.058 1.00 27.23 677 ARG A N 1
ATOM 5216 C CA . ARG A 1 677 ? 40.307 -14.578 19.369 1.00 27.23 677 ARG A CA 1
ATOM 5217 C C . ARG A 1 677 ? 40.696 -13.928 18.036 1.00 27.23 677 ARG A C 1
ATOM 5219 O O . ARG A 1 677 ? 39.945 -14.022 17.080 1.00 27.23 677 ARG A O 1
ATOM 5226 N N . HIS A 1 678 ? 41.833 -13.232 18.054 1.00 29.61 678 HIS A N 1
ATOM 5227 C CA . HIS A 1 678 ? 42.779 -12.944 16.957 1.00 29.61 678 HIS A CA 1
ATOM 5228 C C . HIS A 1 678 ? 43.519 -11.636 17.261 1.00 29.61 678 HIS A C 1
ATOM 5230 O O . HIS A 1 678 ? 43.261 -10.599 16.674 1.00 29.61 678 HIS A O 1
ATOM 5236 N N . HIS A 1 679 ? 44.389 -11.702 18.270 1.00 28.58 679 HIS A N 1
ATOM 5237 C CA . HIS A 1 679 ? 45.584 -10.864 18.432 1.00 28.58 679 HIS A CA 1
ATOM 5238 C C . HIS A 1 679 ? 46.452 -11.508 19.525 1.00 28.58 679 HIS A C 1
ATOM 5240 O O . HIS A 1 679 ? 46.686 -10.961 20.597 1.00 28.58 679 HIS A O 1
ATOM 5246 N N . VAL A 1 680 ? 46.851 -12.746 19.258 1.00 29.89 680 VAL A N 1
ATOM 5247 C CA . VAL A 1 680 ? 48.020 -13.415 19.837 1.00 29.89 680 VAL A CA 1
ATOM 5248 C C . VAL A 1 680 ? 48.708 -14.013 18.609 1.00 29.89 680 VAL A C 1
ATOM 5250 O O . VAL A 1 680 ? 47.995 -14.473 17.721 1.00 29.89 680 VAL A O 1
ATOM 5253 N N . ASP A 1 681 ? 50.031 -13.901 18.531 1.00 28.91 681 ASP A N 1
ATOM 5254 C CA . ASP A 1 681 ? 50.902 -14.260 17.392 1.00 28.91 681 ASP A CA 1
ATOM 5255 C C . ASP A 1 681 ? 51.295 -13.121 16.435 1.00 28.91 681 ASP A C 1
ATOM 5257 O O . ASP A 1 681 ? 51.357 -13.332 15.236 1.00 28.91 681 ASP A O 1
ATOM 5261 N N . PHE A 1 682 ? 51.618 -11.919 16.939 1.00 28.00 682 PHE A N 1
ATOM 5262 C CA . PHE A 1 682 ? 52.591 -11.045 16.232 1.00 28.00 682 PHE A CA 1
ATOM 5263 C C . PHE A 1 682 ? 53.294 -9.981 17.108 1.00 28.00 682 PHE A C 1
ATOM 5265 O O . PHE A 1 682 ? 54.172 -9.272 16.625 1.00 28.00 682 PHE A O 1
ATOM 5272 N N . ALA A 1 683 ? 52.969 -9.872 18.405 1.00 29.84 683 ALA A N 1
ATOM 5273 C CA . ALA A 1 683 ? 53.576 -8.885 19.317 1.00 29.84 683 ALA A CA 1
ATOM 5274 C C . ALA A 1 683 ? 54.490 -9.488 20.410 1.00 29.84 683 ALA A C 1
ATOM 5276 O O . ALA A 1 683 ? 55.107 -8.741 21.169 1.00 29.84 683 ALA A O 1
ATOM 5277 N N . GLU A 1 684 ? 54.623 -10.818 20.479 1.00 29.75 684 GLU A N 1
ATOM 5278 C CA . GLU A 1 684 ? 55.523 -11.512 21.423 1.00 29.75 684 GLU A CA 1
ATOM 5279 C C . GLU A 1 684 ? 56.884 -11.913 20.819 1.00 29.75 684 GLU A C 1
ATOM 5281 O O . GLU A 1 684 ? 57.789 -12.296 21.558 1.00 29.75 684 GLU A O 1
ATOM 5286 N N . GLU A 1 685 ? 57.100 -11.718 19.514 1.00 30.55 685 GLU A N 1
ATOM 5287 C CA . GLU A 1 685 ? 58.384 -12.023 18.855 1.00 30.55 685 GLU A CA 1
ATOM 5288 C C . GLU A 1 685 ? 59.373 -10.833 18.873 1.00 30.55 685 GLU A C 1
ATOM 5290 O O . GLU A 1 685 ? 60.584 -11.027 18.821 1.00 30.55 685 GLU A O 1
ATOM 5295 N N . GLN A 1 686 ? 58.899 -9.588 19.036 1.00 31.77 686 GLN A N 1
ATOM 5296 C CA . GLN A 1 686 ? 59.769 -8.395 19.060 1.00 31.77 686 GLN A CA 1
ATOM 5297 C C . GLN A 1 686 ? 60.221 -7.947 20.457 1.00 31.77 686 GLN A C 1
ATOM 5299 O O . GLN A 1 686 ? 61.069 -7.068 20.574 1.00 31.77 686 GLN A O 1
ATOM 5304 N N . LYS A 1 687 ? 59.724 -8.573 21.530 1.00 31.22 687 LYS A N 1
ATOM 5305 C CA . LYS A 1 687 ? 60.131 -8.256 22.914 1.00 31.22 687 LYS A CA 1
ATOM 5306 C C . LYS A 1 687 ? 61.142 -9.240 23.511 1.00 31.22 687 LYS A C 1
ATOM 5308 O O . LYS A 1 687 ? 61.419 -9.193 24.707 1.00 31.22 687 LYS A O 1
ATOM 5313 N N . ARG A 1 688 ? 61.727 -10.107 22.672 1.00 30.75 688 ARG A N 1
ATOM 5314 C CA . ARG A 1 688 ? 62.856 -10.992 23.016 1.00 30.75 688 ARG A CA 1
ATOM 5315 C C . ARG A 1 688 ? 64.228 -10.461 22.601 1.00 30.75 688 ARG A C 1
ATOM 5317 O O . ARG A 1 688 ? 65.220 -11.169 22.751 1.00 30.75 688 ARG A O 1
ATOM 5324 N N . GLN A 1 689 ? 64.319 -9.213 22.153 1.00 29.95 689 GLN A N 1
ATOM 5325 C CA . GLN A 1 689 ? 65.594 -8.549 21.902 1.00 29.95 689 GLN A CA 1
ATOM 5326 C C . GLN A 1 689 ? 65.605 -7.172 22.575 1.00 29.95 689 GLN A C 1
ATOM 5328 O O . GLN A 1 689 ? 64.780 -6.327 22.261 1.00 29.95 689 GLN A O 1
ATOM 5333 N N . GLN A 1 690 ? 66.593 -6.989 23.462 1.00 28.84 690 GLN A N 1
ATOM 5334 C CA . GLN A 1 690 ? 67.041 -5.740 24.108 1.00 28.84 690 GLN A CA 1
ATOM 5335 C C . GLN A 1 690 ? 66.224 -5.320 25.352 1.00 28.84 690 GLN A C 1
ATOM 5337 O O . GLN A 1 690 ? 65.120 -4.807 25.245 1.00 28.84 690 GLN A O 1
ATOM 5342 N N . LEU A 1 691 ? 66.583 -5.759 26.568 1.00 28.33 691 LEU A N 1
ATOM 5343 C CA . LEU A 1 691 ? 67.647 -5.277 27.480 1.00 28.33 691 LEU A CA 1
ATOM 5344 C C . LEU A 1 691 ? 67.553 -3.795 27.902 1.00 28.33 691 LEU A C 1
ATOM 5346 O O . LEU A 1 691 ? 67.606 -2.899 27.071 1.00 28.33 691 LEU A O 1
ATOM 5350 N N . HIS A 1 692 ? 67.591 -3.641 29.233 1.00 28.38 692 HIS A N 1
ATOM 5351 C CA . HIS A 1 692 ? 68.077 -2.530 30.062 1.00 28.38 692 HIS A CA 1
ATOM 5352 C C . HIS A 1 692 ? 67.091 -1.524 30.708 1.00 28.38 692 HIS A C 1
ATOM 5354 O O . HIS A 1 692 ? 66.446 -0.710 30.060 1.00 28.38 692 HIS A O 1
ATOM 5360 N N . ASP A 1 693 ? 67.116 -1.599 32.050 1.00 26.98 693 ASP A N 1
ATOM 5361 C CA . ASP A 1 693 ? 67.237 -0.501 33.025 1.00 26.98 693 ASP A CA 1
ATOM 5362 C C . ASP A 1 693 ? 65.997 0.118 33.710 1.00 26.98 693 ASP A C 1
ATOM 5364 O O . ASP A 1 693 ? 65.414 1.112 33.300 1.00 26.98 693 ASP A O 1
ATOM 5368 N N . SER A 1 694 ? 65.683 -0.497 34.863 1.00 26.05 694 SER A N 1
ATOM 5369 C CA . SER A 1 694 ? 65.768 0.045 36.240 1.00 26.05 694 SER A CA 1
ATOM 5370 C C . SER A 1 694 ? 64.948 1.265 36.710 1.00 26.05 694 SER A C 1
ATOM 5372 O O . SER A 1 694 ? 65.133 2.382 36.252 1.00 26.05 694 SER A O 1
ATOM 5374 N N . ASN A 1 695 ? 64.224 1.007 37.815 1.00 26.17 695 ASN A N 1
ATOM 5375 C CA . ASN A 1 695 ? 64.066 1.790 39.058 1.00 26.17 695 ASN A CA 1
ATOM 5376 C C . ASN A 1 695 ? 63.625 3.268 39.011 1.00 26.17 695 ASN A C 1
ATOM 5378 O O . ASN A 1 695 ? 64.396 4.133 38.622 1.00 26.17 695 ASN A O 1
ATOM 5382 N N . ALA A 1 696 ? 62.509 3.580 39.689 1.00 26.36 696 ALA A N 1
ATOM 5383 C CA . ALA A 1 696 ? 62.540 4.247 41.005 1.00 26.36 696 ALA A CA 1
ATOM 5384 C C . ALA A 1 696 ? 61.129 4.502 41.581 1.00 26.36 696 ALA A C 1
ATOM 5386 O O . ALA A 1 696 ? 60.211 4.956 40.906 1.00 26.36 696 ALA A O 1
ATOM 5387 N N . SER A 1 697 ? 61.006 4.228 42.877 1.00 24.64 697 SER A N 1
ATOM 5388 C CA . SER A 1 697 ? 59.963 4.649 43.817 1.00 24.64 697 SER A CA 1
ATOM 5389 C C . SER A 1 697 ? 60.034 6.150 44.146 1.00 24.64 697 SER A C 1
ATOM 5391 O O . SER A 1 697 ? 61.145 6.652 44.292 1.00 24.64 697 SER A O 1
ATOM 5393 N N . ASN A 1 698 ? 58.905 6.828 44.402 1.00 25.70 698 ASN A N 1
ATOM 5394 C CA . ASN A 1 698 ? 58.397 7.209 45.743 1.00 25.70 698 ASN A CA 1
ATOM 5395 C C . ASN A 1 698 ? 57.456 8.444 45.717 1.00 25.70 698 ASN A C 1
ATOM 5397 O O . ASN A 1 698 ? 57.696 9.391 44.982 1.00 25.70 698 ASN A O 1
ATOM 5401 N N . SER A 1 699 ? 56.427 8.384 46.579 1.00 24.48 699 SER A N 1
ATOM 5402 C CA . SER A 1 699 ? 55.708 9.459 47.309 1.00 24.48 699 SER A CA 1
ATOM 5403 C C . SER A 1 699 ? 55.467 10.839 46.664 1.00 24.48 699 SER A C 1
ATOM 5405 O O . SER A 1 699 ? 56.410 11.588 46.458 1.00 24.48 699 SER A O 1
ATOM 5407 N N . ASP A 1 700 ? 54.204 11.282 46.565 1.00 24.78 700 ASP A N 1
ATOM 5408 C CA . ASP A 1 700 ? 53.614 12.158 47.598 1.00 24.78 700 ASP A CA 1
ATOM 5409 C C . ASP A 1 700 ? 52.124 12.466 47.359 1.00 24.78 700 ASP A C 1
ATOM 5411 O O . ASP A 1 700 ? 51.644 12.578 46.231 1.00 24.78 700 ASP A O 1
ATOM 5415 N N . ARG A 1 701 ? 51.381 12.602 48.462 1.00 25.16 701 ARG A N 1
ATOM 5416 C CA . ARG A 1 701 ? 49.966 13.001 48.508 1.00 25.16 701 ARG A CA 1
ATOM 5417 C C . ARG A 1 701 ? 49.846 14.518 48.370 1.00 25.16 701 ARG A C 1
ATOM 5419 O O . ARG A 1 701 ? 50.355 15.214 49.234 1.00 25.16 701 ARG A O 1
ATOM 5426 N N . THR A 1 702 ? 49.053 15.023 47.424 1.00 24.03 702 THR A N 1
ATOM 5427 C CA . THR A 1 702 ? 48.222 16.235 47.613 1.00 24.03 702 THR A CA 1
ATOM 5428 C C . THR A 1 702 ? 47.070 16.294 46.599 1.00 24.03 702 THR A C 1
ATOM 5430 O O . THR A 1 702 ? 47.207 15.908 45.443 1.00 24.03 702 THR A O 1
ATOM 5433 N N . ASN A 1 703 ? 45.918 16.763 47.087 1.00 28.36 703 ASN A N 1
ATOM 5434 C CA . ASN A 1 703 ? 44.634 16.979 46.412 1.00 28.36 703 ASN A CA 1
ATOM 5435 C C . ASN A 1 703 ? 44.711 17.457 44.951 1.00 28.36 703 ASN A C 1
ATOM 5437 O O . ASN A 1 703 ? 45.154 18.578 44.703 1.00 28.36 703 ASN A O 1
ATOM 5441 N N . LYS A 1 704 ? 44.110 16.695 44.024 1.00 24.27 704 LYS A N 1
ATOM 5442 C CA . LYS A 1 704 ? 43.550 17.210 42.765 1.00 24.27 704 LYS A CA 1
ATOM 5443 C C . LYS A 1 704 ? 42.262 16.460 42.409 1.00 24.27 704 LYS A C 1
ATOM 5445 O O . LYS A 1 704 ? 42.247 15.237 42.364 1.00 24.27 704 LYS A O 1
ATOM 5450 N N . SER A 1 705 ? 41.213 17.258 42.219 1.00 23.11 705 SER A N 1
ATOM 5451 C CA . SER A 1 705 ? 39.963 17.018 41.488 1.00 23.11 705 SER A CA 1
ATOM 5452 C C . SER A 1 705 ? 39.862 15.703 40.708 1.00 23.11 705 SER A C 1
ATOM 5454 O O . SER A 1 705 ? 40.675 15.447 39.818 1.00 23.11 705 SER A O 1
ATOM 5456 N N . GLU A 1 706 ? 38.796 14.946 40.975 1.00 22.86 706 GLU A N 1
ATOM 5457 C CA . GLU A 1 706 ? 38.299 13.894 40.087 1.00 22.86 706 GLU A CA 1
ATOM 5458 C C . GLU A 1 706 ? 38.185 14.429 38.645 1.00 22.86 706 GLU A C 1
ATOM 5460 O O . GLU A 1 706 ? 37.529 15.453 38.427 1.00 22.86 706 GLU A O 1
ATOM 5465 N N . PRO A 1 707 ? 38.808 13.786 37.641 1.00 26.39 707 PRO A N 1
ATOM 5466 C CA . PRO A 1 707 ? 38.453 14.038 36.259 1.00 26.39 707 PRO A CA 1
ATOM 5467 C C . PRO A 1 707 ? 37.083 13.404 36.015 1.00 26.39 707 PRO A C 1
ATOM 5469 O O . PRO A 1 707 ? 36.880 12.215 36.265 1.00 26.39 707 PRO A O 1
ATOM 5472 N N . GLY A 1 708 ? 36.146 14.247 35.580 1.00 24.23 708 GLY A N 1
ATOM 5473 C CA . GLY A 1 708 ? 34.744 13.920 35.370 1.00 24.23 708 GLY A CA 1
ATOM 5474 C C . GLY A 1 708 ? 34.533 12.606 34.625 1.00 24.23 708 GLY A C 1
ATOM 5475 O O . GLY A 1 708 ? 35.237 12.283 33.666 1.00 24.23 708 GLY A O 1
ATOM 5476 N N . GLY A 1 709 ? 33.531 11.859 35.089 1.00 23.91 709 GLY A N 1
ATOM 5477 C CA . GLY A 1 709 ? 33.072 10.642 34.444 1.00 23.91 709 GLY A CA 1
ATOM 5478 C C . GLY A 1 709 ? 32.812 10.890 32.963 1.00 23.91 709 GLY A C 1
ATOM 5479 O O . GLY A 1 709 ? 31.970 11.711 32.601 1.00 23.91 709 GLY A O 1
ATOM 5480 N N . ALA A 1 710 ? 33.535 10.163 32.112 1.00 24.08 710 ALA A N 1
ATOM 5481 C CA . ALA A 1 710 ? 33.193 10.033 30.709 1.00 24.08 710 ALA A CA 1
ATOM 5482 C C . ALA A 1 710 ? 31.788 9.425 30.639 1.00 24.08 710 ALA A C 1
ATOM 5484 O O . ALA A 1 710 ? 31.576 8.239 30.899 1.00 24.08 710 ALA A O 1
ATOM 5485 N N . THR A 1 711 ? 30.813 10.288 30.378 1.00 26.86 711 THR A N 1
ATOM 5486 C CA . THR A 1 711 ? 29.401 9.954 30.278 1.00 26.86 711 THR A CA 1
ATOM 5487 C C . THR A 1 711 ? 29.258 8.949 29.146 1.00 26.86 711 THR A C 1
ATOM 5489 O O . THR A 1 711 ? 29.600 9.235 28.000 1.00 26.86 711 THR A O 1
ATOM 5492 N N . THR A 1 712 ? 28.805 7.740 29.462 1.00 26.25 712 THR A N 1
ATOM 5493 C CA . THR A 1 712 ? 28.471 6.737 28.454 1.00 26.25 712 THR A CA 1
ATOM 5494 C C . THR A 1 712 ? 27.234 7.236 27.707 1.00 26.25 712 THR A C 1
ATOM 5496 O O . THR A 1 712 ? 26.109 7.013 28.143 1.00 26.25 712 THR A O 1
ATOM 5499 N N . LEU A 1 713 ? 27.443 7.994 26.628 1.00 30.47 713 LEU A N 1
ATOM 5500 C CA . LEU A 1 713 ? 26.390 8.410 25.705 1.00 30.47 713 LEU A CA 1
ATOM 5501 C C . LEU A 1 713 ? 25.738 7.145 25.138 1.00 30.47 713 LEU A C 1
ATOM 5503 O O . LEU A 1 713 ? 26.365 6.365 24.425 1.00 30.47 713 LEU A O 1
ATOM 5507 N N . THR A 1 714 ? 24.484 6.910 25.507 1.00 47.06 714 THR A N 1
ATOM 5508 C CA . THR A 1 714 ? 23.663 5.820 24.978 1.00 47.06 714 THR A CA 1
ATOM 5509 C C . THR A 1 714 ? 23.487 5.997 23.464 1.00 47.06 714 THR A C 1
ATOM 5511 O O . THR A 1 714 ? 23.084 7.072 23.030 1.00 47.06 714 THR A O 1
ATOM 5514 N N . PHE A 1 715 ? 23.753 4.955 22.667 1.00 50.69 715 PHE A N 1
ATOM 5515 C CA . PHE A 1 715 ? 23.748 4.965 21.188 1.00 50.69 715 PHE A CA 1
ATOM 5516 C C . PHE A 1 715 ? 22.465 5.524 20.524 1.00 50.69 715 PHE A C 1
ATOM 5518 O O . PHE A 1 715 ? 22.521 6.020 19.395 1.00 50.69 715 PHE A O 1
ATOM 5525 N N . ASP A 1 716 ? 21.327 5.521 21.227 1.00 56.00 716 ASP A N 1
ATOM 5526 C CA . ASP A 1 716 ? 20.073 6.155 20.784 1.00 56.00 716 ASP A CA 1
ATOM 5527 C C . ASP A 1 716 ? 20.215 7.685 20.620 1.00 56.00 716 ASP A C 1
ATOM 5529 O O . ASP A 1 716 ? 19.749 8.265 19.640 1.00 56.00 716 ASP A O 1
ATOM 5533 N N . VAL A 1 717 ? 20.975 8.332 21.514 1.00 61.31 717 VAL A N 1
ATOM 5534 C CA . VAL A 1 717 ? 21.289 9.772 21.451 1.00 61.31 717 VAL A CA 1
ATOM 5535 C C . VAL A 1 717 ? 22.180 10.077 20.244 1.00 61.31 717 VAL A C 1
ATOM 5537 O O . VAL A 1 717 ? 21.995 11.086 19.566 1.00 61.31 717 VAL A O 1
ATOM 5540 N N . THR A 1 718 ? 23.116 9.180 19.923 1.00 73.38 718 THR A N 1
ATOM 5541 C CA . THR A 1 718 ? 24.008 9.326 18.764 1.00 73.38 718 THR A CA 1
ATOM 5542 C C . THR A 1 718 ? 23.243 9.216 17.444 1.00 73.38 718 THR A C 1
ATOM 5544 O O . THR A 1 718 ? 23.474 10.019 16.543 1.00 73.38 718 THR A O 1
ATOM 5547 N N . THR A 1 719 ? 22.301 8.274 17.332 1.00 81.06 719 THR A N 1
ATOM 5548 C CA . THR A 1 719 ? 21.485 8.094 16.113 1.00 81.06 719 THR A CA 1
ATOM 5549 C C . THR A 1 719 ? 20.582 9.303 15.867 1.00 81.06 719 THR A C 1
ATOM 5551 O O . THR A 1 719 ? 20.528 9.815 14.748 1.00 81.06 719 THR A O 1
ATOM 5554 N N . ARG A 1 720 ? 19.943 9.824 16.925 1.00 85.38 720 ARG A N 1
ATOM 5555 C CA . ARG A 1 720 ? 19.141 11.054 16.861 1.00 85.38 720 ARG A CA 1
ATOM 5556 C C . ARG A 1 720 ? 19.962 12.248 16.370 1.00 85.38 720 ARG A C 1
ATOM 5558 O O . ARG A 1 720 ? 19.520 12.962 15.475 1.00 85.38 720 ARG A O 1
ATOM 5565 N N . PHE A 1 721 ? 21.169 12.434 16.902 1.00 85.44 721 PHE A N 1
ATOM 5566 C CA . PHE A 1 721 ? 22.058 13.517 16.477 1.00 85.44 721 PHE A CA 1
ATOM 5567 C C . PHE A 1 721 ? 22.437 13.414 14.990 1.00 85.44 721 PHE A C 1
ATOM 5569 O O . PHE A 1 721 ? 22.392 14.410 14.271 1.00 85.44 721 PHE A O 1
ATOM 5576 N N . ILE A 1 722 ? 22.747 12.205 14.507 1.00 88.44 722 ILE A N 1
ATOM 5577 C CA . ILE A 1 722 ? 23.062 11.956 13.090 1.00 88.44 722 ILE A CA 1
ATOM 5578 C C . ILE A 1 722 ? 21.869 12.304 12.186 1.00 88.44 722 ILE A C 1
ATOM 5580 O O . ILE A 1 722 ? 22.064 12.896 11.124 1.00 88.44 722 ILE A O 1
ATOM 5584 N N . LEU A 1 723 ? 20.638 11.982 12.603 1.00 89.25 723 LEU A N 1
ATOM 5585 C CA . LEU A 1 723 ? 19.422 12.342 11.862 1.00 89.25 723 LEU A CA 1
ATOM 5586 C C . LEU A 1 723 ? 19.198 13.857 11.815 1.00 89.25 723 LEU A C 1
ATOM 5588 O O . LEU A 1 723 ? 18.866 14.389 10.759 1.00 89.25 723 LEU A O 1
ATOM 5592 N N . ILE A 1 724 ? 19.421 14.567 12.922 1.00 89.25 724 ILE A N 1
ATOM 5593 C CA . ILE A 1 724 ? 19.302 16.033 12.957 1.00 89.25 724 ILE A CA 1
ATOM 5594 C C . ILE A 1 724 ? 20.346 16.681 12.040 1.00 89.25 724 ILE A C 1
ATOM 5596 O O . ILE A 1 724 ? 20.016 17.592 11.282 1.00 89.25 724 ILE A O 1
ATOM 5600 N N . GLU A 1 725 ? 21.583 16.181 12.036 1.00 88.81 725 GLU A N 1
ATOM 5601 C CA . GLU A 1 725 ? 22.628 16.660 11.124 1.00 88.81 725 GLU A CA 1
ATOM 5602 C C . GLU A 1 725 ? 22.307 16.321 9.655 1.00 88.81 725 GLU A C 1
ATOM 5604 O O . GLU A 1 725 ? 22.536 17.142 8.766 1.00 88.81 725 GLU A O 1
ATOM 5609 N N . SER A 1 726 ? 21.709 15.154 9.386 1.00 92.00 726 SER A N 1
ATOM 5610 C CA . SER A 1 726 ? 21.190 14.794 8.059 1.00 92.00 726 SER A CA 1
ATOM 5611 C C . SER A 1 726 ? 20.142 15.802 7.572 1.00 92.00 726 SER A C 1
ATOM 5613 O O . SER A 1 726 ? 20.272 16.330 6.465 1.00 92.00 726 SER A O 1
ATOM 5615 N N . ILE A 1 727 ? 19.162 16.130 8.420 1.00 90.31 727 ILE A N 1
ATOM 5616 C CA . ILE A 1 727 ? 18.096 17.099 8.130 1.00 90.31 727 ILE A CA 1
ATOM 5617 C C . ILE A 1 727 ? 18.667 18.504 7.927 1.00 90.31 727 ILE A C 1
ATOM 5619 O O . ILE A 1 727 ? 18.288 19.194 6.983 1.00 90.31 727 ILE A O 1
ATOM 5623 N N . ARG A 1 728 ? 19.621 18.922 8.765 1.00 88.19 728 ARG A N 1
ATOM 5624 C CA . ARG A 1 728 ? 20.285 20.224 8.640 1.00 88.19 728 ARG A CA 1
ATOM 5625 C C . ARG A 1 728 ? 21.014 20.368 7.302 1.00 88.19 728 ARG A C 1
ATOM 5627 O O . ARG A 1 728 ? 20.998 21.446 6.712 1.00 88.19 728 ARG A O 1
ATOM 5634 N N . ARG A 1 729 ? 21.658 19.297 6.819 1.00 87.50 729 ARG A N 1
ATOM 5635 C CA . ARG A 1 729 ? 22.352 19.284 5.517 1.00 87.50 729 ARG A CA 1
ATOM 5636 C C . ARG A 1 729 ? 21.390 19.169 4.335 1.00 87.50 729 ARG A C 1
ATOM 5638 O O . ARG A 1 729 ? 21.671 19.735 3.281 1.00 87.50 729 ARG A O 1
ATOM 5645 N N . TYR A 1 730 ? 20.290 18.431 4.482 1.00 88.31 730 TYR A N 1
ATOM 5646 C CA . TYR A 1 730 ? 19.293 18.253 3.428 1.00 88.31 730 TYR A CA 1
ATOM 5647 C C . TYR A 1 730 ? 17.867 18.120 4.001 1.00 88.31 730 TYR A C 1
ATOM 5649 O O . TYR A 1 730 ? 17.386 17.006 4.236 1.00 88.31 730 TYR A O 1
ATOM 5657 N N . PRO A 1 731 ? 17.145 19.239 4.195 1.00 87.50 731 PRO A N 1
ATOM 5658 C CA . PRO A 1 731 ? 15.875 19.232 4.920 1.00 87.50 731 PRO A CA 1
ATOM 5659 C C . PRO A 1 731 ? 14.700 18.660 4.121 1.00 87.50 731 PRO A C 1
ATOM 5661 O O . PRO A 1 731 ? 13.684 18.313 4.708 1.00 87.50 731 PRO A O 1
ATOM 5664 N N . TRP A 1 732 ? 14.799 18.521 2.797 1.00 87.62 732 TRP A N 1
ATOM 5665 C CA . TRP A 1 732 ? 13.674 18.075 1.958 1.00 87.62 732 TRP A CA 1
ATOM 5666 C C . TRP A 1 732 ? 13.461 16.552 1.937 1.00 87.62 732 TRP A C 1
ATOM 5668 O O . TRP A 1 732 ? 12.493 16.074 1.349 1.00 87.62 732 TRP A O 1
ATOM 5678 N N . ASN A 1 733 ? 14.336 15.768 2.574 1.00 90.81 733 ASN A N 1
ATOM 5679 C CA . ASN A 1 733 ? 14.164 14.319 2.682 1.00 90.81 733 ASN A CA 1
ATOM 5680 C C . ASN A 1 733 ? 13.182 13.964 3.812 1.00 90.81 733 ASN A C 1
ATOM 5682 O O . ASN A 1 733 ? 13.600 13.748 4.949 1.00 90.81 733 ASN A O 1
ATOM 5686 N N . TRP A 1 734 ? 11.886 13.861 3.497 1.00 91.75 734 TRP A N 1
ATOM 5687 C CA . TRP A 1 734 ? 10.839 13.516 4.474 1.00 91.75 734 TRP A CA 1
ATOM 5688 C C . TRP A 1 734 ? 11.104 12.219 5.243 1.00 91.75 734 TRP A C 1
ATOM 5690 O O . TRP A 1 734 ? 10.825 12.152 6.437 1.00 91.75 734 TRP A O 1
ATOM 5700 N N . SER A 1 735 ? 11.731 11.219 4.618 1.00 91.62 735 SER A N 1
ATOM 5701 C CA . SER A 1 735 ? 12.054 9.964 5.300 1.00 91.62 735 SER A CA 1
ATOM 5702 C C . SER A 1 735 ? 12.971 10.161 6.512 1.00 91.62 735 SER A C 1
ATOM 5704 O O . SER A 1 735 ? 12.849 9.421 7.481 1.00 91.62 735 SER A O 1
ATOM 5706 N N . ALA A 1 736 ? 13.859 11.163 6.502 1.00 91.19 736 ALA A N 1
ATOM 5707 C CA . ALA A 1 736 ? 14.700 11.471 7.661 1.00 91.19 736 ALA A CA 1
ATOM 5708 C C . ALA A 1 736 ? 13.885 12.044 8.834 1.00 91.19 736 ALA A C 1
ATOM 5710 O O . ALA A 1 736 ? 14.156 11.713 9.987 1.00 91.19 736 ALA A O 1
ATOM 5711 N N . TRP A 1 737 ? 12.858 12.849 8.546 1.00 91.25 737 TRP A N 1
ATOM 5712 C CA . TRP A 1 737 ? 11.946 13.403 9.551 1.00 91.25 737 TRP A CA 1
ATOM 5713 C C . TRP A 1 737 ? 11.049 12.329 10.168 1.00 91.25 737 TRP A C 1
ATOM 5715 O O . TRP A 1 737 ? 10.882 12.300 11.384 1.00 91.25 737 TRP A O 1
ATOM 5725 N N . VAL A 1 738 ? 10.516 11.418 9.349 1.00 88.56 738 VAL A N 1
ATOM 5726 C CA . VAL A 1 738 ? 9.716 10.278 9.830 1.00 88.56 738 VAL A CA 1
ATOM 5727 C C . VAL A 1 738 ? 10.565 9.350 10.699 1.00 88.56 738 VAL A C 1
ATOM 5729 O O . VAL A 1 738 ? 10.135 8.939 11.775 1.00 88.56 738 VAL A O 1
ATOM 5732 N N . GLU A 1 739 ? 11.804 9.062 10.288 1.00 87.62 739 GLU A N 1
ATOM 5733 C CA . GLU A 1 739 ? 12.725 8.283 11.121 1.00 87.62 739 GLU A CA 1
ATOM 5734 C C . GLU A 1 739 ? 13.050 9.003 12.436 1.00 87.62 739 GLU A C 1
ATOM 5736 O O . GLU A 1 739 ? 13.050 8.368 13.489 1.00 87.62 739 GLU A O 1
ATOM 5741 N N . LEU A 1 740 ? 13.236 10.329 12.419 1.00 87.75 740 LEU A N 1
ATOM 5742 C CA . LEU A 1 740 ? 13.428 11.120 13.638 1.00 87.75 740 LEU A CA 1
ATOM 5743 C C . LEU A 1 740 ? 12.213 11.052 14.578 1.00 87.75 740 LEU A C 1
ATOM 5745 O O . LEU A 1 740 ? 12.407 10.978 15.790 1.00 87.75 740 LEU A O 1
ATOM 5749 N N . ALA A 1 741 ? 10.988 11.042 14.039 1.00 83.44 741 ALA A N 1
ATOM 5750 C CA . ALA A 1 741 ? 9.751 10.936 14.820 1.00 83.44 741 ALA A CA 1
ATOM 5751 C C . ALA A 1 741 ? 9.621 9.582 15.538 1.00 83.44 741 ALA A C 1
ATOM 5753 O O . ALA A 1 741 ? 9.046 9.505 16.624 1.00 83.44 741 ALA A O 1
ATOM 5754 N N . ALA A 1 742 ? 10.198 8.522 14.962 1.00 76.44 742 ALA A N 1
ATOM 5755 C CA . ALA A 1 742 ? 10.256 7.209 15.598 1.00 76.44 742 ALA A CA 1
ATOM 5756 C C . ALA A 1 742 ? 11.215 7.170 16.808 1.00 76.44 742 ALA A C 1
ATOM 5758 O O . ALA A 1 742 ? 11.038 6.338 17.703 1.00 76.44 742 ALA A O 1
ATOM 5759 N N . HIS A 1 743 ? 12.216 8.059 16.863 1.00 72.00 743 HIS A N 1
ATOM 5760 C CA . HIS A 1 743 ? 13.057 8.263 18.048 1.00 72.00 743 HIS A CA 1
ATOM 5761 C C . HIS A 1 743 ? 12.343 9.165 19.075 1.00 72.00 743 HIS A C 1
ATOM 5763 O O . HIS A 1 743 ? 11.404 9.871 18.736 1.00 72.00 743 HIS A O 1
ATOM 5769 N N . SER A 1 744 ? 12.768 9.111 20.348 1.00 63.56 744 SER A N 1
ATOM 5770 C CA . SER A 1 744 ? 12.125 9.743 21.523 1.00 63.56 744 SER A CA 1
ATOM 5771 C C . SER A 1 744 ? 11.229 10.976 21.238 1.00 63.56 744 SER A C 1
ATOM 5773 O O . SER A 1 744 ? 11.684 11.932 20.605 1.00 63.56 744 SER A O 1
ATOM 5775 N N . PRO A 1 745 ? 9.995 11.018 21.787 1.00 61.12 745 PRO A N 1
ATOM 5776 C CA . PRO A 1 745 ? 9.031 12.098 21.548 1.00 61.12 745 PRO A CA 1
ATOM 5777 C C . PRO A 1 745 ? 9.424 13.439 22.188 1.00 61.12 745 PRO A C 1
ATOM 5779 O O . PRO A 1 745 ? 8.801 14.457 21.897 1.00 61.12 745 PRO A O 1
ATOM 5782 N N . PHE A 1 746 ? 10.415 13.446 23.084 1.00 62.94 746 PHE A N 1
ATOM 5783 C CA . PHE A 1 746 ? 10.869 14.647 23.777 1.00 62.94 746 PHE A CA 1
ATOM 5784 C C . PHE A 1 746 ? 12.014 15.291 22.997 1.00 62.94 746 PHE A C 1
ATOM 5786 O O . PHE A 1 746 ? 13.093 14.710 22.882 1.00 62.94 746 PHE A O 1
ATOM 5793 N N . MET A 1 747 ? 11.758 16.484 22.467 1.00 70.62 747 MET A N 1
ATOM 5794 C CA . MET A 1 747 ? 12.735 17.314 21.768 1.00 70.62 747 MET A CA 1
ATOM 5795 C C . MET A 1 747 ? 13.315 18.355 22.727 1.00 70.62 747 MET A C 1
ATOM 5797 O O . MET A 1 747 ? 12.583 18.904 23.552 1.00 70.62 747 MET A O 1
ATOM 5801 N N . SER A 1 748 ? 14.622 18.613 22.651 1.00 75.44 748 SER A N 1
ATOM 5802 C CA . SER A 1 748 ? 15.220 19.715 23.414 1.00 75.44 748 SER A CA 1
ATOM 5803 C C . SER A 1 748 ? 14.925 21.061 22.738 1.00 75.44 748 SER A C 1
ATOM 5805 O O . SER A 1 748 ? 14.718 21.128 21.526 1.00 75.44 748 SER A O 1
ATOM 5807 N N . SER A 1 749 ? 14.948 22.155 23.503 1.00 73.88 749 SER A N 1
ATOM 5808 C CA . SER A 1 749 ? 14.737 23.504 22.955 1.00 73.88 749 SER A CA 1
ATOM 5809 C C . SER A 1 749 ? 15.772 23.883 21.889 1.00 73.88 749 SER A C 1
ATOM 5811 O O . SER A 1 749 ? 15.480 24.662 20.989 1.00 73.88 749 SER A O 1
ATOM 5813 N N . GLU A 1 750 ? 16.987 23.334 21.972 1.00 77.00 750 GLU A N 1
ATOM 5814 C CA . GLU A 1 750 ? 18.038 23.552 20.973 1.00 77.00 750 GLU A CA 1
ATOM 5815 C C . GLU A 1 750 ? 17.741 22.809 19.664 1.00 77.00 750 GLU A C 1
ATOM 5817 O O . GLU A 1 750 ? 17.901 23.377 18.584 1.00 77.00 750 GLU A O 1
ATOM 5822 N N . GLU A 1 751 ? 17.267 21.562 19.748 1.00 81.25 751 GLU A N 1
ATOM 5823 C CA . GLU A 1 751 ? 16.890 20.760 18.579 1.00 81.25 751 GLU A CA 1
ATOM 5824 C C . GLU A 1 751 ? 15.731 21.405 17.807 1.00 81.25 751 GLU A C 1
ATOM 5826 O O . GLU A 1 751 ? 15.777 21.485 16.581 1.00 81.25 751 GLU A O 1
ATOM 5831 N N . GLU A 1 752 ? 14.729 21.923 18.520 1.00 81.56 752 GLU A N 1
ATOM 5832 C CA . GLU A 1 752 ? 13.586 22.626 17.929 1.00 81.56 752 GLU A CA 1
ATOM 5833 C C . GLU A 1 752 ? 14.025 23.865 17.135 1.00 81.56 752 GLU A C 1
ATOM 5835 O O . GLU A 1 752 ? 13.614 24.042 15.988 1.00 81.56 752 GLU A O 1
ATOM 5840 N N . VAL A 1 753 ? 14.931 24.679 17.687 1.00 81.81 753 VAL A N 1
ATOM 5841 C CA . VAL A 1 753 ? 15.464 25.864 16.994 1.00 81.81 753 VAL A CA 1
ATOM 5842 C C . VAL A 1 753 ? 16.253 25.472 15.741 1.00 81.81 753 VAL A C 1
ATOM 5844 O O . VAL A 1 753 ? 16.091 26.101 14.695 1.00 81.81 753 VAL A O 1
ATOM 5847 N N . ILE A 1 754 ? 17.085 24.427 15.816 1.00 82.19 754 ILE A N 1
ATOM 5848 C CA . ILE A 1 754 ? 17.885 23.951 14.674 1.00 82.19 754 ILE A CA 1
ATOM 5849 C C . ILE A 1 754 ? 16.980 23.452 13.540 1.00 82.19 754 ILE A C 1
ATOM 5851 O O . ILE A 1 754 ? 17.195 23.793 12.371 1.00 82.19 754 ILE A O 1
ATOM 5855 N N . LEU A 1 755 ? 15.966 22.650 13.867 1.00 84.06 755 LEU A N 1
ATOM 5856 C CA . LEU A 1 755 ? 15.058 22.066 12.880 1.00 84.06 755 LEU A CA 1
ATOM 5857 C C . LEU A 1 755 ? 14.132 23.124 12.265 1.00 84.06 755 LEU A C 1
ATOM 5859 O O . LEU A 1 755 ? 13.991 23.166 11.039 1.00 84.06 755 LEU A O 1
ATOM 5863 N N . ALA A 1 756 ? 13.587 24.030 13.082 1.00 81.75 756 ALA A N 1
ATOM 5864 C CA . ALA A 1 756 ? 12.772 25.149 12.613 1.00 81.75 756 ALA A CA 1
ATOM 5865 C C . ALA A 1 756 ? 13.560 26.092 11.689 1.00 81.75 756 ALA A C 1
ATOM 5867 O O . ALA A 1 756 ? 13.036 26.533 10.667 1.00 81.75 756 ALA A O 1
ATOM 5868 N N . ALA A 1 757 ? 14.834 26.360 12.004 1.00 81.56 757 ALA A N 1
ATOM 5869 C CA . ALA A 1 757 ? 15.709 27.178 11.164 1.00 81.56 757 ALA A CA 1
ATOM 5870 C C . ALA A 1 757 ? 16.086 26.494 9.838 1.00 81.56 757 ALA A C 1
ATOM 5872 O O . ALA A 1 757 ? 16.358 27.181 8.855 1.00 81.56 757 ALA A O 1
ATOM 5873 N N . SER A 1 758 ? 16.103 25.156 9.800 1.00 80.56 758 SER A N 1
ATOM 5874 C CA . SER A 1 758 ? 16.451 24.393 8.594 1.00 80.56 758 SER A CA 1
ATOM 5875 C C . SER A 1 758 ? 15.347 24.477 7.538 1.00 80.56 758 SER A C 1
ATOM 5877 O O . SER A 1 758 ? 15.621 24.774 6.375 1.00 80.56 758 SER A O 1
ATOM 5879 N N . CYS A 1 759 ? 14.092 24.222 7.925 1.00 81.94 759 CYS A N 1
ATOM 5880 C CA . CYS A 1 759 ? 12.939 24.352 7.034 1.00 81.94 759 CYS A CA 1
ATOM 5881 C C . CYS A 1 759 ? 11.631 24.498 7.841 1.00 81.94 759 CYS A C 1
ATOM 5883 O O . CYS A 1 759 ? 11.111 23.490 8.330 1.00 81.94 759 CYS A O 1
ATOM 5885 N N . PRO A 1 760 ? 11.068 25.719 7.966 1.00 81.69 760 PRO A N 1
ATOM 5886 C CA . PRO A 1 760 ? 9.938 25.980 8.862 1.00 81.69 760 PRO A CA 1
ATOM 5887 C C . PRO A 1 760 ? 8.687 25.139 8.577 1.00 81.69 760 PRO A C 1
ATOM 5889 O O . PRO A 1 760 ? 8.092 24.593 9.500 1.00 81.69 760 PRO A O 1
ATOM 5892 N N . TRP A 1 761 ? 8.298 24.989 7.308 1.00 83.75 761 TRP A N 1
ATOM 5893 C CA . TRP A 1 761 ? 7.078 24.262 6.940 1.00 83.75 761 TRP A CA 1
ATOM 5894 C C . TRP A 1 761 ? 7.236 22.735 7.077 1.00 83.75 761 TRP A C 1
ATOM 5896 O O . TRP A 1 761 ? 6.309 22.065 7.529 1.00 83.75 761 TRP A O 1
ATOM 5906 N N . MET A 1 762 ? 8.418 22.173 6.774 1.00 86.56 762 MET A N 1
ATOM 5907 C CA . MET A 1 762 ? 8.717 20.752 7.038 1.00 86.56 762 MET A CA 1
ATOM 5908 C C . MET A 1 762 ? 8.724 20.465 8.538 1.00 86.56 762 MET A C 1
ATOM 5910 O O . MET A 1 762 ? 8.230 19.425 8.967 1.00 86.56 762 MET A O 1
ATOM 5914 N N . PHE A 1 763 ? 9.241 21.403 9.337 1.00 89.19 763 PHE A N 1
ATOM 5915 C CA . PHE A 1 763 ? 9.224 21.292 10.788 1.00 89.19 763 PHE A CA 1
ATOM 5916 C C . PHE A 1 763 ? 7.796 21.338 11.349 1.00 89.19 763 PHE A C 1
ATOM 5918 O O . PHE A 1 763 ? 7.449 20.483 12.158 1.00 89.19 763 PHE A O 1
ATOM 5925 N N . GLN A 1 764 ? 6.939 22.248 10.871 1.00 88.25 764 GLN A N 1
ATOM 5926 C CA . GLN A 1 764 ? 5.515 22.280 11.242 1.00 88.25 764 GLN A CA 1
ATOM 5927 C C . GLN A 1 764 ? 4.800 20.969 10.896 1.00 88.25 764 GLN A C 1
ATOM 5929 O O . GLN A 1 764 ? 4.007 20.460 11.689 1.00 88.25 764 GLN A O 1
ATOM 5934 N N . LEU A 1 765 ? 5.102 20.387 9.732 1.00 90.00 765 LEU A N 1
ATOM 5935 C CA . LEU A 1 765 ? 4.525 19.108 9.331 1.00 90.00 765 LEU A CA 1
ATOM 5936 C C . LEU A 1 765 ? 5.027 17.944 10.194 1.00 90.00 765 LEU A C 1
ATOM 5938 O O . LEU A 1 765 ? 4.248 17.074 10.582 1.00 90.00 765 LEU A O 1
ATOM 5942 N N . PHE A 1 766 ? 6.317 17.943 10.525 1.00 91.00 766 PHE A N 1
ATOM 5943 C CA . PHE A 1 766 ? 6.911 17.003 11.469 1.00 91.00 766 PHE A CA 1
ATOM 5944 C C . PHE A 1 766 ? 6.274 17.127 12.862 1.00 91.00 766 PHE A C 1
ATOM 5946 O O . PHE A 1 766 ? 5.901 16.113 13.450 1.00 91.00 766 PHE A O 1
ATOM 5953 N N . GLN A 1 767 ? 6.074 18.348 13.368 1.00 89.25 767 GLN A N 1
ATOM 5954 C CA . GLN A 1 767 ? 5.379 18.591 14.633 1.00 89.25 767 GLN A CA 1
ATOM 5955 C C . GLN A 1 767 ? 3.953 18.037 14.588 1.00 89.25 767 GLN A C 1
ATOM 5957 O O . GLN A 1 767 ? 3.556 17.318 15.501 1.00 89.25 767 GLN A O 1
ATOM 5962 N N . ALA A 1 768 ? 3.204 18.302 13.513 1.00 90.56 768 ALA A N 1
ATOM 5963 C CA . ALA A 1 768 ? 1.865 17.749 13.338 1.00 90.56 768 ALA A CA 1
ATOM 5964 C C . ALA A 1 768 ? 1.873 16.209 13.364 1.00 90.56 768 ALA A C 1
ATOM 5966 O O . ALA A 1 768 ? 1.054 15.610 14.057 1.00 90.56 768 ALA A O 1
ATOM 5967 N N . HIS A 1 769 ? 2.828 15.569 12.682 1.00 89.62 769 HIS A N 1
ATOM 5968 C CA . HIS A 1 769 ? 2.979 14.112 12.676 1.00 89.62 769 HIS A CA 1
ATOM 5969 C C . HIS A 1 769 ? 3.272 13.545 14.077 1.00 89.62 769 HIS A C 1
ATOM 5971 O O . HIS A 1 769 ? 2.581 12.637 14.536 1.00 89.62 769 HIS A O 1
ATOM 5977 N N . VAL A 1 770 ? 4.226 14.135 14.805 1.00 87.69 770 VAL A N 1
ATOM 5978 C CA . VAL A 1 770 ? 4.558 13.724 16.181 1.00 87.69 770 VAL A CA 1
ATOM 5979 C C . VAL A 1 770 ? 3.375 13.930 17.131 1.00 87.69 770 VAL A C 1
ATOM 5981 O O . VAL A 1 770 ? 3.129 13.093 18.000 1.00 87.69 770 VAL A O 1
ATOM 5984 N N . LEU A 1 771 ? 2.617 15.018 16.978 1.00 87.75 771 LEU A N 1
ATOM 5985 C CA . LEU A 1 771 ? 1.431 15.287 17.794 1.00 87.75 771 LEU A CA 1
ATOM 5986 C C . LEU A 1 771 ? 0.313 14.267 17.541 1.00 87.75 771 LEU A C 1
ATOM 5988 O O . LEU A 1 771 ? -0.338 13.846 18.500 1.00 87.75 771 LEU A O 1
ATOM 5992 N N . LEU A 1 772 ? 0.119 13.822 16.293 1.00 85.62 772 LEU A N 1
ATOM 5993 C CA . LEU A 1 772 ? -0.809 12.728 15.972 1.00 85.62 772 LEU A CA 1
ATOM 5994 C C . LEU A 1 772 ? -0.383 11.419 16.651 1.00 85.62 772 LEU A C 1
ATOM 5996 O O . LEU A 1 772 ? -1.204 10.767 17.301 1.00 85.62 772 LEU A O 1
ATOM 6000 N N . ASP A 1 773 ? 0.906 11.080 16.611 1.00 81.56 773 ASP A N 1
ATOM 6001 C CA . ASP A 1 773 ? 1.443 9.903 17.308 1.00 81.56 773 ASP A CA 1
ATOM 6002 C C . ASP A 1 773 ? 1.284 9.999 18.834 1.00 81.56 773 ASP A C 1
ATOM 6004 O O . ASP A 1 773 ? 1.011 9.002 19.510 1.00 81.56 773 ASP A O 1
ATOM 6008 N N . GLN A 1 774 ? 1.405 11.207 19.390 1.00 81.06 774 GLN A N 1
ATOM 6009 C CA . GLN A 1 774 ? 1.152 11.504 20.804 1.00 81.06 774 GLN A CA 1
ATOM 6010 C C . GLN A 1 774 ? -0.340 11.615 21.155 1.00 81.06 774 GLN A C 1
ATOM 6012 O O . GLN A 1 774 ? -0.674 11.837 22.319 1.00 81.06 774 GLN A O 1
ATOM 6017 N N . GLN A 1 775 ? -1.241 11.447 20.180 1.00 79.00 775 GLN A N 1
ATOM 6018 C CA . GLN A 1 775 ? -2.692 11.576 20.339 1.00 79.00 775 GLN A CA 1
ATOM 6019 C C . GLN A 1 775 ? -3.152 12.988 20.761 1.00 79.00 775 GLN A C 1
ATOM 6021 O O . GLN A 1 775 ? -4.273 13.158 21.244 1.00 79.00 775 GLN A O 1
ATOM 6026 N N . GLN A 1 776 ? -2.324 14.016 20.543 1.00 83.81 776 GLN A N 1
ATOM 6027 C CA . GLN A 1 776 ? -2.660 15.433 20.729 1.00 83.81 776 GLN A CA 1
ATOM 6028 C C . GLN A 1 776 ? -3.310 15.994 19.454 1.00 83.81 776 GLN A C 1
ATOM 6030 O O . GLN A 1 776 ? -2.795 16.895 18.789 1.00 83.81 776 GLN A O 1
ATOM 6035 N N . ASN A 1 777 ? -4.452 15.409 19.092 1.00 85.56 777 ASN A N 1
ATOM 6036 C CA . ASN A 1 777 ? -5.044 15.571 17.763 1.00 85.56 777 ASN A CA 1
ATOM 6037 C C . ASN A 1 777 ? -5.541 16.998 17.475 1.00 85.56 777 ASN A C 1
ATOM 6039 O O . ASN A 1 777 ? -5.465 17.437 16.332 1.00 85.56 777 ASN A O 1
ATOM 6043 N N . ASP A 1 778 ? -6.013 17.742 18.482 1.00 85.75 778 ASP A N 1
ATOM 6044 C CA . ASP A 1 778 ? -6.489 19.121 18.290 1.00 85.75 778 ASP A CA 1
ATOM 6045 C C . ASP A 1 778 ? -5.354 20.082 17.917 1.00 85.75 778 ASP A C 1
ATOM 6047 O O . ASP A 1 778 ? -5.495 20.886 16.994 1.00 85.75 778 ASP A O 1
ATOM 6051 N N . ALA A 1 779 ? -4.204 19.956 18.588 1.00 87.94 779 ALA A N 1
ATOM 6052 C CA . ALA A 1 779 ? -3.007 20.732 18.274 1.00 87.94 779 ALA A CA 1
ATOM 6053 C C . ALA A 1 779 ? -2.459 20.365 16.886 1.00 87.94 779 ALA A C 1
ATOM 6055 O O . ALA A 1 779 ? -2.128 21.251 16.096 1.00 87.94 779 ALA A O 1
ATOM 6056 N N . ALA A 1 780 ? -2.436 19.068 16.554 1.00 88.88 780 ALA A N 1
ATOM 6057 C CA . ALA A 1 780 ? -2.044 18.604 15.226 1.00 88.88 780 ALA A CA 1
ATOM 6058 C C . ALA A 1 780 ? -2.964 19.160 14.129 1.00 88.88 780 ALA A C 1
ATOM 6060 O O . ALA A 1 780 ? -2.483 19.657 13.112 1.00 88.88 780 ALA A O 1
ATOM 6061 N N . ARG A 1 781 ? -4.286 19.132 14.344 1.00 88.38 781 ARG A N 1
ATOM 6062 C CA . ARG A 1 781 ? -5.277 19.654 13.395 1.00 88.38 781 ARG A CA 1
ATOM 6063 C C . ARG A 1 781 ? -5.088 21.151 13.150 1.00 88.38 781 ARG A C 1
ATOM 6065 O O . ARG A 1 781 ? -5.125 21.565 11.999 1.00 88.38 781 ARG A O 1
ATOM 6072 N N . ALA A 1 782 ? -4.822 21.941 14.193 1.00 89.81 782 ALA A N 1
ATOM 6073 C CA . ALA A 1 782 ? -4.548 23.373 14.052 1.00 89.81 782 ALA A CA 1
ATOM 6074 C C . ALA A 1 782 ? -3.314 23.652 13.171 1.00 89.81 782 ALA A C 1
ATOM 6076 O O . ALA A 1 782 ? -3.373 24.499 12.278 1.00 89.81 782 ALA A O 1
ATOM 6077 N N . LEU A 1 783 ? -2.224 22.898 13.362 1.00 89.25 783 LEU A N 1
ATOM 6078 C CA . LEU A 1 783 ? -1.028 23.002 12.519 1.00 89.25 783 LEU A CA 1
ATOM 6079 C C . LEU A 1 783 ? -1.304 22.576 11.071 1.00 89.25 783 LEU A C 1
ATOM 6081 O O . LEU A 1 783 ? -0.902 23.276 10.142 1.00 89.25 783 LEU A O 1
ATOM 6085 N N . LEU A 1 784 ? -2.030 21.475 10.860 1.00 90.38 784 LEU A N 1
ATOM 6086 C CA . LEU A 1 784 ? -2.385 21.007 9.516 1.00 90.38 784 LEU A CA 1
ATOM 6087 C C . LEU A 1 784 ? -3.269 22.008 8.762 1.00 90.38 784 LEU A C 1
ATOM 6089 O O . LEU A 1 784 ? -3.090 22.179 7.561 1.00 90.38 784 LEU A O 1
ATOM 6093 N N . THR A 1 785 ? -4.193 22.689 9.446 1.00 88.50 785 THR A N 1
ATOM 6094 C CA . THR A 1 785 ? -4.996 23.767 8.848 1.00 88.50 785 THR A CA 1
ATOM 6095 C C . THR A 1 785 ? -4.132 24.974 8.479 1.00 88.50 785 THR A C 1
ATOM 6097 O O . THR A 1 785 ? -4.316 25.538 7.408 1.00 88.50 785 THR A O 1
ATOM 6100 N N . SER A 1 786 ? -3.131 25.331 9.293 1.00 87.69 786 SER A N 1
ATOM 6101 C CA . SER A 1 786 ? -2.205 26.422 8.942 1.00 87.69 786 SER A CA 1
ATOM 6102 C C . SER A 1 786 ? -1.357 26.119 7.695 1.00 87.69 786 SER A C 1
ATOM 6104 O O . SER A 1 786 ? -1.039 27.016 6.920 1.00 87.69 786 SER A O 1
ATOM 6106 N N . LEU A 1 787 ? -1.027 24.843 7.463 1.00 86.69 787 LEU A N 1
ATOM 6107 C CA . LEU A 1 787 ? -0.291 24.400 6.275 1.00 86.69 787 LEU A CA 1
ATOM 6108 C C . LEU A 1 787 ? -1.168 24.335 5.015 1.00 86.69 787 LEU A C 1
ATOM 6110 O O . LEU A 1 787 ? -0.641 24.412 3.906 1.00 86.69 787 LEU A O 1
ATOM 6114 N N . GLU A 1 788 ? -2.490 24.228 5.162 1.00 84.69 788 GLU A N 1
ATOM 6115 C CA . GLU A 1 788 ? -3.438 24.229 4.038 1.00 84.69 788 GLU A CA 1
ATOM 6116 C C . GLU A 1 788 ? -3.435 25.572 3.291 1.00 84.69 788 GLU A C 1
ATOM 6118 O O . GLU A 1 788 ? -3.581 25.590 2.072 1.00 84.69 788 GLU A O 1
ATOM 6123 N N . GLU A 1 789 ? -3.160 26.685 3.984 1.00 79.31 789 GLU A N 1
ATOM 6124 C CA . GLU A 1 789 ? -2.978 27.999 3.347 1.00 79.31 789 GLU A CA 1
ATOM 6125 C C . GLU A 1 789 ? -1.797 28.010 2.362 1.00 79.31 789 GLU A C 1
ATOM 6127 O O . GLU A 1 789 ? -1.842 28.692 1.338 1.00 79.31 789 GLU A O 1
ATOM 6132 N N . GLN A 1 790 ? -0.745 27.237 2.650 1.00 77.38 790 GLN A N 1
ATOM 6133 C CA . GLN A 1 790 ? 0.456 27.139 1.812 1.00 77.38 790 GLN A CA 1
ATOM 6134 C C . GLN A 1 790 ? 0.325 26.062 0.723 1.00 77.38 790 GLN A C 1
ATOM 6136 O O . GLN A 1 790 ? 0.887 26.214 -0.363 1.00 77.38 790 GLN A O 1
ATOM 6141 N N . PHE A 1 791 ? -0.419 24.983 0.995 1.00 83.88 791 PHE A N 1
ATOM 6142 C CA . PHE A 1 791 ? -0.593 23.839 0.093 1.00 83.88 791 PHE A CA 1
ATOM 6143 C C . PHE A 1 791 ? -2.081 23.454 -0.061 1.00 83.88 791 PHE A C 1
ATOM 6145 O O . PHE A 1 791 ? -2.497 22.379 0.387 1.00 83.88 791 PHE A O 1
ATOM 6152 N N . PRO A 1 792 ? -2.896 24.297 -0.720 1.00 80.50 792 PRO A N 1
ATOM 6153 C CA . PRO A 1 792 ? -4.358 24.176 -0.720 1.00 80.50 792 PRO A CA 1
ATOM 6154 C C . PRO A 1 792 ? -4.900 22.946 -1.463 1.00 80.50 792 PRO A C 1
ATOM 6156 O O . PRO A 1 792 ? -6.032 22.527 -1.230 1.00 80.50 792 PRO A O 1
ATOM 6159 N N . GLN A 1 793 ? -4.123 22.365 -2.382 1.00 84.69 793 GLN A N 1
ATOM 6160 C CA . GLN A 1 793 ? -4.510 21.180 -3.159 1.00 84.69 793 GLN A CA 1
ATOM 6161 C C . GLN A 1 793 ? -3.749 19.916 -2.728 1.00 84.69 793 GLN A C 1
ATOM 6163 O O . GLN A 1 793 ? -3.733 18.925 -3.456 1.00 84.69 793 GLN A O 1
ATOM 6168 N N . SER A 1 794 ? -3.080 19.934 -1.569 1.00 89.06 794 SER A N 1
ATOM 6169 C CA . SER A 1 794 ? -2.300 18.786 -1.102 1.00 89.06 794 SER A CA 1
ATOM 6170 C C . SER A 1 794 ? -3.194 17.641 -0.625 1.00 89.06 794 SER A C 1
ATOM 6172 O O . SER A 1 794 ? -3.846 17.719 0.420 1.00 89.06 794 SER A O 1
ATOM 6174 N N . THR A 1 795 ? -3.164 16.531 -1.361 1.00 91.44 795 THR A N 1
ATOM 6175 C CA . THR A 1 795 ? -3.852 15.286 -0.991 1.00 91.44 795 THR A CA 1
ATOM 6176 C C . THR A 1 795 ? -3.258 14.660 0.274 1.00 91.44 795 THR A C 1
ATOM 6178 O O . THR A 1 795 ? -3.993 14.080 1.074 1.00 91.44 795 THR A O 1
ATOM 6181 N N . TYR A 1 796 ? -1.951 14.829 0.510 1.00 91.38 796 TYR A N 1
ATOM 6182 C CA . TYR A 1 796 ? -1.290 14.374 1.734 1.00 91.38 796 TYR A CA 1
ATOM 6183 C C . TYR A 1 796 ? -1.829 15.096 2.975 1.00 91.38 796 TYR A C 1
ATOM 6185 O O . TYR A 1 796 ? -2.192 14.438 3.951 1.00 91.38 796 TYR A O 1
ATOM 6193 N N . LEU A 1 797 ? -1.927 16.433 2.943 1.00 91.75 797 LEU A N 1
ATOM 6194 C CA . LEU A 1 797 ? -2.445 17.205 4.081 1.00 91.75 797 LEU A CA 1
ATOM 6195 C C . LEU A 1 797 ? -3.904 16.853 4.372 1.00 91.75 797 LEU A C 1
ATOM 6197 O O . LEU A 1 797 ? -4.248 16.618 5.530 1.00 91.75 797 LEU A O 1
ATOM 6201 N N . LEU A 1 798 ? -4.731 16.729 3.329 1.00 92.00 798 LEU A N 1
ATOM 6202 C CA . LEU A 1 798 ? -6.123 16.303 3.469 1.00 92.00 798 LEU A CA 1
ATOM 6203 C C . LEU A 1 798 ? -6.229 14.912 4.117 1.00 92.00 798 LEU A C 1
ATOM 6205 O O . LEU A 1 798 ? -7.063 14.702 4.998 1.00 92.00 798 LEU A O 1
ATOM 6209 N N . ALA A 1 799 ? -5.352 13.973 3.745 1.00 93.00 799 ALA A N 1
ATOM 6210 C CA . ALA A 1 799 ? -5.302 12.651 4.365 1.00 93.00 799 ALA A CA 1
ATOM 6211 C C . ALA A 1 799 ? -4.892 12.710 5.850 1.00 93.00 799 ALA A C 1
ATOM 6213 O O . ALA A 1 799 ? -5.492 12.018 6.671 1.00 93.00 799 ALA A O 1
ATOM 6214 N N . GLN A 1 800 ? -3.912 13.544 6.220 1.00 92.50 800 GLN A N 1
ATOM 6215 C CA . GLN A 1 800 ? -3.510 13.722 7.625 1.00 92.50 800 GLN A CA 1
ATOM 6216 C C . GLN A 1 800 ? -4.607 14.395 8.463 1.00 92.50 800 GLN A C 1
ATOM 6218 O O . GLN A 1 800 ? -4.833 14.005 9.608 1.00 92.50 800 GLN A O 1
ATOM 6223 N N . GLN A 1 801 ? -5.335 15.362 7.896 1.00 91.44 801 GLN A N 1
ATOM 6224 C CA . GLN A 1 801 ? -6.499 15.964 8.552 1.00 91.44 801 GLN A CA 1
ATOM 6225 C C . GLN A 1 801 ? -7.606 14.921 8.786 1.00 91.44 801 GLN A C 1
ATOM 6227 O O . GLN A 1 801 ? -8.131 14.837 9.896 1.00 91.44 801 GLN A O 1
ATOM 6232 N N . ALA A 1 802 ? -7.890 14.069 7.793 1.00 93.38 802 ALA A N 1
ATOM 6233 C CA . ALA A 1 802 ? -8.859 12.976 7.917 1.00 93.38 802 ALA A CA 1
ATOM 6234 C C . ALA A 1 802 ? -8.486 11.969 9.019 1.00 93.38 802 ALA A C 1
ATOM 6236 O O . ALA A 1 802 ? -9.360 11.509 9.764 1.00 93.38 802 ALA A O 1
ATOM 6237 N N . LEU A 1 803 ? -7.190 11.662 9.160 1.00 91.69 803 LEU A N 1
ATOM 6238 C CA . LEU A 1 803 ? -6.654 10.844 10.253 1.00 91.69 803 LEU A CA 1
ATOM 6239 C C . LEU A 1 803 ? -6.807 11.531 11.617 1.00 91.69 803 LEU A C 1
ATOM 6241 O O . LEU A 1 803 ? -7.211 10.884 12.584 1.00 91.69 803 LEU A O 1
ATOM 6245 N N . ALA A 1 804 ? -6.536 12.836 11.704 1.00 91.19 804 ALA A N 1
ATOM 6246 C CA . ALA A 1 804 ? -6.721 13.606 12.933 1.00 91.19 804 ALA A CA 1
ATOM 6247 C C . ALA A 1 804 ? -8.183 13.550 13.407 1.00 91.19 804 ALA A C 1
ATOM 6249 O O . ALA A 1 804 ? -8.447 13.210 14.564 1.00 91.19 804 ALA A O 1
ATOM 6250 N N . SER A 1 805 ? -9.139 13.787 12.502 1.00 90.75 805 SER A N 1
ATOM 6251 C CA . SER A 1 805 ? -10.576 13.711 12.797 1.00 90.75 805 SER A CA 1
ATOM 6252 C C . SER A 1 805 ? -11.017 12.292 13.172 1.00 90.75 805 SER A C 1
ATOM 6254 O O . SER A 1 805 ? -11.782 12.109 14.124 1.00 90.75 805 SER A O 1
ATOM 6256 N N . TYR A 1 806 ? -10.455 11.263 12.525 1.00 90.19 806 TYR A N 1
ATOM 6257 C CA . TYR A 1 806 ? -10.656 9.870 12.932 1.00 90.19 806 TYR A CA 1
ATOM 6258 C C . TYR A 1 806 ? -10.175 9.611 14.369 1.00 90.19 806 TYR A C 1
ATOM 6260 O O . TYR A 1 806 ? -10.888 8.993 15.165 1.00 90.19 806 TYR A O 1
ATOM 6268 N N . HIS A 1 807 ? -8.991 10.105 14.742 1.00 85.62 807 HIS A N 1
ATOM 6269 C CA . HIS A 1 807 ? -8.454 9.921 16.090 1.00 85.62 807 HIS A CA 1
ATOM 6270 C C . HIS A 1 807 ? -9.256 10.665 17.166 1.00 85.62 807 HIS A C 1
ATOM 6272 O O . HIS A 1 807 ? -9.399 10.112 18.264 1.00 85.62 807 HIS A O 1
ATOM 6278 N N . ILE A 1 808 ? -9.821 11.835 16.831 1.00 84.38 808 ILE A N 1
ATOM 6279 C CA . ILE A 1 808 ? -10.780 12.611 17.650 1.00 84.38 808 ILE A CA 1
ATOM 6280 C C . ILE A 1 808 ? -12.149 11.911 17.748 1.00 84.38 808 ILE A C 1
ATOM 6282 O O . ILE A 1 808 ? -12.916 12.173 18.673 1.00 84.38 808 ILE A O 1
ATOM 6286 N N . ARG A 1 809 ? -12.431 10.949 16.857 1.00 83.06 809 ARG A N 1
ATOM 6287 C CA . ARG A 1 809 ? -13.728 10.261 16.709 1.00 83.06 809 ARG A CA 1
ATOM 6288 C C . ARG A 1 809 ? -14.840 11.182 16.206 1.00 83.06 809 ARG A C 1
ATOM 6290 O O . ARG A 1 809 ? -16.010 11.011 16.566 1.00 83.06 809 ARG A O 1
ATOM 6297 N N . ASP A 1 810 ? -14.474 12.146 15.373 1.00 88.19 810 ASP A N 1
ATOM 6298 C CA . ASP A 1 810 ? -15.414 12.837 14.499 1.00 88.19 810 ASP A CA 1
ATOM 6299 C C . ASP A 1 810 ? -15.488 12.072 13.170 1.00 88.19 810 ASP A C 1
ATOM 6301 O O . ASP A 1 810 ? -14.759 12.337 12.212 1.00 88.19 810 ASP A O 1
ATOM 6305 N N . PHE A 1 811 ? -16.310 11.020 13.160 1.00 90.69 811 PHE A N 1
ATOM 6306 C CA . PHE A 1 811 ? -16.439 10.126 12.009 1.00 90.69 811 PHE A CA 1
ATOM 6307 C C . PHE A 1 811 ? -17.174 10.775 10.835 1.00 90.69 811 PHE A C 1
ATOM 6309 O O . PHE A 1 811 ? -16.973 10.347 9.702 1.00 90.69 811 PHE A O 1
ATOM 6316 N N . ASP A 1 812 ? -18.002 11.789 11.090 1.00 91.50 812 ASP A N 1
ATOM 6317 C CA . ASP A 1 812 ? -18.720 12.511 10.042 1.00 91.50 812 ASP A CA 1
ATOM 6318 C C . ASP A 1 812 ? -17.754 13.407 9.269 1.00 91.50 812 ASP A C 1
ATOM 6320 O O . ASP A 1 812 ? -17.646 13.270 8.049 1.00 91.50 812 ASP A O 1
ATOM 6324 N N . GLN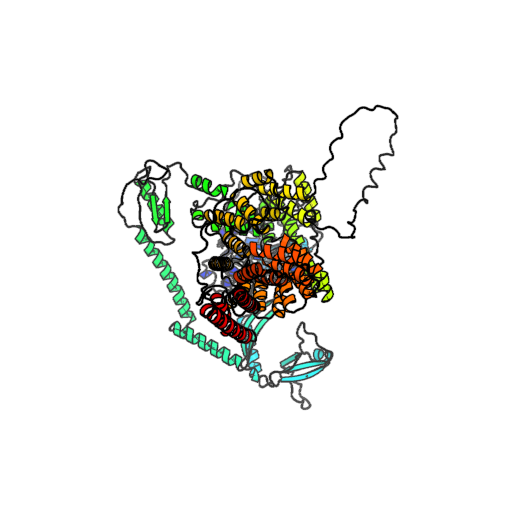 A 1 813 ? -16.960 14.216 9.980 1.00 92.38 813 GLN A N 1
ATOM 6325 C CA . GLN A 1 813 ? -15.921 15.030 9.351 1.00 92.38 813 GLN A CA 1
ATOM 6326 C C . GLN A 1 813 ? -14.854 14.161 8.668 1.00 92.38 813 GLN A C 1
ATOM 6328 O O . GLN A 1 813 ? -14.446 14.443 7.542 1.00 92.38 813 GLN A O 1
ATOM 6333 N N . SER A 1 814 ? -14.420 13.078 9.325 1.00 94.62 814 SER A N 1
ATOM 6334 C CA . SER A 1 814 ? -13.429 12.160 8.755 1.00 94.62 814 SER A CA 1
ATOM 6335 C C . SER A 1 814 ? -13.938 11.503 7.465 1.00 94.62 814 SER A C 1
ATOM 6337 O O . SER A 1 814 ? -13.200 11.436 6.482 1.00 94.62 814 SER A O 1
ATOM 6339 N N . GLN A 1 815 ? -15.206 11.068 7.426 1.00 94.69 815 GLN A N 1
ATOM 6340 C CA . GLN A 1 815 ? -15.817 10.515 6.214 1.00 94.69 815 GLN A CA 1
ATOM 6341 C C . GLN A 1 815 ? -15.843 11.540 5.075 1.00 94.69 815 GLN A C 1
ATOM 6343 O O . GLN A 1 815 ? -15.410 11.207 3.974 1.00 94.69 815 GLN A O 1
ATOM 6348 N N . GLU A 1 816 ? -16.297 12.769 5.332 1.00 94.81 816 GLU A N 1
ATOM 6349 C CA . GLU A 1 816 ? -16.352 13.831 4.317 1.00 94.81 816 GLU A CA 1
ATOM 6350 C C . GLU A 1 816 ? -14.960 14.119 3.727 1.00 94.81 816 GLU A C 1
ATOM 6352 O O . GLU A 1 816 ? -14.788 14.199 2.508 1.00 94.81 816 GLU A O 1
ATOM 6357 N N . GLN A 1 817 ? -13.937 14.210 4.582 1.00 94.25 817 GLN A N 1
ATOM 6358 C CA . GLN A 1 817 ? -12.556 14.442 4.152 1.00 94.25 817 GLN A CA 1
ATOM 6359 C C . GLN A 1 817 ? -12.002 13.276 3.323 1.00 94.25 817 GLN A C 1
ATOM 6361 O O . GLN A 1 817 ? -11.346 13.513 2.308 1.00 94.25 817 GLN A O 1
ATOM 6366 N N . PHE A 1 818 ? -12.287 12.025 3.698 1.00 95.75 818 PHE A N 1
ATOM 6367 C CA . PHE A 1 818 ? -11.883 10.856 2.911 1.00 95.75 818 PHE A CA 1
ATOM 6368 C C . PHE A 1 818 ? -12.642 10.735 1.583 1.00 95.75 818 PHE A C 1
ATOM 6370 O O . PHE A 1 818 ? -12.053 10.323 0.582 1.00 95.75 818 PHE A O 1
ATOM 6377 N N . GLU A 1 819 ? -13.917 11.120 1.530 1.00 93.88 819 GLU A N 1
ATOM 6378 C CA . GLU A 1 819 ? -14.686 11.184 0.282 1.00 93.88 819 GLU A CA 1
ATOM 6379 C C . GLU A 1 819 ? -14.132 12.259 -0.654 1.00 93.88 819 GLU A C 1
ATOM 6381 O O . GLU A 1 819 ? -13.916 11.991 -1.839 1.00 93.88 819 GLU A O 1
ATOM 6386 N N . ARG A 1 820 ? -13.803 13.441 -0.115 1.00 93.50 820 ARG A N 1
ATOM 6387 C CA . ARG A 1 820 ? -13.118 14.508 -0.856 1.00 93.50 820 ARG A CA 1
ATOM 6388 C C . ARG A 1 820 ? -11.751 14.047 -1.362 1.00 93.50 820 ARG A C 1
ATOM 6390 O O . ARG A 1 820 ? -11.437 14.268 -2.531 1.00 93.50 820 ARG A O 1
ATOM 6397 N N . LEU A 1 821 ? -10.973 13.362 -0.523 1.00 93.56 821 LEU A N 1
ATOM 6398 C CA . LEU A 1 821 ? -9.677 12.790 -0.896 1.00 93.56 821 LEU A CA 1
ATOM 6399 C C . LEU A 1 821 ? -9.828 11.789 -2.041 1.00 93.56 821 LEU A C 1
ATOM 6401 O O . LEU A 1 821 ? -9.095 11.851 -3.022 1.00 93.56 821 LEU A O 1
ATOM 6405 N N . ALA A 1 822 ? -10.811 10.898 -1.948 1.00 91.56 822 ALA A N 1
ATOM 6406 C CA . ALA A 1 822 ? -11.061 9.882 -2.956 1.00 91.56 822 ALA A CA 1
ATOM 6407 C C . ALA A 1 822 ? -11.658 10.434 -4.264 1.00 91.56 822 ALA A C 1
ATOM 6409 O O . ALA A 1 822 ? -11.580 9.769 -5.297 1.00 91.56 822 ALA A O 1
ATOM 6410 N N . ALA A 1 823 ? -12.271 11.620 -4.225 1.00 91.50 823 ALA A N 1
ATOM 6411 C CA . ALA A 1 823 ? -12.713 12.347 -5.410 1.00 91.50 823 ALA A CA 1
ATOM 6412 C C . ALA A 1 823 ? -11.550 13.078 -6.105 1.00 91.50 823 ALA A C 1
ATOM 6414 O O . ALA A 1 823 ? -11.506 13.113 -7.333 1.00 91.50 823 ALA A O 1
ATOM 6415 N N . GLN A 1 824 ? -10.612 13.640 -5.333 1.00 90.56 824 GLN A N 1
ATOM 6416 C CA . GLN A 1 824 ? -9.414 14.309 -5.856 1.00 90.56 824 GLN A CA 1
ATOM 6417 C C . GLN A 1 824 ? -8.386 13.315 -6.410 1.00 90.56 824 GLN A C 1
ATOM 6419 O O . GLN A 1 824 ? -7.832 13.547 -7.482 1.00 90.56 824 GLN A O 1
ATOM 6424 N N . ASP A 1 825 ? -8.164 12.203 -5.707 1.00 89.69 825 ASP A N 1
ATOM 6425 C CA . ASP A 1 825 ? -7.261 11.129 -6.115 1.00 89.69 825 ASP A CA 1
ATOM 6426 C C . ASP A 1 825 ? -7.959 9.756 -6.019 1.00 89.69 825 ASP A C 1
ATOM 6428 O O . ASP A 1 825 ? -7.903 9.078 -4.985 1.00 89.69 825 ASP A O 1
ATOM 6432 N N . PRO A 1 826 ? -8.622 9.313 -7.107 1.00 90.44 826 PRO A N 1
ATOM 6433 C CA . PRO A 1 826 ? -9.347 8.041 -7.138 1.00 90.44 826 PRO A CA 1
ATOM 6434 C C . PRO A 1 826 ? -8.471 6.791 -6.996 1.00 90.44 826 PRO A C 1
ATOM 6436 O O . PRO A 1 826 ? -9.007 5.706 -6.742 1.00 90.44 826 PRO A O 1
ATOM 6439 N N . HIS A 1 827 ? -7.156 6.917 -7.203 1.00 91.50 827 HIS A N 1
ATOM 6440 C CA . HIS A 1 827 ? -6.204 5.807 -7.197 1.00 91.50 827 HIS A CA 1
ATOM 6441 C C . HIS A 1 827 ? -5.380 5.730 -5.904 1.00 91.50 827 HIS A C 1
ATOM 6443 O O . HIS A 1 827 ? -4.644 4.761 -5.712 1.00 91.50 827 HIS A O 1
ATOM 6449 N N . ARG A 1 828 ? -5.529 6.695 -4.987 1.00 91.00 828 ARG A N 1
ATOM 6450 C CA . ARG A 1 828 ? -4.867 6.667 -3.681 1.00 91.00 828 ARG A CA 1
ATOM 6451 C C . ARG A 1 828 ? -5.361 5.501 -2.828 1.00 91.00 828 ARG A C 1
ATOM 6453 O O . ARG A 1 828 ? -6.550 5.395 -2.533 1.00 91.00 828 ARG A O 1
ATOM 6460 N N . MET A 1 829 ? -4.424 4.672 -2.369 1.00 91.19 829 MET A N 1
ATOM 6461 C CA . MET A 1 829 ? -4.698 3.568 -1.437 1.00 91.19 829 MET A CA 1
ATOM 6462 C C . MET A 1 829 ? -4.190 3.821 -0.013 1.00 91.19 829 MET A C 1
ATOM 6464 O O . MET A 1 829 ? -4.686 3.206 0.929 1.00 91.19 829 MET A O 1
ATOM 6468 N N . GLU A 1 830 ? -3.248 4.746 0.163 1.00 89.94 830 GLU A N 1
ATOM 6469 C CA . GLU A 1 830 ? -2.705 5.117 1.472 1.00 89.94 830 GLU A CA 1
ATOM 6470 C C . GLU A 1 830 ? -3.798 5.693 2.387 1.00 89.94 830 GLU A C 1
ATOM 6472 O O . GLU A 1 830 ? -4.559 6.572 1.973 1.00 89.94 830 GLU A O 1
ATOM 6477 N N . ASN A 1 831 ? -3.854 5.222 3.639 1.00 91.44 831 ASN A N 1
ATOM 6478 C CA . ASN A 1 831 ? -4.842 5.580 4.671 1.00 91.44 831 ASN A CA 1
ATOM 6479 C C . ASN A 1 831 ? -6.304 5.193 4.360 1.00 91.44 831 ASN A C 1
ATOM 6481 O O . ASN A 1 831 ? -7.209 5.496 5.143 1.00 91.44 831 ASN A O 1
ATOM 6485 N N . MET A 1 832 ? -6.570 4.499 3.247 1.00 93.56 832 MET A N 1
ATOM 6486 C CA . MET A 1 832 ? -7.924 4.038 2.905 1.00 93.56 832 MET A CA 1
ATOM 6487 C C . MET A 1 832 ? -8.389 2.868 3.787 1.00 93.56 832 MET A C 1
ATOM 6489 O O . MET A 1 832 ? -9.589 2.605 3.888 1.00 93.56 832 MET A O 1
ATOM 6493 N N . ASP A 1 833 ? -7.466 2.184 4.466 1.00 93.38 833 ASP A N 1
ATOM 6494 C CA . ASP A 1 833 ? -7.775 1.226 5.528 1.00 93.38 833 ASP A CA 1
ATOM 6495 C C . ASP A 1 833 ? -8.478 1.923 6.706 1.00 93.38 833 ASP A C 1
ATOM 6497 O O . ASP A 1 833 ? -9.495 1.425 7.194 1.00 93.38 833 ASP A O 1
ATOM 6501 N N . VAL A 1 834 ? -8.029 3.122 7.096 1.00 93.25 834 VAL A N 1
ATOM 6502 C CA . VAL A 1 834 ? -8.691 3.935 8.125 1.00 93.25 834 VAL A CA 1
ATOM 6503 C C . VAL A 1 834 ? -10.060 4.413 7.653 1.00 93.25 834 VAL A C 1
ATOM 6505 O O . VAL A 1 834 ? -11.026 4.294 8.407 1.00 93.25 834 VAL A O 1
ATOM 6508 N N . TYR A 1 835 ? -10.191 4.842 6.395 1.00 95.19 835 TYR A N 1
ATOM 6509 C CA . TYR A 1 835 ? -11.504 5.166 5.825 1.00 95.19 835 TYR A CA 1
ATOM 6510 C C . TYR A 1 835 ? -12.462 3.965 5.880 1.00 95.19 835 TYR A C 1
ATOM 6512 O O . TYR A 1 835 ? -13.624 4.104 6.262 1.00 95.19 835 TYR A O 1
ATOM 6520 N N . SER A 1 836 ? -11.971 2.754 5.602 1.00 96.06 836 SER A N 1
ATOM 6521 C CA . SER A 1 836 ? -12.790 1.546 5.744 1.00 96.06 836 SER A CA 1
ATOM 6522 C C . SER A 1 836 ? -13.204 1.263 7.192 1.00 96.06 836 SER A C 1
ATOM 6524 O O . SER A 1 836 ? -14.322 0.799 7.409 1.00 96.06 836 SER A O 1
ATOM 6526 N N . ASN A 1 837 ? -12.362 1.595 8.181 1.00 94.50 837 ASN A N 1
ATOM 6527 C CA . ASN A 1 837 ? -12.721 1.510 9.600 1.00 94.50 837 ASN A CA 1
ATOM 6528 C C . ASN A 1 837 ? -13.816 2.529 9.961 1.00 94.50 837 ASN A C 1
ATOM 6530 O O . ASN A 1 837 ? -14.732 2.190 10.705 1.00 94.50 837 ASN A O 1
ATOM 6534 N N . VAL A 1 838 ? -13.760 3.753 9.416 1.00 94.44 838 VAL A N 1
ATOM 6535 C CA . VAL A 1 838 ? -14.814 4.773 9.595 1.00 94.44 838 VAL A CA 1
ATOM 6536 C C . VAL A 1 838 ? -16.152 4.257 9.068 1.00 94.44 838 VAL A C 1
ATOM 6538 O O . VAL A 1 838 ? -17.144 4.260 9.796 1.00 94.44 838 VAL A O 1
ATOM 6541 N N . LEU A 1 839 ? -16.170 3.750 7.831 1.00 94.88 839 LEU A N 1
ATOM 6542 C CA . LEU A 1 839 ? -17.378 3.196 7.213 1.00 94.88 839 LEU A CA 1
ATOM 6543 C C . LEU A 1 839 ? -17.906 1.970 7.968 1.00 94.88 839 LEU A C 1
ATOM 6545 O O . LEU A 1 839 ? -19.117 1.807 8.103 1.00 94.88 839 LEU A O 1
ATOM 6549 N N . TYR A 1 840 ? -17.005 1.132 8.490 1.00 94.75 840 TYR A N 1
ATOM 6550 C CA . TYR A 1 840 ? -17.362 -0.012 9.325 1.00 94.75 840 TYR A CA 1
ATOM 6551 C C . TYR A 1 840 ? -18.057 0.429 10.620 1.00 94.75 840 TYR A C 1
ATOM 6553 O O . TYR A 1 840 ? -19.133 -0.073 10.931 1.00 94.75 840 TYR A O 1
ATOM 6561 N N . VAL A 1 841 ? -17.492 1.408 11.339 1.00 91.44 841 VAL A N 1
ATOM 6562 C CA . VAL A 1 841 ? -18.065 1.939 12.591 1.00 91.44 841 VAL A CA 1
ATOM 6563 C C . VAL A 1 841 ? -19.407 2.636 12.357 1.00 91.44 841 VAL A C 1
ATOM 6565 O O . VAL A 1 841 ? -20.297 2.536 13.197 1.00 91.44 841 VAL A O 1
ATOM 6568 N N . LYS A 1 842 ? -19.579 3.314 11.217 1.00 91.50 842 LYS A N 1
ATOM 6569 C CA . LYS A 1 842 ? -20.860 3.923 10.817 1.00 91.50 842 LYS A CA 1
ATOM 6570 C C . LYS A 1 842 ? -21.873 2.919 10.250 1.00 91.50 842 LYS A C 1
ATOM 6572 O O . LYS A 1 842 ? -22.979 3.317 9.897 1.00 91.50 842 LYS A O 1
ATOM 6577 N N . GLU A 1 843 ? -21.501 1.643 10.150 1.00 92.38 843 GLU A N 1
ATOM 6578 C CA . GLU A 1 843 ? -22.293 0.563 9.554 1.00 92.38 843 GLU A CA 1
ATOM 6579 C C . GLU A 1 843 ? -22.734 0.825 8.094 1.00 92.38 843 GLU A C 1
ATOM 6581 O O . GLU A 1 843 ? -23.708 0.236 7.608 1.00 92.38 843 GLU A O 1
ATOM 6586 N N . ASP A 1 844 ? -21.996 1.658 7.346 1.00 93.75 844 ASP A N 1
ATOM 6587 C CA . ASP A 1 844 ? -22.283 1.926 5.934 1.00 93.75 844 ASP A CA 1
ATOM 6588 C C . ASP A 1 844 ? -21.771 0.790 5.038 1.00 93.75 844 ASP A C 1
ATOM 6590 O O . ASP A 1 844 ? -20.673 0.797 4.470 1.00 93.75 844 ASP A O 1
ATOM 6594 N N . LYS A 1 845 ? -22.638 -0.209 4.870 1.00 93.81 845 LYS A N 1
ATOM 6595 C CA . LYS A 1 845 ? -22.407 -1.371 4.002 1.00 93.81 845 LYS A CA 1
ATOM 6596 C C . LYS A 1 845 ? -22.231 -0.986 2.533 1.00 93.81 845 LYS A C 1
ATOM 6598 O O . LYS A 1 845 ? -21.573 -1.722 1.794 1.00 93.81 845 LYS A O 1
ATOM 6603 N N . THR A 1 846 ? -22.841 0.114 2.091 1.00 94.31 846 THR A N 1
ATOM 6604 C CA . THR A 1 846 ? -22.836 0.513 0.679 1.00 94.31 846 THR A CA 1
ATOM 6605 C C . THR A 1 846 ? -21.526 1.186 0.308 1.00 94.31 846 THR A C 1
ATOM 6607 O O . THR A 1 846 ? -20.850 0.699 -0.605 1.00 94.31 846 THR A O 1
ATOM 6610 N N . GLY A 1 847 ? -21.113 2.200 1.074 1.00 93.25 847 GLY A N 1
ATOM 6611 C CA . GLY A 1 847 ? -19.823 2.865 0.914 1.00 93.25 847 GLY A CA 1
ATOM 6612 C C . GLY A 1 847 ? -18.667 1.876 1.034 1.00 93.25 847 GLY A C 1
ATOM 6613 O O . GLY A 1 847 ? -17.799 1.819 0.161 1.00 93.25 847 GLY A O 1
ATOM 6614 N N . LEU A 1 848 ? -18.706 0.988 2.037 1.00 95.94 848 LEU A N 1
ATOM 6615 C CA . LEU A 1 848 ? -17.644 -0.000 2.241 1.00 95.94 848 LEU A CA 1
ATOM 6616 C C . LEU A 1 848 ? -17.552 -1.013 1.086 1.00 95.94 848 LEU A C 1
ATOM 6618 O O . LEU A 1 848 ? -16.456 -1.400 0.678 1.00 95.94 848 LEU A O 1
ATOM 6622 N N . SER A 1 849 ? -18.688 -1.416 0.504 1.00 95.88 849 SER A N 1
ATOM 6623 C CA . SER A 1 849 ? -18.698 -2.287 -0.678 1.00 95.88 849 SER A CA 1
ATOM 6624 C C . SER A 1 849 ? -18.101 -1.601 -1.905 1.00 95.88 849 SER A C 1
ATOM 6626 O O . SER A 1 849 ? -17.359 -2.237 -2.658 1.00 95.88 849 SER A O 1
ATOM 6628 N N . GLN A 1 850 ? -18.429 -0.327 -2.133 1.00 94.00 850 GLN A N 1
ATOM 6629 C CA . GLN A 1 850 ? -17.890 0.446 -3.253 1.00 94.00 850 GLN A CA 1
ATOM 6630 C C . GLN A 1 850 ? -16.379 0.637 -3.103 1.00 94.00 850 GLN A C 1
ATOM 6632 O O . GLN A 1 850 ? -15.634 0.379 -4.053 1.00 94.00 850 GLN A O 1
ATOM 6637 N N . LEU A 1 851 ? -15.926 0.988 -1.896 1.00 94.75 851 LEU A N 1
ATOM 6638 C CA . LEU A 1 851 ? -14.513 1.132 -1.567 1.00 94.75 851 LEU A CA 1
ATOM 6639 C C . LEU A 1 851 ? -13.745 -0.177 -1.794 1.00 94.75 851 LEU A C 1
ATOM 6641 O O . LEU A 1 851 ? -12.715 -0.163 -2.463 1.00 94.75 851 LEU A O 1
ATOM 6645 N N . ALA A 1 852 ? -14.264 -1.315 -1.320 1.00 95.25 852 ALA A N 1
ATOM 6646 C CA . ALA A 1 852 ? -13.623 -2.618 -1.503 1.00 95.25 852 ALA A CA 1
ATOM 6647 C C . ALA A 1 852 ? -13.504 -3.022 -2.984 1.00 95.25 852 ALA A C 1
ATOM 6649 O O . ALA A 1 852 ? -12.456 -3.504 -3.419 1.00 95.25 852 ALA A O 1
ATOM 6650 N N . HIS A 1 853 ? -14.550 -2.797 -3.789 1.00 93.94 853 HIS A N 1
ATOM 6651 C CA . HIS A 1 853 ? -14.491 -3.062 -5.229 1.00 93.94 853 HIS A CA 1
ATOM 6652 C C . HIS A 1 853 ? -13.534 -2.120 -5.961 1.00 93.94 853 HIS A C 1
ATOM 6654 O O . HIS A 1 853 ? -12.859 -2.560 -6.892 1.00 93.94 853 HIS A O 1
ATOM 6660 N N . ARG A 1 854 ? -13.460 -0.847 -5.553 1.00 92.81 854 ARG A N 1
ATOM 6661 C CA . ARG A 1 854 ? -12.494 0.110 -6.102 1.00 92.81 854 ARG A CA 1
ATOM 6662 C C . ARG A 1 854 ? -11.066 -0.304 -5.764 1.00 92.81 854 ARG A C 1
ATOM 6664 O O . ARG A 1 854 ? -10.258 -0.426 -6.677 1.00 92.81 854 ARG A O 1
ATOM 6671 N N . ALA A 1 855 ? -10.786 -0.601 -4.498 1.00 93.56 855 ALA A N 1
ATOM 6672 C CA . ALA A 1 855 ? -9.469 -1.024 -4.031 1.00 93.56 855 ALA A CA 1
ATOM 6673 C C . ALA A 1 855 ? -8.950 -2.243 -4.815 1.00 93.56 855 ALA A C 1
ATOM 6675 O O . ALA A 1 855 ? -7.826 -2.236 -5.304 1.00 93.56 855 ALA A O 1
ATOM 6676 N N . LEU A 1 856 ? -9.808 -3.247 -5.045 1.00 93.62 856 LEU A N 1
ATOM 6677 C CA . LEU A 1 856 ? -9.464 -4.434 -5.839 1.00 93.62 856 LEU A CA 1
ATOM 6678 C C . LEU A 1 856 ? -9.183 -4.144 -7.323 1.00 93.62 856 LEU A C 1
ATOM 6680 O O . LEU A 1 856 ? -8.451 -4.912 -7.945 1.00 93.62 856 LEU A O 1
ATOM 6684 N N . LYS A 1 857 ? -9.783 -3.091 -7.896 1.00 92.69 857 LYS A N 1
ATOM 6685 C CA . LYS A 1 857 ? -9.532 -2.663 -9.283 1.00 92.69 857 LYS A CA 1
ATOM 6686 C C . LYS A 1 857 ? -8.236 -1.868 -9.418 1.00 92.69 857 LYS A C 1
ATOM 6688 O O . LYS A 1 857 ? -7.595 -1.976 -10.454 1.00 92.69 857 LYS A O 1
ATOM 6693 N N . VAL A 1 858 ? -7.898 -1.061 -8.411 1.00 92.50 858 VAL A N 1
ATOM 6694 C CA . VAL A 1 858 ? -6.682 -0.240 -8.404 1.00 92.50 858 VAL A CA 1
ATOM 6695 C C . VAL A 1 858 ? -5.465 -1.118 -8.133 1.00 92.50 858 VAL A C 1
ATOM 6697 O O . VAL A 1 858 ? -4.603 -1.250 -8.995 1.00 92.50 858 VAL A O 1
ATOM 6700 N N . GLU A 1 859 ? -5.413 -1.760 -6.964 1.00 91.12 859 GLU A N 1
ATOM 6701 C CA . GLU A 1 859 ? -4.264 -2.565 -6.555 1.00 91.12 859 GLU A CA 1
ATOM 6702 C C . GLU A 1 859 ? -4.686 -3.691 -5.603 1.00 91.12 859 GLU A C 1
ATOM 6704 O O . GLU A 1 859 ? -5.083 -3.470 -4.458 1.00 91.12 859 GLU A O 1
ATOM 6709 N N . LYS A 1 860 ? -4.582 -4.940 -6.073 1.00 91.69 860 LYS A N 1
ATOM 6710 C CA . LYS A 1 860 ? -5.013 -6.126 -5.316 1.00 91.69 860 LYS A CA 1
ATOM 6711 C C . LYS A 1 860 ? -4.030 -6.541 -4.216 1.00 91.69 860 LYS A C 1
ATOM 6713 O O . LYS A 1 860 ? -4.463 -7.076 -3.197 1.00 91.69 860 LYS A O 1
ATOM 6718 N N . TYR A 1 861 ? -2.731 -6.354 -4.438 1.00 90.62 861 TYR A N 1
ATOM 6719 C CA . TYR A 1 861 ? -1.654 -6.918 -3.614 1.00 90.62 861 TYR A CA 1
ATOM 6720 C C . TYR A 1 861 ? -1.044 -5.874 -2.677 1.00 90.62 861 TYR A C 1
ATOM 6722 O O . TYR A 1 861 ? 0.164 -5.686 -2.650 1.00 90.62 861 TYR A O 1
ATOM 6730 N N . ARG A 1 862 ? -1.902 -5.210 -1.899 1.00 92.94 862 ARG A N 1
ATOM 6731 C CA . ARG A 1 862 ? -1.509 -4.187 -0.924 1.00 92.94 862 ARG A CA 1
ATOM 6732 C C . ARG A 1 862 ? -2.107 -4.500 0.460 1.00 92.94 862 ARG A C 1
ATOM 6734 O O . ARG A 1 862 ? -3.257 -4.967 0.495 1.00 92.94 862 ARG A O 1
ATOM 6741 N N . PRO A 1 863 ? -1.393 -4.278 1.584 1.00 93.50 863 PRO A N 1
ATOM 6742 C CA . PRO A 1 863 ? -1.941 -4.502 2.926 1.00 93.50 863 PRO A CA 1
ATOM 6743 C C . PRO A 1 863 ? -3.250 -3.743 3.177 1.00 93.50 863 PRO A C 1
ATOM 6745 O O . PRO A 1 863 ? -4.228 -4.338 3.633 1.00 93.50 863 PRO A O 1
ATOM 6748 N N . GLU A 1 864 ? -3.317 -2.472 2.773 1.00 94.50 864 GLU A N 1
ATOM 6749 C CA . GLU A 1 864 ? -4.490 -1.608 2.923 1.00 94.50 864 GLU A CA 1
ATOM 6750 C C . GLU A 1 864 ? -5.700 -2.195 2.185 1.00 94.50 864 GLU A C 1
ATOM 6752 O O . GLU A 1 864 ? -6.769 -2.352 2.774 1.00 94.50 864 GLU A O 1
ATOM 6757 N N . THR A 1 865 ? -5.534 -2.626 0.926 1.00 95.38 865 THR A N 1
ATOM 6758 C CA . THR A 1 865 ? -6.600 -3.293 0.153 1.00 95.38 865 THR A CA 1
ATOM 6759 C C . THR A 1 865 ? -7.100 -4.551 0.853 1.00 95.38 865 THR A C 1
ATOM 6761 O O . THR A 1 865 ? -8.308 -4.797 0.916 1.00 95.38 865 THR A O 1
ATOM 6764 N N . CYS A 1 866 ? -6.186 -5.357 1.392 1.00 95.38 866 CYS A N 1
ATOM 6765 C CA . CYS A 1 866 ? -6.548 -6.564 2.125 1.00 95.38 866 CYS A CA 1
ATOM 6766 C C . CYS A 1 866 ? -7.360 -6.235 3.386 1.00 95.38 866 CYS A C 1
ATOM 6768 O O . CYS A 1 866 ? -8.360 -6.906 3.639 1.00 95.38 866 CYS A O 1
ATOM 6770 N N . CYS A 1 867 ? -7.001 -5.182 4.123 1.00 95.50 867 CYS A N 1
ATOM 6771 C CA . CYS A 1 867 ? -7.760 -4.720 5.285 1.00 95.50 867 CYS A CA 1
ATOM 6772 C C . CYS A 1 867 ? -9.140 -4.161 4.921 1.00 95.50 867 CYS A C 1
ATOM 6774 O O . CYS A 1 867 ? -10.122 -4.524 5.566 1.00 95.50 867 CYS A O 1
ATOM 6776 N N . ILE A 1 868 ? -9.252 -3.377 3.845 1.00 96.31 868 ILE A N 1
ATOM 6777 C CA . ILE A 1 868 ? -10.540 -2.874 3.335 1.00 96.31 868 ILE A CA 1
ATOM 6778 C C . ILE A 1 868 ? -11.478 -4.044 3.004 1.00 96.31 868 ILE A C 1
ATOM 6780 O O . ILE A 1 868 ? -12.647 -4.061 3.396 1.00 96.31 868 ILE A O 1
ATOM 6784 N N . VAL A 1 869 ? -10.968 -5.054 2.290 1.00 96.06 869 VAL A N 1
ATOM 6785 C CA . VAL A 1 869 ? -11.747 -6.247 1.930 1.00 96.06 869 VAL A CA 1
ATOM 6786 C C . VAL A 1 869 ? -12.064 -7.098 3.166 1.00 96.06 869 VAL A C 1
ATOM 6788 O O . VAL A 1 869 ? -13.154 -7.667 3.247 1.00 96.06 869 VAL A O 1
ATOM 6791 N N . GLY A 1 870 ? -11.152 -7.162 4.137 1.00 95.94 870 GLY A N 1
ATOM 6792 C CA . GLY A 1 870 ? -11.378 -7.793 5.437 1.00 95.94 870 GLY A CA 1
ATOM 6793 C C . GLY A 1 870 ? -12.561 -7.165 6.173 1.00 95.94 870 GLY A C 1
ATOM 6794 O O . GLY A 1 870 ? -13.523 -7.868 6.481 1.00 95.94 870 GLY A O 1
ATOM 6795 N N . ASN A 1 871 ? -12.562 -5.839 6.324 1.00 96.38 871 ASN A N 1
ATOM 6796 C CA . ASN A 1 871 ? -13.658 -5.076 6.930 1.00 96.38 871 ASN A CA 1
ATOM 6797 C C . ASN A 1 871 ? -14.987 -5.273 6.184 1.00 96.38 871 ASN A C 1
ATOM 6799 O O . ASN A 1 871 ? -16.042 -5.440 6.797 1.00 96.38 871 ASN A O 1
ATOM 6803 N N . TYR A 1 872 ? -14.949 -5.331 4.852 1.00 96.50 872 TYR A N 1
ATOM 6804 C CA . TYR A 1 872 ? -16.128 -5.638 4.039 1.00 96.50 872 TYR A CA 1
ATOM 6805 C C . TYR A 1 872 ? -16.703 -7.044 4.291 1.00 96.50 872 TYR A C 1
ATOM 6807 O O . TYR A 1 872 ? -17.920 -7.244 4.242 1.00 96.50 872 TYR A O 1
ATOM 6815 N N . TYR A 1 873 ? -15.860 -8.050 4.535 1.00 96.12 873 TYR A N 1
ATOM 6816 C CA . TYR A 1 873 ? -16.345 -9.380 4.912 1.00 96.12 873 TYR A CA 1
ATOM 6817 C C . TYR A 1 873 ? -16.811 -9.436 6.366 1.00 96.12 873 TYR A C 1
ATOM 6819 O O . TYR A 1 873 ? -17.795 -10.126 6.644 1.00 96.12 873 TYR A O 1
ATOM 6827 N N . SER A 1 874 ? -16.161 -8.679 7.248 1.00 95.75 874 SER A N 1
ATOM 6828 C CA . SER A 1 874 ? -16.540 -8.542 8.651 1.00 95.75 874 SER A CA 1
ATOM 6829 C C . SER A 1 874 ? -17.948 -7.958 8.801 1.00 95.75 874 SER A C 1
ATOM 6831 O O . SER A 1 874 ? -18.811 -8.605 9.387 1.00 95.75 874 SER A O 1
ATOM 6833 N N . ILE A 1 875 ? -18.274 -6.852 8.108 1.00 94.38 875 ILE A N 1
ATOM 6834 C CA . ILE A 1 875 ? -19.627 -6.249 8.154 1.00 94.38 875 ILE A CA 1
ATOM 6835 C C . ILE A 1 875 ? -20.722 -7.163 7.564 1.00 94.38 875 ILE A C 1
ATOM 6837 O O . ILE A 1 875 ? -21.923 -6.951 7.754 1.00 94.38 875 ILE A O 1
ATOM 6841 N N . LYS A 1 876 ? -20.317 -8.184 6.795 1.00 93.50 876 LYS A N 1
ATOM 6842 C CA . LYS A 1 876 ? -21.187 -9.241 6.257 1.00 93.50 876 LYS A CA 1
ATOM 6843 C C . LYS A 1 876 ? -21.283 -10.463 7.176 1.00 93.50 876 LYS A C 1
ATOM 6845 O O . LYS A 1 876 ? -21.857 -11.469 6.751 1.00 93.50 876 LYS A O 1
ATOM 6850 N N . ASN A 1 877 ? -20.722 -10.393 8.382 1.00 93.25 877 ASN A N 1
ATOM 6851 C CA . ASN A 1 877 ? -20.616 -11.476 9.362 1.00 93.25 877 ASN A CA 1
ATOM 6852 C C . ASN A 1 877 ? -19.914 -12.728 8.805 1.00 93.25 877 ASN A C 1
ATOM 6854 O O . ASN A 1 877 ? -20.239 -13.859 9.162 1.00 93.25 877 ASN A O 1
ATOM 6858 N N . LYS A 1 878 ? -18.970 -12.547 7.870 1.00 94.75 878 LYS A N 1
ATOM 6859 C CA . LYS A 1 878 ? -18.147 -13.626 7.295 1.00 94.75 878 LYS A CA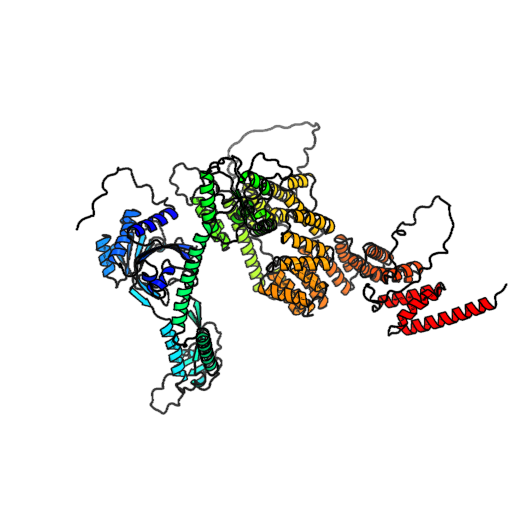 1
ATOM 6860 C C . LYS A 1 878 ? -16.737 -13.581 7.885 1.00 94.75 878 LYS A C 1
ATOM 6862 O O . LYS A 1 878 ? -15.768 -13.400 7.144 1.00 94.75 878 LYS A O 1
ATOM 6867 N N . HIS A 1 879 ? -16.645 -13.773 9.199 1.00 94.81 879 HIS A N 1
ATOM 6868 C CA . HIS A 1 879 ? -15.413 -13.651 9.991 1.00 94.81 879 HIS A CA 1
ATOM 6869 C C . HIS A 1 879 ? -14.273 -14.547 9.478 1.00 94.81 879 HIS A C 1
ATOM 6871 O O . HIS A 1 879 ? -13.156 -14.071 9.289 1.00 94.81 879 HIS A O 1
ATOM 6877 N N . ASP A 1 880 ? -14.565 -15.796 9.085 1.00 91.12 880 ASP A N 1
ATOM 6878 C CA . ASP A 1 880 ? -13.561 -16.711 8.509 1.00 91.12 880 ASP A CA 1
ATOM 6879 C C . ASP A 1 880 ? -12.863 -16.112 7.279 1.00 91.12 880 ASP A C 1
ATOM 6881 O O . ASP A 1 880 ? -11.651 -16.227 7.093 1.00 91.12 880 ASP A O 1
ATOM 6885 N N . ARG A 1 881 ? -13.638 -15.446 6.409 1.00 93.44 881 ARG A N 1
ATOM 6886 C CA . ARG A 1 881 ? -13.091 -14.799 5.212 1.00 93.44 881 ARG A CA 1
ATOM 6887 C C . ARG A 1 881 ? -12.335 -13.532 5.576 1.00 93.44 881 ARG A C 1
ATOM 6889 O O . ARG A 1 881 ? -11.282 -13.304 4.989 1.00 93.44 881 ARG A O 1
ATOM 6896 N N . ALA A 1 882 ? -12.848 -12.735 6.512 1.00 94.88 882 ALA A N 1
ATOM 6897 C CA . ALA A 1 882 ? -12.182 -11.520 6.972 1.00 94.88 882 ALA A CA 1
ATOM 6898 C C . ALA A 1 882 ? -10.769 -11.833 7.494 1.00 94.88 882 ALA A C 1
ATOM 6900 O O . ALA A 1 882 ? -9.795 -11.251 7.017 1.00 94.88 882 ALA A O 1
ATOM 6901 N N . ILE A 1 883 ? -10.644 -12.858 8.342 1.00 92.38 883 ILE A N 1
ATOM 6902 C CA . ILE A 1 883 ? -9.369 -13.337 8.894 1.00 92.38 883 ILE A CA 1
ATOM 6903 C C . ILE A 1 883 ? -8.389 -13.759 7.794 1.00 92.38 883 ILE A C 1
ATOM 6905 O O . ILE A 1 883 ? -7.217 -13.389 7.838 1.00 92.38 883 ILE A O 1
ATOM 6909 N N . ILE A 1 884 ? -8.850 -14.475 6.760 1.00 90.94 884 ILE A N 1
ATOM 6910 C CA . ILE A 1 884 ? -7.993 -14.843 5.619 1.00 90.94 884 ILE A CA 1
ATOM 6911 C C . ILE A 1 884 ? -7.422 -13.594 4.935 1.00 90.94 884 ILE A C 1
ATOM 6913 O O . ILE A 1 884 ? -6.252 -13.590 4.550 1.00 90.94 884 ILE A O 1
ATOM 6917 N N . TYR A 1 885 ? -8.225 -12.542 4.761 1.00 93.69 885 TYR A N 1
ATOM 6918 C CA . TYR A 1 885 ? -7.760 -11.300 4.144 1.00 93.69 885 TYR A CA 1
ATOM 6919 C C . TYR A 1 885 ? -6.816 -10.514 5.054 1.00 93.69 885 TYR A C 1
ATOM 6921 O O . TYR A 1 885 ? -5.790 -10.045 4.570 1.00 93.69 885 TYR A O 1
ATOM 6929 N N . PHE A 1 886 ? -7.068 -10.448 6.359 1.00 94.06 886 PHE A N 1
ATOM 6930 C CA . PHE A 1 886 ? -6.122 -9.816 7.276 1.00 94.06 886 PHE A CA 1
ATOM 6931 C C . PHE A 1 886 ? -4.793 -10.580 7.365 1.00 94.06 886 PHE A C 1
ATOM 6933 O O . PHE A 1 886 ? -3.732 -9.965 7.326 1.00 94.06 886 PHE A O 1
ATOM 6940 N N . HIS A 1 887 ? -4.804 -11.916 7.356 1.00 89.88 887 HIS A N 1
ATOM 6941 C CA . HIS A 1 887 ? -3.565 -12.692 7.245 1.00 89.88 887 HIS A CA 1
ATOM 6942 C C . HIS A 1 887 ? -2.856 -12.489 5.902 1.00 89.88 887 HIS A C 1
ATOM 6944 O O . HIS A 1 887 ? -1.632 -12.534 5.853 1.00 89.88 887 HIS A O 1
ATOM 6950 N N . ARG A 1 888 ? -3.586 -12.250 4.803 1.00 89.75 888 ARG A N 1
ATOM 6951 C CA . ARG A 1 888 ? -2.963 -11.847 3.531 1.00 89.75 888 ARG A CA 1
ATOM 6952 C C . ARG A 1 888 ? -2.302 -10.476 3.638 1.00 89.75 888 ARG A C 1
ATOM 6954 O O . ARG A 1 888 ? -1.224 -10.327 3.082 1.00 89.75 888 ARG A O 1
ATOM 6961 N N . ALA A 1 889 ? -2.893 -9.529 4.371 1.00 91.19 889 ALA A N 1
ATOM 6962 C CA . ALA A 1 889 ? -2.251 -8.246 4.656 1.00 91.19 889 ALA A CA 1
ATOM 6963 C C . ALA A 1 889 ? -0.915 -8.458 5.387 1.00 91.19 889 ALA A C 1
ATOM 6965 O O . ALA A 1 889 ? 0.102 -7.944 4.943 1.00 91.19 889 ALA A O 1
ATOM 6966 N N . LEU A 1 890 ? -0.898 -9.317 6.414 1.00 87.62 890 LEU A N 1
ATOM 6967 C CA . LEU A 1 890 ? 0.316 -9.650 7.173 1.00 87.62 890 LEU A CA 1
ATOM 6968 C C . LEU A 1 890 ? 1.374 -10.426 6.378 1.00 87.62 890 LEU A C 1
ATOM 6970 O O . LEU A 1 890 ? 2.554 -10.363 6.699 1.00 87.62 890 LEU A O 1
ATOM 6974 N N . LYS A 1 891 ? 0.969 -11.172 5.345 1.00 84.31 891 LYS A N 1
ATOM 6975 C CA . LYS A 1 891 ? 1.914 -11.813 4.416 1.00 84.31 891 LYS A CA 1
ATOM 6976 C C . LYS A 1 891 ? 2.599 -10.811 3.491 1.00 84.31 891 LYS A C 1
ATOM 6978 O O . LYS A 1 891 ? 3.677 -11.114 3.000 1.00 84.31 891 LYS A O 1
ATOM 6983 N N . LEU A 1 892 ? 1.947 -9.684 3.206 1.00 86.19 892 LEU A N 1
ATOM 6984 C CA . LEU A 1 892 ? 2.506 -8.606 2.391 1.00 86.19 892 LEU A CA 1
ATOM 6985 C C . LEU A 1 892 ? 3.370 -7.675 3.245 1.00 86.19 892 LEU A C 1
ATOM 6987 O O . LEU A 1 892 ? 4.457 -7.307 2.825 1.00 86.19 892 LEU A O 1
ATOM 6991 N N . ASP A 1 893 ? 2.895 -7.330 4.442 1.00 84.88 893 ASP A N 1
ATOM 6992 C CA . ASP A 1 893 ? 3.646 -6.562 5.433 1.00 84.88 893 ASP A CA 1
ATOM 6993 C C . ASP A 1 893 ? 3.405 -7.129 6.847 1.00 84.88 893 ASP A C 1
ATOM 6995 O O . ASP A 1 893 ? 2.343 -6.900 7.440 1.00 84.88 893 ASP A O 1
ATOM 6999 N N . PRO A 1 894 ? 4.387 -7.849 7.423 1.00 83.00 894 PRO A N 1
ATOM 7000 C CA . PRO A 1 894 ? 4.290 -8.389 8.779 1.00 83.00 894 PRO A CA 1
ATOM 7001 C C . PRO A 1 894 ? 4.169 -7.318 9.872 1.00 83.00 894 PRO A C 1
ATOM 7003 O O . PRO A 1 894 ? 3.619 -7.593 10.944 1.00 83.00 894 PRO A O 1
ATOM 7006 N N . ASN A 1 895 ? 4.670 -6.106 9.605 1.00 83.88 895 ASN A N 1
ATOM 7007 C CA . ASN A 1 895 ? 4.675 -4.987 10.546 1.00 83.88 895 ASN A CA 1
ATOM 7008 C C . ASN A 1 895 ? 3.398 -4.132 10.448 1.00 83.88 895 ASN A C 1
ATOM 7010 O O . ASN A 1 895 ? 3.284 -3.116 11.140 1.00 83.88 895 ASN A O 1
ATOM 7014 N N . PHE A 1 896 ? 2.416 -4.539 9.636 1.00 89.50 896 PHE A N 1
ATOM 7015 C CA . PHE A 1 896 ? 1.171 -3.800 9.454 1.00 89.50 896 PHE A CA 1
ATOM 7016 C C . PHE A 1 896 ? 0.264 -3.885 10.698 1.00 89.50 896 PHE A C 1
ATOM 7018 O O . PHE A 1 896 ? -0.580 -4.776 10.847 1.00 89.50 896 PHE A O 1
ATOM 7025 N N . LEU A 1 897 ? 0.428 -2.919 11.606 1.00 88.69 897 LEU A N 1
ATOM 7026 C CA . LEU A 1 897 ? -0.207 -2.856 12.931 1.00 88.69 897 LEU A CA 1
ATOM 7027 C C . LEU A 1 897 ? -1.738 -3.020 12.905 1.00 88.69 897 LEU A C 1
ATOM 7029 O O . LEU A 1 897 ? -2.311 -3.757 13.714 1.00 88.69 897 LEU A O 1
ATOM 7033 N N . SER A 1 898 ? -2.418 -2.350 11.970 1.00 90.12 898 SER A N 1
ATOM 7034 C CA . SER A 1 898 ? -3.883 -2.382 11.879 1.00 90.12 898 SER A CA 1
ATOM 7035 C C . SER A 1 898 ? -4.420 -3.796 11.627 1.00 90.12 898 SER A C 1
ATOM 7037 O O . SER A 1 898 ? -5.446 -4.154 12.199 1.00 90.12 898 SER A O 1
ATOM 7039 N N . ALA A 1 899 ? -3.725 -4.640 10.856 1.00 93.00 899 ALA A N 1
ATOM 7040 C CA . ALA A 1 899 ? -4.195 -6.002 10.590 1.00 93.00 899 ALA A CA 1
ATOM 7041 C C . ALA A 1 899 ? -4.193 -6.876 11.852 1.00 93.00 899 ALA A C 1
ATOM 7043 O O . ALA A 1 899 ? -5.164 -7.594 12.080 1.00 93.00 899 ALA A O 1
ATOM 7044 N N . TRP A 1 900 ? -3.165 -6.786 12.703 1.00 93.62 900 TRP A N 1
ATOM 7045 C CA . TRP A 1 900 ? -3.105 -7.556 13.954 1.00 93.62 900 TRP A CA 1
ATOM 7046 C C . TRP A 1 900 ? -4.257 -7.219 14.903 1.00 93.62 900 TRP A C 1
ATOM 7048 O O . TRP A 1 900 ? -4.898 -8.116 15.452 1.00 93.62 900 TRP A O 1
ATOM 7058 N N . THR A 1 901 ? -4.564 -5.928 15.058 1.00 93.81 901 THR A N 1
ATOM 7059 C CA . THR A 1 901 ? -5.683 -5.496 15.912 1.00 93.81 901 THR A CA 1
ATOM 7060 C C . THR A 1 901 ? -7.040 -5.936 15.363 1.00 93.81 901 THR A C 1
ATOM 7062 O O . THR A 1 901 ? -7.882 -6.396 16.133 1.00 93.81 901 THR A O 1
ATOM 7065 N N . LEU A 1 902 ? -7.243 -5.858 14.043 1.00 94.69 902 LEU A N 1
ATOM 7066 C CA . LEU A 1 902 ? -8.473 -6.309 13.389 1.00 94.69 902 LEU A CA 1
ATOM 7067 C C . LEU A 1 902 ? -8.646 -7.832 13.483 1.00 94.69 902 LEU A C 1
ATOM 7069 O O . LEU A 1 902 ? -9.732 -8.289 13.822 1.00 94.69 902 LEU A O 1
ATOM 7073 N N . ILE A 1 903 ? -7.578 -8.617 13.302 1.00 94.44 903 ILE A N 1
ATOM 7074 C CA . ILE A 1 903 ? -7.596 -10.074 13.533 1.00 94.44 903 ILE A CA 1
ATOM 7075 C C . ILE A 1 903 ? -8.023 -10.393 14.969 1.00 94.44 903 ILE A C 1
ATOM 7077 O O . ILE A 1 903 ? -8.836 -11.292 15.183 1.00 94.44 903 ILE A O 1
ATOM 7081 N N . GLY A 1 904 ? -7.505 -9.644 15.948 1.00 94.06 904 GLY A N 1
ATOM 7082 C CA . GLY A 1 904 ? -7.906 -9.777 17.347 1.00 94.06 904 GLY A CA 1
ATOM 7083 C C . GLY A 1 904 ? -9.411 -9.574 17.548 1.00 94.06 904 GLY A C 1
ATOM 7084 O O . GLY A 1 904 ? -10.048 -10.405 18.196 1.00 94.06 904 GLY A O 1
ATOM 7085 N N . HIS A 1 905 ? -9.990 -8.531 16.940 1.00 94.06 905 HIS A N 1
ATOM 7086 C CA . HIS A 1 905 ? -11.435 -8.276 17.010 1.00 94.06 905 HIS A CA 1
ATOM 7087 C C . HIS A 1 905 ? -12.249 -9.399 16.356 1.00 94.06 905 HIS A C 1
ATOM 7089 O O . HIS A 1 905 ? -13.187 -9.897 16.973 1.00 94.06 905 HIS A O 1
ATOM 7095 N N . GLU A 1 906 ? -11.863 -9.866 15.164 1.00 94.69 906 GLU A N 1
ATOM 7096 C CA . GLU A 1 906 ? -12.561 -10.979 14.502 1.00 94.69 906 GLU A CA 1
ATOM 7097 C C . GLU A 1 906 ? -12.539 -12.257 15.350 1.00 94.69 906 GLU A C 1
ATOM 7099 O O . GLU A 1 906 ? -13.541 -12.965 15.447 1.00 94.69 906 GLU A O 1
ATOM 7104 N N . TYR A 1 907 ? -11.419 -12.551 16.018 1.00 95.25 907 TYR A N 1
ATOM 7105 C CA . TYR A 1 907 ? -11.345 -13.701 16.915 1.00 95.25 907 TYR A CA 1
ATOM 7106 C C . TYR A 1 907 ? -12.199 -13.537 18.177 1.00 95.25 907 TYR A C 1
ATOM 7108 O O . TYR A 1 907 ? -12.750 -14.537 18.648 1.00 95.25 907 TYR A O 1
ATOM 7116 N N . ILE A 1 908 ? -12.357 -12.318 18.710 1.00 94.12 908 ILE A N 1
ATOM 7117 C CA . ILE A 1 908 ? -13.312 -12.045 19.797 1.00 94.12 908 ILE A CA 1
ATOM 7118 C C . ILE A 1 908 ? -14.744 -12.339 19.336 1.00 94.12 908 ILE A C 1
ATOM 7120 O O . ILE A 1 908 ? -15.458 -13.054 20.040 1.00 94.12 908 ILE A O 1
ATOM 7124 N N . GLU A 1 909 ? -15.142 -11.866 18.151 1.00 92.25 909 GLU A N 1
ATOM 7125 C CA . GLU A 1 909 ? -16.482 -12.114 17.588 1.00 92.25 909 GLU A CA 1
ATOM 7126 C C . GLU A 1 909 ? -16.745 -13.614 17.373 1.00 92.25 909 GLU A C 1
ATOM 7128 O O . GLU A 1 909 ? -17.817 -14.137 17.684 1.00 92.25 909 GLU A O 1
ATOM 7133 N N . MET A 1 910 ? -15.720 -14.358 16.947 1.00 91.88 910 MET A N 1
ATOM 7134 C CA . MET A 1 910 ? -15.765 -15.821 16.836 1.00 91.88 910 MET A CA 1
ATOM 7135 C C . MET A 1 910 ? -15.683 -16.560 18.183 1.00 91.88 910 MET A C 1
ATOM 7137 O O . MET A 1 910 ? -15.714 -17.793 18.207 1.00 91.88 910 MET A O 1
ATOM 7141 N N . LYS A 1 911 ? -15.567 -15.841 19.307 1.00 92.69 911 LYS A N 1
ATOM 7142 C CA . LYS A 1 911 ? -15.366 -16.379 20.667 1.00 92.69 911 LYS A CA 1
ATOM 7143 C C . LYS A 1 911 ? -14.080 -17.200 20.835 1.00 92.69 911 LYS A C 1
ATOM 7145 O O . LYS A 1 911 ? -13.960 -17.982 21.778 1.00 92.69 911 LYS A O 1
ATOM 7150 N N . ASN A 1 912 ? -13.098 -17.010 19.958 1.00 93.75 912 ASN A N 1
ATOM 7151 C CA . ASN A 1 912 ? -11.768 -17.601 20.071 1.00 93.75 912 ASN A CA 1
ATOM 7152 C C . ASN A 1 912 ? -10.831 -16.650 20.834 1.00 93.75 912 ASN A C 1
ATOM 7154 O O . ASN A 1 912 ? -9.968 -15.982 20.264 1.00 93.75 912 ASN A O 1
ATOM 7158 N N . THR A 1 913 ? -10.996 -16.589 22.154 1.00 94.38 913 THR A N 1
ATOM 7159 C CA . THR A 1 913 ? -10.241 -15.656 23.006 1.00 94.38 913 THR A CA 1
ATOM 7160 C C . THR A 1 913 ? -8.738 -15.939 23.034 1.00 94.38 913 THR A C 1
ATOM 7162 O O . THR A 1 913 ? -7.955 -15.007 23.193 1.00 94.38 913 THR A O 1
ATOM 7165 N N . SER A 1 914 ? -8.302 -17.192 22.861 1.00 92.31 914 SER A N 1
ATOM 7166 C CA . SER A 1 914 ? -6.874 -17.542 22.849 1.00 92.31 914 SER A CA 1
ATOM 7167 C C . SER A 1 914 ? -6.136 -16.927 21.662 1.00 92.31 914 SER A C 1
ATOM 7169 O O . SER A 1 914 ? -5.117 -16.270 21.860 1.00 92.31 914 SER A O 1
ATOM 7171 N N . ALA A 1 915 ? -6.679 -17.077 20.450 1.00 91.62 915 ALA A N 1
ATOM 7172 C CA . ALA A 1 915 ? -6.068 -16.510 19.250 1.00 91.62 915 ALA A CA 1
ATOM 7173 C C . ALA A 1 915 ? -6.146 -14.973 19.247 1.00 91.62 915 ALA A C 1
ATOM 7175 O O . ALA A 1 915 ? -5.212 -14.306 18.807 1.00 91.62 915 ALA A O 1
ATOM 7176 N N . ALA A 1 916 ? -7.221 -14.402 19.809 1.00 94.38 916 ALA A N 1
ATOM 7177 C CA . ALA A 1 916 ? -7.343 -12.957 19.986 1.00 94.38 916 ALA A CA 1
ATOM 7178 C C . ALA A 1 916 ? -6.224 -12.383 20.874 1.00 94.38 916 ALA A C 1
ATOM 7180 O O . ALA A 1 916 ? -5.602 -11.383 20.520 1.00 94.38 916 ALA A O 1
ATOM 7181 N N . ILE A 1 917 ? -5.927 -13.032 22.009 1.00 94.00 917 ILE A N 1
ATOM 7182 C CA . ILE A 1 917 ? -4.860 -12.598 22.927 1.00 94.00 917 ILE A CA 1
ATOM 7183 C C . ILE A 1 917 ? -3.492 -12.620 22.235 1.00 94.00 917 ILE A C 1
ATOM 7185 O O . ILE A 1 917 ? -2.711 -11.687 22.413 1.00 94.00 917 ILE A O 1
ATOM 7189 N N . GLU A 1 918 ? -3.196 -13.656 21.447 1.00 90.94 918 GLU A N 1
ATOM 7190 C CA . GLU A 1 918 ? -1.948 -13.736 20.676 1.00 90.94 918 GLU A CA 1
ATOM 7191 C C . GLU A 1 918 ? -1.846 -12.598 19.652 1.00 90.94 918 GLU A C 1
ATOM 7193 O O . GLU A 1 918 ? -0.832 -11.900 19.614 1.00 90.94 918 GLU A O 1
ATOM 7198 N N . ALA A 1 919 ? -2.916 -12.339 18.894 1.00 91.31 919 ALA A N 1
ATOM 7199 C CA . ALA A 1 919 ? -2.945 -11.267 17.901 1.00 91.31 919 ALA A CA 1
ATOM 7200 C C . ALA A 1 919 ? -2.727 -9.875 18.524 1.00 91.31 919 ALA A C 1
ATOM 7202 O O . ALA A 1 919 ? -1.944 -9.076 18.008 1.00 91.31 919 ALA A O 1
ATOM 7203 N N . TYR A 1 920 ? -3.358 -9.585 19.666 1.00 94.69 920 TYR A N 1
ATOM 7204 C CA . TYR A 1 920 ? -3.151 -8.307 20.348 1.00 94.69 920 TYR A CA 1
ATOM 7205 C C . TYR A 1 920 ? -1.769 -8.166 20.984 1.00 94.69 920 TYR A C 1
ATOM 7207 O O . TYR A 1 920 ? -1.232 -7.060 21.010 1.00 94.69 920 TYR A O 1
ATOM 7215 N N . ARG A 1 921 ? -1.179 -9.254 21.494 1.00 91.75 921 ARG A N 1
ATOM 7216 C CA . ARG A 1 921 ? 0.206 -9.222 21.988 1.00 91.75 921 ARG A CA 1
ATOM 7217 C C . ARG A 1 921 ? 1.168 -8.860 20.865 1.00 91.75 921 ARG A C 1
ATOM 7219 O O . ARG A 1 921 ? 1.974 -7.962 21.055 1.00 91.75 921 ARG A O 1
ATOM 7226 N N . HIS A 1 922 ? 0.988 -9.444 19.681 1.00 87.50 922 HIS A N 1
ATOM 7227 C CA . HIS A 1 922 ? 1.771 -9.068 18.505 1.00 87.50 922 HIS A CA 1
ATOM 7228 C C . HIS A 1 922 ? 1.593 -7.603 18.108 1.00 87.50 922 HIS A C 1
ATOM 7230 O O . HIS A 1 922 ? 2.579 -6.927 17.831 1.00 87.50 922 HIS A O 1
ATOM 7236 N N . ALA A 1 923 ? 0.368 -7.075 18.149 1.00 89.31 923 ALA A N 1
ATOM 7237 C CA . ALA A 1 923 ? 0.147 -5.649 17.912 1.00 89.31 923 ALA A CA 1
ATOM 7238 C C . ALA A 1 923 ? 0.910 -4.760 18.917 1.00 89.31 923 ALA A C 1
ATOM 7240 O O . ALA A 1 923 ? 1.461 -3.733 18.528 1.00 89.31 923 ALA A O 1
ATOM 7241 N N . ILE A 1 924 ? 0.983 -5.160 20.191 1.00 90.06 924 ILE A N 1
ATOM 7242 C CA . ILE A 1 924 ? 1.724 -4.428 21.233 1.00 90.06 924 ILE A CA 1
ATOM 7243 C C . ILE A 1 924 ? 3.235 -4.543 21.048 1.00 90.06 924 ILE A C 1
ATOM 7245 O O . ILE A 1 924 ? 3.935 -3.549 21.237 1.00 90.06 924 ILE A O 1
ATOM 7249 N N . ASP A 1 925 ? 3.729 -5.726 20.679 1.00 86.12 925 ASP A N 1
ATOM 7250 C CA . ASP A 1 925 ? 5.149 -5.949 20.400 1.00 86.12 925 ASP A CA 1
ATOM 7251 C C . ASP A 1 925 ? 5.628 -5.048 19.247 1.00 86.12 925 ASP A C 1
ATOM 7253 O O . ASP A 1 925 ? 6.751 -4.548 19.284 1.00 86.12 925 ASP A O 1
ATOM 7257 N N . LEU A 1 926 ? 4.761 -4.790 18.256 1.00 82.88 926 LEU A N 1
ATOM 7258 C CA . LEU A 1 926 ? 5.016 -3.831 17.177 1.00 82.88 926 LEU A CA 1
ATOM 7259 C C . LEU A 1 926 ? 4.924 -2.378 17.654 1.00 82.88 926 LEU A C 1
ATOM 7261 O O . LEU A 1 926 ? 5.803 -1.568 17.361 1.00 82.88 926 LEU A O 1
ATOM 7265 N N . ASN A 1 927 ? 3.847 -2.025 18.361 1.00 82.75 927 ASN A N 1
ATOM 7266 C CA . ASN A 1 927 ? 3.643 -0.676 18.869 1.00 82.75 927 ASN A CA 1
ATOM 7267 C C . ASN A 1 927 ? 2.979 -0.673 20.251 1.00 82.75 927 ASN A C 1
ATOM 7269 O O . ASN A 1 927 ? 1.763 -0.809 20.402 1.00 82.75 927 ASN A O 1
ATOM 7273 N N . VAL A 1 928 ? 3.784 -0.367 21.268 1.00 85.88 928 VAL A N 1
ATOM 7274 C CA . VAL A 1 928 ? 3.347 -0.254 22.667 1.00 85.88 928 VAL A CA 1
ATOM 7275 C C . VAL A 1 928 ? 2.327 0.876 22.871 1.00 85.88 928 VAL A C 1
ATOM 7277 O O . VAL A 1 928 ? 1.573 0.851 23.843 1.00 85.88 928 VAL A O 1
ATOM 7280 N N . ARG A 1 929 ? 2.264 1.865 21.970 1.00 83.31 929 ARG A N 1
ATOM 7281 C CA . ARG A 1 929 ? 1.316 2.988 22.040 1.00 83.31 929 ARG A CA 1
ATOM 7282 C C . ARG A 1 929 ? -0.042 2.689 21.399 1.00 83.31 929 ARG A C 1
ATOM 7284 O O . ARG A 1 929 ? -0.925 3.540 21.483 1.00 83.31 929 ARG A O 1
ATOM 7291 N N . ASP A 1 930 ? -0.261 1.517 20.795 1.00 85.69 930 ASP A N 1
ATOM 7292 C CA . ASP A 1 930 ? -1.585 1.190 20.249 1.00 85.69 930 ASP A CA 1
ATOM 7293 C C . ASP A 1 930 ? -2.580 0.860 21.369 1.00 85.69 930 ASP A C 1
ATOM 7295 O O . ASP A 1 930 ? -2.661 -0.260 21.880 1.00 85.69 930 ASP A O 1
ATOM 7299 N N . TYR A 1 931 ? -3.386 1.853 21.743 1.00 88.44 931 TYR A N 1
ATOM 7300 C CA . TYR A 1 931 ? -4.414 1.698 22.767 1.00 88.44 931 TYR A CA 1
ATOM 7301 C C . TYR A 1 931 ? -5.467 0.639 22.399 1.00 88.44 931 TYR A C 1
ATOM 7303 O O . TYR A 1 931 ? -6.050 0.044 23.304 1.00 88.44 931 TYR A O 1
ATOM 7311 N N . ARG A 1 932 ? -5.724 0.387 21.103 1.00 90.94 932 ARG A N 1
ATOM 7312 C CA . ARG A 1 932 ? -6.759 -0.563 20.656 1.00 90.94 932 ARG A CA 1
ATOM 7313 C C . ARG A 1 932 ? -6.381 -1.984 21.040 1.00 90.94 932 ARG A C 1
ATOM 7315 O O . ARG A 1 932 ? -7.228 -2.725 21.522 1.00 90.94 932 ARG A O 1
ATOM 7322 N N . ALA A 1 933 ? -5.105 -2.337 20.891 1.00 92.88 933 ALA A N 1
ATOM 7323 C CA . ALA A 1 933 ? -4.592 -3.643 21.286 1.00 92.88 933 ALA A CA 1
ATOM 7324 C C . ALA A 1 933 ? -4.657 -3.843 22.811 1.00 92.88 933 ALA A C 1
ATOM 7326 O O . ALA A 1 933 ? -5.108 -4.887 23.284 1.00 92.88 933 ALA A O 1
ATOM 7327 N N . TRP A 1 934 ? -4.283 -2.819 23.592 1.00 94.94 934 TRP A N 1
ATOM 7328 C CA . TRP A 1 934 ? -4.405 -2.844 25.057 1.00 94.94 934 TRP A CA 1
ATOM 7329 C C . TRP A 1 934 ? -5.856 -2.979 25.522 1.00 94.94 934 TRP A C 1
ATOM 7331 O O . TRP A 1 934 ? -6.148 -3.758 26.431 1.00 94.94 934 TRP A O 1
ATOM 7341 N N . TYR A 1 935 ? -6.765 -2.235 24.894 1.00 94.88 935 TYR A N 1
ATOM 7342 C CA . TYR A 1 935 ? -8.193 -2.307 25.173 1.00 94.88 935 TYR A CA 1
ATOM 7343 C C . TYR A 1 935 ? -8.775 -3.677 24.798 1.00 94.88 935 TYR A C 1
ATOM 7345 O O . TYR A 1 935 ? -9.449 -4.290 25.622 1.00 94.88 935 TYR A O 1
ATOM 7353 N N . GLY A 1 936 ? -8.439 -4.200 23.614 1.00 93.94 936 GLY A N 1
ATOM 7354 C CA . GLY A 1 936 ? -8.859 -5.522 23.145 1.00 93.94 936 GLY A CA 1
ATOM 7355 C C . GLY A 1 936 ? -8.371 -6.665 24.041 1.00 93.94 936 GLY A C 1
ATOM 7356 O O . GLY A 1 936 ? -9.137 -7.579 24.344 1.00 93.94 936 GLY A O 1
ATOM 7357 N N . LEU A 1 937 ? -7.144 -6.588 24.576 1.00 94.81 937 LEU A N 1
ATOM 7358 C CA . LEU A 1 937 ? -6.682 -7.520 25.616 1.00 94.81 937 LEU A CA 1
ATOM 7359 C C . LEU A 1 937 ? -7.491 -7.390 26.902 1.00 94.81 937 LEU A C 1
ATOM 7361 O O . LEU A 1 937 ? -7.870 -8.405 27.486 1.00 94.81 937 LEU A O 1
ATOM 7365 N N . GLY A 1 938 ? -7.766 -6.160 27.340 1.00 95.44 938 GLY A N 1
ATOM 7366 C CA . GLY A 1 938 ? -8.635 -5.899 28.485 1.00 95.44 938 GLY A CA 1
ATOM 7367 C C . GLY A 1 938 ? -10.000 -6.570 28.328 1.00 95.44 938 GLY A C 1
ATOM 7368 O O . GLY A 1 938 ? -10.427 -7.279 29.243 1.00 95.44 938 GLY A O 1
ATOM 7369 N N . GLN A 1 939 ? -10.615 -6.437 27.149 1.00 94.88 939 GLN A N 1
ATOM 7370 C CA . GLN A 1 939 ? -11.882 -7.081 26.797 1.00 94.88 939 GLN A CA 1
ATOM 7371 C C . GLN A 1 939 ? -11.766 -8.607 26.754 1.00 94.88 939 GLN A C 1
ATOM 7373 O O . GLN A 1 939 ? -12.594 -9.299 27.342 1.00 94.88 939 GLN A O 1
ATOM 7378 N N . ALA A 1 940 ? -10.723 -9.158 26.128 1.00 95.31 940 ALA A N 1
ATOM 7379 C CA . ALA A 1 940 ? -10.515 -10.604 26.065 1.00 95.31 940 ALA A CA 1
ATOM 7380 C C . ALA A 1 940 ? -10.387 -11.226 27.469 1.00 95.31 940 ALA A C 1
ATOM 7382 O O . ALA A 1 940 ? -11.015 -12.246 27.760 1.00 95.31 940 ALA A O 1
ATOM 7383 N N . TYR A 1 941 ? -9.632 -10.592 28.374 1.00 95.50 941 TYR A N 1
ATOM 7384 C CA . TYR A 1 941 ? -9.514 -11.046 29.765 1.00 95.50 941 TYR A CA 1
ATOM 7385 C C . TYR A 1 941 ? -10.774 -10.785 30.599 1.00 95.50 941 TYR A C 1
ATOM 7387 O O . TYR A 1 941 ? -11.045 -11.538 31.536 1.00 95.50 941 TYR A O 1
ATOM 7395 N N . GLU A 1 942 ? -11.558 -9.759 30.265 1.00 94.69 942 GLU A N 1
ATOM 7396 C CA . GLU A 1 942 ? -12.869 -9.525 30.871 1.00 94.69 942 GLU A CA 1
ATOM 7397 C C . GLU A 1 942 ? -13.863 -10.638 30.507 1.00 94.69 942 GLU A C 1
ATOM 7399 O O . GLU A 1 942 ? -14.550 -11.142 31.394 1.00 94.69 942 GLU A O 1
ATOM 7404 N N . ILE A 1 943 ? -13.888 -11.076 29.241 1.00 94.06 943 ILE A N 1
ATOM 7405 C CA . ILE A 1 943 ? -14.709 -12.206 28.763 1.00 94.06 943 ILE A CA 1
ATOM 7406 C C . ILE A 1 943 ? -14.317 -13.509 29.476 1.00 94.06 943 ILE A C 1
ATOM 7408 O O . ILE A 1 943 ? -15.177 -14.326 29.805 1.00 94.06 943 ILE A O 1
ATOM 7412 N N . LEU A 1 944 ? -13.028 -13.684 29.782 1.00 93.69 944 LEU A N 1
ATOM 7413 C CA . LEU A 1 944 ? -12.513 -14.805 30.577 1.00 93.69 944 LEU A CA 1
ATOM 7414 C C . LEU A 1 944 ? -12.781 -14.673 32.091 1.00 93.69 944 LEU A C 1
ATOM 7416 O O . LEU A 1 944 ? -12.354 -15.535 32.858 1.00 93.69 944 LEU A O 1
ATOM 7420 N N . ASN A 1 945 ? -13.466 -13.616 32.543 1.00 94.75 945 ASN A N 1
ATOM 7421 C CA . ASN A 1 945 ? -13.710 -13.284 33.954 1.00 94.75 945 ASN A CA 1
ATOM 7422 C C . ASN A 1 945 ? -12.431 -13.101 34.801 1.00 94.75 945 ASN A C 1
ATOM 7424 O O . ASN A 1 945 ? -12.457 -13.202 36.029 1.00 94.75 945 ASN A O 1
ATOM 7428 N N . MET A 1 946 ? -11.294 -12.790 34.171 1.00 94.81 946 MET A N 1
ATOM 7429 C CA . MET A 1 946 ? -10.016 -12.526 34.841 1.00 94.81 946 MET A CA 1
ATOM 7430 C C . MET A 1 946 ? -9.844 -11.021 35.098 1.00 94.81 946 MET A C 1
ATOM 7432 O O . MET A 1 946 ? -8.962 -10.364 34.538 1.00 94.81 946 MET A O 1
ATOM 7436 N N . PHE A 1 947 ? -10.687 -10.456 35.967 1.00 94.50 947 PHE A N 1
ATOM 7437 C CA . PHE A 1 947 ? -10.812 -8.999 36.133 1.00 94.50 947 PHE A CA 1
ATOM 7438 C C . PHE A 1 947 ? -9.526 -8.289 36.587 1.00 94.50 947 PHE A C 1
ATOM 7440 O O . PHE A 1 947 ? -9.295 -7.150 36.197 1.00 94.50 947 PHE A O 1
ATOM 7447 N N . LEU A 1 948 ? -8.645 -8.944 37.352 1.00 93.19 948 LEU A N 1
ATOM 7448 C CA . LEU A 1 948 ? -7.359 -8.348 37.756 1.00 93.19 948 LEU A CA 1
ATOM 7449 C C . LEU A 1 948 ? -6.420 -8.110 36.562 1.00 93.19 948 LEU A C 1
ATOM 7451 O O . LEU A 1 948 ? -5.781 -7.060 36.485 1.00 93.19 948 LEU A O 1
ATOM 7455 N N . TYR A 1 949 ? -6.368 -9.056 35.620 1.00 94.69 949 TYR A N 1
ATOM 7456 C CA . TYR A 1 949 ? -5.604 -8.899 34.379 1.00 94.69 949 TYR A CA 1
ATOM 7457 C C . TYR A 1 949 ? -6.256 -7.855 33.476 1.00 94.69 949 TYR A C 1
ATOM 7459 O O . TYR A 1 949 ? -5.570 -6.980 32.957 1.00 94.69 949 TYR A O 1
ATOM 7467 N N . SER A 1 950 ? -7.585 -7.890 33.358 1.00 95.00 950 SER A N 1
ATOM 7468 C CA . SER A 1 950 ? -8.339 -6.893 32.594 1.00 95.00 950 SER A CA 1
ATOM 7469 C C . SER A 1 950 ? -8.065 -5.462 33.086 1.00 95.00 950 SER A C 1
ATOM 7471 O O . SER A 1 950 ? -7.707 -4.597 32.291 1.00 95.00 950 SER A O 1
ATOM 7473 N N . ILE A 1 951 ? -8.071 -5.231 34.407 1.00 95.00 951 ILE A N 1
ATOM 7474 C CA . ILE A 1 951 ? -7.714 -3.936 35.016 1.00 95.00 951 ILE A CA 1
ATOM 7475 C C . ILE A 1 951 ? -6.295 -3.506 34.645 1.00 95.00 951 ILE A C 1
ATOM 7477 O O . ILE A 1 951 ? -6.075 -2.331 34.351 1.00 95.00 951 ILE A O 1
ATOM 7481 N N . TYR A 1 952 ? -5.320 -4.420 34.661 1.00 94.94 952 TYR A N 1
ATOM 7482 C CA . TYR A 1 952 ? -3.949 -4.095 34.264 1.00 94.94 952 TYR A CA 1
ATOM 7483 C C . TYR A 1 952 ? -3.899 -3.562 32.824 1.00 94.94 952 TYR A C 1
ATOM 7485 O O . TYR A 1 952 ? -3.331 -2.493 32.584 1.00 94.94 952 TYR A O 1
ATOM 7493 N N . TYR A 1 953 ? -4.541 -4.262 31.886 1.00 95.62 953 TYR A N 1
ATOM 7494 C CA . TYR A 1 953 ? -4.549 -3.889 30.471 1.00 95.62 953 TYR A CA 1
ATOM 7495 C C . TYR A 1 953 ? -5.376 -2.623 30.199 1.00 95.62 953 TYR A C 1
ATOM 7497 O O . TYR A 1 953 ? -4.900 -1.717 29.513 1.00 95.62 953 TYR A O 1
ATOM 7505 N N . TYR A 1 954 ? -6.547 -2.474 30.823 1.00 95.75 954 TYR A N 1
ATOM 7506 C CA . TYR A 1 954 ? -7.333 -1.244 30.722 1.00 95.75 954 TYR A CA 1
ATOM 7507 C C . TYR A 1 954 ? -6.596 -0.035 31.303 1.00 95.75 954 TYR A C 1
ATOM 7509 O O . TYR A 1 954 ? -6.615 1.029 30.692 1.00 95.75 954 TYR A O 1
ATOM 7517 N N . ARG A 1 955 ? -5.857 -0.175 32.414 1.00 94.69 955 ARG A N 1
ATOM 7518 C CA . ARG A 1 955 ? -5.020 0.918 32.944 1.00 94.69 955 ARG A CA 1
ATOM 7519 C C . ARG A 1 955 ? -3.936 1.354 31.960 1.00 94.69 955 ARG A C 1
ATOM 7521 O O . ARG A 1 955 ? -3.651 2.547 31.884 1.00 94.69 955 ARG A O 1
ATOM 7528 N N . LYS A 1 956 ? -3.343 0.422 31.205 1.00 93.56 956 LYS A N 1
ATOM 7529 C CA . LYS A 1 956 ? -2.391 0.750 30.131 1.00 93.56 956 LYS A CA 1
ATOM 7530 C C . LYS A 1 956 ? -3.076 1.501 28.990 1.00 93.56 956 LYS A C 1
ATOM 7532 O O . LYS A 1 956 ? -2.566 2.534 28.572 1.00 93.56 956 LYS A O 1
ATOM 7537 N N . SER A 1 957 ? -4.262 1.060 28.568 1.00 92.00 957 SER A N 1
ATOM 7538 C CA . SER A 1 957 ? -5.055 1.769 27.555 1.00 92.00 957 SER A CA 1
ATOM 7539 C C . SER A 1 957 ? -5.439 3.189 27.994 1.00 92.00 957 SER A C 1
ATOM 7541 O O . SER A 1 957 ? -5.329 4.120 27.200 1.00 92.00 957 SER A O 1
ATOM 7543 N N . VAL A 1 958 ? -5.865 3.367 29.249 1.00 91.25 958 VAL A N 1
ATOM 7544 C CA . VAL A 1 958 ? -6.236 4.672 29.826 1.00 91.25 958 VAL A CA 1
ATOM 7545 C C . VAL A 1 958 ? -5.027 5.599 29.951 1.00 91.25 958 VAL A C 1
ATOM 7547 O O . VAL A 1 958 ? -5.152 6.798 29.734 1.00 91.25 958 VAL A O 1
ATOM 7550 N N . ALA A 1 959 ? -3.846 5.065 30.272 1.00 90.62 959 ALA A N 1
ATOM 7551 C CA . ALA A 1 959 ? -2.625 5.867 30.327 1.00 90.62 959 ALA A CA 1
ATOM 7552 C C . ALA A 1 959 ? -2.257 6.467 28.958 1.00 90.62 959 ALA A C 1
ATOM 7554 O O . ALA A 1 959 ? -1.682 7.549 28.911 1.00 90.62 959 ALA A O 1
ATOM 7555 N N . ILE A 1 960 ? -2.604 5.781 27.862 1.00 85.75 960 ILE A N 1
ATOM 7556 C CA . ILE A 1 960 ? -2.382 6.261 26.490 1.00 85.75 960 ILE A CA 1
ATOM 7557 C C . ILE A 1 960 ? -3.482 7.244 26.066 1.00 85.75 960 ILE A C 1
ATOM 7559 O O . ILE A 1 960 ? -3.180 8.271 25.466 1.00 85.75 960 ILE A O 1
ATOM 7563 N N . ARG A 1 961 ? -4.754 6.959 26.388 1.00 84.56 961 ARG A N 1
ATOM 7564 C CA . ARG A 1 961 ? -5.896 7.852 26.119 1.00 84.56 961 ARG A CA 1
ATOM 7565 C C . ARG A 1 961 ? -6.628 8.238 27.414 1.00 84.56 961 ARG A C 1
ATOM 7567 O O . ARG A 1 961 ? -7.662 7.644 27.725 1.00 84.56 961 ARG A O 1
ATOM 7574 N N . PRO A 1 962 ? -6.144 9.260 28.147 1.00 86.31 962 PRO A N 1
ATOM 7575 C CA . PRO A 1 962 ? -6.728 9.658 29.430 1.00 86.31 962 PRO A CA 1
ATOM 7576 C C . PRO A 1 962 ? -8.120 10.283 29.316 1.00 86.31 962 PRO A C 1
ATOM 7578 O O . PRO A 1 962 ? -8.876 10.254 30.284 1.00 86.31 962 PRO A O 1
ATOM 7581 N N . TYR A 1 963 ? -8.459 10.844 28.155 1.00 84.25 963 TYR A N 1
ATOM 7582 C CA . TYR A 1 963 ? -9.701 11.587 27.934 1.00 84.25 963 TYR A CA 1
ATOM 7583 C C . TYR A 1 963 ? -10.798 10.776 27.222 1.00 84.25 963 TYR A C 1
ATOM 7585 O O . TYR A 1 963 ? -11.871 11.308 26.977 1.00 84.25 963 TYR A O 1
ATOM 7593 N N . ASP A 1 964 ? -10.581 9.497 26.882 1.00 84.75 964 ASP A N 1
ATOM 7594 C CA . ASP A 1 964 ? -11.638 8.672 26.267 1.00 84.75 964 ASP A CA 1
ATOM 7595 C C . ASP A 1 964 ? -12.487 7.999 27.362 1.00 84.75 964 ASP A C 1
ATOM 7597 O O . ASP A 1 964 ? -12.009 7.170 28.144 1.00 84.75 964 ASP A O 1
ATOM 7601 N N . ALA A 1 965 ? -13.767 8.376 27.426 1.00 86.31 965 ALA A N 1
ATOM 7602 C CA . ALA A 1 965 ? -14.712 7.906 28.434 1.00 86.31 965 ALA A CA 1
ATOM 7603 C C . ALA A 1 965 ? -14.919 6.379 28.412 1.00 86.31 965 ALA A C 1
ATOM 7605 O O . ALA A 1 965 ? -15.094 5.775 29.471 1.00 86.31 965 ALA A O 1
ATOM 7606 N N . ARG A 1 966 ? -14.834 5.718 27.245 1.00 87.31 966 ARG A N 1
ATOM 7607 C CA . ARG A 1 966 ? -15.114 4.271 27.127 1.00 87.31 966 ARG A CA 1
ATOM 7608 C C . ARG A 1 966 ? -14.130 3.413 27.913 1.00 87.31 966 ARG A C 1
ATOM 7610 O O . ARG A 1 966 ? -14.531 2.427 28.530 1.00 87.31 966 ARG A O 1
ATOM 7617 N N . MET A 1 967 ? -12.848 3.780 27.910 1.00 90.62 967 MET A N 1
ATOM 7618 C CA . MET A 1 967 ? -11.829 3.037 28.654 1.00 90.62 967 MET A CA 1
ATOM 7619 C C . MET A 1 967 ? -12.053 3.169 30.162 1.00 90.62 967 MET A C 1
ATOM 7621 O O . MET A 1 967 ? -11.903 2.191 30.893 1.00 90.62 967 MET A O 1
ATOM 7625 N N . TRP A 1 968 ? -12.461 4.355 30.627 1.00 92.81 968 TRP A N 1
ATOM 7626 C CA . TRP A 1 968 ? -12.830 4.572 32.025 1.00 92.81 968 TRP A CA 1
ATOM 7627 C C . TRP A 1 968 ? -14.094 3.806 32.418 1.00 92.81 968 TRP A C 1
ATOM 7629 O O . TRP A 1 968 ? -14.123 3.234 33.506 1.00 92.81 968 TRP A O 1
ATOM 7639 N N . CYS A 1 969 ? -15.095 3.720 31.535 1.00 91.62 969 CYS A N 1
ATOM 7640 C CA . CYS A 1 969 ? -16.279 2.883 31.744 1.00 91.62 969 CYS A CA 1
ATOM 7641 C C . CYS A 1 969 ? -15.913 1.400 31.881 1.00 91.62 969 CYS A C 1
ATOM 7643 O O . CYS A 1 969 ? -16.359 0.746 32.821 1.00 91.62 969 CYS A O 1
ATOM 7645 N N . ALA A 1 970 ? -15.071 0.875 30.986 1.00 93.12 970 ALA A N 1
ATOM 7646 C CA . ALA A 1 970 ? -14.631 -0.521 31.026 1.00 93.12 970 ALA A CA 1
ATOM 7647 C C . ALA A 1 970 ? -13.825 -0.834 32.302 1.00 93.12 970 ALA A C 1
ATOM 7649 O O . ALA A 1 970 ? -14.058 -1.843 32.974 1.00 93.12 970 ALA A O 1
ATOM 7650 N N . LEU A 1 971 ? -12.931 0.081 32.695 1.00 94.25 971 LEU A N 1
ATOM 7651 C CA . LEU A 1 971 ? -12.170 -0.024 33.938 1.00 94.25 971 LEU A CA 1
ATOM 7652 C C . LEU A 1 971 ? -13.082 0.032 35.178 1.00 94.25 971 LEU A C 1
ATOM 7654 O O . LEU A 1 971 ? -12.935 -0.790 36.085 1.00 94.25 971 LEU A O 1
ATOM 7658 N N . GLY A 1 972 ? -14.047 0.958 35.204 1.00 93.62 972 GLY A N 1
ATOM 7659 C CA . GLY A 1 972 ? -15.044 1.085 36.270 1.00 93.62 972 GLY A CA 1
ATOM 7660 C C . GLY A 1 972 ? -15.926 -0.157 36.397 1.00 93.62 972 GLY A C 1
ATOM 7661 O O . GLY A 1 972 ? -16.124 -0.657 37.504 1.00 93.62 972 GLY A O 1
ATOM 7662 N N . GLY A 1 973 ? -16.367 -0.723 35.269 1.00 93.44 973 GLY A N 1
ATOM 7663 C CA . GLY A 1 973 ? -17.124 -1.976 35.227 1.00 93.44 973 GLY A CA 1
ATOM 7664 C C . GLY A 1 973 ? -16.339 -3.166 35.789 1.00 93.44 973 GLY A C 1
ATOM 7665 O O . GLY A 1 973 ? -16.896 -3.992 36.512 1.00 93.44 973 GLY A O 1
ATOM 7666 N N . CYS A 1 974 ? -15.027 -3.233 35.542 1.00 94.81 974 CYS A N 1
ATOM 7667 C CA . CYS A 1 974 ? -14.169 -4.255 36.147 1.00 94.81 974 CYS A CA 1
ATOM 7668 C C . CYS A 1 974 ? -14.020 -4.086 37.665 1.00 94.81 974 CYS A C 1
ATOM 7670 O O . CYS A 1 974 ? -14.045 -5.079 38.395 1.00 94.81 974 CYS A O 1
ATOM 7672 N N . TYR A 1 975 ? -13.881 -2.850 38.156 1.00 95.31 975 TYR A N 1
ATOM 7673 C CA . TYR A 1 975 ? -13.848 -2.578 39.596 1.00 95.31 975 TYR A CA 1
ATOM 7674 C C . TYR A 1 975 ? -15.178 -2.914 40.277 1.00 95.31 975 TYR A C 1
ATOM 7676 O O . TYR A 1 975 ? -15.173 -3.516 41.352 1.00 95.31 975 TYR A O 1
ATOM 7684 N N . GLU A 1 976 ? -16.302 -2.613 39.626 1.00 92.94 976 GLU A N 1
ATOM 7685 C CA . GLU A 1 976 ? -17.638 -2.979 40.099 1.00 92.94 976 GLU A CA 1
ATOM 7686 C C . GLU A 1 976 ? -17.782 -4.503 40.252 1.00 92.94 976 GLU A C 1
ATOM 7688 O O . GLU A 1 976 ? -18.192 -4.972 41.311 1.00 92.94 976 GLU A O 1
ATOM 7693 N N . LYS A 1 977 ? -17.346 -5.291 39.256 1.00 93.06 977 LYS A N 1
ATOM 7694 C CA . LYS A 1 977 ? -17.353 -6.769 39.319 1.00 93.06 977 LYS A CA 1
ATOM 7695 C C . LYS A 1 977 ? -16.452 -7.345 40.424 1.00 93.06 977 LYS A C 1
ATOM 7697 O O . LYS A 1 977 ? -16.682 -8.462 40.878 1.00 93.06 977 LYS A O 1
ATOM 7702 N N . LEU A 1 978 ? -15.444 -6.593 40.875 1.00 92.88 978 LEU A N 1
ATOM 7703 C CA . LEU A 1 978 ? -14.586 -6.939 42.017 1.00 92.88 978 LEU A CA 1
ATOM 7704 C C . LEU A 1 978 ? -15.094 -6.381 43.360 1.00 92.88 978 LEU A C 1
ATOM 7706 O O . LEU A 1 978 ? -14.368 -6.454 44.352 1.00 92.88 978 LEU A O 1
ATOM 7710 N N . ASN A 1 979 ? -16.308 -5.820 43.408 1.00 91.38 979 ASN A N 1
ATOM 7711 C CA . ASN A 1 979 ? -16.894 -5.151 44.577 1.00 91.38 979 ASN A CA 1
ATOM 7712 C C . ASN A 1 979 ? -16.067 -3.964 45.113 1.00 91.38 979 ASN A C 1
ATOM 7714 O O . ASN A 1 979 ? -16.197 -3.576 46.274 1.00 91.38 979 ASN A O 1
ATOM 7718 N N . LYS A 1 980 ? -15.233 -3.349 44.267 1.00 93.19 980 LYS A N 1
ATOM 7719 C CA . LYS A 1 980 ? -14.442 -2.151 44.585 1.00 93.19 980 LYS A CA 1
ATOM 7720 C C . LYS A 1 980 ? -15.202 -0.890 44.189 1.00 93.19 980 LYS A C 1
ATOM 7722 O O . LYS A 1 980 ? -14.946 -0.274 43.156 1.00 93.19 980 LYS A O 1
ATOM 7727 N N . VAL A 1 981 ? -16.217 -0.564 44.986 1.00 91.19 981 VAL A N 1
ATOM 7728 C CA . VAL A 1 981 ? -17.215 0.457 44.630 1.00 91.19 981 VAL A CA 1
ATOM 7729 C C . VAL A 1 981 ? -16.628 1.873 44.605 1.00 91.19 981 VAL A C 1
ATOM 7731 O O . VAL A 1 981 ? -17.009 2.658 43.742 1.00 91.19 981 VAL A O 1
ATOM 7734 N N . ASP A 1 982 ? -15.697 2.212 45.500 1.00 92.00 982 ASP A N 1
ATOM 7735 C CA . ASP A 1 982 ? -15.107 3.560 45.546 1.00 92.00 982 ASP A CA 1
ATOM 7736 C C . ASP A 1 982 ? -14.233 3.846 44.318 1.00 92.00 982 ASP A C 1
ATOM 7738 O O . ASP A 1 982 ? -14.370 4.894 43.682 1.00 92.00 982 ASP A O 1
ATOM 7742 N N . GLU A 1 983 ? -13.393 2.888 43.917 1.00 93.00 983 GLU A N 1
ATOM 7743 C CA . GLU A 1 983 ? -12.596 3.000 42.695 1.00 93.00 983 GLU A CA 1
ATOM 7744 C C . GLU A 1 983 ? -13.473 3.006 41.435 1.00 93.00 983 GLU A C 1
ATOM 7746 O O . GLU A 1 983 ? -13.179 3.740 40.488 1.00 93.00 983 GLU A O 1
ATOM 7751 N N . ALA A 1 984 ? -14.570 2.237 41.428 1.00 94.06 984 ALA A N 1
ATOM 7752 C CA . ALA A 1 984 ? -15.540 2.244 40.335 1.00 94.06 984 ALA A CA 1
ATOM 7753 C C . ALA A 1 984 ? -16.212 3.619 40.183 1.00 94.06 984 ALA A C 1
ATOM 7755 O O . ALA A 1 984 ? -16.232 4.163 39.078 1.00 94.06 984 ALA A O 1
ATOM 7756 N N . LEU A 1 985 ? -16.686 4.222 41.283 1.00 92.56 985 LEU A N 1
ATOM 7757 C CA . LEU A 1 985 ? -17.254 5.577 41.284 1.00 92.56 985 LEU A CA 1
ATOM 7758 C C . LEU A 1 985 ? -16.252 6.599 40.733 1.00 92.56 985 LEU A C 1
ATOM 7760 O O . LEU A 1 985 ? -16.606 7.390 39.863 1.00 92.56 985 LEU A O 1
ATOM 7764 N N . ALA A 1 986 ? -14.993 6.552 41.179 1.00 92.75 986 ALA A N 1
ATOM 7765 C CA . ALA A 1 986 ? -13.952 7.456 40.688 1.00 92.75 986 ALA A CA 1
ATOM 7766 C C . ALA A 1 986 ? -13.714 7.315 39.173 1.00 92.75 986 ALA A C 1
ATOM 7768 O O . ALA A 1 986 ? -13.539 8.317 38.478 1.00 92.75 986 ALA A O 1
ATOM 7769 N N . CYS A 1 987 ? -13.730 6.085 38.645 1.00 92.69 987 CYS A N 1
ATOM 7770 C CA . CYS A 1 987 ? -13.588 5.838 37.209 1.00 92.69 987 CYS A CA 1
ATOM 7771 C C . CYS A 1 987 ? -14.786 6.375 36.418 1.00 92.69 987 CYS A C 1
ATOM 7773 O O . CYS A 1 987 ? -14.591 7.065 35.419 1.00 92.69 987 CYS A O 1
ATOM 7775 N N . PHE A 1 988 ? -16.014 6.115 36.872 1.00 93.06 988 PHE A N 1
ATOM 7776 C CA . PHE A 1 988 ? -17.204 6.594 36.173 1.00 93.06 988 PHE A CA 1
ATOM 7777 C C . PHE A 1 988 ? -17.363 8.120 36.244 1.00 93.06 988 PHE A C 1
ATOM 7779 O O . PHE A 1 988 ? -17.751 8.723 35.248 1.00 93.06 988 PHE A O 1
ATOM 7786 N N . HIS A 1 989 ? -16.990 8.776 37.350 1.00 90.44 989 HIS A N 1
ATOM 7787 C CA . HIS A 1 989 ? -16.954 10.248 37.416 1.00 90.44 989 HIS A CA 1
ATOM 7788 C C . HIS A 1 989 ? -15.994 10.842 36.388 1.00 90.44 989 HIS A C 1
ATOM 7790 O O . HIS A 1 989 ? -16.347 11.785 35.683 1.00 90.44 989 HIS A O 1
ATOM 7796 N N . ARG A 1 990 ? -14.796 10.258 36.245 1.00 89.75 990 ARG A N 1
ATOM 7797 C CA . ARG A 1 990 ? -13.847 10.669 35.198 1.00 89.75 990 ARG A CA 1
ATOM 7798 C C . ARG A 1 990 ? -14.416 10.459 33.798 1.00 89.75 990 ARG A C 1
ATOM 7800 O O . ARG A 1 990 ? -14.232 11.322 32.949 1.00 89.75 990 ARG A O 1
ATOM 7807 N N . ALA A 1 991 ? -15.126 9.355 33.565 1.00 88.88 991 ALA A N 1
ATOM 7808 C CA . ALA A 1 991 ? -15.784 9.101 32.285 1.00 88.88 991 ALA A CA 1
ATOM 7809 C C . ALA A 1 991 ? -16.844 10.169 31.958 1.00 88.88 991 ALA A C 1
ATOM 7811 O O . ALA A 1 991 ? -16.868 10.675 30.841 1.00 88.88 991 ALA A O 1
ATOM 7812 N N . VAL A 1 992 ? -17.666 10.562 32.938 1.00 87.00 992 VAL A N 1
ATOM 7813 C CA . VAL A 1 992 ? -18.681 11.616 32.770 1.00 87.00 992 VAL A CA 1
ATOM 7814 C C . VAL A 1 992 ? -18.046 12.985 32.507 1.00 87.00 992 VAL A C 1
ATOM 7816 O O . VAL A 1 992 ? -18.484 13.687 31.596 1.00 87.00 992 VAL A O 1
ATOM 7819 N N . ASN A 1 993 ? -16.989 13.346 33.245 1.00 86.12 993 ASN A N 1
ATOM 7820 C CA . ASN A 1 993 ? -16.257 14.603 33.034 1.00 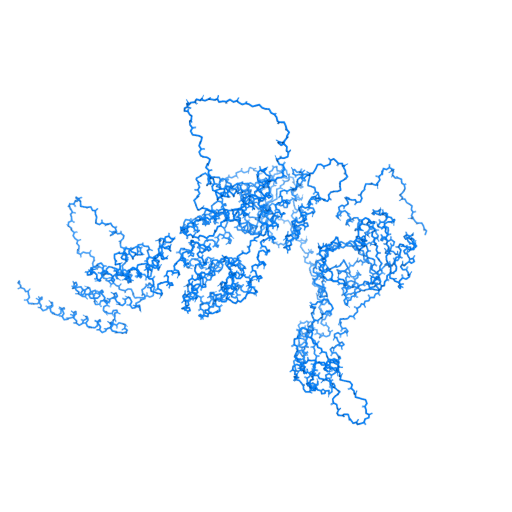86.12 993 ASN A CA 1
ATOM 7821 C C . ASN A 1 993 ? -15.629 14.683 31.631 1.00 86.12 993 ASN A C 1
ATOM 7823 O O . ASN A 1 993 ? -15.523 15.765 31.062 1.00 86.12 993 ASN A O 1
ATOM 7827 N N . ASN A 1 994 ? -15.271 13.535 31.055 1.00 80.88 994 ASN A N 1
ATOM 7828 C CA . ASN A 1 994 ? -14.706 13.404 29.713 1.00 80.88 994 ASN A CA 1
ATOM 7829 C C . ASN A 1 994 ? -15.775 13.241 28.608 1.00 80.88 994 ASN A C 1
ATOM 7831 O O . ASN A 1 994 ? -15.503 12.635 27.573 1.00 80.88 994 ASN A O 1
ATOM 7835 N N . GLN A 1 995 ? -16.984 13.775 28.816 1.00 73.00 995 GLN A N 1
ATOM 7836 C CA . GLN A 1 995 ? -18.095 13.763 27.852 1.00 73.00 995 GLN A CA 1
ATOM 7837 C C . GLN A 1 995 ? -18.497 12.353 27.380 1.00 73.00 995 GLN A C 1
ATOM 7839 O O . GLN A 1 995 ? -18.353 11.988 26.210 1.00 73.00 995 GLN A O 1
ATOM 7844 N N . ASP A 1 996 ? -19.059 11.556 28.291 1.00 74.56 996 ASP A N 1
ATOM 7845 C CA . ASP A 1 996 ? -19.667 10.263 27.958 1.00 74.56 996 ASP A CA 1
ATOM 7846 C C . ASP A 1 996 ? -20.864 10.417 26.995 1.00 74.56 996 ASP A C 1
ATOM 7848 O O . ASP A 1 996 ? -21.996 10.669 27.411 1.00 74.56 996 ASP A O 1
ATOM 7852 N N . ARG A 1 997 ? -20.605 10.245 25.691 1.00 70.12 997 ARG A N 1
ATOM 7853 C CA . ARG A 1 997 ? -21.615 10.335 24.620 1.00 70.12 997 ARG A CA 1
ATOM 7854 C C . ARG A 1 997 ? -22.676 9.232 24.686 1.00 70.12 997 ARG A C 1
ATOM 7856 O O . ARG A 1 997 ? -23.783 9.444 24.204 1.00 70.12 997 ARG A O 1
ATOM 7863 N N . GLU A 1 998 ? -22.337 8.059 25.224 1.00 69.50 998 GLU A N 1
ATOM 7864 C CA . GLU A 1 998 ? -23.235 6.892 25.274 1.00 69.50 998 GLU A CA 1
ATOM 7865 C C . GLU A 1 998 ? -24.069 6.860 26.567 1.00 69.50 998 GLU A C 1
ATOM 7867 O O . GLU A 1 998 ? -25.030 6.098 26.675 1.00 69.50 998 GLU A O 1
ATOM 7872 N N . GLY A 1 999 ? -23.719 7.690 27.556 1.00 76.12 999 GLY A N 1
ATOM 7873 C CA . GLY A 1 999 ? -24.411 7.787 28.841 1.00 76.12 999 GLY A CA 1
ATOM 7874 C C . GLY A 1 999 ? -24.261 6.546 29.730 1.00 76.12 999 GLY A C 1
ATOM 7875 O O . GLY A 1 999 ? -24.986 6.420 30.722 1.00 76.12 999 GLY A O 1
ATOM 7876 N N . ILE A 1 1000 ? -23.354 5.624 29.396 1.00 83.94 1000 ILE A N 1
ATOM 7877 C CA . ILE A 1 1000 ? -23.103 4.382 30.138 1.00 83.94 1000 ILE A CA 1
ATOM 7878 C C . ILE A 1 1000 ? -22.607 4.700 31.553 1.00 83.94 1000 ILE A C 1
ATOM 7880 O O . ILE A 1 1000 ? -23.152 4.184 32.530 1.00 83.94 1000 ILE A O 1
ATOM 7884 N N . ALA A 1 1001 ? -21.619 5.586 31.692 1.00 86.44 1001 ALA A N 1
ATOM 7885 C CA . ALA A 1 1001 ? -21.059 5.971 32.985 1.00 86.44 1001 ALA A CA 1
ATOM 7886 C C . ALA A 1 1001 ? -22.120 6.590 33.898 1.00 86.44 1001 ALA A C 1
ATOM 7888 O O . ALA A 1 1001 ? -22.204 6.237 35.074 1.00 86.44 1001 ALA A O 1
ATOM 7889 N N . SER A 1 1002 ? -22.967 7.464 33.347 1.00 87.06 1002 SER A N 1
ATOM 7890 C CA . SER A 1 1002 ? -24.067 8.105 34.077 1.00 87.06 1002 SER A CA 1
ATOM 7891 C C . SER A 1 1002 ? -25.056 7.076 34.633 1.00 87.06 1002 SER A C 1
ATOM 7893 O O . SER A 1 1002 ? -25.463 7.171 35.791 1.00 87.06 1002 SER A O 1
ATOM 7895 N N . TYR A 1 1003 ? -25.389 6.036 33.862 1.00 88.19 1003 TYR A N 1
ATOM 7896 C CA . TYR A 1 1003 ? -26.236 4.943 34.348 1.00 88.19 1003 TYR A CA 1
ATOM 7897 C C . TYR A 1 1003 ? -25.574 4.157 35.492 1.00 88.19 1003 TYR A C 1
ATOM 7899 O O . TYR A 1 1003 ? -26.196 3.940 36.537 1.00 88.19 1003 TYR A O 1
ATOM 7907 N N . HIS A 1 1004 ? -24.305 3.764 35.332 1.00 89.94 1004 HIS A N 1
ATOM 7908 C CA . HIS A 1 1004 ? -23.575 3.030 36.371 1.00 89.94 1004 HIS A CA 1
ATOM 7909 C C . HIS A 1 1004 ? -23.416 3.856 37.659 1.00 89.94 1004 HIS A C 1
ATOM 7911 O O . HIS A 1 1004 ? -23.619 3.316 38.747 1.00 89.94 1004 HIS A O 1
ATOM 7917 N N . LEU A 1 1005 ? -23.149 5.165 37.565 1.00 90.12 1005 LEU A N 1
ATOM 7918 C CA . LEU A 1 1005 ? -23.145 6.070 38.723 1.00 90.12 1005 LEU A CA 1
ATOM 7919 C C . LEU A 1 1005 ? -24.511 6.109 39.410 1.00 90.12 1005 LEU A C 1
ATOM 7921 O O . LEU A 1 1005 ? -24.580 5.931 40.626 1.00 90.12 1005 LEU A O 1
ATOM 7925 N N . GLY A 1 1006 ? -25.594 6.286 38.645 1.00 89.06 1006 GLY A N 1
ATOM 7926 C CA . GLY A 1 1006 ? -26.961 6.276 39.171 1.00 89.06 1006 GLY A CA 1
ATOM 7927 C C . GLY A 1 1006 ? -27.263 5.003 39.965 1.00 89.06 1006 GLY A C 1
ATOM 7928 O O . GLY A 1 1006 ? -27.746 5.066 41.098 1.00 89.06 1006 GLY A O 1
ATOM 7929 N N . ARG A 1 1007 ? -26.879 3.845 39.418 1.00 91.56 1007 ARG A N 1
ATOM 7930 C CA . ARG A 1 1007 ? -27.051 2.537 40.064 1.00 91.56 1007 ARG A CA 1
ATOM 7931 C C . ARG A 1 1007 ? -26.220 2.386 41.336 1.00 91.56 1007 ARG A C 1
ATOM 7933 O O . ARG A 1 1007 ? -26.749 1.951 42.359 1.00 91.56 1007 ARG A O 1
ATOM 7940 N N . LEU A 1 1008 ? -24.939 2.750 41.295 1.00 91.75 1008 LEU A N 1
ATOM 7941 C CA . LEU A 1 1008 ? -24.042 2.638 42.449 1.00 91.75 1008 LEU A CA 1
ATOM 7942 C C . LEU A 1 1008 ? -24.464 3.573 43.594 1.00 91.75 1008 LEU A C 1
ATOM 7944 O O . LEU A 1 1008 ? -24.452 3.164 44.757 1.00 91.75 1008 LEU A O 1
ATOM 7948 N N . TYR A 1 1009 ? -24.901 4.797 43.284 1.00 92.19 1009 TYR A N 1
ATOM 7949 C CA . TYR A 1 1009 ? -25.424 5.729 44.286 1.00 92.19 1009 TYR A CA 1
ATOM 7950 C C . TYR A 1 1009 ? -26.766 5.285 44.870 1.00 92.19 1009 TYR A C 1
ATOM 7952 O O . TYR A 1 1009 ? -26.960 5.395 46.085 1.00 92.19 1009 TYR A O 1
ATOM 7960 N N . ALA A 1 1010 ? -27.655 4.718 44.047 1.00 89.19 1010 ALA A N 1
ATOM 7961 C CA . ALA A 1 1010 ? -28.897 4.111 44.520 1.00 89.19 1010 ALA A CA 1
ATOM 7962 C C . ALA A 1 1010 ? -28.612 2.956 45.496 1.00 89.19 1010 ALA A C 1
ATOM 7964 O O . ALA A 1 1010 ? -29.219 2.896 46.564 1.00 89.19 1010 ALA A O 1
ATOM 7965 N N . GLY A 1 1011 ? -27.622 2.108 45.187 1.00 88.50 1011 GLY A N 1
ATOM 7966 C CA . GLY A 1 1011 ? -27.166 1.028 46.069 1.00 88.50 1011 GLY A CA 1
ATOM 7967 C C . GLY A 1 1011 ? -26.578 1.509 47.404 1.00 88.50 1011 GLY A C 1
ATOM 7968 O O . GLY A 1 1011 ? -26.702 0.816 48.410 1.00 88.50 1011 GLY A O 1
ATOM 7969 N N . ARG A 1 1012 ? -25.994 2.716 47.450 1.00 89.81 1012 ARG A N 1
ATOM 7970 C CA . ARG A 1 1012 ? -25.504 3.365 48.686 1.00 89.81 1012 ARG A CA 1
ATOM 7971 C C . ARG A 1 1012 ? -26.579 4.148 49.452 1.00 89.81 1012 ARG A C 1
ATOM 7973 O O . ARG A 1 1012 ? -26.261 4.785 50.453 1.00 89.81 1012 ARG A O 1
ATOM 7980 N N . GLY A 1 1013 ? -27.828 4.153 48.982 1.00 86.19 1013 GLY A N 1
ATOM 7981 C CA . GLY A 1 1013 ? -28.924 4.916 49.590 1.00 86.19 1013 GLY A CA 1
ATOM 7982 C C . GLY A 1 1013 ? -28.882 6.427 49.320 1.00 86.19 1013 GLY A C 1
ATOM 7983 O O . GLY A 1 1013 ? -29.691 7.170 49.871 1.00 86.19 1013 GLY A O 1
ATOM 7984 N N . ARG A 1 1014 ? -27.984 6.910 48.450 1.00 89.81 1014 ARG A N 1
ATOM 7985 C CA . ARG A 1 1014 ? -27.896 8.328 48.061 1.00 89.81 1014 ARG A CA 1
ATOM 7986 C C . ARG A 1 1014 ? -28.832 8.626 46.892 1.00 89.81 1014 ARG A C 1
ATOM 7988 O O . ARG A 1 1014 ? -28.407 8.843 45.759 1.00 89.81 1014 ARG A O 1
ATOM 7995 N N . GLN A 1 1015 ? -30.132 8.622 47.170 1.00 85.81 1015 GLN A N 1
ATOM 7996 C CA . GLN A 1 1015 ? -31.160 8.689 46.127 1.00 85.81 1015 GLN A CA 1
ATOM 7997 C C . GLN A 1 1015 ? -31.152 9.992 45.310 1.00 85.81 1015 GLN A C 1
ATOM 7999 O O . GLN A 1 1015 ? -31.415 9.957 44.112 1.00 85.81 1015 GLN A O 1
ATOM 8004 N N . HIS A 1 1016 ? -30.807 11.129 45.922 1.00 85.94 1016 HIS A N 1
ATOM 8005 C CA . HIS A 1 1016 ? -30.749 12.416 45.218 1.00 85.94 1016 HIS A CA 1
ATOM 8006 C C . HIS A 1 1016 ? -29.607 12.470 44.186 1.00 85.94 1016 HIS A C 1
ATOM 8008 O O . HIS A 1 1016 ? -29.797 12.934 43.063 1.00 85.94 1016 HIS A O 1
ATOM 8014 N N . GLU A 1 1017 ? -28.415 11.977 44.542 1.00 86.94 1017 GLU A N 1
ATOM 8015 C CA . GLU A 1 1017 ? -27.287 11.860 43.603 1.00 86.94 1017 GLU A CA 1
ATOM 8016 C C . GLU A 1 1017 ? -27.623 10.862 42.486 1.00 86.94 1017 GLU A C 1
ATOM 8018 O O . GLU A 1 1017 ? -27.394 11.151 41.312 1.00 86.94 1017 GLU A O 1
ATOM 8023 N N . ALA A 1 1018 ? -28.259 9.735 42.828 1.00 88.50 1018 ALA A N 1
ATOM 8024 C CA . ALA A 1 1018 ? -28.707 8.746 41.852 1.00 88.50 1018 ALA A CA 1
ATOM 8025 C C . ALA A 1 1018 ? -29.690 9.332 40.823 1.00 88.50 1018 ALA A C 1
ATOM 8027 O O . ALA A 1 1018 ? -29.506 9.147 39.620 1.00 88.50 1018 ALA A O 1
ATOM 8028 N N . ALA A 1 1019 ? -30.691 10.095 41.277 1.00 85.56 1019 ALA A N 1
ATOM 8029 C CA . ALA A 1 1019 ? -31.658 10.751 40.399 1.00 85.56 1019 ALA A CA 1
ATOM 8030 C C . ALA A 1 1019 ? -30.985 11.740 39.431 1.00 85.56 1019 ALA A C 1
ATOM 8032 O O . ALA A 1 1019 ? -31.320 11.760 38.247 1.00 85.56 1019 ALA A O 1
ATOM 8033 N N . LYS A 1 1020 ? -29.982 12.504 39.893 1.00 86.06 1020 LYS A N 1
ATOM 8034 C CA . LYS A 1 1020 ? -29.196 13.417 39.042 1.00 86.06 1020 LYS A CA 1
ATOM 8035 C C . LYS A 1 1020 ? -28.521 12.673 37.884 1.00 86.06 1020 LYS A C 1
ATOM 8037 O O . LYS A 1 1020 ? -28.647 13.097 36.736 1.00 86.06 1020 LYS A O 1
ATOM 8042 N N . TYR A 1 1021 ? -27.828 11.572 38.170 1.00 87.25 1021 TYR A N 1
ATOM 8043 C CA . TYR A 1 1021 ? -27.122 10.807 37.137 1.00 87.25 1021 TYR A CA 1
ATOM 8044 C C . TYR A 1 1021 ? -28.069 10.037 36.208 1.00 87.25 1021 TYR A C 1
ATOM 8046 O O . TYR A 1 1021 ? -27.795 9.947 35.014 1.00 87.25 1021 TYR A O 1
ATOM 8054 N N . TYR A 1 1022 ? -29.222 9.566 36.695 1.00 87.38 1022 TYR A N 1
ATOM 8055 C CA . TYR A 1 1022 ? -30.249 8.979 35.827 1.00 87.38 1022 TYR A CA 1
ATOM 8056 C C . TYR A 1 1022 ? -30.904 10.006 34.896 1.00 87.38 1022 TYR A C 1
ATOM 8058 O O . TYR A 1 1022 ? -31.130 9.703 33.727 1.00 87.38 1022 TYR A O 1
ATOM 8066 N N . LEU A 1 1023 ? -31.146 11.237 35.359 1.00 82.88 1023 LEU A N 1
ATOM 8067 C CA . LEU A 1 1023 ? -31.596 12.328 34.485 1.00 82.88 1023 LEU A CA 1
ATOM 8068 C C . LEU A 1 1023 ? -30.543 12.680 33.425 1.00 82.88 1023 LEU A C 1
ATOM 8070 O O . LEU A 1 1023 ? -30.900 12.944 32.278 1.00 82.88 1023 LEU A O 1
ATOM 8074 N N . MET A 1 1024 ? -29.259 12.654 33.798 1.00 79.12 1024 MET A N 1
ATOM 8075 C CA . MET A 1 1024 ? -28.144 12.867 32.872 1.00 79.12 1024 MET A CA 1
ATOM 8076 C C . MET A 1 1024 ? -28.030 11.736 31.840 1.00 79.12 1024 MET A C 1
ATOM 8078 O O . MET A 1 1024 ? -27.833 12.014 30.663 1.00 79.12 1024 MET A O 1
ATOM 8082 N N . HIS A 1 1025 ? -28.215 10.476 32.251 1.00 81.81 1025 HIS A N 1
ATOM 8083 C CA . HIS A 1 1025 ? -28.279 9.321 31.346 1.00 81.81 1025 HIS A CA 1
ATOM 8084 C C . HIS A 1 1025 ? -29.418 9.455 30.327 1.00 81.81 1025 HIS A C 1
ATOM 8086 O O . HIS A 1 1025 ? -29.235 9.172 29.148 1.00 81.81 1025 HIS A O 1
ATOM 8092 N N . LEU A 1 1026 ? -30.579 9.940 30.772 1.00 77.00 1026 LEU A N 1
ATOM 8093 C CA . LEU A 1 1026 ? -31.728 10.203 29.911 1.00 77.00 1026 LEU A CA 1
ATOM 8094 C C . LEU A 1 1026 ? -31.601 11.510 29.118 1.00 77.00 1026 LEU A C 1
ATOM 8096 O O . LEU A 1 1026 ? -32.569 11.885 28.481 1.00 77.00 1026 LEU A O 1
ATOM 8100 N N . GLY A 1 1027 ? -30.483 12.241 29.175 1.00 70.00 1027 GLY A N 1
ATOM 8101 C CA . GLY A 1 1027 ? -30.300 13.496 28.433 1.00 70.00 1027 GLY A CA 1
ATOM 8102 C C . GLY A 1 1027 ? -31.301 14.609 28.785 1.00 70.00 1027 GLY A C 1
ATOM 8103 O O . GLY A 1 1027 ? -31.450 15.557 28.018 1.00 70.00 1027 GLY A O 1
ATOM 8104 N N . LEU A 1 1028 ? -31.999 14.512 29.927 1.00 61.81 1028 LEU A N 1
ATOM 8105 C CA . LEU A 1 1028 ? -33.126 15.386 30.290 1.00 61.81 1028 LEU A CA 1
ATOM 8106 C C . LEU A 1 1028 ? -32.718 16.691 30.989 1.00 61.81 1028 LEU A C 1
ATOM 8108 O O . LEU A 1 1028 ? -33.585 17.512 31.280 1.00 61.81 1028 LEU A O 1
ATOM 8112 N N . ARG A 1 1029 ? -31.421 16.926 31.237 1.00 52.22 1029 ARG A N 1
ATOM 8113 C CA . ARG A 1 1029 ? -30.881 18.235 31.646 1.00 52.22 1029 ARG A CA 1
ATOM 8114 C C . ARG A 1 1029 ? -29.460 18.448 31.126 1.00 52.22 1029 ARG A C 1
ATOM 8116 O O . ARG A 1 1029 ? -28.587 17.613 31.348 1.00 52.22 1029 ARG A O 1
ATOM 8123 N N . SER A 1 1030 ? -29.223 19.612 30.523 1.00 40.69 1030 SER A N 1
ATOM 8124 C CA . SER A 1 1030 ? -27.893 20.208 30.363 1.00 40.69 1030 SER A CA 1
ATOM 8125 C C . SER A 1 1030 ? -27.255 20.381 31.744 1.00 40.69 1030 SER A C 1
ATOM 8127 O O . SER A 1 1030 ? -27.838 21.032 32.614 1.00 40.69 1030 SER A O 1
ATOM 8129 N N . ALA A 1 1031 ? -26.087 19.786 31.974 1.00 31.03 1031 ALA A N 1
ATOM 8130 C CA . ALA A 1 1031 ? -25.341 19.978 33.211 1.00 31.03 1031 ALA A CA 1
ATOM 8131 C C . ALA A 1 1031 ? -24.963 21.468 33.372 1.00 31.03 1031 ALA A C 1
ATOM 8133 O O . ALA A 1 1031 ? -24.331 22.014 32.470 1.00 31.03 1031 ALA A O 1
ATOM 8134 N N . PRO A 1 1032 ? -25.308 22.145 34.484 1.00 32.94 1032 PRO A N 1
ATOM 8135 C CA . PRO A 1 1032 ? -24.676 23.408 34.821 1.00 32.94 1032 PRO A CA 1
ATOM 8136 C C . PRO A 1 1032 ? -23.283 23.128 35.398 1.00 32.94 1032 PRO A C 1
ATOM 8138 O O . PRO A 1 1032 ? -23.140 22.413 36.391 1.00 32.94 1032 PRO A O 1
ATOM 8141 N N . GLU A 1 1033 ? -22.270 23.738 34.788 1.00 32.28 1033 GLU A N 1
ATOM 8142 C CA . GLU A 1 1033 ? -20.852 23.773 35.190 1.00 32.28 1033 GLU A CA 1
ATOM 8143 C C . GLU A 1 1033 ? -20.592 24.295 36.620 1.00 32.28 1033 GLU A C 1
ATOM 8145 O O . GLU A 1 1033 ? -19.469 24.244 37.108 1.00 32.28 1033 GLU A O 1
ATOM 8150 N N . SER A 1 1034 ? -21.607 24.764 37.348 1.00 28.73 1034 SER A N 1
ATOM 8151 C CA . SER A 1 1034 ? -21.441 25.477 38.620 1.00 28.73 1034 SER A CA 1
ATOM 8152 C C . SER A 1 1034 ? -21.448 24.600 39.883 1.00 28.73 1034 SER A C 1
ATOM 8154 O O . SER A 1 1034 ? -21.635 25.121 40.978 1.00 28.73 1034 SER A O 1
ATOM 8156 N N . LEU A 1 1035 ? -21.306 23.276 39.768 1.00 38.25 1035 LEU A N 1
ATOM 8157 C CA . LEU A 1 1035 ? -21.416 22.340 40.906 1.00 38.25 1035 LEU A CA 1
ATOM 8158 C C . LEU A 1 1035 ? -20.208 21.400 41.067 1.00 38.25 1035 LEU A C 1
ATOM 8160 O O . LEU A 1 1035 ? -20.276 20.457 41.850 1.00 38.25 1035 LEU A O 1
ATOM 8164 N N . LEU A 1 1036 ? -19.115 21.657 40.339 1.00 35.84 1036 LEU A N 1
ATOM 8165 C CA . LEU A 1 1036 ? -17.835 20.939 40.450 1.00 35.84 1036 LEU A CA 1
ATOM 8166 C C . LEU A 1 1036 ? -16.828 21.607 41.408 1.00 35.84 1036 LEU A C 1
ATOM 8168 O O . LEU A 1 1036 ? -15.667 21.214 41.427 1.00 35.84 1036 LEU A O 1
ATOM 8172 N N . GLN A 1 1037 ? -17.237 22.590 42.216 1.00 30.16 1037 GLN A N 1
ATOM 8173 C CA . GLN A 1 1037 ? -16.400 23.045 43.329 1.00 30.16 1037 GLN A CA 1
ATOM 8174 C C . GLN A 1 1037 ? -16.739 22.252 44.589 1.00 30.16 1037 GLN A C 1
ATOM 8176 O O . GLN A 1 1037 ? -17.836 22.353 45.142 1.00 30.16 1037 GLN A O 1
ATOM 8181 N N . ASP A 1 1038 ? -15.772 21.422 44.970 1.00 34.91 1038 ASP A N 1
ATOM 8182 C CA . ASP A 1 1038 ? -15.741 20.606 46.171 1.00 34.91 1038 ASP A CA 1
ATOM 8183 C C . ASP A 1 1038 ? -16.058 21.404 47.440 1.00 34.91 1038 ASP A C 1
ATOM 8185 O O . ASP A 1 1038 ? -15.673 22.560 47.624 1.00 34.91 1038 ASP A O 1
ATOM 8189 N N . GLN A 1 1039 ? -16.735 20.714 48.356 1.00 31.88 1039 GLN A N 1
ATOM 8190 C CA . GLN A 1 1039 ? -16.819 21.088 49.756 1.00 31.88 1039 GLN A CA 1
ATOM 8191 C C . GLN A 1 1039 ? -15.458 20.863 50.419 1.00 31.88 1039 GLN A C 1
ATOM 8193 O O . GLN A 1 1039 ? -15.218 19.795 50.966 1.00 31.88 1039 GLN A O 1
ATOM 8198 N N . ASP A 1 1040 ? -14.603 21.878 50.402 1.00 31.62 1040 ASP A N 1
ATOM 8199 C CA . ASP A 1 1040 ? -13.583 22.092 51.429 1.00 31.62 1040 ASP A CA 1
ATOM 8200 C C . ASP A 1 1040 ? -13.194 23.575 51.442 1.00 31.62 1040 ASP A C 1
ATOM 8202 O O . ASP A 1 1040 ? -12.212 23.978 50.839 1.00 31.62 1040 ASP A O 1
ATOM 8206 N N . GLU A 1 1041 ? -14.002 24.401 52.116 1.00 27.12 1041 GLU A N 1
ATOM 8207 C CA . GLU A 1 1041 ? -13.537 25.594 52.840 1.00 27.12 1041 GLU A CA 1
ATOM 8208 C C . GLU A 1 1041 ? -14.669 26.147 53.727 1.00 27.12 1041 GLU A C 1
ATOM 8210 O O . GLU A 1 1041 ? -15.594 26.840 53.302 1.00 27.12 1041 GLU A O 1
ATOM 8215 N N . ARG A 1 1042 ? -14.614 25.822 55.023 1.00 29.88 1042 ARG A N 1
ATOM 8216 C CA . ARG A 1 1042 ? -15.327 26.576 56.060 1.00 29.88 1042 ARG A CA 1
ATOM 8217 C C . ARG A 1 1042 ? -14.546 27.864 56.338 1.00 29.88 1042 ARG A C 1
ATOM 8219 O O . ARG A 1 1042 ? -13.551 27.769 57.045 1.00 29.88 1042 ARG A O 1
ATOM 8226 N N . PHE A 1 1043 ? -15.032 29.030 55.902 1.00 27.72 1043 PHE A N 1
ATOM 8227 C CA . PHE A 1 1043 ? -15.240 30.240 56.732 1.00 27.72 1043 PHE A CA 1
ATOM 8228 C C . PHE A 1 1043 ? -15.691 31.458 55.891 1.00 27.72 1043 PHE A C 1
ATOM 8230 O O . PHE A 1 1043 ? -15.109 31.756 54.860 1.00 27.72 1043 PHE A O 1
ATOM 8237 N N . LEU A 1 1044 ? -16.659 32.208 56.441 1.00 27.64 1044 LEU A N 1
ATOM 8238 C CA . LEU A 1 1044 ? -17.031 33.608 56.148 1.00 27.64 1044 LEU A CA 1
ATOM 8239 C C . LEU A 1 1044 ? -17.662 33.939 54.781 1.00 27.64 1044 LEU A C 1
ATOM 8241 O O . LEU A 1 1044 ? -17.001 34.404 53.865 1.00 27.64 1044 LEU A O 1
ATOM 8245 N N . LEU A 1 1045 ? -18.997 33.930 54.732 1.00 25.09 1045 LEU A N 1
ATOM 8246 C CA . LEU A 1 1045 ? -19.798 35.160 54.849 1.00 25.09 1045 LEU A CA 1
ATOM 8247 C C . LEU A 1 1045 ? -21.287 34.797 54.865 1.00 25.09 1045 LEU A C 1
ATOM 8249 O O . LEU A 1 1045 ? -21.842 34.253 53.917 1.00 25.09 1045 LEU A O 1
ATOM 8253 N N . ALA A 1 1046 ? -21.930 35.103 55.988 1.00 33.53 1046 ALA A N 1
ATOM 8254 C CA . ALA A 1 1046 ? -23.375 35.146 56.090 1.00 33.53 1046 ALA A CA 1
ATOM 8255 C C . ALA A 1 1046 ? -23.910 36.279 55.203 1.00 33.53 1046 ALA A C 1
ATOM 8257 O O . ALA A 1 1046 ? -23.448 37.415 55.310 1.00 33.53 1046 ALA A O 1
ATOM 8258 N N . GLY A 1 1047 ? -24.915 35.991 54.380 1.00 26.52 1047 GLY A N 1
ATOM 8259 C CA . GLY A 1 1047 ? -25.665 37.036 53.696 1.00 26.52 1047 GLY A CA 1
ATOM 8260 C C . GLY A 1 1047 ? -26.555 36.515 52.577 1.00 26.52 1047 GLY A C 1
ATOM 8261 O O . GLY A 1 1047 ? -26.063 36.050 51.560 1.00 26.52 1047 GLY A O 1
ATOM 8262 N N . SER A 1 1048 ? -27.861 36.705 52.760 1.00 23.89 1048 SER A N 1
ATOM 8263 C CA . SER A 1 1048 ? -28.950 36.595 51.776 1.00 23.89 1048 SER A CA 1
ATOM 8264 C C . SER A 1 1048 ? -29.594 35.215 51.588 1.00 23.89 1048 SER A C 1
ATOM 8266 O O . SER A 1 1048 ? -29.442 34.517 50.594 1.00 23.89 1048 SER A O 1
ATOM 8268 N N . ALA A 1 1049 ? -30.456 34.887 52.550 1.00 33.19 1049 ALA A N 1
ATOM 8269 C CA . ALA A 1 1049 ? -31.721 34.253 52.219 1.00 33.19 1049 ALA A CA 1
ATOM 8270 C C . ALA A 1 1049 ? -32.566 35.258 51.420 1.00 33.19 1049 ALA A C 1
ATOM 8272 O O . ALA A 1 1049 ? -32.900 36.305 51.971 1.00 33.19 1049 ALA A O 1
ATOM 8273 N N . GLN A 1 1050 ? -32.897 34.959 50.160 1.00 28.41 1050 GLN A N 1
ATOM 8274 C CA . GLN A 1 1050 ? -34.102 35.472 49.497 1.00 28.41 1050 GLN A CA 1
ATOM 8275 C C . GLN A 1 1050 ? -34.405 34.712 48.191 1.00 28.41 1050 GLN A C 1
ATOM 8277 O O . GLN A 1 1050 ? -33.573 34.631 47.296 1.00 28.41 1050 GLN A O 1
ATOM 8282 N N . ASN A 1 1051 ? -35.647 34.218 48.122 1.00 29.66 1051 ASN A N 1
ATOM 8283 C CA . ASN A 1 1051 ? -36.436 33.819 46.948 1.00 29.66 1051 ASN A CA 1
ATOM 8284 C C . ASN A 1 1051 ? -36.000 32.585 46.135 1.00 29.66 1051 ASN A C 1
ATOM 8286 O O . ASN A 1 1051 ? -35.280 32.685 45.148 1.00 29.66 1051 ASN A O 1
ATOM 8290 N N . SER A 1 1052 ? -36.588 31.430 46.471 1.00 26.78 1052 SER A N 1
ATOM 8291 C CA . SER A 1 1052 ? -36.575 30.206 45.650 1.00 26.78 1052 SER A CA 1
ATOM 8292 C C . SER A 1 1052 ? -37.975 29.758 45.188 1.00 26.78 1052 SER A C 1
ATOM 8294 O O . SER A 1 1052 ? -38.204 28.559 45.038 1.00 26.78 1052 SER A O 1
ATOM 8296 N N . GLU A 1 1053 ? -38.928 30.678 44.990 1.00 28.73 1053 GLU A N 1
ATOM 8297 C CA . GLU A 1 1053 ? -40.282 30.321 44.516 1.00 28.73 1053 GLU A CA 1
ATOM 8298 C C . GLU A 1 1053 ? -40.497 30.428 42.997 1.00 28.73 1053 GLU A C 1
ATOM 8300 O O . GLU A 1 1053 ? -41.444 29.834 42.492 1.00 28.73 1053 GLU A O 1
ATOM 8305 N N . ASP A 1 1054 ? -39.590 31.034 42.228 1.00 28.56 1054 ASP A N 1
ATOM 8306 C CA . ASP A 1 1054 ? -39.768 31.194 40.778 1.00 28.56 1054 ASP A CA 1
ATOM 8307 C C . ASP A 1 1054 ? -38.706 30.440 39.972 1.00 28.56 1054 ASP A C 1
ATOM 8309 O O . ASP A 1 1054 ? -37.619 30.957 39.719 1.00 28.56 1054 ASP A O 1
ATOM 8313 N N . ARG A 1 1055 ? -39.042 29.199 39.583 1.00 28.62 1055 ARG A N 1
ATOM 8314 C CA . ARG A 1 1055 ? -38.661 28.502 38.327 1.00 28.62 1055 ARG A CA 1
ATOM 8315 C C . ARG A 1 1055 ? -39.100 27.031 38.397 1.00 28.62 1055 ARG A C 1
ATOM 8317 O O . ARG A 1 1055 ? -38.288 26.117 38.521 1.00 28.62 1055 ARG A O 1
ATOM 8324 N N . ARG A 1 1056 ? -40.411 26.779 38.314 1.00 31.42 1056 ARG A N 1
ATOM 8325 C CA . ARG A 1 1056 ? -40.929 25.446 37.954 1.00 31.42 1056 ARG A CA 1
ATOM 8326 C C . ARG A 1 1056 ? -40.868 25.305 36.433 1.00 31.42 1056 ARG A C 1
ATOM 8328 O O . ARG A 1 1056 ? -41.839 25.590 35.741 1.00 31.42 1056 ARG A O 1
ATOM 8335 N N . GLU A 1 1057 ? -39.707 24.921 35.910 1.00 33.12 1057 GLU A N 1
ATOM 8336 C CA . GLU A 1 1057 ? -39.609 24.450 34.525 1.00 33.12 1057 GLU A CA 1
ATOM 8337 C C . GLU A 1 1057 ? -40.389 23.136 34.402 1.00 33.12 1057 GLU A C 1
ATOM 8339 O O . GLU A 1 1057 ? -40.064 22.139 35.047 1.00 33.12 1057 GLU A O 1
ATOM 8344 N N . VAL A 1 1058 ? -41.454 23.157 33.601 1.00 33.19 1058 VAL A N 1
ATOM 8345 C CA . VAL A 1 1058 ? -42.244 21.972 33.256 1.00 33.19 1058 VAL A CA 1
ATOM 8346 C C . VAL A 1 1058 ? -41.329 20.980 32.537 1.00 33.19 1058 VAL A C 1
ATOM 8348 O O . VAL A 1 1058 ? -40.726 21.308 31.517 1.00 33.19 1058 VAL A O 1
ATOM 8351 N N . LEU A 1 1059 ? -41.219 19.766 33.076 1.00 39.66 1059 LEU A N 1
ATOM 8352 C CA . LEU A 1 1059 ? -40.375 18.697 32.546 1.00 39.66 1059 LEU A CA 1
ATOM 8353 C C . LEU A 1 1059 ? -41.012 18.134 31.261 1.00 39.66 1059 LEU A C 1
ATOM 8355 O O . LEU A 1 1059 ? -41.805 17.199 31.304 1.00 39.66 1059 LEU A O 1
ATOM 8359 N N . VAL A 1 1060 ? -40.726 18.737 30.106 1.00 39.72 1060 VAL A N 1
ATOM 8360 C CA . VAL A 1 1060 ? -41.209 18.250 28.804 1.00 39.72 1060 VAL A CA 1
ATOM 8361 C C . VAL A 1 1060 ? -40.216 17.222 28.265 1.00 39.72 1060 VAL A C 1
ATOM 8363 O O . VAL A 1 1060 ? -39.099 17.567 27.889 1.00 39.72 1060 VAL A O 1
ATOM 8366 N N . LEU A 1 1061 ? -40.619 15.949 28.227 1.00 44.66 1061 LEU A N 1
ATOM 8367 C CA . LEU A 1 1061 ? -39.869 14.900 27.531 1.00 44.66 1061 LEU A CA 1
ATOM 8368 C C . LEU A 1 1061 ? -39.934 15.172 26.011 1.00 44.66 1061 LEU A C 1
ATOM 8370 O O . LEU A 1 1061 ? -41.045 15.244 25.478 1.00 44.66 1061 LEU A O 1
ATOM 8374 N N . PRO A 1 1062 ? -38.807 15.325 25.289 1.00 35.94 1062 PRO A N 1
ATOM 8375 C CA . PRO A 1 1062 ? -38.838 15.609 23.856 1.00 35.94 1062 PRO A CA 1
ATOM 8376 C C . PRO A 1 1062 ? -39.385 14.412 23.067 1.00 35.94 1062 PRO A C 1
ATOM 8378 O O . PRO A 1 1062 ? -38.807 13.325 23.078 1.00 35.94 1062 PRO A O 1
ATOM 8381 N N . GLY A 1 1063 ? -40.497 14.620 22.363 1.00 36.84 1063 GLY A N 1
ATOM 8382 C CA . GLY A 1 1063 ? -41.036 13.711 21.357 1.00 36.84 1063 GLY A CA 1
ATOM 8383 C C . GLY A 1 1063 ? -41.014 14.383 19.985 1.00 36.84 1063 GLY A C 1
ATOM 8384 O O . GLY A 1 1063 ? -41.697 15.383 19.788 1.00 36.84 1063 GLY A O 1
ATOM 8385 N N . GLY A 1 1064 ? -40.242 13.825 19.049 1.00 31.08 1064 GLY A N 1
ATOM 8386 C CA . GLY A 1 1064 ? -40.198 14.246 17.643 1.00 31.08 1064 GLY A CA 1
ATOM 8387 C C . GLY A 1 1064 ? -38.773 14.341 17.095 1.00 31.08 1064 GLY A C 1
ATOM 8388 O O . GLY A 1 1064 ? -38.051 15.263 17.437 1.00 31.08 1064 GLY A O 1
ATOM 8389 N N . SER A 1 1065 ? -38.386 13.362 16.267 1.00 31.95 1065 SER A N 1
ATOM 8390 C CA . SER A 1 1065 ? -37.246 13.366 15.327 1.00 31.95 1065 SER A CA 1
ATOM 8391 C C . SER A 1 1065 ? -36.045 14.276 15.665 1.00 31.95 1065 SER A C 1
ATOM 8393 O O . SER A 1 1065 ? -35.996 15.421 15.223 1.00 31.95 1065 SER A O 1
ATOM 8395 N N . GLY A 1 1066 ? -35.035 13.724 16.348 1.00 31.62 1066 GLY A N 1
ATOM 8396 C CA . GLY A 1 1066 ? -33.699 14.331 16.468 1.00 31.62 1066 GLY A CA 1
ATOM 8397 C C . GLY A 1 1066 ? -33.267 14.619 17.907 1.00 31.62 1066 GLY A C 1
ATOM 8398 O O . GLY A 1 1066 ? -33.419 15.731 18.394 1.00 31.62 1066 GLY A O 1
ATOM 8399 N N . GLY A 1 1067 ? -32.698 13.611 18.576 1.00 31.83 1067 GLY A N 1
ATOM 8400 C CA . GLY A 1 1067 ? -32.087 13.718 19.908 1.00 31.83 1067 GLY A CA 1
ATOM 8401 C C . GLY A 1 1067 ? -31.856 12.333 20.528 1.00 31.83 1067 GLY A C 1
ATOM 8402 O O . GLY A 1 1067 ? -32.805 11.579 20.715 1.00 31.83 1067 GLY A O 1
ATOM 8403 N N . ASN A 1 1068 ? -30.594 11.977 20.790 1.00 38.34 1068 ASN A N 1
ATOM 8404 C CA . ASN A 1 1068 ? -30.082 10.644 21.158 1.00 38.34 1068 ASN A CA 1
ATOM 8405 C C . ASN A 1 1068 ? -30.541 10.105 22.534 1.00 38.34 1068 ASN A C 1
ATOM 8407 O O . ASN A 1 1068 ? -29.721 9.883 23.419 1.00 38.34 1068 ASN A O 1
ATOM 8411 N N . ILE A 1 1069 ? -31.830 9.814 22.724 1.00 43.84 1069 ILE A N 1
ATOM 8412 C CA . ILE A 1 1069 ? -32.273 8.931 23.815 1.00 43.84 1069 ILE A CA 1
ATOM 8413 C C . ILE A 1 1069 ? -33.125 7.819 23.209 1.00 43.84 1069 ILE A C 1
ATOM 8415 O O . ILE A 1 1069 ? -34.320 7.979 22.959 1.00 43.84 1069 ILE A O 1
ATOM 8419 N N . ARG A 1 1070 ? -32.496 6.665 22.955 1.00 47.22 1070 ARG A N 1
ATOM 8420 C CA . ARG A 1 1070 ? -33.218 5.424 22.651 1.00 47.22 1070 ARG A CA 1
ATOM 8421 C C . ARG A 1 1070 ? -33.921 4.976 23.932 1.00 47.22 1070 ARG A C 1
ATOM 8423 O O . ARG A 1 1070 ? -33.282 4.428 24.822 1.00 47.22 1070 ARG A O 1
ATOM 8430 N N . VAL A 1 1071 ? -35.231 5.201 24.021 1.00 54.28 1071 VAL A N 1
ATOM 8431 C CA . VAL A 1 1071 ? -36.064 4.773 25.166 1.00 54.28 1071 VAL A CA 1
ATOM 8432 C C . VAL A 1 1071 ? -36.271 3.242 25.202 1.00 54.28 1071 VAL A C 1
ATOM 8434 O O . VAL A 1 1071 ? -36.906 2.715 26.106 1.00 54.28 1071 VAL A O 1
ATOM 8437 N N . ASP A 1 1072 ? -35.656 2.507 24.273 1.00 59.03 1072 ASP A N 1
ATOM 8438 C CA . ASP A 1 1072 ? -35.814 1.057 24.128 1.00 59.03 1072 ASP A CA 1
ATOM 8439 C C . ASP A 1 1072 ? -34.732 0.234 24.851 1.00 59.03 1072 ASP A C 1
ATOM 8441 O O . ASP A 1 1072 ? -34.733 -0.995 24.772 1.00 59.03 1072 ASP A O 1
ATOM 8445 N N . THR A 1 1073 ? -33.769 0.871 25.530 1.00 71.81 1073 THR A N 1
ATOM 8446 C CA . THR A 1 1073 ? -32.721 0.134 26.250 1.00 71.81 1073 THR A CA 1
ATOM 8447 C C . THR A 1 1073 ? -33.203 -0.285 27.647 1.00 71.81 1073 THR A C 1
ATOM 8449 O O . THR A 1 1073 ? -33.796 0.525 28.365 1.00 71.81 1073 THR A O 1
ATOM 8452 N N . PRO A 1 1074 ? -32.921 -1.525 28.097 1.00 78.62 1074 PRO A N 1
ATOM 8453 C CA . PRO A 1 1074 ? -33.271 -1.973 29.450 1.00 78.62 1074 PRO A CA 1
ATOM 8454 C C . PRO A 1 1074 ? -32.729 -1.053 30.557 1.00 78.62 1074 PRO A C 1
ATOM 8456 O O . PRO A 1 1074 ? -33.359 -0.875 31.597 1.00 78.62 1074 PRO A O 1
ATOM 8459 N N . GLN A 1 1075 ? -31.567 -0.436 30.325 1.00 82.94 1075 GLN A N 1
ATOM 8460 C CA . GLN A 1 1075 ? -30.938 0.516 31.240 1.00 82.94 1075 GLN A CA 1
ATOM 8461 C C . GLN A 1 1075 ? -31.749 1.814 31.370 1.00 82.94 1075 GLN A C 1
ATOM 8463 O O . GLN A 1 1075 ? -31.955 2.295 32.486 1.00 82.94 1075 GLN A O 1
ATOM 8468 N N . ALA A 1 1076 ? -32.258 2.355 30.257 1.00 79.75 1076 ALA A N 1
ATOM 8469 C CA . ALA A 1 1076 ? -33.102 3.546 30.277 1.00 79.75 1076 ALA A CA 1
ATOM 8470 C C . ALA A 1 1076 ? -34.435 3.275 30.990 1.00 79.75 1076 ALA A C 1
ATOM 8472 O O . ALA A 1 1076 ? -34.884 4.106 31.778 1.00 79.75 1076 ALA A O 1
ATOM 8473 N N . LEU A 1 1077 ? -35.034 2.095 30.790 1.00 84.50 1077 LEU A N 1
ATOM 8474 C CA . LEU A 1 1077 ? -36.262 1.690 31.486 1.00 84.50 1077 LEU A CA 1
ATOM 8475 C C . LEU A 1 1077 ? -36.060 1.610 33.002 1.00 84.50 1077 LEU A C 1
ATOM 8477 O O . LEU A 1 1077 ? -36.845 2.182 33.759 1.00 84.50 1077 LEU A O 1
ATOM 8481 N N . ALA A 1 1078 ? -34.968 0.982 33.446 1.00 85.25 1078 ALA A N 1
ATOM 8482 C CA . ALA A 1 1078 ? -34.612 0.919 34.862 1.00 85.25 1078 ALA A CA 1
ATOM 8483 C C . ALA A 1 1078 ? -34.386 2.319 35.469 1.00 85.25 1078 ALA A C 1
ATOM 8485 O O . ALA A 1 1078 ? -34.827 2.591 36.588 1.00 85.25 1078 ALA A O 1
ATOM 8486 N N . ALA A 1 1079 ? -33.750 3.229 34.722 1.00 85.94 1079 ALA A N 1
ATOM 8487 C CA . ALA A 1 1079 ? -33.553 4.616 35.140 1.00 85.94 1079 ALA A CA 1
ATOM 8488 C C . ALA A 1 1079 ? -34.885 5.381 35.275 1.00 85.94 1079 ALA A C 1
ATOM 8490 O O . ALA A 1 1079 ? -35.106 6.064 36.276 1.00 85.94 1079 ALA A O 1
ATOM 8491 N N . ILE A 1 1080 ? -35.794 5.238 34.304 1.00 85.94 1080 ILE A N 1
ATOM 8492 C CA . ILE A 1 1080 ? -37.126 5.870 34.315 1.00 85.94 1080 ILE A CA 1
ATOM 8493 C C . ILE A 1 1080 ? -37.964 5.348 35.490 1.00 85.94 1080 ILE A C 1
ATOM 8495 O O . ILE A 1 1080 ? -38.580 6.139 36.207 1.00 85.94 1080 ILE A O 1
ATOM 8499 N N . LEU A 1 1081 ? -37.950 4.035 35.730 1.00 87.50 1081 LEU A N 1
ATOM 8500 C CA . LEU A 1 1081 ? -38.647 3.408 36.855 1.00 87.50 1081 LEU A CA 1
ATOM 8501 C C . LEU A 1 1081 ? -38.116 3.908 38.210 1.00 87.50 1081 LEU A C 1
ATOM 8503 O O . LEU A 1 1081 ? -38.895 4.181 39.130 1.00 87.50 1081 LEU A O 1
ATOM 8507 N N . PHE A 1 1082 ? -36.794 4.060 38.337 1.00 89.75 1082 PHE A N 1
ATOM 8508 C CA . PHE A 1 1082 ? -36.181 4.633 39.534 1.00 89.75 1082 PHE A CA 1
ATOM 8509 C C . PHE A 1 1082 ? -36.635 6.081 39.755 1.00 89.75 1082 PHE A C 1
ATOM 8511 O O . PHE A 1 1082 ? -37.035 6.433 40.865 1.00 89.75 1082 PHE A O 1
ATOM 8518 N N . LEU A 1 1083 ? -36.626 6.911 38.706 1.00 86.62 1083 LEU A N 1
ATOM 8519 C CA . LEU A 1 1083 ? -37.063 8.308 38.785 1.00 86.62 1083 LEU A CA 1
ATOM 8520 C C . LEU A 1 1083 ? -38.546 8.428 39.153 1.00 86.62 1083 LEU A C 1
ATOM 8522 O O . LEU A 1 1083 ? -38.885 9.233 40.020 1.00 86.62 1083 LEU A O 1
ATOM 8526 N N . ALA A 1 1084 ? -39.420 7.596 38.579 1.00 86.56 1084 ALA A N 1
ATOM 8527 C CA . ALA A 1 1084 ? -40.840 7.559 38.935 1.00 86.56 1084 ALA A CA 1
ATOM 8528 C C . ALA A 1 1084 ? -41.045 7.271 40.435 1.00 86.56 1084 ALA A C 1
ATOM 8530 O O . ALA A 1 1084 ? -41.805 7.967 41.114 1.00 86.56 1084 ALA A O 1
ATOM 8531 N N . ASN A 1 1085 ? -40.311 6.297 40.982 1.00 87.94 1085 ASN A N 1
ATOM 8532 C CA . ASN A 1 1085 ? -40.338 5.986 42.412 1.00 87.94 1085 ASN A CA 1
ATOM 8533 C C . ASN A 1 1085 ? -39.749 7.103 43.284 1.00 87.94 1085 ASN A C 1
ATOM 8535 O O . ASN A 1 1085 ? -40.300 7.403 44.344 1.00 87.94 1085 ASN A O 1
ATOM 8539 N N . TYR A 1 1086 ? -38.659 7.729 42.846 1.00 88.06 1086 TYR A N 1
ATOM 8540 C CA . TYR A 1 1086 ? -38.007 8.825 43.560 1.00 88.06 1086 TYR A CA 1
ATOM 8541 C C . TYR A 1 1086 ? -38.918 10.057 43.675 1.00 88.06 1086 TYR A C 1
ATOM 8543 O O . TYR A 1 1086 ? -39.143 10.568 44.774 1.00 88.06 1086 TYR A O 1
ATOM 8551 N N . TYR A 1 1087 ? -39.524 10.491 42.566 1.00 85.25 1087 TYR A N 1
ATOM 8552 C CA . TYR A 1 1087 ? -40.452 11.625 42.558 1.00 85.25 1087 TYR A CA 1
ATOM 8553 C C . TYR A 1 1087 ? -41.740 11.338 43.342 1.00 85.25 1087 TYR A C 1
ATOM 8555 O O . TYR A 1 1087 ? -42.239 12.221 44.045 1.00 85.25 1087 TYR A O 1
ATOM 8563 N N . LYS A 1 1088 ? -42.225 10.085 43.323 1.00 86.69 1088 LYS A N 1
ATOM 8564 C CA . LYS A 1 1088 ? -43.314 9.630 44.203 1.00 86.69 1088 LYS A CA 1
ATOM 8565 C C . LYS A 1 1088 ? -42.951 9.811 45.681 1.00 86.69 1088 LYS A C 1
ATOM 8567 O O . LYS A 1 1088 ? -43.760 10.344 46.437 1.00 86.69 1088 LYS A O 1
ATOM 8572 N N . GLN A 1 1089 ? -41.747 9.404 46.096 1.00 86.12 1089 GLN A N 1
ATOM 8573 C CA . GLN A 1 1089 ? -41.284 9.535 47.487 1.00 86.12 1089 GLN A CA 1
ATOM 8574 C C . GLN A 1 1089 ? -41.138 10.998 47.933 1.00 86.12 1089 GLN A C 1
ATOM 8576 O O . GLN A 1 1089 ? -41.419 11.309 49.087 1.00 86.12 1089 GLN A O 1
ATOM 8581 N N . LEU A 1 1090 ? -40.770 11.905 47.022 1.00 84.19 1090 LEU A N 1
ATOM 8582 C CA . LEU A 1 1090 ? -40.726 13.349 47.284 1.00 84.19 1090 LEU A CA 1
ATOM 8583 C C . LEU A 1 1090 ? -42.112 14.026 47.295 1.00 84.19 1090 LEU A C 1
ATOM 8585 O O . LEU A 1 1090 ? -42.213 15.205 47.634 1.00 84.19 1090 LEU A O 1
ATOM 8589 N N . GLY A 1 1091 ? -43.180 13.316 46.913 1.00 79.75 1091 GLY A N 1
ATOM 8590 C CA . GLY A 1 1091 ? -44.532 13.873 46.787 1.00 79.75 1091 GLY A CA 1
ATOM 8591 C C . GLY A 1 1091 ? -44.736 14.764 45.554 1.00 79.75 1091 GLY A C 1
ATOM 8592 O O . GLY A 1 1091 ? -45.693 15.541 45.518 1.00 79.75 1091 GLY A O 1
ATOM 8593 N N . GLN A 1 1092 ? -43.846 14.661 44.561 1.00 83.25 1092 GLN A N 1
ATOM 8594 C CA . GLN A 1 1092 ? -43.890 15.350 43.267 1.00 83.25 1092 GLN A CA 1
ATOM 8595 C C . GLN A 1 1092 ? -44.624 14.474 42.238 1.00 83.25 1092 GLN A C 1
ATOM 8597 O O . GLN A 1 1092 ? -44.029 13.831 41.370 1.00 83.25 1092 GLN A O 1
ATOM 8602 N N . PHE A 1 1093 ? -45.948 14.377 42.389 1.00 82.12 1093 PHE A N 1
ATOM 8603 C CA . PHE A 1 1093 ? -46.769 13.441 41.613 1.00 82.12 1093 PHE A CA 1
ATOM 8604 C C . PHE A 1 1093 ? -46.913 13.821 40.130 1.00 82.12 1093 PHE A C 1
ATOM 8606 O O . PHE A 1 1093 ? -47.044 12.934 39.283 1.00 82.12 1093 PHE A O 1
ATOM 8613 N N . SER A 1 1094 ? -46.820 15.109 39.788 1.00 78.06 1094 SER A N 1
ATOM 8614 C CA . SER A 1 1094 ? -46.812 15.588 38.399 1.00 78.06 1094 SER A CA 1
ATOM 8615 C C . SER A 1 1094 ? -45.638 15.016 37.605 1.00 78.06 1094 SER A C 1
ATOM 8617 O O . SER A 1 1094 ? -45.830 14.443 36.535 1.00 78.06 1094 SER A O 1
ATOM 8619 N N . GLU A 1 1095 ? -44.429 15.111 38.155 1.00 77.56 1095 GLU A N 1
ATOM 8620 C CA . GLU A 1 1095 ? -43.192 14.636 37.542 1.00 77.56 1095 GLU A CA 1
ATOM 8621 C C . GLU A 1 1095 ? -43.163 13.106 37.477 1.00 77.56 1095 GLU A C 1
ATOM 8623 O O . GLU A 1 1095 ? -42.832 12.535 36.438 1.00 77.56 1095 GLU A O 1
ATOM 8628 N N . ALA A 1 1096 ? -43.591 12.427 38.547 1.00 79.69 1096 ALA A N 1
ATOM 8629 C CA . ALA A 1 1096 ? -43.696 10.968 38.567 1.00 79.69 1096 ALA A CA 1
ATOM 8630 C C . ALA A 1 1096 ? -44.666 10.433 37.492 1.00 79.69 1096 ALA A C 1
ATOM 8632 O O . ALA A 1 1096 ? -44.381 9.420 36.852 1.00 79.69 1096 ALA A O 1
ATOM 8633 N N . THR A 1 1097 ? -45.775 11.137 37.232 1.00 82.19 1097 THR A N 1
ATOM 8634 C CA . THR A 1 1097 ? -46.765 10.739 36.214 1.00 82.19 1097 THR A CA 1
ATOM 8635 C C . THR A 1 1097 ? -46.191 10.799 34.798 1.00 82.19 1097 THR A C 1
ATOM 8637 O O . THR A 1 1097 ? -46.494 9.934 33.979 1.00 82.19 1097 THR A O 1
ATOM 8640 N N . ILE A 1 1098 ? -45.317 11.769 34.511 1.00 82.62 1098 ILE A N 1
ATOM 8641 C CA . ILE A 1 1098 ? -44.649 11.911 33.207 1.00 82.62 1098 ILE A CA 1
ATOM 8642 C C . ILE A 1 1098 ? -43.791 10.673 32.899 1.00 82.62 1098 ILE A C 1
ATOM 8644 O O . ILE A 1 1098 ? -43.891 10.105 31.810 1.00 82.62 1098 ILE A O 1
ATOM 8648 N N . PHE A 1 1099 ? -43.005 10.206 33.874 1.00 82.06 1099 PHE A N 1
ATOM 8649 C CA . PHE A 1 1099 ? -42.194 8.993 33.732 1.00 82.06 1099 PHE A CA 1
ATOM 8650 C C . PHE A 1 1099 ? -43.054 7.721 33.652 1.00 82.06 1099 PHE A C 1
ATOM 8652 O O . PHE A 1 1099 ? -42.799 6.868 32.803 1.00 82.06 1099 PHE A O 1
ATOM 8659 N N . CYS A 1 1100 ? -44.112 7.610 34.464 1.00 82.75 1100 CYS A N 1
ATOM 8660 C CA . CYS A 1 1100 ? -45.049 6.483 34.404 1.00 82.75 1100 CYS A CA 1
ATOM 8661 C C . CYS A 1 1100 ? -45.767 6.386 33.050 1.00 82.75 1100 CYS A C 1
ATOM 8663 O O . CYS A 1 1100 ? -45.873 5.292 32.501 1.00 82.75 1100 CYS A O 1
ATOM 8665 N N . ASN A 1 1101 ? -46.212 7.508 32.477 1.00 83.62 1101 ASN A N 1
ATOM 8666 C CA . ASN A 1 1101 ? -46.847 7.530 31.157 1.00 83.62 1101 ASN A CA 1
ATOM 8667 C C . ASN A 1 1101 ? -45.899 7.017 30.070 1.00 83.62 1101 ASN A C 1
ATOM 8669 O O . ASN A 1 1101 ? -46.312 6.230 29.223 1.00 83.62 1101 ASN A O 1
ATOM 8673 N N . ARG A 1 1102 ? -44.610 7.371 30.147 1.00 78.75 1102 ARG A N 1
ATOM 8674 C CA . ARG A 1 1102 ? -43.604 6.859 29.213 1.00 78.75 1102 ARG A CA 1
ATOM 8675 C C . ARG A 1 1102 ? -43.387 5.346 29.340 1.00 78.75 1102 ARG A C 1
ATOM 8677 O O . ARG A 1 1102 ? -43.152 4.687 28.335 1.00 78.75 1102 ARG A O 1
ATOM 8684 N N . LEU A 1 1103 ? -43.496 4.788 30.548 1.00 80.69 1103 LEU A N 1
ATOM 8685 C CA . LEU A 1 1103 ? -43.424 3.338 30.777 1.00 80.69 1103 LEU A CA 1
ATOM 8686 C C . LEU A 1 1103 ? -44.683 2.591 30.299 1.00 80.69 1103 LEU A C 1
ATOM 8688 O O . LEU A 1 1103 ? -44.596 1.415 29.951 1.00 80.69 1103 LEU A O 1
ATOM 8692 N N . LEU A 1 1104 ? -45.852 3.246 30.246 1.00 81.62 1104 LEU A N 1
ATOM 8693 C CA . LEU A 1 1104 ? -47.101 2.632 29.766 1.00 81.62 1104 LEU A CA 1
ATOM 8694 C C . LEU A 1 1104 ? -47.096 2.332 28.259 1.00 81.62 1104 LEU A C 1
ATOM 8696 O O . LEU A 1 1104 ? -47.769 1.381 27.827 1.00 81.62 1104 LEU A O 1
ATOM 8700 N N . ASP A 1 1105 ? -46.339 3.124 27.497 1.00 76.12 1105 ASP A N 1
ATOM 8701 C CA . ASP A 1 1105 ? -46.137 2.964 26.054 1.00 76.12 1105 ASP A CA 1
ATOM 8702 C C . ASP A 1 1105 ? -45.322 1.698 25.714 1.00 76.12 1105 ASP A C 1
ATOM 8704 O O . ASP A 1 1105 ? -45.388 1.200 24.590 1.00 76.12 1105 ASP A O 1
ATOM 8708 N N . MET A 1 1106 ? -44.600 1.134 26.689 1.00 75.06 1106 MET A N 1
ATOM 8709 C CA . MET A 1 1106 ? -43.721 -0.027 26.514 1.00 75.06 1106 MET A CA 1
ATOM 8710 C C . MET A 1 1106 ? -44.452 -1.359 26.763 1.00 75.06 1106 MET A C 1
ATOM 8712 O O . MET A 1 1106 ? -45.499 -1.414 27.412 1.00 75.06 1106 MET A O 1
ATOM 8716 N N . GLN A 1 1107 ? -43.913 -2.467 26.242 1.00 69.25 1107 GLN A N 1
ATOM 8717 C CA . GLN A 1 1107 ? -44.409 -3.828 26.503 1.00 69.25 1107 GLN A CA 1
ATOM 8718 C C . GLN A 1 1107 ? -43.465 -4.541 27.487 1.00 69.25 1107 GLN A C 1
ATOM 8720 O O . GLN A 1 1107 ? -42.286 -4.672 27.181 1.00 69.25 1107 GLN A O 1
ATOM 8725 N N . GLY A 1 1108 ? -43.958 -5.010 28.643 1.00 78.62 1108 GLY A N 1
ATOM 8726 C CA . GLY A 1 1108 ? -43.117 -5.696 29.639 1.00 78.62 1108 GLY A CA 1
ATOM 8727 C C . GLY A 1 1108 ? -43.628 -5.616 31.088 1.00 78.62 1108 GLY A C 1
ATOM 8728 O O . GLY A 1 1108 ? -44.704 -5.053 31.323 1.00 78.62 1108 GLY A O 1
ATOM 8729 N N . PRO A 1 1109 ? -42.886 -6.182 32.062 1.00 82.19 1109 PRO A N 1
ATOM 8730 C CA . PRO A 1 1109 ? -43.183 -6.066 33.497 1.00 82.19 1109 PRO A CA 1
ATOM 8731 C C . PRO A 1 1109 ? -43.181 -4.613 34.000 1.00 82.19 1109 PRO A C 1
ATOM 8733 O O . PRO A 1 1109 ? -43.980 -4.260 34.868 1.00 82.19 1109 PRO A O 1
ATOM 8736 N N . GLU A 1 1110 ? -42.375 -3.744 33.393 1.00 81.62 1110 GLU A N 1
ATOM 8737 C CA . GLU A 1 1110 ? -42.245 -2.325 33.739 1.00 81.62 1110 GLU A CA 1
ATOM 8738 C C . GLU A 1 1110 ? -43.566 -1.563 33.538 1.00 81.62 1110 GLU A C 1
ATOM 8740 O O . GLU A 1 1110 ? -43.869 -0.615 34.264 1.00 81.62 1110 GLU A O 1
ATOM 8745 N N . LYS A 1 1111 ? -44.407 -2.008 32.593 1.00 83.62 1111 LYS A N 1
ATOM 8746 C CA . LYS A 1 1111 ? -45.752 -1.456 32.372 1.00 83.62 1111 LYS A CA 1
ATOM 8747 C C . LYS A 1 1111 ? -46.693 -1.761 33.532 1.00 83.62 1111 LYS A C 1
ATOM 8749 O O . LYS A 1 1111 ? -47.490 -0.907 33.923 1.00 83.62 1111 LYS A O 1
ATOM 8754 N N . GLU A 1 1112 ? -46.652 -2.983 34.054 1.00 85.88 1112 GLU A N 1
ATOM 8755 C CA . GLU A 1 1112 ? -47.497 -3.372 35.185 1.00 85.88 1112 GLU A CA 1
ATOM 8756 C C . GLU A 1 1112 ? -47.049 -2.667 36.469 1.00 85.88 1112 GLU A C 1
ATOM 8758 O O . GLU A 1 1112 ? -47.895 -2.207 37.242 1.00 85.88 1112 GLU A O 1
ATOM 8763 N N . GLU A 1 1113 ? -45.739 -2.470 36.643 1.00 85.00 1113 GLU A N 1
ATOM 8764 C CA . GLU A 1 1113 ? -45.187 -1.638 37.715 1.00 85.00 1113 GLU A CA 1
ATOM 8765 C C . GLU A 1 1113 ? -45.604 -0.168 37.577 1.00 85.00 1113 GLU A C 1
ATOM 8767 O O . GLU A 1 1113 ? -46.069 0.426 38.549 1.00 85.00 1113 GLU A O 1
ATOM 8772 N N . ALA A 1 1114 ? -45.562 0.410 36.374 1.00 85.31 1114 ALA A N 1
ATOM 8773 C CA . ALA A 1 1114 ? -46.046 1.770 36.132 1.00 85.31 1114 ALA A CA 1
ATOM 8774 C C . ALA A 1 1114 ? -47.547 1.924 36.447 1.00 85.31 1114 ALA A C 1
ATOM 8776 O O . ALA A 1 1114 ? -47.956 2.891 37.093 1.00 85.31 1114 ALA A O 1
ATOM 8777 N N . LYS A 1 1115 ? -48.385 0.943 36.072 1.00 86.81 1115 LYS A N 1
ATOM 8778 C CA . LYS A 1 1115 ? -49.813 0.915 36.450 1.00 86.81 1115 LYS A CA 1
ATOM 8779 C C . LYS A 1 1115 ? -50.019 0.781 37.958 1.00 86.81 1115 LYS A C 1
ATOM 8781 O O . LYS A 1 1115 ? -51.003 1.298 38.488 1.00 86.81 1115 LYS A O 1
ATOM 8786 N N . ALA A 1 1116 ? -49.170 0.026 38.654 1.00 87.62 1116 ALA A N 1
ATOM 8787 C CA . ALA A 1 1116 ? -49.216 -0.075 40.111 1.00 87.62 1116 ALA A CA 1
ATOM 8788 C C . ALA A 1 1116 ? -48.849 1.268 40.762 1.00 87.62 1116 ALA A C 1
ATOM 8790 O O . ALA A 1 1116 ? -49.603 1.754 41.603 1.00 87.62 1116 ALA A O 1
ATOM 8791 N N . LEU A 1 1117 ? -47.780 1.916 40.290 1.00 86.56 1117 LEU A N 1
ATOM 8792 C CA . LEU A 1 1117 ? -47.341 3.229 40.766 1.00 86.56 1117 LEU A CA 1
ATOM 8793 C C . LEU A 1 1117 ? -48.403 4.311 40.563 1.00 86.56 1117 LEU A C 1
ATOM 8795 O O . LEU A 1 1117 ? -48.682 5.060 41.494 1.00 86.56 1117 LEU A O 1
ATOM 8799 N N . LEU A 1 1118 ? -49.056 4.356 39.400 1.00 86.31 1118 LEU A N 1
ATOM 8800 C CA . LEU A 1 1118 ? -50.147 5.306 39.150 1.00 86.31 1118 LEU A CA 1
ATOM 8801 C C . LEU A 1 1118 ? -51.344 5.076 40.085 1.00 86.31 1118 LEU A C 1
ATOM 8803 O O . LEU A 1 1118 ? -51.914 6.035 40.602 1.00 86.31 1118 LEU A O 1
ATOM 8807 N N . ARG A 1 1119 ? -51.705 3.815 40.365 1.00 85.75 1119 ARG A N 1
ATOM 8808 C CA . ARG A 1 1119 ? -52.769 3.487 41.333 1.00 85.75 1119 ARG A CA 1
ATOM 8809 C C . ARG A 1 1119 ? -52.417 3.934 42.752 1.00 85.75 1119 ARG A C 1
ATOM 8811 O O . ARG A 1 1119 ? -53.279 4.473 43.442 1.00 85.75 1119 ARG A O 1
ATOM 8818 N N . GLU A 1 1120 ? -51.170 3.732 43.175 1.00 84.69 1120 GLU A N 1
ATOM 8819 C CA . GLU A 1 1120 ? -50.669 4.212 44.470 1.00 84.69 1120 GLU A CA 1
ATOM 8820 C C . GLU A 1 1120 ? -50.651 5.742 44.555 1.00 84.69 1120 GLU A C 1
ATOM 8822 O O . GLU A 1 1120 ? -51.032 6.312 45.572 1.00 84.69 1120 GLU A O 1
ATOM 8827 N N . MET A 1 1121 ? -50.237 6.427 43.491 1.00 84.62 1121 MET A N 1
ATOM 8828 C CA . MET A 1 1121 ? -50.218 7.890 43.457 1.00 84.62 1121 MET A CA 1
ATOM 8829 C C . MET A 1 1121 ? -51.633 8.467 43.557 1.00 84.62 1121 MET A C 1
ATOM 8831 O O . MET A 1 1121 ? -51.869 9.348 44.381 1.00 84.62 1121 MET A O 1
ATOM 8835 N N . HIS A 1 1122 ? -52.596 7.915 42.812 1.00 83.75 1122 HIS A N 1
ATOM 8836 C CA . HIS A 1 1122 ? -53.996 8.337 42.893 1.00 83.75 1122 HIS A CA 1
ATOM 8837 C C . HIS A 1 1122 ? -54.621 8.097 44.275 1.00 83.75 1122 HIS A C 1
ATOM 8839 O O . HIS A 1 1122 ? -55.414 8.920 44.735 1.00 83.75 1122 HIS A O 1
ATOM 8845 N N . SER A 1 1123 ? -54.270 7.007 44.969 1.00 83.69 1123 SER A N 1
ATOM 8846 C CA . SER A 1 1123 ? -54.771 6.764 46.329 1.00 83.69 1123 SER A CA 1
ATOM 8847 C C . SER A 1 1123 ? -54.153 7.725 47.352 1.00 83.69 1123 SER A C 1
ATOM 8849 O O . SER A 1 1123 ? -54.862 8.245 48.219 1.00 83.69 1123 SER A O 1
ATOM 8851 N N . LEU A 1 1124 ? -52.858 8.028 47.221 1.00 79.94 1124 LEU A N 1
ATOM 8852 C CA . LEU A 1 1124 ? -52.152 9.007 48.051 1.00 79.94 1124 LEU A CA 1
ATOM 8853 C C . LEU A 1 1124 ? -52.679 10.434 47.833 1.00 79.94 1124 LEU A C 1
ATOM 8855 O O . LEU A 1 1124 ? -52.893 11.157 48.806 1.00 79.94 1124 LEU A O 1
ATOM 8859 N N . GLU A 1 1125 ? -52.945 10.834 46.588 1.00 76.12 1125 GLU A N 1
ATOM 8860 C CA . GLU A 1 1125 ? -53.551 12.130 46.252 1.00 76.12 1125 GLU A CA 1
ATOM 8861 C C . GLU A 1 1125 ? -54.982 12.255 46.784 1.00 76.12 1125 GLU A C 1
ATOM 8863 O O . GLU A 1 1125 ? -55.324 13.278 47.379 1.00 76.12 1125 GLU A O 1
ATOM 8868 N N . ALA A 1 1126 ? -55.801 11.205 46.645 1.00 75.88 1126 ALA A N 1
ATOM 8869 C CA . ALA A 1 1126 ? -57.153 11.169 47.202 1.00 75.88 1126 ALA A CA 1
ATOM 8870 C C . ALA A 1 1126 ? -57.141 11.291 48.735 1.00 75.88 1126 ALA A C 1
ATOM 8872 O O . ALA A 1 1126 ? -57.935 12.038 49.306 1.00 75.88 1126 ALA A O 1
ATOM 8873 N N . THR A 1 1127 ? -56.192 10.625 49.397 1.00 76.00 1127 THR A N 1
ATOM 8874 C CA . THR A 1 1127 ? -55.987 10.728 50.848 1.00 76.00 1127 THR A CA 1
ATOM 8875 C C . THR A 1 1127 ? -55.549 12.146 51.239 1.00 76.00 1127 THR A C 1
ATOM 8877 O O . THR A 1 1127 ? -56.099 12.734 52.169 1.00 76.00 1127 THR A O 1
ATOM 8880 N N . ARG A 1 1128 ? -54.611 12.753 50.497 1.00 70.25 1128 ARG A N 1
ATOM 8881 C CA . ARG A 1 1128 ? -54.125 14.124 50.737 1.00 70.25 1128 ARG A CA 1
ATOM 8882 C C . ARG A 1 1128 ? -55.228 15.171 50.549 1.00 70.25 1128 ARG A C 1
ATOM 8884 O O . ARG A 1 1128 ? -55.311 16.105 51.343 1.00 70.25 1128 ARG A O 1
ATOM 8891 N N . MET A 1 1129 ? -56.097 14.994 49.551 1.00 65.19 1129 MET A N 1
ATOM 8892 C CA . MET A 1 1129 ? -57.279 15.838 49.344 1.00 65.19 1129 MET A CA 1
ATOM 8893 C C . MET A 1 1129 ? -58.305 15.680 50.472 1.00 65.19 1129 MET A C 1
ATOM 8895 O O . MET A 1 1129 ? -58.830 16.683 50.945 1.00 65.19 1129 MET A O 1
ATOM 8899 N N . GLN A 1 1130 ? -58.540 14.456 50.960 1.00 63.03 1130 GLN A N 1
ATOM 8900 C CA . GLN A 1 1130 ? -59.417 14.218 52.112 1.00 63.03 1130 GLN A CA 1
ATOM 8901 C C . GLN A 1 1130 ? -58.904 14.924 53.377 1.00 63.03 1130 GLN A C 1
ATOM 8903 O O . GLN A 1 1130 ? -59.670 15.653 54.006 1.00 63.03 1130 GLN A O 1
ATOM 8908 N N . PHE A 1 1131 ? -57.608 14.815 53.696 1.00 60.50 1131 PHE A N 1
ATOM 8909 C CA . PHE A 1 1131 ? -57.002 15.536 54.825 1.00 60.50 1131 PHE A CA 1
ATOM 8910 C C . PHE A 1 1131 ? -57.044 17.063 54.661 1.00 60.50 1131 PHE A C 1
ATOM 8912 O O . PHE A 1 1131 ? -57.291 17.766 55.639 1.00 60.50 1131 PHE A O 1
ATOM 8919 N N . ALA A 1 1132 ? -56.865 17.585 53.442 1.00 57.84 1132 ALA A N 1
ATOM 8920 C CA . ALA A 1 1132 ? -56.988 19.018 53.160 1.00 57.84 1132 ALA A CA 1
ATOM 8921 C C . ALA A 1 1132 ? -58.432 19.535 53.312 1.00 57.84 1132 ALA A C 1
ATOM 8923 O O . ALA A 1 1132 ? -58.632 20.683 53.699 1.00 57.84 1132 ALA A O 1
ATOM 8924 N N . THR A 1 1133 ? -59.443 18.693 53.063 1.00 56.12 1133 THR A N 1
ATOM 8925 C CA . THR A 1 1133 ? -60.858 19.046 53.283 1.00 56.12 1133 THR A CA 1
ATOM 8926 C C . THR A 1 1133 ? -61.317 18.927 54.741 1.00 56.12 1133 THR A C 1
ATOM 8928 O O . THR A 1 1133 ? -62.324 19.532 55.100 1.00 56.12 1133 THR A O 1
ATOM 8931 N N . THR A 1 1134 ? -60.595 18.190 55.596 1.00 56.84 1134 THR A N 1
ATOM 8932 C CA . THR A 1 1134 ? -60.947 17.990 57.019 1.00 56.84 1134 THR A CA 1
ATOM 8933 C C . THR A 1 1134 ? -60.033 18.720 58.013 1.00 56.84 1134 THR A C 1
ATOM 8935 O O . THR A 1 1134 ? -60.350 18.762 59.198 1.00 56.84 1134 THR A O 1
ATOM 8938 N N . GLY A 1 1135 ? -58.908 19.289 57.568 1.00 46.78 1135 GLY A N 1
ATOM 8939 C CA . GLY A 1 1135 ? -57.889 19.928 58.409 1.00 46.78 1135 GLY A CA 1
ATOM 8940 C C . GLY A 1 1135 ? -57.899 21.454 58.340 1.00 46.78 1135 GLY A C 1
ATOM 8941 O O . GLY A 1 1135 ? -56.969 22.052 57.809 1.00 46.78 1135 GLY A O 1
ATOM 8942 N N . GLY A 1 1136 ? -58.948 22.075 58.880 1.00 47.22 1136 GLY A N 1
ATOM 8943 C CA . GLY A 1 1136 ? -58.941 23.472 59.314 1.00 47.22 1136 GLY A CA 1
ATOM 8944 C C . GLY A 1 1136 ? -58.859 23.540 60.838 1.00 47.22 1136 GLY A C 1
ATOM 8945 O O . GLY A 1 1136 ? -59.896 23.665 61.484 1.00 47.22 1136 GLY A O 1
ATOM 8946 N N . ASN A 1 1137 ? -57.650 23.365 61.383 1.00 33.19 1137 ASN A N 1
ATOM 8947 C CA . ASN A 1 1137 ? -57.156 23.885 62.670 1.00 33.19 1137 ASN A CA 1
ATOM 8948 C C . ASN A 1 1137 ? -55.709 23.448 62.900 1.00 33.19 1137 ASN A C 1
ATOM 8950 O O . ASN A 1 1137 ? -55.454 22.224 62.819 1.00 33.19 1137 ASN A O 1
#

pLDDT: mean 71.25, std 22.96, range [22.86, 96.5]

InterPro domains:
  IPR007192 Cdc23 [PF04049] (483-654)
  IPR007192 Cdc23 [PF04049] (722-802)
  IPR012947 Threonyl/alanyl tRNA synthetase, SAD [PF07973] (279-335)
  IPR012947 Threonyl/alanyl tRNA synthetase, SAD [SM00863] (279-335)
  IPR018164 Alanyl-tRNA synthetase, class IIc, N-terminal [PF01411] (26-234)
  IPR018165 Alanyl-tRNA synthetase, class IIc, core domain [PS50860] (22-263)
  IPR019734 Tetratricopeptide repeat [PF13181] (864-895)
  IPR019734 Tetratricopeptide repeat [PS50005] (863-896)
  IPR019734 Tetratricopeptide repeat [PS50005] (897-930)
  IPR019734 Tetratricopeptide repeat [PS50005] (931-964)
  IPR019734 Tetratricopeptide repeat [PS50005] (965-998)
  IPR019734 Tetratricopeptide repeat [SM00028] (795-828)
  IPR019734 Tetratricopeptide repeat [SM00028] (863-896)
  IPR019734 Tetratricopeptide repeat [SM00028] (897-930)
  IPR019734 Tetratricopeptide repeat [SM00028] (931-964)
  IPR019734 Tetratricopeptide repeat [SM00028] (965-998)
  IPR019734 Tetratricopeptide repeat [SM00028] (999-1032)
  IPR019734 Tetratricopeptide repeat [SM00028] (1077-1110)
  IPR050058 Alanine--tRNA ligase [PTHR11777] (20-231)

Radius of gyration: 43.39 Å; chains: 1; bounding box: 129×118×126 Å